Protein AF-0000000069867583 (afdb_homodimer)

Radius of gyration: 35.49 Å; Cα contacts (8 Å, |Δi|>4): 1125; chains: 2; bounding box: 60×113×85 Å

Foldseek 3Di:
DPPLLFDPLVVLLLVLQVVLVPDPQSKDQLVVSCVVSVHDSVSVVVSLVVSLVVCVVVVNNVQWHWDDDPRMIHIRHHPVDGSLLVVLVRSVVGPLNVVLLCLLLVVDDDLVVVCVVVVHDSVVSVVSVVSNQVNVVVQQWHQDPRRHIDGLPLSVLLVQLLVCCLRQVQHPVSADPVQVVLLVVLVVVCCVVVVPFPDCRSLSSSSRSQLSCCPPPHNDFHAPVSQLFDADCPDPLNVSVLVSCVVRGDDDPRSSNSVSRLSLLLVCLRPVPSCDPVSCVVCVVVVVVLVVLLVVLAPDDDDPVRCSRQPSSLVVCCQHRNLQNLSSDDDDDCVVLCLQPVSLLVSLVVSLVVPPCVSNVNPSVVSSVSSSVSSVVVCLVPDPAPEAEEEFDEPVDDVVSVVVVVVVCVPVSHHYDYDPDADCSHQEYEYLDDDPDNNPHHYQHADVVGDPVSVVVVVSSRSVSSVVVVVVVVVVVD/DPPLLFDPLVVLLLVLQVVLVPDPQSKDQLVVSCVVSVHDSVSVVVSLVVSCVVCVVVVNNVAWHWDDDPRMIHIRHHPVDGSLLVVLVRSVVGPL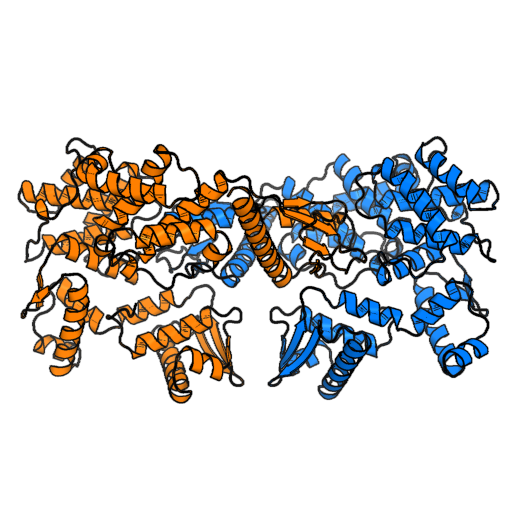NVVLLCLLLVNDDDLVVVCVVVVHDSVVSVVSVVSNQVNLVVQQWHQDPRRHIDDLPLSVLLVQLLVCCLRQVQHPVSADPVLVVLLVVLVVVCCVVVVPQPDCRSLSSSSRSQLSCCPDDNNDFHAPVSQLFDADCPDPQNVSVLVSCVVRHDDDPRRSSSVSRLSLLLVCLRPVPSCDPVSCVVCVVVVVVLVVLLVVLAPDDDDPVCCSRQPVSLVVCCQHRNLQNLSSDDDDDCVVLCLQPVSQLVSLVVSLVVPPCVSNVNPSVVSSVSSSVSSVVVCLVPDPAPEAEEEFDEPVDDVVSVVVVVVVCVPVSHHYDYDPDADCSHQEYEYLDDDPDNNPHHYQHADVVGDPVSVVVVVSSRSVSSVVVVVVVVVVVD

Solvent-accessible surface area (backbone atoms only — not comparable to full-atom values): 52706 Å² total; per-residue (Å²): 131,83,57,74,52,45,55,72,67,56,50,48,49,49,48,53,49,47,57,28,64,72,30,90,77,19,41,42,46,48,70,57,52,24,60,75,69,71,49,52,70,66,57,50,52,52,43,47,52,49,47,46,51,48,26,48,74,70,69,37,41,89,42,37,42,70,47,78,54,94,66,24,37,35,50,47,66,41,59,73,46,51,64,63,53,52,48,32,53,50,46,71,65,19,66,47,39,50,50,51,50,31,39,72,69,67,67,61,83,44,65,63,58,50,13,64,74,69,75,43,54,58,68,55,50,52,49,40,50,50,49,48,41,55,52,35,45,77,69,60,33,40,62,45,94,86,55,44,82,43,62,57,59,56,54,53,44,42,46,53,25,30,53,47,35,57,56,40,50,83,55,64,82,87,56,58,68,68,59,49,52,55,51,49,52,51,48,58,61,44,43,76,77,42,71,80,62,57,74,58,44,64,48,50,38,39,54,52,48,50,48,59,38,37,67,44,96,50,71,58,59,44,46,68,86,65,42,93,53,76,71,61,74,82,36,72,65,45,47,54,48,43,58,52,43,65,72,74,48,92,69,54,73,67,39,47,50,28,43,45,29,52,52,52,50,50,50,26,76,78,34,60,75,63,60,35,70,60,55,47,54,76,41,30,66,63,47,51,52,47,47,55,50,46,61,72,38,49,91,63,92,69,53,72,65,51,41,60,66,60,46,45,51,53,55,48,35,29,52,71,55,38,33,45,44,40,72,49,53,70,74,70,64,58,62,62,50,45,54,70,33,45,67,60,44,50,26,52,52,52,37,56,69,67,40,72,52,78,64,29,65,44,12,46,67,52,47,50,49,55,48,47,54,53,50,50,52,54,45,60,73,65,47,76,54,69,68,44,31,31,26,68,50,40,88,86,31,68,68,55,30,49,51,51,51,56,58,56,56,49,50,62,90,48,35,74,40,78,43,61,56,83,46,84,76,36,61,36,33,42,20,49,58,83,67,89,74,47,82,87,38,52,53,41,38,36,55,61,54,66,47,72,64,46,51,50,51,46,52,52,49,53,35,52,50,49,46,51,50,49,50,52,50,51,60,70,72,100,131,84,59,73,52,46,53,72,67,55,49,48,50,50,50,54,49,44,57,28,65,70,30,91,76,18,41,43,46,47,69,58,51,24,60,75,67,71,50,52,70,68,58,50,53,51,43,48,53,50,48,46,51,48,26,50,74,69,70,37,41,90,42,37,42,69,45,79,54,95,67,24,37,34,50,48,67,39,59,72,46,51,64,65,53,52,47,32,53,50,45,70,67,20,66,46,38,50,49,50,51,31,38,72,69,67,65,60,83,44,64,64,59,49,13,63,74,68,76,43,53,59,68,55,50,51,52,40,50,50,48,48,40,54,53,37,45,75,68,62,33,41,61,46,95,86,53,43,82,45,62,57,58,57,52,51,45,43,48,52,26,29,52,49,36,58,57,41,48,86,56,64,82,85,56,58,66,68,60,48,52,55,51,51,51,52,47,59,62,44,42,76,76,42,73,80,64,56,77,60,44,65,47,50,39,38,54,50,48,50,48,59,40,36,66,43,96,71,56,56,59,44,46,68,86,66,42,92,55,78,73,63,74,83,36,70,65,46,46,54,47,46,58,53,43,66,73,74,50,92,69,52,72,67,39,46,50,28,43,44,31,52,52,53,50,49,50,26,76,78,34,62,76,63,59,36,73,58,56,51,54,77,41,30,67,62,47,50,54,49,47,58,52,48,62,73,38,48,91,63,93,69,52,71,65,50,41,60,68,59,48,46,51,52,55,48,35,29,52,71,56,37,32,45,43,41,70,48,52,71,72,69,65,56,61,62,50,45,54,70,34,44,68,60,43,52,25,51,52,53,38,54,70,66,40,73,51,79,65,28,63,44,12,47,66,52,46,51,49,54,48,48,57,52,50,50,51,52,46,60,73,64,47,75,54,68,69,43,30,31,26,68,52,40,88,85,31,68,68,55,29,50,52,50,51,56,57,54,54,47,50,63,90,48,36,74,41,78,42,63,57,83,48,84,75,38,61,36,34,40,20,49,59,82,66,90,74,47,84,86,36,53,53,40,38,36,54,61,53,67,46,72,63,48,52,51,52,46,52,52,48,52,35,52,50,48,47,51,51,49,51,53,48,49,60,69,70,97

pLDDT: mean 83.89, std 10.25, range [44.16, 97.12]

Structure (mmCIF, N/CA/C/O backbone):
data_AF-0000000069867583-model_v1
#
loop_
_entity.id
_entity.type
_entity.pdbx_description
1 polymer 'Mga helix-turn-helix domain-containing protein'
#
loop_
_atom_site.group_PDB
_atom_site.id
_atom_site.type_symbol
_atom_site.label_atom_id
_atom_site.label_alt_id
_atom_site.label_comp_id
_atom_site.label_asym_id
_atom_site.label_entity_id
_atom_site.label_seq_id
_atom_site.pdbx_PDB_ins_code
_atom_site.Cartn_x
_atom_site.Cartn_y
_atom_site.Cartn_z
_atom_site.occupancy
_atom_site.B_iso_or_equiv
_atom_site.auth_seq_id
_atom_site.auth_comp_id
_atom_site.auth_asym_id
_atom_site.auth_atom_id
_atom_site.pdbx_PDB_model_num
ATOM 1 N N . MET A 1 1 ? -14.969 24.875 5.285 1 44.16 1 MET A N 1
ATOM 2 C CA . MET A 1 1 ? -15.086 26.25 5.754 1 44.16 1 MET A CA 1
ATOM 3 C C . MET A 1 1 ? -14.281 27.203 4.867 1 44.16 1 MET A C 1
ATOM 5 O O . MET A 1 1 ? -13.141 26.906 4.5 1 44.16 1 MET A O 1
ATOM 9 N N . GLU A 1 2 ? -15.008 28.078 4.211 1 53.72 2 GLU A N 1
ATOM 10 C CA . GLU A 1 2 ? -14.453 29.094 3.33 1 53.72 2 GLU A CA 1
ATOM 11 C C . GLU A 1 2 ? -13.516 30.031 4.094 1 53.72 2 GLU A C 1
ATOM 13 O O . GLU A 1 2 ? -13.875 30.547 5.156 1 53.72 2 GLU A O 1
ATOM 18 N N . PHE A 1 3 ? -12.281 29.875 3.9 1 62.06 3 PHE A N 1
ATOM 19 C CA . PHE A 1 3 ? -11.328 30.797 4.512 1 62.06 3 PHE A CA 1
ATOM 20 C C . PHE A 1 3 ? -11.547 32.219 3.99 1 62.06 3 PHE A C 1
ATOM 22 O O . PHE A 1 3 ? -11.359 32.469 2.801 1 62.06 3 PHE A O 1
ATOM 29 N N . LEU A 1 4 ? -12.133 33 4.844 1 67.56 4 LEU A N 1
ATOM 30 C CA . LEU A 1 4 ? -12.68 34.312 4.426 1 67.56 4 LEU A CA 1
ATOM 31 C C . LEU A 1 4 ? -11.562 35.25 3.994 1 67.56 4 LEU A C 1
ATOM 33 O O . LEU A 1 4 ? -11.828 36.312 3.426 1 67.56 4 LEU A O 1
ATOM 37 N N . LEU A 1 5 ? -10.375 34.719 4.18 1 81.62 5 LEU A N 1
ATOM 38 C CA . LEU A 1 5 ? -9.297 35.625 3.771 1 81.62 5 LEU A CA 1
ATOM 39 C C . LEU A 1 5 ? -8.945 35.406 2.301 1 81.62 5 LEU A C 1
ATOM 41 O O . LEU A 1 5 ? -8.117 36.156 1.748 1 81.62 5 LEU A O 1
ATOM 45 N N . LEU A 1 6 ? -9.688 34.438 1.73 1 85.75 6 LEU A N 1
ATOM 46 C CA . LEU A 1 6 ? -9.578 34.25 0.29 1 85.75 6 LEU A CA 1
ATOM 47 C C . LEU A 1 6 ? -10.875 34.625 -0.412 1 85.75 6 LEU A C 1
ATOM 49 O O . LEU A 1 6 ? -11.961 34.438 0.142 1 85.75 6 LEU A O 1
ATOM 53 N N . ASP A 1 7 ? -10.734 35.219 -1.524 1 83.44 7 ASP A N 1
ATOM 54 C CA . ASP A 1 7 ? -11.945 35.562 -2.26 1 83.44 7 ASP A CA 1
ATOM 55 C C . ASP A 1 7 ? -12.586 34.312 -2.883 1 83.44 7 ASP A C 1
ATOM 57 O O . ASP A 1 7 ? -11.977 33.25 -2.906 1 83.44 7 ASP A O 1
ATOM 61 N N . ASP A 1 8 ? -13.742 34.469 -3.354 1 83.25 8 ASP A N 1
ATOM 62 C CA . ASP A 1 8 ? -14.531 33.375 -3.893 1 83.25 8 ASP A CA 1
ATOM 63 C C . ASP A 1 8 ? -13.828 32.719 -5.09 1 83.25 8 ASP A C 1
ATOM 65 O O . ASP A 1 8 ? -13.914 31.516 -5.289 1 83.25 8 ASP A O 1
ATOM 69 N N . ARG A 1 9 ? -13.203 33.594 -5.844 1 88.38 9 ARG A N 1
ATOM 70 C CA . ARG A 1 9 ? -12.516 33.062 -7.023 1 88.38 9 ARG A CA 1
ATOM 71 C C . ARG A 1 9 ? -11.352 32.156 -6.629 1 88.38 9 ARG A C 1
ATOM 73 O O . ARG A 1 9 ? -11.18 31.078 -7.199 1 88.38 9 ARG A O 1
ATOM 80 N N . GLU A 1 10 ? -10.602 32.625 -5.719 1 90.12 10 GLU A N 1
ATOM 81 C CA . GLU A 1 10 ? -9.461 31.844 -5.254 1 90.12 10 GLU A CA 1
ATOM 82 C C . GLU A 1 10 ? -9.914 30.562 -4.574 1 90.12 10 GLU A C 1
ATOM 84 O O . GLU A 1 10 ? -9.281 29.516 -4.727 1 90.12 10 GLU A O 1
ATOM 89 N N . ASN A 1 11 ? -10.938 30.656 -3.891 1 88.12 11 ASN A N 1
ATOM 90 C CA . ASN A 1 11 ? -11.5 29.469 -3.252 1 88.12 11 ASN A CA 1
ATOM 91 C C . ASN A 1 11 ? -11.938 28.422 -4.281 1 88.12 11 ASN A C 1
ATOM 93 O O . ASN A 1 11 ? -11.789 27.219 -4.062 1 88.12 11 ASN A O 1
ATOM 97 N N . LEU A 1 12 ? -12.508 28.938 -5.301 1 91.81 12 LEU A N 1
ATOM 98 C CA . LEU A 1 12 ? -12.93 28.016 -6.359 1 91.81 12 LEU A CA 1
ATOM 99 C C . LEU A 1 12 ? -11.727 27.375 -7.031 1 91.81 12 LEU A C 1
ATOM 101 O O . LEU A 1 12 ? -11.75 26.172 -7.324 1 91.81 12 LEU A O 1
ATOM 105 N N . LYS A 1 13 ? -10.727 28.156 -7.266 1 94.06 13 LYS A N 1
ATOM 106 C CA . LYS A 1 13 ? -9.508 27.625 -7.867 1 94.06 13 LYS A CA 1
ATOM 107 C C . LYS A 1 13 ? -8.914 26.5 -7.008 1 94.06 13 LYS A C 1
ATOM 109 O O . LYS A 1 13 ? -8.523 25.453 -7.527 1 94.06 13 LYS A O 1
ATOM 114 N N . LEU A 1 14 ? -8.883 26.75 -5.734 1 90.75 14 LEU A N 1
ATOM 115 C CA . LEU A 1 14 ? -8.352 25.766 -4.809 1 90.75 14 LEU A CA 1
ATOM 116 C C . LEU A 1 14 ? -9.227 24.516 -4.789 1 90.75 14 LEU A C 1
ATOM 118 O O . LEU A 1 14 ? -8.719 23.391 -4.703 1 90.75 14 LEU A O 1
ATOM 122 N N . ALA A 1 15 ? -10.477 24.703 -4.867 1 89.56 15 ALA A N 1
ATOM 123 C CA . ALA A 1 15 ? -11.414 23.578 -4.863 1 89.56 15 ALA A CA 1
ATOM 124 C C . ALA A 1 15 ? -11.195 22.688 -6.078 1 89.56 15 ALA A C 1
ATOM 126 O O . ALA A 1 15 ? -11.305 21.453 -5.977 1 89.56 15 ALA A O 1
ATOM 127 N N . ILE A 1 16 ? -10.93 23.297 -7.199 1 93.75 16 ILE A N 1
ATOM 128 C CA . ILE A 1 16 ? -10.672 22.547 -8.422 1 93.75 16 ILE A CA 1
ATOM 129 C C . ILE A 1 16 ? -9.43 21.672 -8.25 1 93.75 16 ILE A C 1
ATOM 131 O O . ILE A 1 16 ? -9.453 20.484 -8.555 1 93.75 16 ILE A O 1
ATOM 135 N N . ILE A 1 17 ? -8.406 22.266 -7.734 1 91.81 17 ILE A N 1
ATOM 136 C CA . ILE A 1 17 ? -7.148 21.547 -7.543 1 91.81 17 ILE A CA 1
ATOM 137 C C . ILE A 1 17 ? -7.355 20.406 -6.559 1 91.81 17 ILE A C 1
ATOM 139 O O . ILE A 1 17 ? -6.906 19.281 -6.801 1 91.81 17 ILE A O 1
ATOM 143 N N . ARG A 1 18 ? -8.016 20.641 -5.484 1 87.06 18 ARG A N 1
ATOM 144 C CA . ARG A 1 18 ? -8.219 19.656 -4.43 1 87.06 18 ARG A CA 1
ATOM 145 C C . ARG A 1 18 ? -9.047 18.484 -4.934 1 87.06 18 ARG A C 1
ATOM 147 O O . ARG A 1 18 ? -8.773 17.328 -4.59 1 87.06 18 ARG A O 1
ATOM 154 N N . LYS A 1 19 ? -10.039 18.75 -5.723 1 86.62 19 LYS A N 1
ATOM 155 C CA . LYS A 1 19 ? -10.883 17.688 -6.262 1 86.62 19 LYS A CA 1
ATOM 156 C C . LYS A 1 19 ? -10.078 16.766 -7.176 1 86.62 19 LYS A C 1
ATOM 158 O O . LYS A 1 19 ? -10.281 15.547 -7.172 1 86.62 19 LYS A O 1
ATOM 163 N N . LEU A 1 20 ? -9.234 17.375 -7.965 1 88.06 20 LEU A N 1
ATOM 164 C CA . LEU A 1 20 ? -8.391 16.594 -8.859 1 88.06 20 LEU A CA 1
ATOM 165 C C . LEU A 1 20 ? -7.363 15.781 -8.07 1 88.06 20 LEU A C 1
ATOM 167 O O . LEU A 1 20 ? -7.086 14.633 -8.398 1 88.06 20 LEU A O 1
ATOM 171 N N . GLU A 1 21 ? -6.867 16.406 -7.051 1 84.5 21 GLU A N 1
ATOM 172 C CA . GLU A 1 21 ? -5.844 15.781 -6.219 1 84.5 21 GLU A CA 1
ATOM 173 C C . GLU A 1 21 ? -6.402 14.562 -5.48 1 84.5 21 GLU A C 1
ATOM 175 O O . GLU A 1 21 ? -5.656 13.641 -5.137 1 84.5 21 GLU A O 1
ATOM 180 N N . GLN A 1 22 ? -7.625 14.531 -5.223 1 76 22 GLN A N 1
ATOM 181 C CA . GLN A 1 22 ? -8.273 13.469 -4.457 1 76 22 GLN A CA 1
ATOM 182 C C . GLN A 1 22 ? -8.539 12.25 -5.328 1 76 22 GLN A C 1
ATOM 184 O O . GLN A 1 22 ? -8.773 11.148 -4.812 1 76 22 GLN A O 1
ATOM 189 N N . GLN A 1 23 ? -8.484 12.531 -6.609 1 71.75 23 GLN A N 1
ATOM 190 C CA . GLN A 1 23 ? -8.703 11.414 -7.52 1 71.75 23 GLN A CA 1
ATOM 191 C C . GLN A 1 23 ? -7.434 10.578 -7.676 1 71.75 23 GLN A C 1
ATOM 193 O O . GLN A 1 23 ? -6.328 11.125 -7.723 1 71.75 23 GLN A O 1
ATOM 198 N N . TYR A 1 24 ? -7.652 9.359 -7.734 1 63.09 24 TYR A N 1
ATOM 199 C CA . TYR A 1 24 ? -6.527 8.438 -7.852 1 63.09 24 TYR A CA 1
ATOM 200 C C . TYR A 1 24 ? -5.703 8.742 -9.102 1 63.09 24 TYR A C 1
ATOM 202 O O . TYR A 1 24 ? -4.473 8.68 -9.062 1 63.09 24 TYR A O 1
ATOM 210 N N . SER A 1 25 ? -6.34 9.023 -10.156 1 66.19 25 SER A N 1
ATOM 211 C CA . SER A 1 25 ? -5.672 9.234 -11.438 1 66.19 25 SER A CA 1
ATOM 212 C C . SER A 1 25 ? -5.301 10.703 -11.625 1 66.19 25 SER A C 1
ATOM 214 O O . SER A 1 25 ? -4.75 11.086 -12.664 1 66.19 25 SER A O 1
ATOM 216 N N . PHE A 1 26 ? -5.559 11.57 -10.648 1 79.06 26 PHE A N 1
ATOM 217 C CA . PHE A 1 26 ? -5.332 13 -10.742 1 79.06 26 PHE A CA 1
ATOM 218 C C . PHE A 1 26 ? -6.055 13.586 -11.953 1 79.06 26 PHE A C 1
ATOM 220 O O . PHE A 1 26 ? -5.555 14.508 -12.594 1 79.06 26 PHE A O 1
ATOM 227 N N . SER A 1 27 ? -7.086 12.812 -12.289 1 82.38 27 SER A N 1
ATOM 228 C CA . SER A 1 27 ? -7.867 13.258 -13.438 1 82.38 27 SER A CA 1
ATOM 229 C C . SER A 1 27 ? -9.359 13.016 -13.219 1 82.38 27 SER A C 1
ATOM 231 O O . SER A 1 27 ? -9.742 12.18 -12.398 1 82.38 27 SER A O 1
ATOM 233 N N . GLU A 1 28 ? -10.156 13.93 -13.805 1 85.62 28 GLU A N 1
ATOM 234 C CA . GLU A 1 28 ? -11.609 13.805 -13.766 1 85.62 28 GLU A CA 1
ATOM 235 C C . GLU A 1 28 ? -12.242 14.305 -15.062 1 85.62 28 GLU A C 1
ATOM 237 O O . GLU A 1 28 ? -11.711 15.203 -15.711 1 85.62 28 GLU A O 1
ATOM 242 N N . ARG A 1 29 ? -13.273 13.57 -15.492 1 86.44 29 ARG A N 1
ATOM 243 C CA . ARG A 1 29 ? -14 14.039 -16.672 1 86.44 29 ARG A CA 1
ATOM 244 C C . ARG A 1 29 ? -14.531 15.453 -16.453 1 86.44 29 ARG A C 1
ATOM 246 O O . ARG A 1 29 ? -15 15.789 -15.359 1 86.44 29 ARG A O 1
ATOM 253 N N . LYS A 1 30 ? -14.523 16.266 -17.453 1 90.06 30 LYS A N 1
ATOM 254 C CA . LYS A 1 30 ? -14.93 17.656 -17.375 1 90.06 30 LYS A CA 1
ATOM 255 C C . LYS A 1 30 ? -16.359 17.797 -16.875 1 90.06 30 LYS A C 1
ATOM 257 O O . LYS A 1 30 ? -16.641 18.641 -16.031 1 90.06 30 LYS A O 1
ATOM 262 N N . ASP A 1 31 ? -17.219 16.953 -17.312 1 89.25 31 ASP A N 1
ATOM 263 C CA . ASP A 1 31 ? -18.625 17.031 -16.922 1 89.25 31 ASP A CA 1
ATOM 264 C C . ASP A 1 31 ? -18.812 16.656 -15.453 1 89.25 31 ASP A C 1
ATOM 266 O O . ASP A 1 31 ? -19.594 17.312 -14.75 1 89.25 31 ASP A O 1
ATOM 270 N N . ARG A 1 32 ? -18.141 15.734 -15.008 1 88.25 32 ARG A N 1
ATOM 271 C CA . ARG A 1 32 ? -18.25 15.305 -13.617 1 88.25 32 ARG A CA 1
ATOM 272 C C . ARG A 1 32 ? -17.672 16.359 -12.68 1 88.25 32 ARG A C 1
ATOM 274 O O . ARG A 1 32 ? -18.219 16.594 -11.594 1 88.25 32 ARG A O 1
ATOM 281 N N . LEU A 1 33 ? -16.594 16.891 -13.07 1 92.12 33 LEU A N 1
ATOM 282 C CA . LEU A 1 33 ? -15.961 17.922 -12.258 1 92.12 33 LEU A CA 1
ATOM 283 C C . LEU A 1 33 ? -16.859 19.156 -12.148 1 92.12 33 LEU A C 1
ATOM 285 O O . LEU A 1 33 ? -16.984 19.734 -11.07 1 92.12 33 LEU A O 1
ATOM 289 N N . CYS A 1 34 ? -17.547 19.484 -13.211 1 93.94 34 CYS A N 1
ATOM 290 C CA . CYS A 1 34 ? -18.5 20.609 -13.219 1 93.94 34 CYS A CA 1
ATOM 291 C C . CYS A 1 34 ? -19.672 20.328 -12.289 1 93.94 34 CYS A C 1
ATOM 293 O O . CYS A 1 34 ? -20.109 21.203 -11.555 1 93.94 34 CYS A O 1
ATOM 295 N N . LYS A 1 35 ? -20.078 19.172 -12.344 1 90.19 35 LYS A N 1
ATOM 296 C CA . LYS A 1 35 ? -21.203 18.797 -11.5 1 90.19 35 LYS A CA 1
ATOM 297 C C . LYS A 1 35 ? -20.828 18.812 -10.023 1 90.19 35 LYS A C 1
ATOM 299 O O . LYS A 1 35 ? -21.578 19.312 -9.188 1 90.19 35 LYS A O 1
ATOM 304 N N . GLN A 1 36 ? -19.688 18.359 -9.742 1 89.06 36 GLN A N 1
ATOM 305 C CA . GLN A 1 36 ? -19.219 18.297 -8.359 1 89.06 36 GLN A CA 1
ATOM 306 C C . GLN A 1 36 ? -19 19.703 -7.785 1 89.06 36 GLN A C 1
ATOM 308 O O . GLN A 1 36 ? -19.234 19.922 -6.598 1 89.06 36 GLN A O 1
ATOM 313 N N . LEU A 1 37 ? -18.562 20.625 -8.633 1 92 37 LEU A N 1
ATOM 314 C CA . LEU A 1 37 ? -18.234 21.969 -8.18 1 92 37 LEU A CA 1
ATOM 315 C C . LEU A 1 37 ? -19.406 22.922 -8.43 1 92 37 LEU A C 1
ATOM 317 O O . LEU A 1 37 ? -19.359 24.078 -8 1 92 37 LEU A O 1
ATOM 321 N N . ALA A 1 38 ? -20.438 22.406 -9.031 1 92.38 38 ALA A N 1
ATOM 322 C CA . ALA A 1 38 ? -21.625 23.188 -9.367 1 92.38 38 ALA A CA 1
ATOM 323 C C . ALA A 1 38 ? -21.25 24.438 -10.164 1 92.38 38 ALA A C 1
ATOM 325 O O . ALA A 1 38 ? -21.672 25.547 -9.812 1 92.38 38 ALA A O 1
ATOM 326 N N . ILE A 1 39 ? -20.438 24.25 -11.211 1 94.81 39 ILE A N 1
ATOM 327 C CA . ILE A 1 39 ? -20.031 25.375 -12.062 1 94.81 39 ILE A CA 1
ATOM 328 C C . ILE A 1 39 ? -20.203 24.984 -13.531 1 94.81 39 ILE A C 1
ATOM 330 O O . ILE A 1 39 ? -20.359 23.812 -13.859 1 94.81 39 ILE A O 1
ATOM 334 N N . SER A 1 40 ? -20.203 26.016 -14.391 1 94.44 40 SER A N 1
ATOM 335 C CA . SER A 1 40 ? -20.344 25.797 -15.82 1 94.44 40 SER A CA 1
ATOM 336 C C . SER A 1 40 ? -19 25.406 -16.438 1 94.44 40 SER A C 1
ATOM 338 O O . SER A 1 40 ? -17.938 25.688 -15.891 1 94.44 40 SER A O 1
ATOM 340 N N . PRO A 1 41 ? -19.062 24.734 -17.594 1 93.62 41 PRO A N 1
ATOM 341 C CA . PRO A 1 41 ? -17.828 24.391 -18.297 1 93.62 41 PRO A CA 1
ATOM 342 C C . PRO A 1 41 ? -16.984 25.609 -18.656 1 93.62 41 PRO A C 1
ATOM 344 O O . PRO A 1 41 ? -15.75 25.547 -18.609 1 93.62 41 PRO A O 1
ATOM 347 N N . TYR A 1 42 ? -17.688 26.625 -18.953 1 94.06 42 TYR A N 1
ATOM 348 C CA . TYR A 1 42 ? -16.984 27.859 -19.297 1 94.06 42 TYR A CA 1
ATOM 349 C C . TYR A 1 42 ? -16.203 28.391 -18.094 1 94.06 42 TYR A C 1
ATOM 351 O O . TYR A 1 42 ? -15.047 28.781 -18.234 1 94.06 42 TYR A O 1
ATOM 359 N N . LEU A 1 43 ? -16.844 28.406 -16.984 1 95.31 43 LEU A N 1
ATOM 360 C CA . LEU A 1 43 ? -16.203 28.875 -15.758 1 95.31 43 LEU A CA 1
ATOM 361 C C . LEU A 1 43 ? -15.023 27.984 -15.391 1 95.31 43 LEU A C 1
ATOM 363 O O . LEU A 1 43 ? -14 28.484 -14.898 1 95.31 43 LEU A O 1
ATOM 367 N N . LEU A 1 44 ? -15.18 26.734 -15.586 1 96.12 44 LEU A N 1
ATOM 368 C CA . LEU A 1 44 ? -14.102 25.797 -15.297 1 96.12 44 LEU A CA 1
ATOM 369 C C . LEU A 1 44 ? -12.883 26.078 -16.172 1 96.12 44 LEU A C 1
ATOM 371 O O . LEU A 1 44 ? -11.758 26.141 -15.68 1 96.12 44 LEU A O 1
ATOM 375 N N . GLU A 1 45 ? -13.109 26.266 -17.438 1 95.31 45 GLU A N 1
ATOM 376 C CA . GLU A 1 45 ? -12.023 26.516 -18.391 1 95.31 45 GLU A CA 1
ATOM 377 C C . GLU A 1 45 ? -11.297 27.812 -18.062 1 95.31 45 GLU A C 1
ATOM 379 O O . GLU A 1 45 ? -10.062 27.875 -18.125 1 95.31 45 GLU A O 1
ATOM 384 N N . ARG A 1 46 ? -12.055 28.734 -17.766 1 95.81 46 ARG A N 1
ATOM 385 C CA . ARG A 1 46 ? -11.469 30.031 -17.391 1 95.81 46 ARG A CA 1
ATOM 386 C C . ARG A 1 46 ? -10.602 29.891 -16.141 1 95.81 46 ARG A C 1
ATOM 388 O O . ARG A 1 46 ? -9.5 30.438 -16.094 1 95.81 46 ARG A O 1
ATOM 395 N N . ASN A 1 47 ? -11.109 29.219 -15.195 1 96.31 47 ASN A N 1
ATOM 396 C CA . ASN A 1 47 ? -10.375 29.047 -13.945 1 96.31 47 ASN A CA 1
ATOM 397 C C . ASN A 1 47 ? -9.109 28.219 -14.148 1 96.31 47 ASN A C 1
ATOM 399 O O . ASN A 1 47 ? -8.086 28.469 -13.508 1 96.31 47 ASN A O 1
ATOM 403 N N . ILE A 1 48 ? -9.188 27.266 -14.969 1 96.38 48 ILE A N 1
ATOM 404 C CA . ILE A 1 48 ? -8.016 26.438 -15.25 1 96.38 48 ILE A CA 1
ATOM 405 C C . ILE A 1 48 ? -6.914 27.312 -15.852 1 96.38 48 ILE A C 1
ATOM 407 O O . ILE A 1 48 ? -5.75 27.203 -15.461 1 96.38 48 ILE A O 1
ATOM 411 N N . THR A 1 49 ? -7.348 28.141 -16.75 1 96.44 49 THR A N 1
ATOM 412 C CA . THR A 1 49 ? -6.402 29.078 -17.359 1 96.44 49 THR A CA 1
ATOM 413 C C . THR A 1 49 ? -5.805 30 -16.297 1 96.44 49 THR A C 1
ATOM 415 O O . THR A 1 49 ? -4.598 30.25 -16.297 1 96.44 49 THR A O 1
ATOM 418 N N . GLU A 1 50 ? -6.59 30.469 -15.445 1 96.75 50 GLU A N 1
ATOM 419 C CA . GLU A 1 50 ? -6.141 31.375 -14.398 1 96.75 50 GLU A CA 1
ATOM 420 C C . GLU A 1 50 ? -5.246 30.672 -13.391 1 96.75 50 GLU A C 1
ATOM 422 O O . GLU A 1 50 ? -4.285 31.25 -12.883 1 96.75 50 GLU A O 1
ATOM 427 N N . ILE A 1 51 ? -5.609 29.453 -13.078 1 97.12 51 ILE A N 1
ATOM 428 C CA . ILE A 1 51 ? -4.793 28.672 -12.164 1 97.12 51 ILE A CA 1
ATOM 429 C C . ILE A 1 51 ? -3.381 28.516 -12.734 1 97.12 51 ILE A C 1
ATOM 431 O O . ILE A 1 51 ? -2.395 28.734 -12.023 1 97.12 51 ILE A O 1
ATOM 435 N N . ASN A 1 52 ? -3.309 28.156 -13.977 1 97.12 52 ASN A N 1
ATOM 436 C CA . ASN A 1 52 ? -2.004 27.969 -14.602 1 97.12 52 ASN A CA 1
ATOM 437 C C . ASN A 1 52 ? -1.226 29.281 -14.672 1 97.12 52 ASN A C 1
ATOM 439 O O . ASN A 1 52 ? -0.001 29.281 -14.531 1 97.12 52 ASN A O 1
ATOM 443 N N . ALA A 1 53 ? -1.944 30.297 -14.914 1 96.88 53 ALA A N 1
ATOM 444 C CA . ALA A 1 53 ? -1.302 31.609 -14.898 1 96.88 53 ALA A CA 1
ATOM 445 C C . ALA A 1 53 ? -0.759 31.938 -13.508 1 96.88 53 ALA A C 1
ATOM 447 O O . ALA A 1 53 ? 0.33 32.5 -13.375 1 96.88 53 ALA A O 1
ATOM 448 N N . ASP A 1 54 ? -1.52 31.688 -12.5 1 96.81 54 ASP A N 1
ATOM 449 C CA . ASP A 1 54 ? -1.075 31.891 -11.125 1 96.81 54 ASP A CA 1
ATOM 450 C C . ASP A 1 54 ? 0.152 31.047 -10.812 1 96.81 54 ASP A C 1
ATOM 452 O O . ASP A 1 54 ? 1.106 31.531 -10.195 1 96.81 54 ASP A O 1
ATOM 456 N N . LEU A 1 55 ? 0.072 29.797 -11.211 1 96.75 55 LEU A N 1
ATOM 457 C CA . LEU A 1 55 ? 1.186 28.875 -10.969 1 96.75 55 LEU A CA 1
ATOM 458 C C . LEU A 1 55 ? 2.457 29.391 -11.641 1 96.75 55 LEU A C 1
ATOM 460 O O . LEU A 1 55 ? 3.555 29.234 -11.094 1 96.75 55 LEU A O 1
ATOM 464 N N . GLN A 1 56 ? 2.285 29.969 -12.766 1 96.31 56 GLN A N 1
ATOM 465 C CA . GLN A 1 56 ? 3.422 30.578 -13.453 1 96.31 56 GLN A CA 1
ATOM 466 C C . GLN A 1 56 ? 3.963 31.766 -12.664 1 96.31 56 GLN A C 1
ATOM 468 O O . GLN A 1 56 ? 5.172 31.891 -12.469 1 96.31 56 GLN A O 1
ATOM 473 N N . ARG A 1 57 ? 3.096 32.562 -12.203 1 96.44 57 ARG A N 1
ATOM 474 C CA . ARG A 1 57 ? 3.477 33.719 -11.422 1 96.44 57 ARG A CA 1
ATOM 475 C C . ARG A 1 57 ? 4.191 33.312 -10.141 1 96.44 57 ARG A C 1
ATOM 477 O O . ARG A 1 57 ? 5.141 34 -9.711 1 96.44 57 ARG A O 1
ATOM 484 N N . PHE A 1 58 ? 3.73 32.219 -9.578 1 94.75 58 PHE A N 1
ATOM 485 C CA . PHE A 1 58 ? 4.281 31.734 -8.312 1 94.75 58 PHE A CA 1
ATOM 486 C C . PHE A 1 58 ? 5.559 30.938 -8.547 1 94.75 58 PHE A C 1
ATOM 488 O O . PHE A 1 58 ? 6.25 30.562 -7.602 1 94.75 58 PHE A O 1
ATOM 495 N N . GLY A 1 59 ? 5.898 30.672 -9.758 1 93.44 59 GLY A N 1
ATOM 496 C CA . GLY A 1 59 ? 7.062 29.859 -10.086 1 93.44 59 GLY A CA 1
ATOM 497 C C . GLY A 1 59 ? 6.852 28.391 -9.836 1 93.44 59 GLY A C 1
ATOM 498 O O . GLY A 1 59 ? 7.809 27.656 -9.57 1 93.44 59 GLY A O 1
ATOM 499 N N . LEU A 1 60 ? 5.594 27.953 -9.867 1 94.06 60 LEU A N 1
ATOM 500 C CA . LEU A 1 60 ? 5.258 26.578 -9.508 1 94.06 60 LEU A CA 1
ATOM 501 C C . LEU A 1 60 ? 4.762 25.812 -10.727 1 94.06 60 LEU A C 1
ATOM 503 O O . LEU A 1 60 ? 4.379 24.641 -10.609 1 94.06 60 LEU A O 1
ATOM 507 N N . ILE A 1 61 ? 4.793 26.344 -11.867 1 94.44 61 ILE A N 1
ATOM 508 C CA . ILE A 1 61 ? 4.172 25.781 -13.055 1 94.44 61 ILE A CA 1
ATOM 509 C C . ILE A 1 61 ? 4.867 24.469 -13.43 1 94.44 61 ILE A C 1
ATOM 511 O O . ILE A 1 61 ? 4.238 23.562 -13.969 1 94.44 61 ILE A O 1
ATOM 515 N N . ASN A 1 62 ? 6.121 24.344 -13.133 1 91.06 62 ASN A N 1
ATOM 516 C CA . ASN A 1 62 ? 6.855 23.125 -13.445 1 91.06 62 ASN A CA 1
ATOM 517 C C . ASN A 1 62 ? 6.508 22 -12.477 1 91.06 62 ASN A C 1
ATOM 519 O O . ASN A 1 62 ? 6.695 20.828 -12.789 1 91.06 62 ASN A O 1
ATOM 523 N N . GLU A 1 63 ? 6.051 22.375 -11.359 1 90.62 63 GLU A N 1
ATOM 524 C CA . GLU A 1 63 ? 5.734 21.391 -10.336 1 90.62 63 GLU A CA 1
ATOM 525 C C . GLU A 1 63 ? 4.273 20.953 -10.422 1 90.62 63 GLU A C 1
ATOM 527 O O . GLU A 1 63 ? 3.916 19.859 -9.969 1 90.62 63 GLU A O 1
ATOM 532 N N . MET A 1 64 ? 3.451 21.828 -10.883 1 93.81 64 MET A N 1
ATOM 533 C CA . MET A 1 64 ? 2.021 21.547 -10.969 1 93.81 64 MET A CA 1
ATOM 534 C C . MET A 1 64 ? 1.399 22.25 -12.172 1 93.81 64 MET A C 1
ATOM 536 O O . MET A 1 64 ? 1.717 23.406 -12.453 1 93.81 64 MET A O 1
ATOM 540 N N . GLU A 1 65 ? 0.578 21.469 -12.898 1 95.38 65 GLU A N 1
ATOM 541 C CA . GLU A 1 65 ? -0.119 22.031 -14.055 1 95.38 65 GLU A CA 1
ATOM 542 C C . GLU A 1 65 ? -1.428 21.297 -14.32 1 95.38 65 GLU A C 1
ATOM 544 O O . GLU A 1 65 ? -1.516 20.078 -14.117 1 95.38 65 GLU A O 1
ATOM 549 N N . ILE A 1 66 ? -2.424 22.078 -14.617 1 95.94 66 ILE A N 1
ATOM 550 C CA . ILE A 1 66 ? -3.697 21.484 -15 1 95.94 66 ILE A CA 1
ATOM 551 C C . ILE A 1 66 ? -3.889 21.594 -16.516 1 95.94 66 ILE A C 1
ATOM 553 O O . ILE A 1 66 ? -3.691 22.656 -17.094 1 95.94 66 ILE A O 1
ATOM 557 N N . SER A 1 67 ? -4.152 20.516 -17.141 1 93.5 67 SER A N 1
ATOM 558 C CA . SER A 1 67 ? -4.371 20.484 -18.594 1 93.5 67 SER A CA 1
ATOM 559 C C . SER A 1 67 ? -5.652 19.75 -18.953 1 93.5 67 SER A C 1
ATOM 561 O O . SER A 1 67 ? -6.191 19 -18.125 1 93.5 67 SER A O 1
ATOM 563 N N . GLU A 1 68 ? -6.211 20.109 -19.984 1 91.31 68 GLU A N 1
ATOM 564 C CA . GLU A 1 68 ? -7.391 19.422 -20.5 1 91.31 68 GLU A CA 1
ATOM 565 C C . GLU A 1 68 ? -7.055 18.609 -21.75 1 91.31 68 GLU A C 1
ATOM 567 O O . GLU A 1 68 ? -6.426 19.125 -22.672 1 91.31 68 GLU A O 1
ATOM 572 N N . LYS A 1 69 ? -7.359 17.281 -21.594 1 80.5 69 LYS A N 1
ATOM 573 C CA . LYS A 1 69 ? -7.203 16.391 -22.75 1 80.5 69 LYS A CA 1
ATOM 574 C C . LYS A 1 69 ? -8.422 15.5 -22.922 1 80.5 69 LYS A C 1
ATOM 576 O O . LYS A 1 69 ? -8.805 14.773 -22 1 80.5 69 LYS A O 1
ATOM 581 N N . ASN A 1 70 ? -9.023 15.508 -24.125 1 76.38 70 ASN A N 1
ATOM 582 C CA . ASN A 1 70 ? -10.148 14.641 -24.469 1 76.38 70 ASN A CA 1
ATOM 583 C C . ASN A 1 70 ? -11.258 14.719 -23.422 1 76.38 70 ASN A C 1
ATOM 585 O O . ASN A 1 70 ? -11.711 13.695 -22.906 1 76.38 70 ASN A O 1
ATOM 589 N N . ASN A 1 71 ? -11.633 15.914 -23.016 1 82.19 71 ASN A N 1
ATOM 590 C CA . ASN A 1 71 ? -12.711 16.203 -22.078 1 82.19 71 ASN A CA 1
ATOM 591 C C . ASN A 1 71 ? -12.383 15.695 -20.672 1 82.19 71 ASN A C 1
ATOM 593 O O . ASN A 1 71 ? -13.281 15.461 -19.875 1 82.19 71 ASN A O 1
ATOM 597 N N . GLU A 1 72 ? -11.062 15.445 -20.484 1 86.69 72 GLU A N 1
ATOM 598 C CA . GLU A 1 72 ? -10.562 15.102 -19.156 1 86.69 72 GLU A CA 1
ATOM 599 C C . GLU A 1 72 ? -9.617 16.172 -18.641 1 86.69 72 GLU A C 1
ATOM 601 O O . GLU A 1 72 ? -8.781 16.688 -19.375 1 86.69 72 GLU A O 1
ATOM 606 N N . ILE A 1 73 ? -9.922 16.531 -17.469 1 92.5 73 ILE A N 1
ATOM 607 C CA . ILE A 1 73 ? -9.039 17.484 -16.812 1 92.5 73 ILE A CA 1
ATOM 608 C C . ILE A 1 73 ? -7.965 16.75 -16.016 1 92.5 73 ILE A C 1
ATOM 610 O O . ILE A 1 73 ? -8.273 15.938 -15.141 1 92.5 73 ILE A O 1
ATOM 614 N N . LEU A 1 74 ? -6.758 17.031 -16.375 1 88.81 74 LEU A N 1
ATOM 615 C CA . LEU A 1 74 ? -5.629 16.312 -15.797 1 88.81 74 LEU A CA 1
ATOM 616 C C . LEU A 1 74 ? -4.785 17.234 -14.922 1 88.81 74 LEU A C 1
ATOM 618 O O . LEU A 1 74 ? -4.52 18.391 -15.305 1 88.81 74 LEU A O 1
ATOM 622 N N . LEU A 1 75 ? -4.5 16.766 -13.75 1 92.62 75 LEU A N 1
ATOM 623 C CA . LEU A 1 75 ? -3.59 17.469 -12.852 1 92.62 75 LEU A CA 1
ATOM 624 C C . LEU A 1 75 ? -2.215 16.812 -12.844 1 92.62 75 LEU A C 1
ATOM 626 O O . LEU A 1 75 ? -2.09 15.633 -12.492 1 92.62 75 LEU A O 1
ATOM 630 N N . SER A 1 76 ? -1.258 17.469 -13.391 1 88.38 76 SER A N 1
ATOM 631 C CA . SER A 1 76 ? 0.132 17.047 -13.242 1 88.38 76 SER A CA 1
ATOM 632 C C . SER A 1 76 ? 0.757 17.641 -11.984 1 88.38 76 SER A C 1
ATOM 634 O O . SER A 1 76 ? 0.818 18.859 -11.836 1 88.38 76 SER A O 1
ATOM 636 N N . GLN A 1 77 ? 1.155 16.828 -11.094 1 88.88 77 GLN A N 1
ATOM 637 C CA . GLN A 1 77 ? 1.65 17.266 -9.797 1 88.88 77 GLN A CA 1
ATOM 638 C C . GLN A 1 77 ? 2.922 16.516 -9.406 1 88.88 77 GLN A C 1
ATOM 640 O O . GLN A 1 77 ? 2.963 15.289 -9.453 1 88.88 77 GLN A O 1
ATOM 645 N N . SER A 1 78 ? 3.92 17.281 -9.219 1 84.88 78 SER A N 1
ATOM 646 C CA . SER A 1 78 ? 5.156 16.656 -8.742 1 84.88 78 SER A CA 1
ATOM 647 C C . SER A 1 78 ? 5.023 16.203 -7.293 1 84.88 78 SER A C 1
ATOM 649 O O . SER A 1 78 ? 4.055 16.547 -6.613 1 84.88 78 SER A O 1
ATOM 651 N N . LEU A 1 79 ? 6.023 15.555 -6.766 1 80 79 LEU A N 1
ATOM 652 C CA . LEU A 1 79 ? 6.027 15.031 -5.406 1 80 79 LEU A CA 1
ATOM 653 C C . LEU A 1 79 ? 6.281 16.141 -4.395 1 80 79 LEU A C 1
ATOM 655 O O . LEU A 1 79 ? 6.059 15.961 -3.195 1 80 79 LEU A O 1
ATOM 659 N N . ARG A 1 80 ? 6.625 17.359 -4.863 1 83.31 80 ARG A N 1
ATOM 660 C CA . ARG A 1 80 ? 7.078 18.422 -3.969 1 83.31 80 ARG A CA 1
ATOM 661 C C . ARG A 1 80 ? 5.988 19.469 -3.77 1 83.31 80 ARG A C 1
ATOM 663 O O . ARG A 1 80 ? 6.25 20.547 -3.238 1 83.31 80 ARG A O 1
ATOM 670 N N . ILE A 1 81 ? 4.832 19.141 -4.281 1 86.94 81 ILE A N 1
ATOM 671 C CA . ILE A 1 81 ? 3.811 20.172 -4.219 1 86.94 81 ILE A CA 1
ATOM 672 C C . ILE A 1 81 ? 2.445 19.547 -3.951 1 86.94 81 ILE A C 1
ATOM 674 O O . ILE A 1 81 ? 2.248 18.344 -4.191 1 86.94 81 ILE A O 1
ATOM 678 N N . SER A 1 82 ? 1.62 20.266 -3.326 1 87.25 82 SER A N 1
ATOM 679 C CA . SER A 1 82 ? 0.223 19.922 -3.094 1 87.25 82 SER A CA 1
ATOM 680 C C . SER A 1 82 ? -0.657 21.156 -3.043 1 87.25 82 SER A C 1
ATOM 682 O O . SER A 1 82 ? -0.155 22.281 -3.102 1 87.25 82 SER A O 1
ATOM 684 N N . SER A 1 83 ? -1.92 20.938 -2.967 1 87.38 83 SER A N 1
ATOM 685 C CA . SER A 1 83 ? -2.865 22.031 -2.871 1 87.38 83 SER A CA 1
ATOM 686 C C . SER A 1 83 ? -2.598 22.891 -1.634 1 87.38 83 SER A C 1
ATOM 688 O O . SER A 1 83 ? -2.859 24.094 -1.634 1 87.38 83 SER A O 1
ATOM 690 N N . SER A 1 84 ? -2 22.281 -0.606 1 83.75 84 SER A N 1
ATOM 691 C CA . SER A 1 84 ? -1.695 23.016 0.62 1 83.75 84 SER A CA 1
ATOM 692 C C . SER A 1 84 ? -0.648 24.094 0.374 1 83.75 84 SER A C 1
ATOM 694 O O . SER A 1 84 ? -0.729 25.188 0.942 1 83.75 84 SER A O 1
ATOM 696 N N . ILE A 1 85 ? 0.26 23.797 -0.471 1 87.19 85 ILE A N 1
ATOM 697 C CA . ILE A 1 85 ? 1.31 24.766 -0.798 1 87.19 85 ILE A CA 1
ATOM 698 C C . ILE A 1 85 ? 0.729 25.891 -1.641 1 87.19 85 ILE A C 1
ATOM 700 O O . ILE A 1 85 ? 1.057 27.062 -1.428 1 87.19 85 ILE A O 1
ATOM 704 N N . ILE A 1 86 ? -0.125 25.547 -2.527 1 90.38 86 ILE A N 1
ATOM 705 C CA . ILE A 1 86 ? -0.754 26.547 -3.383 1 90.38 86 ILE A CA 1
ATOM 706 C C . ILE A 1 86 ? -1.603 27.5 -2.533 1 90.38 86 ILE A C 1
ATOM 708 O O . ILE A 1 86 ? -1.639 28.703 -2.783 1 90.38 86 ILE A O 1
ATOM 712 N N . GLU A 1 87 ? -2.244 26.922 -1.58 1 89.56 87 GLU A N 1
ATOM 713 C CA . GLU A 1 87 ? -3.064 27.734 -0.683 1 89.56 87 GLU A CA 1
ATOM 714 C C . GLU A 1 87 ? -2.223 28.781 0.048 1 89.56 87 GLU A C 1
ATOM 716 O O . GLU A 1 87 ? -2.672 29.906 0.263 1 89.56 87 GLU A O 1
ATOM 721 N N . GLU A 1 88 ? -1.063 28.406 0.449 1 89.5 88 GLU A N 1
ATOM 722 C CA . GLU A 1 88 ? -0.162 29.344 1.109 1 89.5 88 GLU A CA 1
ATOM 723 C C . GLU A 1 88 ? 0.166 30.516 0.202 1 89.5 88 GLU A C 1
ATOM 725 O O . GLU A 1 88 ? 0.184 31.672 0.65 1 89.5 88 GLU A O 1
ATOM 730 N N . TYR A 1 89 ? 0.394 30.203 -1.044 1 92.25 89 TYR A N 1
ATOM 731 C CA . TYR A 1 89 ? 0.715 31.266 -2.004 1 92.25 89 TYR A CA 1
ATOM 732 C C . TYR A 1 89 ? -0.484 32.156 -2.234 1 92.25 89 TYR A C 1
ATOM 734 O O . TYR A 1 89 ? -0.335 33.406 -2.326 1 92.25 89 TYR A O 1
ATOM 742 N N . TYR A 1 90 ? -1.636 31.594 -2.301 1 92.62 90 TYR A N 1
ATOM 743 C CA . TYR A 1 90 ? -2.84 32.406 -2.484 1 92.62 90 TYR A CA 1
ATOM 744 C C . TYR A 1 90 ? -3.086 33.312 -1.278 1 92.62 90 TYR A C 1
ATOM 746 O O . TYR A 1 90 ? -3.48 34.469 -1.431 1 92.62 90 TYR A O 1
ATOM 754 N N . LEU A 1 91 ? -2.832 32.781 -0.111 1 91.38 91 LEU A N 1
ATOM 755 C CA . LEU A 1 91 ? -3.039 33.562 1.101 1 91.38 91 LEU A CA 1
ATOM 756 C C . LEU A 1 91 ? -2.041 34.719 1.182 1 91.38 91 LEU A C 1
ATOM 758 O O . LEU A 1 91 ? -2.414 35.844 1.503 1 91.38 91 LEU A O 1
ATOM 762 N N . LYS A 1 92 ? -0.857 34.438 0.831 1 91.38 92 LYS A N 1
ATOM 763 C CA . LYS A 1 92 ? 0.176 35.469 0.866 1 91.38 92 LYS A CA 1
ATOM 764 C C . LYS A 1 92 ? -0.112 36.562 -0.15 1 91.38 92 LYS A C 1
ATOM 766 O O . LYS A 1 92 ? 0.261 37.719 0.059 1 91.38 92 LYS A O 1
ATOM 771 N N . ASP A 1 93 ? -0.836 36.188 -1.15 1 90.88 93 ASP A N 1
ATOM 772 C CA . ASP A 1 93 ? -1.122 37.125 -2.227 1 90.88 93 ASP A CA 1
ATOM 773 C C . ASP A 1 93 ? -2.465 37.812 -2.008 1 90.88 93 ASP A C 1
ATOM 775 O O . ASP A 1 93 ? -2.797 38.781 -2.709 1 90.88 93 ASP A O 1
ATOM 779 N N . SER A 1 94 ? -3.189 37.438 -1.081 1 91.5 94 SER A N 1
ATOM 780 C CA . SER A 1 94 ? -4.527 37.969 -0.821 1 91.5 94 SER A CA 1
ATOM 781 C C . SER A 1 94 ? -4.473 39.375 -0.295 1 91.5 94 SER A C 1
ATOM 783 O O . SER A 1 94 ? -3.648 39.719 0.563 1 91.5 94 SER A O 1
ATOM 785 N N . LEU A 1 95 ? -5.367 40.219 -0.785 1 90.06 95 LEU A N 1
ATOM 786 C CA . LEU A 1 95 ? -5.453 41.594 -0.327 1 90.06 95 LEU A CA 1
ATOM 787 C C . LEU A 1 95 ? -5.945 41.656 1.115 1 90.06 95 LEU A C 1
ATOM 789 O O . LEU A 1 95 ? -5.461 42.5 1.903 1 90.06 95 LEU A O 1
ATOM 793 N N . GLU A 1 96 ? -6.902 40.812 1.39 1 91.38 96 GLU A N 1
ATOM 794 C CA . GLU A 1 96 ? -7.445 40.75 2.744 1 91.38 96 GLU A CA 1
ATOM 795 C C . GLU A 1 96 ? -6.359 40.406 3.76 1 91.38 96 GLU A C 1
ATOM 797 O O . GLU A 1 96 ? -6.238 41.062 4.797 1 91.38 96 GLU A O 1
ATOM 802 N N . PHE A 1 97 ? -5.551 39.469 3.412 1 93.12 97 PHE A N 1
ATOM 803 C CA . PHE A 1 97 ? -4.5 39.062 4.328 1 93.12 97 PHE A CA 1
ATOM 804 C C . PHE A 1 97 ? -3.439 40.156 4.473 1 93.12 97 PHE A C 1
ATOM 806 O O . PHE A 1 97 ? -2.967 40.406 5.578 1 93.12 97 PHE A O 1
ATOM 813 N N . ASN A 1 98 ? -3.066 40.719 3.43 1 92.69 98 ASN A N 1
ATOM 814 C CA . ASN A 1 98 ? -2.031 41.75 3.465 1 92.69 98 ASN A CA 1
ATOM 815 C C . ASN A 1 98 ? -2.471 42.969 4.281 1 92.69 98 ASN A C 1
ATOM 817 O O . ASN A 1 98 ? -1.671 43.531 5.02 1 92.69 98 ASN A O 1
ATOM 821 N N . LEU A 1 99 ? -3.68 43.312 4.086 1 93.62 99 LEU A N 1
ATOM 822 C CA . LEU A 1 99 ? -4.184 44.406 4.895 1 93.62 99 LEU A CA 1
ATOM 823 C C . LEU A 1 99 ? -4.246 44 6.367 1 93.62 99 LEU A C 1
ATOM 825 O O . LEU A 1 99 ? -3.877 44.812 7.238 1 93.62 99 LEU A O 1
ATOM 829 N N . LEU A 1 100 ? -4.762 42.875 6.645 1 94.69 100 LEU A N 1
ATOM 830 C CA . LEU A 1 100 ? -4.832 42.375 8.016 1 94.69 100 LEU A CA 1
ATOM 831 C C . LEU A 1 100 ? -3.445 42.344 8.648 1 94.69 100 LEU A C 1
ATOM 833 O O . LEU A 1 100 ? -3.279 42.719 9.812 1 94.69 100 LEU A O 1
ATOM 837 N N . LYS A 1 101 ? -2.514 41.875 7.91 1 94 101 LYS A N 1
ATOM 838 C CA . LYS A 1 101 ? -1.122 41.844 8.352 1 94 101 LYS A CA 1
ATOM 839 C C . LYS A 1 101 ? -0.623 43.25 8.656 1 94 101 LYS A C 1
ATOM 841 O O . LYS A 1 101 ? 0.022 43.469 9.688 1 94 101 LYS A O 1
ATOM 846 N N . THR A 1 102 ? -0.924 44.156 7.793 1 93.12 102 THR A N 1
ATOM 847 C CA . THR A 1 102 ? -0.531 45.531 7.969 1 93.12 102 THR A CA 1
ATOM 848 C C . THR A 1 102 ? -1.146 46.125 9.242 1 93.12 102 THR A C 1
ATOM 850 O O . THR A 1 102 ? -0.491 46.875 9.969 1 93.12 102 THR A O 1
ATOM 853 N N . ILE A 1 103 ? -2.367 45.781 9.477 1 92.56 103 ILE A N 1
ATOM 854 C CA . ILE A 1 103 ? -3.072 46.219 10.672 1 92.56 103 ILE A CA 1
ATOM 855 C C . ILE A 1 103 ? -2.426 45.625 11.914 1 92.56 103 ILE A C 1
ATOM 857 O O . ILE A 1 103 ? -2.164 46.344 12.891 1 92.56 103 ILE A O 1
ATOM 861 N N . PHE A 1 104 ? -2.15 44.406 11.883 1 93.62 104 PHE A N 1
ATOM 862 C CA . PHE A 1 104 ? -1.586 43.688 13.023 1 93.62 104 PHE A CA 1
ATOM 863 C C . PHE A 1 104 ? -0.224 44.281 13.398 1 93.62 104 PHE A C 1
ATOM 865 O O . PHE A 1 104 ? 0.086 44.438 14.578 1 93.62 104 PHE A O 1
ATOM 872 N N . PHE A 1 105 ? 0.55 44.594 12.438 1 91.44 105 PHE A N 1
ATOM 873 C CA . PHE A 1 105 ? 1.902 45.094 12.688 1 91.44 105 PHE A CA 1
ATOM 874 C C . PHE A 1 105 ? 1.918 46.594 12.828 1 91.44 105 PHE A C 1
ATOM 876 O O . PHE A 1 105 ? 2.979 47.219 12.766 1 91.44 105 PHE A O 1
ATOM 883 N N . HIS A 1 106 ? 0.852 47.219 12.883 1 87.94 106 HIS A N 1
ATOM 884 C CA . HIS A 1 106 ? 0.673 48.625 13.141 1 87.94 106 HIS A CA 1
ATOM 885 C C . HIS A 1 106 ? 1.321 49.469 12.047 1 87.94 106 HIS A C 1
ATOM 887 O O . HIS A 1 106 ? 1.983 50.469 12.336 1 87.94 106 HIS A O 1
ATOM 893 N N . GLN A 1 107 ? 1.165 49.031 10.883 1 86.31 107 GLN A N 1
ATOM 894 C CA . GLN A 1 107 ? 1.747 49.719 9.75 1 86.31 107 GLN A CA 1
ATOM 895 C C . GLN A 1 107 ? 0.672 50.438 8.945 1 86.31 107 GLN A C 1
ATOM 897 O O . GLN A 1 107 ? 0.979 51.125 7.965 1 86.31 107 GLN A O 1
ATOM 902 N N . PHE A 1 108 ? -0.522 50.281 9.5 1 87.88 108 PHE A N 1
ATOM 903 C CA . PHE A 1 108 ? -1.631 50.906 8.789 1 87.88 108 PHE A CA 1
ATOM 904 C C . PHE A 1 108 ? -1.78 52.375 9.203 1 87.88 108 PHE A C 1
ATOM 906 O O . PHE A 1 108 ? -1.873 52.656 10.391 1 87.88 108 PHE A O 1
ATOM 913 N N . THR A 1 109 ? -1.808 53.156 8.297 1 85.94 109 THR A N 1
ATOM 914 C CA . THR A 1 109 ? -1.927 54.562 8.602 1 85.94 109 THR A CA 1
ATOM 915 C C . THR A 1 109 ? -3.342 55.062 8.32 1 85.94 109 THR A C 1
ATOM 917 O O . THR A 1 109 ? -4.059 55.469 9.242 1 85.94 109 THR A O 1
ATOM 920 N N . SER A 1 110 ? -3.742 55.031 7.07 1 88.75 110 SER A N 1
ATOM 921 C CA . SER A 1 110 ? -5.098 55.438 6.688 1 88.75 110 SER A CA 1
ATOM 922 C C . SER A 1 110 ? -5.559 54.688 5.445 1 88.75 110 SER A C 1
ATOM 924 O O . SER A 1 110 ? -4.738 54.156 4.68 1 88.75 110 SER A O 1
ATOM 926 N N . ILE A 1 111 ? -6.793 54.688 5.312 1 89.75 111 ILE A N 1
ATOM 927 C CA . ILE A 1 111 ? -7.395 54 4.168 1 89.75 111 ILE A CA 1
ATOM 928 C C . ILE A 1 111 ? -6.898 54.656 2.871 1 89.75 111 ILE A C 1
ATOM 930 O O . ILE A 1 111 ? -6.594 53.938 1.903 1 89.75 111 ILE A O 1
ATOM 934 N N . LYS A 1 112 ? -6.848 55.938 2.945 1 88.81 112 LYS A N 1
ATOM 935 C CA . LYS A 1 112 ? -6.406 56.688 1.768 1 88.81 112 LYS A CA 1
ATOM 936 C C . LYS A 1 112 ? -4.961 56.344 1.414 1 88.81 112 LYS A C 1
ATOM 938 O O . LYS A 1 112 ? -4.656 56.031 0.264 1 88.81 112 LYS A O 1
ATOM 943 N N . LYS A 1 113 ? -4.125 56.406 2.375 1 91.12 113 LYS A N 1
ATOM 944 C CA . LYS A 1 113 ? -2.703 56.156 2.148 1 91.12 113 LYS A CA 1
ATOM 945 C C . LYS A 1 113 ? -2.457 54.719 1.72 1 91.12 113 LYS A C 1
ATOM 947 O O . LYS A 1 113 ? -1.566 54.438 0.91 1 91.12 113 LYS A O 1
ATOM 952 N N . TYR A 1 114 ? -3.199 53.844 2.312 1 92.31 114 TYR A N 1
ATOM 953 C CA . TYR A 1 114 ? -3.062 52.438 1.952 1 92.31 114 TYR A CA 1
ATOM 954 C C . TYR A 1 114 ? -3.496 52.219 0.511 1 92.31 114 TYR A C 1
ATOM 956 O O . TYR A 1 114 ? -2.834 51.469 -0.23 1 92.31 114 TYR A O 1
ATOM 964 N N . GLY A 1 115 ? -4.57 52.719 0.142 1 91.88 115 GLY A N 1
ATOM 965 C CA . GLY A 1 115 ? -5.047 52.594 -1.229 1 91.88 115 GLY A CA 1
ATOM 966 C C . GLY A 1 115 ? -4.055 53.125 -2.248 1 91.88 115 GLY A C 1
ATOM 967 O O . GLY A 1 115 ? -3.818 52.5 -3.277 1 91.88 115 GLY A O 1
ATOM 968 N N . GLU A 1 116 ? -3.48 54.281 -1.949 1 90.94 116 GLU A N 1
ATOM 969 C CA . GLU A 1 116 ? -2.506 54.875 -2.84 1 90.94 116 GLU A CA 1
ATOM 970 C C . GLU A 1 116 ? -1.264 54.031 -2.994 1 90.94 116 GLU A C 1
ATOM 972 O O . GLU A 1 116 ? -0.75 53.844 -4.102 1 90.94 116 GLU A O 1
ATOM 977 N N . LYS A 1 117 ? -0.89 53.5 -1.915 1 88.75 117 LYS A N 1
ATOM 978 C CA . LYS A 1 117 ? 0.323 52.688 -1.915 1 88.75 117 LYS A CA 1
ATOM 979 C C . LYS A 1 117 ? 0.124 51.406 -2.713 1 88.75 117 LYS A C 1
ATOM 981 O O . LYS A 1 117 ? 1.057 50.906 -3.352 1 88.75 117 LYS A O 1
ATOM 986 N N . HIS A 1 118 ? -1.02 50.906 -2.705 1 89.75 118 HIS A N 1
ATOM 987 C CA . HIS A 1 118 ? -1.252 49.594 -3.301 1 89.75 118 HIS A CA 1
ATOM 988 C C . HIS A 1 118 ? -2.09 49.688 -4.57 1 89.75 118 HIS A C 1
ATOM 990 O O . HIS A 1 118 ? -2.58 48.688 -5.086 1 89.75 118 HIS A O 1
ATOM 996 N N . GLY A 1 119 ? -2.359 50.906 -4.984 1 89.44 119 GLY A N 1
ATOM 997 C CA . GLY A 1 119 ? -3.053 51.125 -6.242 1 89.44 119 GLY A CA 1
ATOM 998 C C . GLY A 1 119 ? -4.52 50.75 -6.191 1 89.44 119 GLY A C 1
ATOM 999 O O . GLY A 1 119 ? -5.059 50.188 -7.16 1 89.44 119 GLY A O 1
ATOM 1000 N N . MET A 1 120 ? -5.145 50.969 -5.027 1 91.31 120 MET A N 1
ATOM 1001 C CA . MET A 1 120 ? -6.551 50.625 -4.84 1 91.31 120 MET A CA 1
ATOM 1002 C C . MET A 1 120 ? -7.375 51.875 -4.551 1 91.31 120 MET A C 1
ATOM 1004 O O . MET A 1 120 ? -6.863 52.844 -3.994 1 91.31 120 MET A O 1
ATOM 1008 N N . SER A 1 121 ? -8.633 51.781 -4.996 1 91.44 121 SER A N 1
ATOM 1009 C CA . SER A 1 121 ? -9.555 52.844 -4.641 1 91.44 121 SER A CA 1
ATOM 1010 C C . SER A 1 121 ? -9.969 52.75 -3.176 1 91.44 121 SER A C 1
ATOM 1012 O O . SER A 1 121 ? -9.867 51.688 -2.562 1 91.44 121 SER A O 1
ATOM 1014 N N . ARG A 1 122 ? -10.445 53.875 -2.68 1 91.19 122 ARG A N 1
ATOM 1015 C CA . ARG A 1 122 ? -10.914 53.906 -1.298 1 91.19 122 ARG A CA 1
ATOM 1016 C C . ARG A 1 122 ? -12.062 52.906 -1.083 1 91.19 122 ARG A C 1
ATOM 1018 O O . ARG A 1 122 ? -12.141 52.25 -0.039 1 91.19 122 ARG A O 1
ATOM 1025 N N . THR A 1 123 ? -12.883 52.812 -2.021 1 91.88 123 THR A N 1
ATOM 1026 C CA . THR A 1 123 ? -14.055 51.938 -1.93 1 91.88 123 THR A CA 1
ATOM 1027 C C . THR A 1 123 ? -13.625 50.469 -1.811 1 91.88 123 THR A C 1
ATOM 1029 O O . THR A 1 123 ? -14.219 49.688 -1.049 1 91.88 123 THR A O 1
ATOM 1032 N N . VAL A 1 124 ? -12.617 50.156 -2.467 1 90.94 124 VAL A N 1
ATOM 1033 C CA . VAL A 1 124 ? -12.109 48.781 -2.449 1 90.94 124 VAL A CA 1
ATOM 1034 C C . VAL A 1 124 ? -11.5 48.469 -1.085 1 90.94 124 VAL A C 1
ATOM 1036 O O . VAL A 1 124 ? -11.703 47.406 -0.532 1 90.94 124 VAL A O 1
ATOM 1039 N N . VAL A 1 125 ? -10.781 49.406 -0.651 1 92.69 125 VAL A N 1
ATOM 1040 C CA . VAL A 1 125 ? -10.148 49.219 0.647 1 92.69 125 VAL A CA 1
ATOM 1041 C C . VAL A 1 125 ? -11.211 49.031 1.727 1 92.69 125 VAL A C 1
ATOM 1043 O O . VAL A 1 125 ? -11.078 48.188 2.617 1 92.69 125 VAL A O 1
ATOM 1046 N N . TYR A 1 126 ? -12.289 49.844 1.661 1 93.19 126 TYR A N 1
ATOM 1047 C CA . TYR A 1 126 ? -13.375 49.719 2.629 1 93.19 126 TYR A CA 1
ATOM 1048 C C . TYR A 1 126 ? -14.023 48.344 2.562 1 93.19 126 TYR A C 1
ATOM 1050 O O . TYR A 1 126 ? -14.391 47.781 3.592 1 93.19 126 TYR A O 1
ATOM 1058 N N . LYS A 1 127 ? -14.164 47.906 1.436 1 90.44 127 LYS A N 1
ATOM 1059 C CA . LYS A 1 127 ? -14.758 46.562 1.273 1 90.44 127 LYS A CA 1
ATOM 1060 C C . LYS A 1 127 ? -13.883 45.5 1.917 1 90.44 127 LYS A C 1
ATOM 1062 O O . LYS A 1 127 ? -14.398 44.562 2.537 1 90.44 127 LYS A O 1
ATOM 1067 N N . ILE A 1 128 ? -12.609 45.656 1.698 1 91.44 128 ILE A N 1
ATOM 1068 C CA . ILE A 1 128 ? -11.656 44.688 2.273 1 91.44 128 ILE A CA 1
ATOM 1069 C C . ILE A 1 128 ? -11.719 44.781 3.797 1 91.44 128 ILE A C 1
ATOM 1071 O O . ILE A 1 128 ? -11.703 43.75 4.473 1 91.44 128 ILE A O 1
ATOM 1075 N N . VAL A 1 129 ? -11.805 45.938 4.293 1 92.81 129 VAL A N 1
ATOM 1076 C CA . VAL A 1 129 ? -11.883 46.125 5.738 1 92.81 129 VAL A CA 1
ATOM 1077 C C . VAL A 1 129 ? -13.156 45.469 6.281 1 92.81 129 VAL A C 1
ATOM 1079 O O . VAL A 1 129 ? -13.141 44.875 7.355 1 92.81 129 VAL A O 1
ATOM 1082 N N . ASP A 1 130 ? -14.18 45.594 5.555 1 91.25 130 ASP A N 1
ATOM 1083 C CA . ASP A 1 130 ? -15.445 45 5.973 1 91.25 130 ASP A CA 1
ATOM 1084 C C . ASP A 1 130 ? -15.359 43.469 6.012 1 91.25 130 ASP A C 1
ATOM 1086 O O . ASP A 1 130 ? -15.922 42.812 6.898 1 91.25 130 ASP A O 1
ATOM 1090 N N . HIS A 1 131 ? -14.688 42.969 5.074 1 90.56 131 HIS A N 1
ATOM 1091 C CA . HIS A 1 131 ? -14.484 41.531 5.051 1 90.56 131 HIS A CA 1
ATOM 1092 C C . HIS A 1 131 ? -13.656 41.062 6.246 1 90.56 131 HIS A C 1
ATOM 1094 O O . HIS A 1 131 ? -13.945 40.031 6.848 1 90.56 131 HIS A O 1
ATOM 1100 N N . ILE A 1 132 ? -12.656 41.844 6.535 1 92.44 132 ILE A N 1
ATOM 1101 C CA . ILE A 1 132 ? -11.789 41.531 7.66 1 92.44 132 ILE A CA 1
ATOM 1102 C C . ILE A 1 132 ? -12.578 41.594 8.961 1 92.44 132 ILE A C 1
ATOM 1104 O O . ILE A 1 132 ? -12.438 40.719 9.828 1 92.44 132 ILE A O 1
ATOM 1108 N N . ARG A 1 133 ? -13.391 42.594 9.039 1 93.94 133 ARG A N 1
ATOM 1109 C CA . ARG A 1 133 ? -14.227 42.75 10.227 1 93.94 133 ARG A CA 1
ATOM 1110 C C . ARG A 1 133 ? -15.148 41.562 10.406 1 93.94 133 ARG A C 1
ATOM 1112 O O . ARG A 1 133 ? -15.328 41.062 11.523 1 93.94 133 ARG A O 1
ATOM 1119 N N . LYS A 1 134 ? -15.68 41.156 9.344 1 90.56 134 LYS A N 1
ATOM 1120 C CA . LYS A 1 134 ? -16.562 40 9.383 1 90.56 134 LYS A CA 1
ATOM 1121 C C . LYS A 1 134 ? -15.805 38.75 9.797 1 90.56 134 LYS A C 1
ATOM 1123 O O . LYS A 1 134 ? -16.297 37.969 10.602 1 90.56 134 LYS A O 1
ATOM 1128 N N . GLU A 1 135 ? -14.641 38.625 9.25 1 90.56 135 GLU A N 1
ATOM 1129 C CA . GLU A 1 135 ? -13.812 37.469 9.578 1 90.56 135 GLU A CA 1
ATOM 1130 C C . GLU A 1 135 ? -13.445 37.469 11.062 1 90.56 135 GLU A C 1
ATOM 1132 O O . GLU A 1 135 ? -13.617 36.438 11.742 1 90.56 135 GLU A O 1
ATOM 1137 N N . LEU A 1 136 ? -12.977 38.531 11.555 1 93.56 136 LEU A N 1
ATOM 1138 C CA . LEU A 1 136 ? -12.539 38.625 12.945 1 93.56 136 LEU A CA 1
ATOM 1139 C C . LEU A 1 136 ? -13.727 38.531 13.898 1 93.56 136 LEU A C 1
ATOM 1141 O O . LEU A 1 136 ? -13.602 37.969 14.984 1 93.56 136 LEU A O 1
ATOM 1145 N N . GLY A 1 137 ? -14.828 39.031 13.461 1 91.69 137 GLY A N 1
ATOM 1146 C CA . GLY A 1 137 ? -16.031 39 14.273 1 91.69 137 GLY A CA 1
ATOM 1147 C C . GLY A 1 137 ? -16.453 37.562 14.648 1 91.69 137 GLY A C 1
ATOM 1148 O O . GLY A 1 137 ? -17 37.344 15.727 1 91.69 137 GLY A O 1
ATOM 1149 N N . GLN A 1 138 ? -16.141 36.656 13.852 1 88.88 138 GLN A N 1
ATOM 1150 C CA . GLN A 1 138 ? -16.484 35.25 14.109 1 88.88 138 GLN A CA 1
ATOM 1151 C C . GLN A 1 138 ? -15.75 34.719 15.336 1 88.88 138 GLN A C 1
ATOM 1153 O O . GLN A 1 138 ? -16.234 33.812 16.016 1 88.88 138 GLN A O 1
ATOM 1158 N N . TYR A 1 139 ? -14.641 35.375 15.625 1 89.62 139 TYR A N 1
ATOM 1159 C CA . TYR A 1 139 ? -13.789 34.875 16.703 1 89.62 139 TYR A CA 1
ATOM 1160 C C . TYR A 1 139 ? -13.844 35.812 17.906 1 89.62 139 TYR A C 1
ATOM 1162 O O . TYR A 1 139 ? -12.992 35.75 18.797 1 89.62 139 TYR A O 1
ATOM 1170 N N . GLY A 1 140 ? -14.727 36.75 17.906 1 90 140 GLY A N 1
ATOM 1171 C CA . GLY A 1 140 ? -14.906 37.656 19.016 1 90 140 GLY A CA 1
ATOM 1172 C C . GLY A 1 140 ? -13.883 38.781 19.031 1 90 140 GLY A C 1
ATOM 1173 O O . GLY A 1 140 ? -13.648 39.406 20.062 1 90 140 GLY A O 1
ATOM 1174 N N . ILE A 1 141 ? -13.266 39.031 17.906 1 94.06 141 ILE A N 1
ATOM 1175 C CA . ILE A 1 141 ? -12.297 40.094 17.766 1 94.06 141 ILE A CA 1
ATOM 1176 C C . ILE A 1 141 ? -12.922 41.281 17 1 94.06 141 ILE A C 1
ATOM 1178 O O . ILE A 1 141 ? -13.617 41.062 16.016 1 94.06 141 ILE A O 1
ATOM 1182 N N . LYS A 1 142 ? -12.703 42.406 17.516 1 95 142 LYS A N 1
ATOM 1183 C CA . LYS A 1 142 ? -13.289 43.562 16.891 1 95 142 LYS A CA 1
ATOM 1184 C C . LYS A 1 142 ? -12.203 44.469 16.297 1 95 142 LYS A C 1
ATOM 1186 O O . LYS A 1 142 ? -11.102 44.562 16.828 1 95 142 LYS A O 1
ATOM 1191 N N . LEU A 1 143 ? -12.562 45 15.234 1 93.31 143 LEU A N 1
ATOM 1192 C CA . LEU A 1 143 ? -11.734 46 14.578 1 93.31 143 LEU A CA 1
ATOM 1193 C C . LEU A 1 143 ? -12.391 47.375 14.648 1 93.31 143 LEU A C 1
ATOM 1195 O O . LEU A 1 143 ? -13.477 47.594 14.094 1 93.31 143 LEU A O 1
ATOM 1199 N N . SER A 1 144 ? -11.766 48.281 15.32 1 89.69 144 SER A N 1
ATOM 1200 C CA . SER A 1 144 ? -12.32 49.594 15.531 1 89.69 144 SER A CA 1
ATOM 1201 C C . SER A 1 144 ? -12.312 50.406 14.234 1 89.69 144 SER A C 1
ATOM 1203 O O . SER A 1 144 ? -11.75 49.969 13.227 1 89.69 144 SER A O 1
ATOM 1205 N N . LYS A 1 145 ? -12.852 51.531 14.375 1 85.5 145 LYS A N 1
ATOM 1206 C CA . LYS A 1 145 ? -12.906 52.438 13.234 1 85.5 145 LYS A CA 1
ATOM 1207 C C . LYS A 1 145 ? -11.508 52.906 12.82 1 85.5 145 LYS A C 1
ATOM 1209 O O . LYS A 1 145 ? -11.242 53.125 11.641 1 85.5 145 LYS A O 1
ATOM 1214 N N . ASN A 1 146 ? -10.617 53 13.789 1 84.56 146 ASN A N 1
ATOM 1215 C CA . ASN A 1 146 ? -9.242 53.375 13.508 1 84.56 146 ASN A CA 1
ATOM 1216 C C . ASN A 1 146 ? -8.367 52.156 13.219 1 84.56 146 ASN A C 1
ATOM 1218 O O . ASN A 1 146 ? -7.141 52.25 13.227 1 84.56 146 ASN A O 1
ATOM 1222 N N . LEU A 1 147 ? -9.055 51.031 13.07 1 90.19 147 LEU A N 1
ATOM 1223 C CA . LEU A 1 147 ? -8.43 49.781 12.641 1 90.19 147 LEU A CA 1
ATOM 1224 C C . LEU A 1 147 ? -7.492 49.25 13.719 1 90.19 147 LEU A C 1
ATOM 1226 O O . LEU A 1 147 ? -6.375 48.812 13.414 1 90.19 147 LEU A O 1
ATOM 1230 N N . GLN A 1 148 ? -7.988 49.438 14.922 1 88.56 148 GLN A N 1
ATOM 1231 C CA . GLN A 1 148 ? -7.309 48.812 16.047 1 88.56 148 GLN A CA 1
ATOM 1232 C C . GLN A 1 148 ? -8.016 47.531 16.484 1 88.56 148 GLN A C 1
ATOM 1234 O O . GLN A 1 148 ? -9.25 47.469 16.5 1 88.56 148 GLN A O 1
ATOM 1239 N N . LEU A 1 149 ? -7.238 46.562 16.75 1 92.38 149 LEU A N 1
ATOM 1240 C CA . LEU A 1 149 ? -7.789 45.281 17.203 1 92.38 149 LEU A CA 1
ATOM 1241 C C . LEU A 1 149 ? -8.188 45.375 18.672 1 92.38 149 LEU A C 1
ATOM 1243 O O . LEU A 1 149 ? -7.406 45.844 19.516 1 92.38 149 LEU A O 1
ATOM 1247 N N . SER A 1 150 ? -9.375 45 18.938 1 90.56 150 SER A N 1
ATOM 1248 C CA . SER A 1 150 ? -9.836 45 20.328 1 90.56 150 SER A CA 1
ATOM 1249 C C . SER A 1 150 ? -10.609 43.719 20.656 1 90.56 150 SER A C 1
ATOM 1251 O O . SER A 1 150 ? -11.156 43.062 19.75 1 90.56 150 SER A O 1
ATOM 1253 N N . GLY A 1 151 ? -10.594 43.344 21.891 1 90 151 GLY A N 1
ATOM 1254 C CA . GLY A 1 151 ? -11.203 42.125 22.391 1 90 151 GLY A CA 1
ATOM 1255 C C . GLY A 1 151 ? -10.328 41.406 23.391 1 90 151 GLY A C 1
ATOM 1256 O O . GLY A 1 151 ? -9.438 42 24 1 90 151 GLY A O 1
ATOM 1257 N N . ASN A 1 152 ? -10.727 40.156 23.625 1 91.06 152 ASN A N 1
ATOM 1258 C CA . ASN A 1 152 ? -9.891 39.312 24.5 1 91.06 152 ASN A CA 1
ATOM 1259 C C . ASN A 1 152 ? -8.492 39.125 23.922 1 91.06 152 ASN A C 1
ATOM 1261 O O . ASN A 1 152 ? -8.336 38.594 22.828 1 91.06 152 ASN A O 1
ATOM 1265 N N . GLU A 1 153 ? -7.52 39.625 24.656 1 92.75 153 GLU A N 1
ATOM 1266 C CA . GLU A 1 153 ? -6.152 39.625 24.141 1 92.75 153 GLU A CA 1
ATOM 1267 C C . GLU A 1 153 ? -5.688 38.188 23.844 1 92.75 153 GLU A C 1
ATOM 1269 O O . GLU A 1 153 ? -4.977 37.969 22.859 1 92.75 153 GLU A O 1
ATOM 1274 N N . MET A 1 154 ? -6.055 37.312 24.641 1 91.44 154 MET A N 1
ATOM 1275 C CA . MET A 1 154 ? -5.684 35.938 24.391 1 91.44 154 MET A CA 1
ATOM 1276 C C . MET A 1 154 ? -6.285 35.406 23.078 1 91.44 154 MET A C 1
ATOM 1278 O O . MET A 1 154 ? -5.613 34.75 22.312 1 91.44 154 MET A O 1
ATOM 1282 N N . ALA A 1 155 ? -7.473 35.75 22.844 1 91.38 155 ALA A N 1
ATOM 1283 C CA . ALA A 1 155 ? -8.148 35.344 21.625 1 91.38 155 ALA A CA 1
ATOM 1284 C C . ALA A 1 155 ? -7.48 35.969 20.391 1 91.38 155 ALA A C 1
ATOM 1286 O O . ALA A 1 155 ? -7.355 35.312 19.359 1 91.38 155 ALA A O 1
ATOM 1287 N N . ILE A 1 156 ? -7.109 37.188 20.547 1 93.56 156 ILE A N 1
ATOM 1288 C CA . ILE A 1 156 ? -6.434 37.875 19.453 1 93.56 156 ILE A CA 1
ATOM 1289 C C . ILE A 1 156 ? -5.117 37.188 19.125 1 93.56 156 ILE A C 1
ATOM 1291 O O . ILE A 1 156 ? -4.828 36.906 17.969 1 93.56 156 ILE A O 1
ATOM 1295 N N . ARG A 1 157 ? -4.402 36.844 20.125 1 94 157 ARG A N 1
ATOM 1296 C CA . ARG A 1 157 ? -3.113 36.188 19.938 1 94 157 ARG A CA 1
ATOM 1297 C C . ARG A 1 157 ? -3.293 34.781 19.344 1 94 157 ARG A C 1
ATOM 1299 O O . ARG A 1 157 ? -2.541 34.375 18.453 1 94 157 ARG A O 1
ATOM 1306 N N . GLN A 1 158 ? -4.219 34.125 19.875 1 93 158 GLN A N 1
ATOM 1307 C CA . GLN A 1 158 ? -4.473 32.781 19.375 1 93 158 GLN A CA 1
ATOM 1308 C C . GLN A 1 158 ? -4.879 32.812 17.906 1 93 158 GLN A C 1
ATOM 1310 O O . GLN A 1 158 ? -4.422 31.969 17.125 1 93 158 GLN A O 1
ATOM 1315 N N . TYR A 1 159 ? -5.695 33.719 17.531 1 93.62 159 TYR A N 1
ATOM 1316 C CA . TYR A 1 159 ? -6.137 33.844 16.141 1 93.62 159 TYR A CA 1
ATOM 1317 C C . TYR A 1 159 ? -4.957 34.094 15.211 1 93.62 159 TYR A C 1
ATOM 1319 O O . TYR A 1 159 ? -4.781 33.375 14.211 1 93.62 159 TYR A O 1
ATOM 1327 N N . PHE A 1 160 ? -4.168 35.062 15.547 1 95.12 160 PHE A N 1
ATOM 1328 C CA . PHE A 1 160 ? -3.07 35.438 14.672 1 95.12 160 PHE A CA 1
ATOM 1329 C C . PHE A 1 160 ? -1.978 34.375 14.672 1 95.12 160 PHE A C 1
ATOM 1331 O O . PHE A 1 160 ? -1.321 34.156 13.656 1 95.12 160 PHE A O 1
ATOM 1338 N N . THR A 1 161 ? -1.8 33.719 15.797 1 94.06 161 THR A N 1
ATOM 1339 C CA . THR A 1 161 ? -0.852 32.625 15.852 1 94.06 161 THR A CA 1
ATOM 1340 C C . THR A 1 161 ? -1.25 31.516 14.875 1 94.06 161 THR A C 1
ATOM 1342 O O . THR A 1 161 ? -0.419 31.031 14.109 1 94.06 161 THR A O 1
ATOM 1345 N N . MET A 1 162 ? -2.514 31.141 14.938 1 92.19 162 MET A N 1
ATOM 1346 C CA . MET A 1 162 ? -2.998 30.094 14.055 1 92.19 162 MET A CA 1
ATOM 1347 C C . MET A 1 162 ? -2.904 30.516 12.594 1 92.19 162 MET A C 1
ATOM 1349 O O . MET A 1 162 ? -2.518 29.719 11.734 1 92.19 162 MET A O 1
ATOM 1353 N N . LEU A 1 163 ? -3.271 31.719 12.352 1 92.25 163 LEU A N 1
ATOM 1354 C CA . LEU A 1 163 ? -3.262 32.25 10.984 1 92.25 163 LEU A CA 1
ATOM 1355 C C . LEU A 1 163 ? -1.846 32.25 10.422 1 92.25 163 LEU A C 1
ATOM 1357 O O . LEU A 1 163 ? -1.613 31.766 9.312 1 92.25 163 LEU A O 1
ATOM 1361 N N . TYR A 1 164 ? -0.947 32.781 11.203 1 93.56 164 TYR A N 1
ATOM 1362 C CA . TYR A 1 164 ? 0.424 32.906 10.727 1 93.56 164 TYR A CA 1
ATOM 1363 C C . TYR A 1 164 ? 1.1 31.547 10.648 1 93.56 164 TYR A C 1
ATOM 1365 O O . TYR A 1 164 ? 1.925 31.312 9.766 1 93.56 164 TYR A O 1
ATOM 1373 N N . TYR A 1 165 ? 0.773 30.719 11.562 1 90.56 165 TYR A N 1
ATOM 1374 C CA . TYR A 1 165 ? 1.301 29.359 11.492 1 90.56 165 TYR A CA 1
ATOM 1375 C C . TYR A 1 165 ? 0.812 28.641 10.242 1 90.56 165 TYR A C 1
ATOM 1377 O O . TYR A 1 165 ? 1.57 27.906 9.602 1 90.56 165 TYR A O 1
ATOM 1385 N N . ARG A 1 166 ? -0.423 28.797 9.922 1 88.31 166 ARG A N 1
ATOM 1386 C CA . ARG A 1 166 ? -1.009 28.188 8.734 1 88.31 166 ARG A CA 1
ATOM 1387 C C . ARG A 1 166 ? -0.256 28.625 7.477 1 88.31 166 ARG A C 1
ATOM 1389 O O . ARG A 1 166 ? -0.035 27.812 6.574 1 88.31 166 ARG A O 1
ATOM 1396 N N . ILE A 1 167 ? 0.174 29.812 7.453 1 89.75 167 ILE A N 1
ATOM 1397 C CA . ILE A 1 167 ? 0.695 30.406 6.223 1 89.75 167 ILE A CA 1
ATOM 1398 C C . ILE A 1 167 ? 2.215 30.266 6.191 1 89.75 167 ILE A C 1
ATOM 1400 O O . ILE A 1 167 ? 2.791 29.938 5.152 1 89.75 167 ILE A O 1
ATOM 1404 N N . TYR A 1 168 ? 2.867 30.484 7.301 1 90.62 168 TYR A N 1
ATOM 1405 C CA . TYR A 1 168 ? 4.312 30.672 7.262 1 90.62 168 TYR A CA 1
ATOM 1406 C C . TYR A 1 168 ? 5.035 29.469 7.859 1 90.62 168 TYR A C 1
ATOM 1408 O O . TYR A 1 168 ? 6.219 29.25 7.586 1 90.62 168 TYR A O 1
ATOM 1416 N N . LYS A 1 169 ? 4.402 28.719 8.609 1 88.75 169 LYS A N 1
ATOM 1417 C CA . LYS A 1 169 ? 4.945 27.484 9.195 1 88.75 169 LYS A CA 1
ATOM 1418 C C . LYS A 1 169 ? 6.309 27.75 9.836 1 88.75 169 LYS A C 1
ATOM 1420 O O . LYS A 1 169 ? 6.41 28.484 10.82 1 88.75 169 LYS A O 1
ATOM 1425 N N . ASP A 1 170 ? 7.414 27.406 9.125 1 87.94 170 ASP A N 1
ATOM 1426 C CA . ASP A 1 170 ? 8.742 27.547 9.703 1 87.94 170 ASP A CA 1
ATOM 1427 C C . ASP A 1 170 ? 9.438 28.812 9.172 1 87.94 170 ASP A C 1
ATOM 1429 O O . ASP A 1 170 ? 10.57 29.109 9.547 1 87.94 170 ASP A O 1
ATOM 1433 N N . SER A 1 171 ? 8.68 29.562 8.414 1 88.94 171 SER A N 1
ATOM 1434 C CA . SER A 1 171 ? 9.273 30.781 7.859 1 88.94 171 SER A CA 1
ATOM 1435 C C . SER A 1 171 ? 9.258 31.906 8.883 1 88.94 171 SER A C 1
ATOM 1437 O O . SER A 1 171 ? 8.273 32.094 9.609 1 88.94 171 SER A O 1
ATOM 1439 N N . GLU A 1 172 ? 10.312 32.656 8.875 1 89.69 172 GLU A N 1
ATOM 1440 C CA . GLU A 1 172 ? 10.445 33.75 9.82 1 89.69 172 GLU A CA 1
ATOM 1441 C C . GLU A 1 172 ? 10.32 35.094 9.109 1 89.69 172 GLU A C 1
ATOM 1443 O O . GLU A 1 172 ? 10.555 36.156 9.711 1 89.69 172 GLU A O 1
ATOM 1448 N N . GLU A 1 173 ? 9.836 35.094 7.965 1 91 173 GLU A N 1
ATOM 1449 C CA . GLU A 1 173 ? 9.859 36.281 7.109 1 91 173 GLU A CA 1
ATOM 1450 C C . GLU A 1 173 ? 8.906 37.344 7.629 1 91 173 GLU A C 1
ATOM 1452 O O . GLU A 1 173 ? 9.07 38.531 7.336 1 91 173 GLU A O 1
ATOM 1457 N N . LEU A 1 174 ? 8.023 36.969 8.445 1 92.31 174 LEU A N 1
ATOM 1458 C CA . LEU A 1 174 ? 6.973 37.875 8.914 1 92.31 174 LEU A CA 1
ATOM 1459 C C . LEU A 1 174 ? 7.488 38.781 10.016 1 92.31 174 LEU A C 1
ATOM 1461 O O . LEU A 1 174 ? 6.938 39.875 10.234 1 92.31 174 LEU A O 1
ATOM 1465 N N . TYR A 1 175 ? 8.5 38.406 10.688 1 93.19 175 TYR A N 1
ATOM 1466 C CA . TYR A 1 175 ? 8.812 39.031 11.969 1 93.19 175 TYR A CA 1
ATOM 1467 C C . TYR A 1 175 ? 10.117 39.812 11.883 1 93.19 175 TYR A C 1
ATOM 1469 O O . TYR A 1 175 ? 10.922 39.594 10.984 1 93.19 175 TYR A O 1
ATOM 1477 N N . ASN A 1 176 ? 10.234 40.75 12.75 1 90.81 176 ASN A N 1
ATOM 1478 C CA . ASN A 1 176 ? 11.445 41.562 12.789 1 90.81 176 ASN A CA 1
ATOM 1479 C C . ASN A 1 176 ? 12.617 40.781 13.375 1 90.81 176 ASN A C 1
ATOM 1481 O O . ASN A 1 176 ? 12.422 39.906 14.219 1 90.81 176 ASN A O 1
ATOM 1485 N N . GLN A 1 177 ? 13.797 41.188 13.07 1 92.56 177 GLN A N 1
ATOM 1486 C CA . GLN A 1 177 ? 15.008 40.438 13.406 1 92.56 177 GLN A CA 1
ATOM 1487 C C . GLN A 1 177 ? 15.281 40.469 14.906 1 92.56 177 GLN A C 1
ATOM 1489 O O . GLN A 1 177 ? 15.797 39.5 15.469 1 92.56 177 GLN A O 1
ATOM 1494 N N . THR A 1 178 ? 14.992 41.562 15.484 1 90.94 178 THR A N 1
ATOM 1495 C CA . THR A 1 178 ? 15.234 41.688 16.922 1 90.94 178 THR A CA 1
ATOM 1496 C C . THR A 1 178 ? 14.398 40.688 17.703 1 90.94 178 THR A C 1
ATOM 1498 O O . THR A 1 178 ? 14.914 40.031 18.609 1 90.94 178 THR A O 1
ATOM 1501 N N . ASP A 1 179 ? 13.141 40.656 17.359 1 92.81 179 ASP A N 1
ATOM 1502 C CA . ASP A 1 179 ? 12.258 39.719 18.031 1 92.81 179 ASP A CA 1
ATOM 1503 C C . ASP A 1 179 ? 12.672 38.281 17.75 1 92.81 179 ASP A C 1
ATOM 1505 O O . ASP A 1 179 ? 12.609 37.406 18.641 1 92.81 179 ASP A O 1
ATOM 1509 N N . LEU A 1 180 ? 13.086 38 16.547 1 94.88 180 LEU A N 1
ATOM 1510 C CA . LEU A 1 180 ? 13.523 36.656 16.156 1 94.88 180 LEU A CA 1
ATOM 1511 C C . LEU A 1 180 ? 14.719 36.219 16.984 1 94.88 180 LEU A C 1
ATOM 1513 O O . LEU A 1 180 ? 14.781 35.062 17.422 1 94.88 180 LEU A O 1
ATOM 1517 N N . ARG A 1 181 ? 15.609 37.062 17.141 1 94.25 181 ARG A N 1
ATOM 1518 C CA . ARG A 1 181 ? 16.797 36.75 17.922 1 94.25 181 ARG A CA 1
ATOM 1519 C C . ARG A 1 181 ? 16.422 36.438 19.375 1 94.25 181 ARG A C 1
ATOM 1521 O O . ARG A 1 181 ? 16.938 35.5 19.969 1 94.25 181 ARG A O 1
ATOM 1528 N N . ALA A 1 182 ? 15.57 37.25 19.891 1 93.81 182 ALA A N 1
ATOM 1529 C CA . ALA A 1 182 ? 15.133 37.062 21.266 1 93.81 182 ALA A CA 1
ATOM 1530 C C . ALA A 1 182 ? 14.438 35.688 21.422 1 93.81 182 ALA A C 1
ATOM 1532 O O . ALA A 1 182 ? 14.695 34.969 22.391 1 93.81 182 ALA A O 1
ATOM 1533 N N . VAL A 1 183 ? 13.555 35.438 20.562 1 94.38 183 VAL A N 1
ATOM 1534 C CA . VAL A 1 183 ? 12.781 34.188 20.656 1 94.38 183 VAL A CA 1
ATOM 1535 C C . VAL A 1 183 ? 13.695 33 20.422 1 94.38 183 VAL A C 1
ATOM 1537 O O . VAL A 1 183 ? 13.539 31.953 21.078 1 94.38 183 VAL A O 1
ATOM 1540 N N . ASN A 1 184 ? 14.602 33.094 19.484 1 91.75 184 ASN A N 1
ATOM 1541 C CA . ASN A 1 184 ? 15.539 32.031 19.234 1 91.75 184 ASN A CA 1
ATOM 1542 C C . ASN A 1 184 ? 16.406 31.734 20.453 1 91.75 184 ASN A C 1
ATOM 1544 O O . ASN A 1 184 ? 16.781 30.594 20.703 1 91.75 184 ASN A O 1
ATOM 1548 N N . GLN A 1 185 ? 16.719 32.719 21.109 1 91.62 185 GLN A N 1
ATOM 1549 C CA . GLN A 1 185 ? 17.453 32.531 22.359 1 91.62 185 GLN A CA 1
ATOM 1550 C C . GLN A 1 185 ? 16.641 31.75 23.375 1 91.62 185 GLN A C 1
ATOM 1552 O O . GLN A 1 185 ? 17.156 30.859 24.047 1 91.62 185 GLN A O 1
ATOM 1557 N N . LEU A 1 186 ? 15.398 32.094 23.484 1 92.06 186 LEU A N 1
ATOM 1558 C CA . LEU A 1 186 ? 14.508 31.375 24.375 1 92.06 186 LEU A CA 1
ATOM 1559 C C . LEU A 1 186 ? 14.414 29.906 23.984 1 92.06 186 LEU A C 1
ATOM 1561 O O . LEU A 1 186 ? 14.508 29.016 24.828 1 92.06 186 LEU A O 1
ATOM 1565 N N . LEU A 1 187 ? 14.242 29.672 22.719 1 89.5 187 LEU A N 1
ATOM 1566 C CA . LEU A 1 187 ? 14.094 28.312 22.219 1 89.5 187 LEU A CA 1
ATOM 1567 C C . LEU A 1 187 ? 15.367 27.516 22.453 1 89.5 187 LEU A C 1
ATOM 1569 O O . LEU A 1 187 ? 15.297 26.312 22.766 1 89.5 187 LEU A O 1
ATOM 1573 N N . ALA A 1 188 ? 16.469 28.078 22.266 1 86.12 188 ALA A N 1
ATOM 1574 C CA . ALA A 1 188 ? 17.734 27.406 22.531 1 86.12 188 ALA A CA 1
ATOM 1575 C C . ALA A 1 188 ? 17.844 27 23.984 1 86.12 188 ALA A C 1
ATOM 1577 O O . ALA A 1 188 ? 18.375 25.922 24.297 1 86.12 188 ALA A O 1
ATOM 1578 N N . GLN A 1 189 ? 17.344 27.766 24.781 1 83.81 189 GLN A N 1
ATOM 1579 C CA . GLN A 1 189 ? 17.359 27.469 26.219 1 83.81 189 GLN A CA 1
ATOM 1580 C C . GLN A 1 189 ? 16.406 26.328 26.547 1 83.81 189 GLN A C 1
ATOM 1582 O O . GLN A 1 189 ? 16.719 25.484 27.391 1 83.81 189 GLN A O 1
ATOM 1587 N N . LEU A 1 190 ? 15.305 26.328 25.859 1 82.31 190 LEU A N 1
ATOM 1588 C CA . LEU A 1 190 ? 14.273 25.312 26.125 1 82.31 190 LEU A CA 1
ATOM 1589 C C . LEU A 1 190 ? 14.664 23.984 25.516 1 82.31 190 LEU A C 1
ATOM 1591 O O . LEU A 1 190 ? 14.266 22.922 26.016 1 82.31 190 LEU A O 1
ATOM 1595 N N . LYS A 1 191 ? 15.273 23.953 24.359 1 76.38 191 LYS A N 1
ATOM 1596 C CA . LYS A 1 191 ? 15.648 22.719 23.656 1 76.38 191 LYS A CA 1
ATOM 1597 C C . LYS A 1 191 ? 16.516 21.828 24.547 1 76.38 191 LYS A C 1
ATOM 1599 O O . LYS A 1 191 ? 16.453 20.609 24.453 1 76.38 191 LYS A O 1
ATOM 1604 N N . GLY A 1 192 ? 17.328 22.391 25.266 1 66.75 192 GLY A N 1
ATOM 1605 C CA . GLY A 1 192 ? 18.125 21.594 26.188 1 66.75 192 GLY A CA 1
ATOM 1606 C C . GLY A 1 192 ? 17.281 20.797 27.172 1 66.75 192 GLY A C 1
ATOM 1607 O O . GLY A 1 192 ? 17.609 19.656 27.484 1 66.75 192 GLY A O 1
ATOM 1608 N N . SER A 1 193 ? 16.141 21.328 27.406 1 67.88 193 SER A N 1
ATOM 1609 C CA . SER A 1 193 ? 15.273 20.703 28.406 1 67.88 193 SER A CA 1
ATOM 1610 C C . SER A 1 193 ? 14.211 19.828 27.75 1 67.88 193 SER A C 1
ATOM 1612 O O . SER A 1 193 ? 13.633 18.953 28.406 1 67.88 193 SER A O 1
ATOM 1614 N N . TYR A 1 194 ? 13.969 20.156 26.484 1 66.06 194 TYR A N 1
ATOM 1615 C CA . TYR A 1 194 ? 12.875 19.469 25.812 1 66.06 194 TYR A CA 1
ATOM 1616 C C . TYR A 1 194 ? 13.352 18.781 24.547 1 66.06 194 TYR A C 1
ATOM 1618 O O . TYR A 1 194 ? 12.852 19.078 23.453 1 66.06 194 TYR A O 1
ATOM 1626 N N . GLU A 1 195 ? 14.164 17.891 24.594 1 59.38 195 GLU A N 1
ATOM 1627 C CA . GLU A 1 195 ? 14.859 17.266 23.469 1 59.38 195 GLU A CA 1
ATOM 1628 C C . GLU A 1 195 ? 13.891 16.5 22.578 1 59.38 195 GLU A C 1
ATOM 1630 O O . GLU A 1 195 ? 14.125 16.344 21.375 1 59.38 195 GLU A O 1
ATOM 1635 N N . ASN A 1 196 ? 12.805 16.266 23.094 1 57.44 196 ASN A N 1
ATOM 1636 C CA . ASN A 1 196 ? 11.938 15.359 22.344 1 57.44 196 ASN A CA 1
ATOM 1637 C C . ASN A 1 196 ? 11 16.125 21.422 1 57.44 196 ASN A C 1
ATOM 1639 O O . ASN A 1 196 ? 10.281 15.516 20.625 1 57.44 196 ASN A O 1
ATOM 1643 N N . ILE A 1 197 ? 11.102 17.344 21.562 1 61.66 197 ILE A N 1
ATOM 1644 C CA . ILE A 1 197 ? 10.172 18.109 20.734 1 61.66 197 ILE A CA 1
ATOM 1645 C C . ILE A 1 197 ? 10.766 18.312 19.344 1 61.66 197 ILE A C 1
ATOM 1647 O O . ILE A 1 197 ? 11.859 18.859 19.203 1 61.66 197 ILE A O 1
ATOM 1651 N N . THR A 1 198 ? 10.062 17.828 18.406 1 60.47 198 THR A N 1
ATOM 1652 C CA . THR A 1 198 ? 10.555 17.828 17.031 1 60.47 198 THR A CA 1
ATOM 1653 C C . THR A 1 198 ? 10.414 19.219 16.391 1 60.47 198 THR A C 1
ATOM 1655 O O . THR A 1 198 ? 11.273 19.641 15.625 1 60.47 198 THR A O 1
ATOM 1658 N N . ASN A 1 199 ? 9.258 19.938 16.734 1 70.12 199 ASN A N 1
ATOM 1659 C CA . ASN A 1 199 ? 9.109 21.234 16.062 1 70.12 199 ASN A CA 1
ATOM 1660 C C . ASN A 1 199 ? 8.305 22.203 16.922 1 70.12 199 ASN A C 1
ATOM 1662 O O . ASN A 1 199 ? 7.215 21.875 17.391 1 70.12 199 ASN A O 1
ATOM 1666 N N . PHE A 1 200 ? 8.883 23.391 17.156 1 77.88 200 PHE A N 1
ATOM 1667 C CA . PHE A 1 200 ? 8.289 24.422 17.984 1 77.88 200 PHE A CA 1
ATOM 1668 C C . PHE A 1 200 ? 7.703 25.547 17.125 1 77.88 200 PHE A C 1
ATOM 1670 O O . PHE A 1 200 ? 7.656 26.703 17.547 1 77.88 200 PHE A O 1
ATOM 1677 N 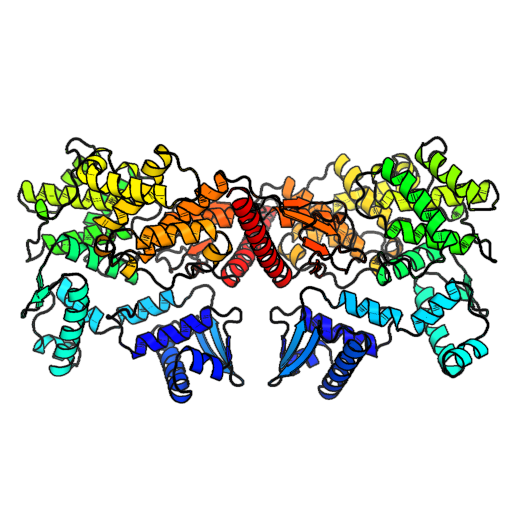N . HIS A 1 201 ? 7.297 25.219 15.977 1 84.94 201 HIS A N 1
ATOM 1678 C CA . HIS A 1 201 ? 6.934 26.312 15.086 1 84.94 201 HIS A CA 1
ATOM 1679 C C . HIS A 1 201 ? 5.688 27.031 15.586 1 84.94 201 HIS A C 1
ATOM 1681 O O . HIS A 1 201 ? 5.633 28.266 15.57 1 84.94 201 HIS A O 1
ATOM 1687 N N . LEU A 1 202 ? 4.762 26.266 16 1 88.56 202 LEU A N 1
ATOM 1688 C CA . LEU A 1 202 ? 3.545 26.875 16.516 1 88.56 202 LEU A CA 1
ATOM 1689 C C . LEU A 1 202 ? 3.85 27.734 17.75 1 88.56 202 LEU A C 1
ATOM 1691 O O . LEU A 1 202 ? 3.361 28.859 17.875 1 88.56 202 LEU A O 1
ATOM 1695 N N . PHE A 1 203 ? 4.617 27.25 18.594 1 90.56 203 PHE A N 1
ATOM 1696 C CA . PHE A 1 203 ? 5.02 27.969 19.812 1 90.56 203 PHE A CA 1
ATOM 1697 C C . PHE A 1 203 ? 5.812 29.219 19.469 1 90.56 203 PHE A C 1
ATOM 1699 O O . PHE A 1 203 ? 5.598 30.281 20.062 1 90.56 203 PHE A O 1
ATOM 1706 N N . LYS A 1 204 ? 6.641 29.062 18.562 1 92.5 204 LYS A N 1
ATOM 1707 C CA . LYS A 1 204 ? 7.449 30.188 18.125 1 92.5 204 LYS A CA 1
ATOM 1708 C C . LYS A 1 204 ? 6.566 31.328 17.625 1 92.5 204 LYS A C 1
ATOM 1710 O O . LYS A 1 204 ? 6.789 32.5 17.953 1 92.5 204 LYS A O 1
ATOM 1715 N N . HIS A 1 205 ? 5.605 31 16.828 1 94.12 205 HIS A N 1
ATOM 1716 C CA . HIS A 1 205 ? 4.676 32 16.328 1 94.12 205 HIS A CA 1
ATOM 1717 C C . HIS A 1 205 ? 3.93 32.688 17.484 1 94.12 205 HIS A C 1
ATOM 1719 O O . HIS A 1 205 ? 3.703 33.875 17.453 1 94.12 205 HIS A O 1
ATOM 1725 N N . TYR A 1 206 ? 3.586 31.922 18.469 1 95.12 206 TYR A N 1
ATOM 1726 C CA . TYR A 1 206 ? 2.863 32.5 19.594 1 95.12 206 TYR A CA 1
ATOM 1727 C C . TYR A 1 206 ? 3.717 33.531 20.312 1 95.12 206 TYR A C 1
ATOM 1729 O O . TYR A 1 206 ? 3.24 34.625 20.625 1 95.12 206 TYR A O 1
ATOM 1737 N N . VAL A 1 207 ? 4.918 33.188 20.594 1 95.19 207 VAL A N 1
ATOM 1738 C CA . VAL A 1 207 ? 5.801 34.094 21.328 1 95.19 207 VAL A CA 1
ATOM 1739 C C . VAL A 1 207 ? 6.051 35.344 20.516 1 95.19 207 VAL A C 1
ATOM 1741 O O . VAL A 1 207 ? 6.078 36.469 21.062 1 95.19 207 VAL A O 1
ATOM 1744 N N . LEU A 1 208 ? 6.207 35.188 19.25 1 95.56 208 LEU A N 1
ATOM 1745 C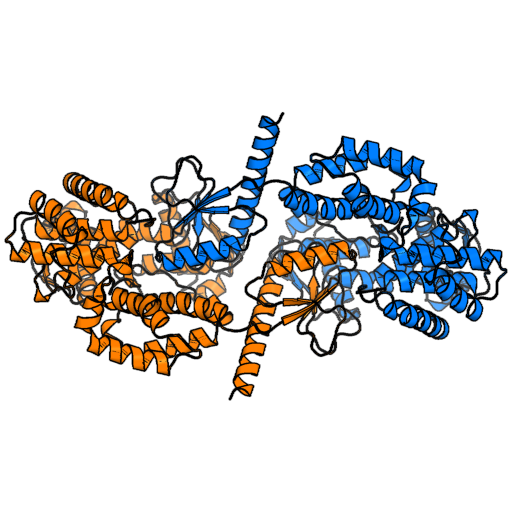 CA . LEU A 1 208 ? 6.461 36.312 18.375 1 95.56 208 LEU A CA 1
ATOM 1746 C C . LEU A 1 208 ? 5.238 37.219 18.297 1 95.56 208 LEU A C 1
ATOM 1748 O O . LEU A 1 208 ? 5.375 38.438 18.312 1 95.56 208 LEU A O 1
ATOM 1752 N N . VAL A 1 209 ? 4.09 36.625 18.234 1 95.12 209 VAL A N 1
ATOM 1753 C CA . VAL A 1 209 ? 2.85 37.406 18.234 1 95.12 209 VAL A CA 1
ATOM 1754 C C . VAL A 1 209 ? 2.709 38.156 19.562 1 95.12 209 VAL A C 1
ATOM 1756 O O . VAL A 1 209 ? 2.32 39.312 19.578 1 95.12 209 VAL A O 1
ATOM 1759 N N . ALA A 1 210 ? 3.023 37.469 20.641 1 94.06 210 ALA A N 1
ATOM 1760 C CA . ALA A 1 210 ? 2.949 38.094 21.953 1 94.06 210 ALA A CA 1
ATOM 1761 C C . ALA A 1 210 ? 3.885 39.312 22.047 1 94.06 210 ALA A C 1
ATOM 1763 O O . ALA A 1 210 ? 3.518 40.344 22.609 1 94.06 210 ALA A O 1
ATOM 1764 N N . LEU A 1 211 ? 5.051 39.125 21.516 1 93.25 211 LEU A N 1
ATOM 1765 C CA . LEU A 1 211 ? 6.02 40.219 21.547 1 93.25 211 LEU A CA 1
ATOM 1766 C C . LEU A 1 211 ? 5.531 41.406 20.719 1 93.25 211 LEU A C 1
ATOM 1768 O O . LEU A 1 211 ? 5.688 42.562 21.125 1 93.25 211 LEU A O 1
ATOM 1772 N N . GLU A 1 212 ? 4.98 41.094 19.609 1 92.06 212 GLU A N 1
ATOM 1773 C CA . GLU A 1 212 ? 4.461 42.156 18.75 1 92.06 212 GLU A CA 1
ATOM 1774 C C . GLU A 1 212 ? 3.354 42.938 19.453 1 92.06 212 GLU A C 1
ATOM 1776 O O . GLU A 1 212 ? 3.26 44.156 19.297 1 92.06 212 GLU A O 1
ATOM 1781 N N . ARG A 1 213 ? 2.568 42.281 20.219 1 92.5 213 ARG A N 1
ATOM 1782 C CA . ARG A 1 213 ? 1.423 42.906 20.875 1 92.5 213 ARG A CA 1
ATOM 1783 C C . ARG A 1 213 ? 1.858 43.656 22.125 1 92.5 213 ARG A C 1
ATOM 1785 O O . ARG A 1 213 ? 1.252 44.688 22.469 1 92.5 213 ARG A O 1
ATOM 1792 N N . THR A 1 214 ? 2.902 43.25 22.781 1 91.88 214 THR A N 1
ATOM 1793 C CA . THR A 1 214 ? 3.289 43.844 24.062 1 91.88 214 THR A CA 1
ATOM 1794 C C . THR A 1 214 ? 4.273 45 23.844 1 91.88 214 THR A C 1
ATOM 1796 O O . THR A 1 214 ? 4.367 45.906 24.672 1 91.88 214 THR A O 1
ATOM 1799 N N . GLN A 1 215 ? 5.207 44.969 23.031 1 79.44 215 GLN A N 1
ATOM 1800 C CA . GLN A 1 215 ? 6.289 45.906 22.875 1 79.44 215 GLN A CA 1
ATOM 1801 C C . GLN A 1 215 ? 5.816 47.156 22.125 1 79.44 215 GLN A C 1
ATOM 1803 O O . GLN A 1 215 ? 6.297 48.281 22.391 1 79.44 215 GLN A O 1
ATOM 1808 N N . ARG A 1 216 ? 5.293 46.938 21.219 1 64.56 216 ARG A N 1
ATOM 1809 C CA . ARG A 1 216 ? 5.129 48.125 20.391 1 64.56 216 ARG A CA 1
ATOM 1810 C C . ARG A 1 216 ? 4.148 49.125 21.016 1 64.56 216 ARG A C 1
ATOM 1812 O O . ARG A 1 216 ? 3.861 49.031 22.219 1 64.56 216 ARG A O 1
ATOM 1819 N N . LYS A 1 217 ? 3.756 49.938 20.328 1 58 217 LYS A N 1
ATOM 1820 C CA . LYS A 1 217 ? 3.047 51.125 20.844 1 58 217 LYS A CA 1
ATOM 1821 C C . LYS A 1 217 ? 1.894 50.719 21.75 1 58 217 LYS A C 1
ATOM 1823 O O . LYS A 1 217 ? 1.584 51.406 22.719 1 58 217 LYS A O 1
ATOM 1828 N N . ALA A 1 218 ? 1.553 49.406 21.516 1 62.09 218 ALA A N 1
ATOM 1829 C CA . ALA A 1 218 ? 0.288 49.062 22.156 1 62.09 218 ALA A CA 1
ATOM 1830 C C . ALA A 1 218 ? 0.505 48.094 23.312 1 62.09 218 ALA A C 1
ATOM 1832 O O . ALA A 1 218 ? 1.275 47.125 23.188 1 62.09 218 ALA A O 1
ATOM 1833 N N . ASN A 1 219 ? 0.861 48.438 24.391 1 80.12 219 ASN A N 1
ATOM 1834 C CA . ASN A 1 219 ? 1.029 47.75 25.656 1 80.12 219 ASN A CA 1
ATOM 1835 C C . ASN A 1 219 ? -0.162 46.844 25.953 1 80.12 219 ASN A C 1
ATOM 1837 O O . ASN A 1 219 ? -0.79 46.938 27.016 1 80.12 219 ASN A O 1
ATOM 1841 N N . TYR A 1 220 ? -0.346 45.812 24.938 1 89 220 TYR A N 1
ATOM 1842 C CA . TYR A 1 220 ? -1.465 44.906 25.156 1 89 220 TYR A CA 1
ATOM 1843 C C . TYR A 1 220 ? -1.022 43.656 25.906 1 89 220 TYR A C 1
ATOM 1845 O O . TYR A 1 220 ? -0.857 42.594 25.312 1 89 220 TYR A O 1
ATOM 1853 N N . PHE A 1 221 ? -0.887 43.812 27.156 1 91.62 221 PHE A N 1
ATOM 1854 C CA . PHE A 1 221 ? -0.495 42.688 28 1 91.62 221 PHE A CA 1
ATOM 1855 C C . PHE A 1 221 ? -1.692 41.812 28.328 1 91.62 221 PHE A C 1
ATOM 1857 O O . PHE A 1 221 ? -2.834 42.281 28.312 1 91.62 221 PHE A O 1
ATOM 1864 N N . LEU A 1 222 ? -1.356 40.594 28.5 1 91.81 222 LEU A N 1
ATOM 1865 C CA . LEU A 1 222 ? -2.393 39.688 28.953 1 91.81 222 LEU A CA 1
ATOM 1866 C C . LEU A 1 222 ? -2.838 40.031 30.375 1 91.81 222 LEU A C 1
ATOM 1868 O O . LEU A 1 222 ? -2.014 40.375 31.219 1 91.81 222 LEU A O 1
ATOM 1872 N N . SER A 1 223 ? -4.164 39.906 30.531 1 86.56 223 SER A N 1
ATOM 1873 C CA . SER A 1 223 ? -4.664 40.062 31.891 1 86.56 223 SER A CA 1
ATOM 1874 C C . SER A 1 223 ? -4.785 38.719 32.594 1 86.56 223 SER A C 1
ATOM 1876 O O . SER A 1 223 ? -4.867 37.688 31.953 1 86.56 223 SER A O 1
ATOM 1878 N N . GLN A 1 224 ? -4.77 38.781 33.844 1 80.06 224 GLN A N 1
ATOM 1879 C CA . GLN A 1 224 ? -4.914 37.562 34.656 1 80.06 224 GLN A CA 1
ATOM 1880 C C . GLN A 1 224 ? -6.273 36.906 34.406 1 80.06 224 GLN A C 1
ATOM 1882 O O . GLN A 1 224 ? -6.395 35.688 34.438 1 80.06 224 GLN A O 1
ATOM 1887 N N . GLU A 1 225 ? -7.16 37.688 34.094 1 74.88 225 GLU A N 1
ATOM 1888 C CA . GLU A 1 225 ? -8.516 37.219 33.844 1 74.88 225 GLU A CA 1
ATOM 1889 C C . GLU A 1 225 ? -8.609 36.469 32.531 1 74.88 225 GLU A C 1
ATOM 1891 O O . GLU A 1 225 ? -9.406 35.531 32.375 1 74.88 225 GLU A O 1
ATOM 1896 N N . GLU A 1 226 ? -7.773 36.875 31.75 1 73.81 226 GLU A N 1
ATOM 1897 C CA . GLU A 1 226 ? -7.82 36.344 30.406 1 73.81 226 GLU A CA 1
ATOM 1898 C C . GLU A 1 226 ? -6.984 35.062 30.281 1 73.81 226 GLU A C 1
ATOM 1900 O O . GLU A 1 226 ? -7.102 34.312 29.297 1 73.81 226 GLU A O 1
ATOM 1905 N N . ASN A 1 227 ? -6.246 34.844 31.375 1 73.12 227 ASN A N 1
ATOM 1906 C CA . ASN A 1 227 ? -5.316 33.719 31.344 1 73.12 227 ASN A CA 1
ATOM 1907 C C . ASN A 1 227 ? -5.887 32.5 32.062 1 73.12 227 ASN A C 1
ATOM 1909 O O . ASN A 1 227 ? -6.02 32.531 33.312 1 73.12 227 ASN A O 1
ATOM 1913 N N . PRO A 1 228 ? -6.09 31.5 31.344 1 70.19 228 PRO A N 1
ATOM 1914 C CA . PRO A 1 228 ? -6.672 30.328 31.984 1 70.19 228 PRO A CA 1
ATOM 1915 C C . PRO A 1 228 ? -5.625 29.469 32.688 1 70.19 228 PRO A C 1
ATOM 1917 O O . PRO A 1 228 ? -5.969 28.469 33.344 1 70.19 228 PRO A O 1
ATOM 1920 N N . PHE A 1 229 ? -4.41 29.938 32.719 1 74.69 229 PHE A N 1
ATOM 1921 C CA . PHE A 1 229 ? -3.334 29.078 33.219 1 74.69 229 PHE A CA 1
ATOM 1922 C C . PHE A 1 229 ? -2.771 29.609 34.531 1 74.69 229 PHE A C 1
ATOM 1924 O O . PHE A 1 229 ? -2.701 30.828 34.719 1 74.69 229 PHE A O 1
ATOM 1931 N N . ALA A 1 230 ? -2.527 28.688 35.438 1 76.75 230 ALA A N 1
ATOM 1932 C CA . ALA A 1 230 ? -1.851 29.047 36.688 1 76.75 230 ALA A CA 1
ATOM 1933 C C . ALA A 1 230 ? -0.756 28.031 37.031 1 76.75 230 ALA A C 1
ATOM 1935 O O . ALA A 1 230 ? -1.031 26.984 37.594 1 76.75 230 ALA A O 1
ATOM 1936 N N . PHE A 1 231 ? 0.474 28.406 36.625 1 79.38 231 PHE A N 1
ATOM 1937 C CA . PHE A 1 231 ? 1.607 27.516 36.844 1 79.38 231 PHE A CA 1
ATOM 1938 C C . PHE A 1 231 ? 2.398 27.953 38.094 1 79.38 231 PHE A C 1
ATOM 1940 O O . PHE A 1 231 ? 2.371 29.125 38.469 1 79.38 231 PHE A O 1
ATOM 1947 N N . ASP A 1 232 ? 3.072 26.953 38.625 1 81.69 232 ASP A N 1
ATOM 1948 C CA . ASP A 1 232 ? 3.867 27.203 39.812 1 81.69 232 ASP A CA 1
ATOM 1949 C C . ASP A 1 232 ? 5.055 28.109 39.5 1 81.69 232 ASP A C 1
ATOM 1951 O O . ASP A 1 232 ? 5.898 27.781 38.656 1 81.69 232 ASP A O 1
ATOM 1955 N N . GLU A 1 233 ? 5.18 29.125 40.281 1 85.69 233 GLU A N 1
ATOM 1956 C CA . GLU A 1 233 ? 6.234 30.109 40.062 1 85.69 233 GLU A CA 1
ATOM 1957 C C . GLU A 1 233 ? 7.602 29.562 40.469 1 85.69 233 GLU A C 1
ATOM 1959 O O . GLU A 1 233 ? 8.633 30.078 40.031 1 85.69 233 GLU A O 1
ATOM 1964 N N . GLU A 1 234 ? 7.559 28.469 41.156 1 85.38 234 GLU A N 1
ATOM 1965 C CA . GLU A 1 234 ? 8.812 27.906 41.625 1 85.38 234 GLU A CA 1
ATOM 1966 C C . GLU A 1 234 ? 9.367 26.875 40.656 1 85.38 234 GLU A C 1
ATOM 1968 O O . GLU A 1 234 ? 10.508 26.422 40.781 1 85.38 234 GLU A O 1
ATOM 1973 N N . SER A 1 235 ? 8.594 26.641 39.656 1 83.94 235 SER A N 1
ATOM 1974 C CA . SER A 1 235 ? 9.055 25.656 38.688 1 83.94 235 SER A CA 1
ATOM 1975 C C . SER A 1 235 ? 10.219 26.203 37.875 1 83.94 235 SER A C 1
ATOM 1977 O O . SER A 1 235 ? 10.32 27.406 37.656 1 83.94 235 SER A O 1
ATOM 1979 N N . SER A 1 236 ? 11.062 25.25 37.406 1 83.62 236 SER A N 1
ATOM 1980 C CA . SER A 1 236 ? 12.242 25.625 36.625 1 83.62 236 SER A CA 1
ATOM 1981 C C . SER A 1 236 ? 11.859 26.312 35.312 1 83.62 236 SER A C 1
ATOM 1983 O O . SER A 1 236 ? 12.523 27.266 34.906 1 83.62 236 SER A O 1
ATOM 1985 N N . ILE A 1 237 ? 10.805 25.922 34.781 1 86.44 237 ILE A N 1
ATOM 1986 C CA . ILE A 1 237 ? 10.383 26.469 33.5 1 86.44 237 ILE A CA 1
ATOM 1987 C C . ILE A 1 237 ? 9.891 27.906 33.688 1 86.44 237 ILE A C 1
ATOM 1989 O O . ILE A 1 237 ? 10.141 28.781 32.875 1 86.44 237 ILE A O 1
ATOM 1993 N N . TYR A 1 238 ? 9.172 28.109 34.75 1 88.56 238 TYR A N 1
ATOM 1994 C CA . TYR A 1 238 ? 8.703 29.453 35.062 1 88.56 238 TYR A CA 1
ATOM 1995 C C . TYR A 1 238 ? 9.875 30.406 35.25 1 88.56 238 TYR A C 1
ATOM 1997 O O . TYR A 1 238 ? 9.852 31.516 34.688 1 88.56 238 TYR A O 1
ATOM 2005 N N . GLN A 1 239 ? 10.867 29.938 35.875 1 90.06 239 GLN A N 1
ATOM 2006 C CA . GLN A 1 239 ? 12.023 30.781 36.156 1 90.06 239 GLN A CA 1
ATOM 2007 C C . GLN A 1 239 ? 12.789 31.094 34.875 1 90.06 239 GLN A C 1
ATOM 2009 O O . GLN A 1 239 ? 13.281 32.219 34.688 1 90.06 239 GLN A O 1
ATOM 2014 N N . GLU A 1 240 ? 12.883 30.141 34.094 1 89.25 240 GLU A N 1
ATOM 2015 C CA . GLU A 1 240 ? 13.586 30.328 32.844 1 89.25 240 GLU A CA 1
ATOM 2016 C C . GLU A 1 240 ? 12.875 31.344 31.953 1 89.25 240 GLU A C 1
ATOM 2018 O O . GLU A 1 240 ? 13.508 32.219 31.375 1 89.25 240 GLU A O 1
ATOM 2023 N N . ILE A 1 241 ? 11.602 31.234 31.875 1 92.44 241 ILE A N 1
ATOM 2024 C CA . ILE A 1 241 ? 10.812 32.125 31.031 1 92.44 241 ILE A CA 1
ATOM 2025 C C . ILE A 1 241 ? 10.789 33.531 31.656 1 92.44 241 ILE A C 1
ATOM 2027 O O . ILE A 1 241 ? 10.82 34.531 30.953 1 92.44 241 ILE A O 1
ATOM 2031 N N . GLN A 1 242 ? 10.742 33.531 32.969 1 94.06 242 GLN A N 1
ATOM 2032 C CA . GLN A 1 242 ? 10.773 34.812 33.656 1 94.06 242 GLN A CA 1
ATOM 2033 C C . GLN A 1 242 ? 12.062 35.562 33.375 1 94.06 242 GLN A C 1
ATOM 2035 O O . GLN A 1 242 ? 12.039 36.781 33.156 1 94.06 242 GLN A O 1
ATOM 2040 N N . SER A 1 243 ? 13.133 34.844 33.438 1 93.44 243 SER A N 1
ATOM 2041 C CA . SER A 1 243 ? 14.414 35.469 33.156 1 93.44 243 SER A CA 1
ATOM 2042 C C . SER A 1 243 ? 14.43 36.062 31.75 1 93.44 243 SER A C 1
ATOM 2044 O O . SER A 1 243 ? 14.938 37.156 31.547 1 93.44 243 SER A O 1
ATOM 2046 N N . TRP A 1 244 ? 13.898 35.406 30.828 1 94.38 244 TRP A N 1
ATOM 2047 C CA . TRP A 1 244 ? 13.844 35.875 29.453 1 94.38 244 TRP A CA 1
ATOM 2048 C C . TRP A 1 244 ? 12.906 37.062 29.312 1 94.38 244 TRP A C 1
ATOM 2050 O O . TRP A 1 244 ? 13.242 38.062 28.672 1 94.38 244 TRP A O 1
ATOM 2060 N N . ILE A 1 245 ? 11.758 37.062 29.953 1 94.56 245 ILE A N 1
ATOM 2061 C CA . ILE A 1 245 ? 10.758 38.125 29.875 1 94.56 245 ILE A CA 1
ATOM 2062 C C . ILE A 1 245 ? 11.312 39.406 30.484 1 94.56 245 ILE A C 1
ATOM 2064 O O . ILE A 1 245 ? 11.039 40.5 30 1 94.56 245 ILE A O 1
ATOM 2068 N N . ASN A 1 246 ? 12.07 39.25 31.5 1 93.25 246 ASN A N 1
ATOM 2069 C CA . ASN A 1 246 ? 12.664 40.406 32.156 1 93.25 246 ASN A CA 1
ATOM 2070 C C . ASN A 1 246 ? 13.625 41.156 31.234 1 93.25 246 ASN A C 1
ATOM 2072 O O . ASN A 1 246 ? 13.789 42.375 31.359 1 93.25 246 ASN A O 1
ATOM 2076 N N . GLU A 1 247 ? 14.109 40.438 30.312 1 91.62 247 GLU A N 1
ATOM 2077 C CA . GLU A 1 247 ? 15.078 41 29.391 1 91.62 247 GLU A CA 1
ATOM 2078 C C . GLU A 1 247 ? 14.375 41.656 28.203 1 91.62 247 GLU A C 1
ATOM 2080 O O . GLU A 1 247 ? 14.859 42.656 27.656 1 91.62 247 GLU A O 1
ATOM 2085 N N . VAL A 1 248 ? 13.227 41.188 27.875 1 90.31 248 VAL A N 1
ATOM 2086 C CA . VAL A 1 248 ? 12.688 41.562 26.562 1 90.31 248 VAL A CA 1
ATOM 2087 C C . VAL A 1 248 ? 11.477 42.469 26.75 1 90.31 248 VAL A C 1
ATOM 2089 O O . VAL A 1 248 ? 11.133 43.219 25.844 1 90.31 248 VAL A O 1
ATOM 2092 N N . MET A 1 249 ? 10.844 42.375 27.938 1 88.31 249 MET A N 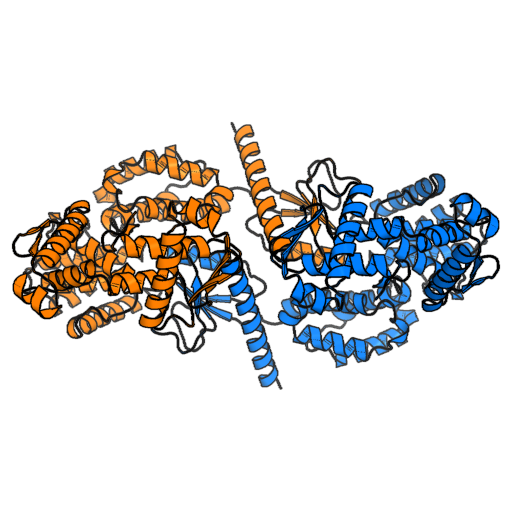1
ATOM 2093 C CA . MET A 1 249 ? 9.602 43.125 28.109 1 88.31 249 MET A CA 1
ATOM 2094 C C . MET A 1 249 ? 9.719 44.125 29.266 1 88.31 249 MET A C 1
ATOM 2096 O O . MET A 1 249 ? 10.258 43.812 30.312 1 88.31 249 MET A O 1
ATOM 2100 N N . LYS A 1 250 ? 9.242 45.312 29 1 87.88 250 LYS A N 1
ATOM 2101 C CA . LYS A 1 250 ? 9.102 46.312 30.062 1 87.88 250 LYS A CA 1
ATOM 2102 C C . LYS A 1 250 ? 7.664 46.406 30.562 1 87.88 250 LYS A C 1
ATOM 2104 O O . LYS A 1 250 ? 6.824 47.094 29.969 1 87.88 250 LYS A O 1
ATOM 2109 N N . ALA A 1 251 ? 7.395 45.75 31.641 1 90.19 251 ALA A N 1
ATOM 2110 C CA . ALA A 1 251 ? 6.039 45.625 32.156 1 90.19 251 ALA A CA 1
ATOM 2111 C C . ALA A 1 251 ? 6.047 45.5 33.688 1 90.19 251 ALA A C 1
ATOM 2113 O O . ALA A 1 251 ? 7.113 45.406 34.312 1 90.19 251 ALA A O 1
ATOM 2114 N N . THR A 1 252 ? 4.879 45.688 34.25 1 91.06 252 THR A N 1
ATOM 2115 C CA . THR A 1 252 ? 4.711 45.5 35.688 1 91.06 252 THR A CA 1
ATOM 2116 C C . THR A 1 252 ? 4.844 44 36.062 1 91.06 252 THR A C 1
ATOM 2118 O O . THR A 1 252 ? 4.812 43.156 35.188 1 91.06 252 THR A O 1
ATOM 2121 N N . HIS A 1 253 ? 4.992 43.75 37.312 1 90.56 253 HIS A N 1
ATOM 2122 C CA . HIS A 1 253 ? 5.133 42.375 37.812 1 90.56 253 HIS A CA 1
ATOM 2123 C C . HIS A 1 253 ? 3.902 41.531 37.469 1 90.56 253 HIS A C 1
ATOM 2125 O O . HIS A 1 253 ? 4.023 40.375 37.094 1 90.56 253 HIS A O 1
ATOM 2131 N N . ALA A 1 254 ? 2.799 42.125 37.594 1 89.75 254 ALA A N 1
ATOM 2132 C CA . ALA A 1 254 ? 1.548 41.438 37.312 1 89.75 254 ALA A CA 1
ATOM 2133 C C . ALA A 1 254 ? 1.429 41.094 35.844 1 89.75 254 ALA A C 1
ATOM 2135 O O . ALA A 1 254 ? 0.948 40.031 35.469 1 89.75 254 ALA A O 1
ATOM 2136 N N . GLU A 1 255 ? 1.826 42.062 35.062 1 91.38 255 GLU A N 1
ATOM 2137 C CA . GLU A 1 255 ? 1.791 41.844 33.594 1 91.38 255 GLU A CA 1
ATOM 2138 C C . GLU A 1 255 ? 2.777 40.781 33.156 1 91.38 255 GLU A C 1
ATOM 2140 O O . GLU A 1 255 ? 2.455 39.938 32.344 1 91.38 255 GLU A O 1
ATOM 2145 N N . LYS A 1 256 ? 3.922 40.781 33.781 1 92.75 256 LYS A N 1
ATOM 2146 C CA . LYS A 1 256 ? 4.938 39.781 33.469 1 92.75 256 LYS A CA 1
ATOM 2147 C C . LYS A 1 256 ? 4.469 38.406 33.875 1 92.75 256 LYS A C 1
ATOM 2149 O O . LYS A 1 256 ? 4.68 37.438 33.125 1 92.75 256 LYS A O 1
ATOM 2154 N N . ASN A 1 257 ? 3.877 38.344 35 1 92.5 257 ASN A N 1
ATOM 2155 C CA . ASN A 1 257 ? 3.365 37.062 35.438 1 92.5 257 ASN A CA 1
ATOM 2156 C C . ASN A 1 257 ? 2.324 36.5 34.469 1 92.5 257 ASN A C 1
ATOM 2158 O O . ASN A 1 257 ? 2.324 35.281 34.188 1 92.5 257 ASN A O 1
ATOM 2162 N N . ALA A 1 258 ? 1.454 37.344 34.031 1 92.25 258 ALA A N 1
ATOM 2163 C CA . ALA A 1 258 ? 0.422 36.906 33.094 1 92.25 258 ALA A CA 1
ATOM 2164 C C . ALA A 1 258 ? 1.04 36.438 31.781 1 92.25 258 ALA A C 1
ATOM 2166 O O . ALA A 1 258 ? 0.594 35.438 31.219 1 92.25 258 ALA A O 1
ATOM 2167 N N . GLU A 1 259 ? 2.025 37.125 31.359 1 94.12 259 GLU A N 1
ATOM 2168 C CA . GLU A 1 259 ? 2.701 36.75 30.125 1 94.12 259 GLU A CA 1
ATOM 2169 C C . GLU A 1 259 ? 3.436 35.438 30.281 1 94.12 259 GLU A C 1
ATOM 2171 O O . GLU A 1 259 ? 3.449 34.594 29.359 1 94.12 259 GLU A O 1
ATOM 2176 N N . ILE A 1 260 ? 4.055 35.25 31.406 1 93.12 260 ILE A N 1
ATOM 2177 C CA . ILE A 1 260 ? 4.781 34.031 31.672 1 93.12 260 ILE A CA 1
ATOM 2178 C C . ILE A 1 260 ? 3.812 32.844 31.656 1 93.12 260 ILE A C 1
ATOM 2180 O O . ILE A 1 260 ? 4.094 31.812 31.031 1 93.12 260 ILE A O 1
ATOM 2184 N N . GLN A 1 261 ? 2.691 33 32.281 1 89.69 261 GLN A N 1
ATOM 2185 C CA . GLN A 1 261 ? 1.676 31.953 32.281 1 89.69 261 GLN A CA 1
ATOM 2186 C C . GLN A 1 261 ? 1.186 31.625 30.891 1 89.69 261 GLN A C 1
ATOM 2188 O O . GLN A 1 261 ? 0.979 30.453 30.562 1 89.69 261 GLN A O 1
ATOM 2193 N N . GLY A 1 262 ? 1.029 32.688 30.109 1 89.88 262 GLY A N 1
ATOM 2194 C CA . GLY A 1 262 ? 0.603 32.469 28.734 1 89.88 262 GLY A CA 1
ATOM 2195 C C . GLY A 1 262 ? 1.614 31.703 27.906 1 89.88 262 GLY A C 1
ATOM 2196 O O . GLY A 1 262 ? 1.243 30.828 27.125 1 89.88 262 GLY A O 1
ATOM 2197 N N . ILE A 1 263 ? 2.807 32 28.094 1 91.75 263 ILE A N 1
ATOM 2198 C CA . ILE A 1 263 ? 3.875 31.359 27.328 1 91.75 263 ILE A CA 1
ATOM 2199 C C . ILE A 1 263 ? 3.998 29.891 27.75 1 91.75 263 ILE A C 1
ATOM 2201 O O . ILE A 1 263 ? 4.102 29.016 26.891 1 91.75 263 ILE A O 1
ATOM 2205 N N . ILE A 1 264 ? 3.951 29.625 29.016 1 88.44 264 ILE A N 1
ATOM 2206 C CA . ILE A 1 264 ? 4.039 28.25 29.5 1 88.44 264 ILE A CA 1
ATOM 2207 C C . ILE A 1 264 ? 2.828 27.453 29.016 1 88.44 264 ILE A C 1
ATOM 2209 O O . ILE A 1 264 ? 2.957 26.281 28.656 1 88.44 264 ILE A O 1
ATOM 2213 N N . GLY A 1 265 ? 1.708 28.078 29.047 1 85.5 265 GLY A N 1
ATOM 2214 C CA . GLY A 1 265 ? 0.51 27.422 28.547 1 85.5 265 GLY A CA 1
ATOM 2215 C C . GLY A 1 265 ? 0.646 26.953 27.109 1 85.5 265 GLY A C 1
ATOM 2216 O O . GLY A 1 265 ? 0.241 25.828 26.781 1 85.5 265 GLY A O 1
ATOM 2217 N N . ASN A 1 266 ? 1.189 27.734 26.266 1 88.38 266 ASN A N 1
ATOM 2218 C CA . ASN A 1 266 ? 1.345 27.391 24.859 1 88.38 266 ASN A CA 1
ATOM 2219 C C . ASN A 1 266 ? 2.447 26.359 24.656 1 88.38 266 ASN A C 1
ATOM 2221 O O . ASN A 1 266 ? 2.424 25.594 23.672 1 88.38 266 ASN A O 1
ATOM 2225 N N . LEU A 1 267 ? 3.342 26.344 25.516 1 85.88 267 LEU A N 1
ATOM 2226 C CA . LEU A 1 267 ? 4.406 25.344 25.453 1 85.88 267 LEU A CA 1
ATOM 2227 C C . LEU A 1 267 ? 3.877 23.969 25.844 1 85.88 267 LEU A C 1
ATOM 2229 O O . LEU A 1 267 ? 4.422 22.953 25.406 1 85.88 267 LEU A O 1
ATOM 2233 N N . SER A 1 268 ? 2.84 23.906 26.531 1 80.19 268 SER A N 1
ATOM 2234 C CA . SER A 1 268 ? 2.293 22.672 27.078 1 80.19 268 SER A CA 1
ATOM 2235 C C . SER A 1 268 ? 1.673 21.812 25.984 1 80.19 268 SER A C 1
ATOM 2237 O O . SER A 1 268 ? 1.441 20.625 26.172 1 80.19 268 SER A O 1
ATOM 2239 N N . VAL A 1 269 ? 1.498 22.406 24.844 1 76.56 269 VAL A N 1
ATOM 2240 C CA . VAL A 1 269 ? 0.991 21.641 23.703 1 76.56 269 VAL A CA 1
ATOM 2241 C C . VAL A 1 269 ? 1.946 20.484 23.391 1 76.56 269 VAL A C 1
ATOM 2243 O O . VAL A 1 269 ? 1.517 19.422 22.953 1 76.56 269 VAL A O 1
ATOM 2246 N N . TYR A 1 270 ? 3.145 20.703 23.703 1 73.94 270 TYR A N 1
ATOM 2247 C CA . TYR A 1 270 ? 4.176 19.734 23.328 1 73.94 270 TYR A CA 1
ATOM 2248 C C . TYR A 1 270 ? 4.484 18.797 24.484 1 73.94 270 TYR A C 1
ATOM 2250 O O . TYR A 1 270 ? 4.996 17.688 24.266 1 73.94 270 TYR A O 1
ATOM 2258 N N . GLN A 1 271 ? 4.273 19.25 25.594 1 71.94 271 GLN A N 1
ATOM 2259 C CA . GLN A 1 271 ? 4.59 18.453 26.781 1 71.94 271 GLN A CA 1
ATOM 2260 C C . GLN A 1 271 ? 3.381 18.344 27.719 1 71.94 271 GLN A C 1
ATOM 2262 O O . GLN A 1 271 ? 3.188 19.203 28.594 1 71.94 271 GLN A O 1
ATOM 2267 N N . SER A 1 272 ? 2.822 17.312 27.547 1 66.75 272 SER A N 1
ATOM 2268 C CA . SER A 1 272 ? 1.594 17.125 28.312 1 66.75 272 SER A CA 1
ATOM 2269 C C . SER A 1 272 ? 1.872 17.156 29.812 1 66.75 272 SER A C 1
ATOM 2271 O O . SER A 1 272 ? 0.974 17.422 30.609 1 66.75 272 SER A O 1
ATOM 2273 N N . GLU A 1 273 ? 3.139 16.969 30.094 1 66.44 273 GLU A N 1
ATOM 2274 C CA . GLU A 1 273 ? 3.506 16.938 31.5 1 66.44 273 GLU A CA 1
ATOM 2275 C C . GLU A 1 273 ? 3.326 18.297 32.156 1 66.44 273 GLU A C 1
ATOM 2277 O O . GLU A 1 273 ? 3.193 18.391 33.375 1 66.44 273 GLU A O 1
ATOM 2282 N N . LEU A 1 274 ? 3.395 19.219 31.281 1 67.62 274 LEU A N 1
ATOM 2283 C CA . LEU A 1 274 ? 3.242 20.562 31.812 1 67.62 274 LEU A CA 1
ATOM 2284 C C . LEU A 1 274 ? 1.8 20.828 32.219 1 67.62 274 LEU A C 1
ATOM 2286 O O . LEU A 1 274 ? 1.529 21.75 33 1 67.62 274 LEU A O 1
ATOM 2290 N N . ILE A 1 275 ? 1.035 20.031 31.562 1 62.66 275 ILE A N 1
ATOM 2291 C CA . ILE A 1 275 ? -0.363 20.188 31.953 1 62.66 275 ILE A CA 1
ATOM 2292 C C . ILE A 1 275 ? -0.578 19.578 33.344 1 62.66 275 ILE A C 1
ATOM 2294 O O . ILE A 1 275 ? -0.51 18.359 33.5 1 62.66 275 ILE A O 1
ATOM 2298 N N . SER A 1 276 ? -0.122 20.344 34.281 1 58.03 276 SER A N 1
ATOM 2299 C CA . SER A 1 276 ? -0.056 19.953 35.688 1 58.03 276 SER A CA 1
ATOM 2300 C C . SER A 1 276 ? -1.428 19.531 36.219 1 58.03 276 SER A C 1
ATOM 2302 O O . SER A 1 276 ? -2.455 19.906 35.656 1 58.03 276 SER A O 1
ATOM 2304 N N . GLU A 1 277 ? -1.323 18.672 37.156 1 57.84 277 GLU A N 1
ATOM 2305 C CA . GLU A 1 277 ? -2.486 18.281 37.938 1 57.84 277 GLU A CA 1
ATOM 2306 C C . GLU A 1 277 ? -3.256 19.516 38.406 1 57.84 277 GLU A C 1
ATOM 2308 O O . GLU A 1 277 ? -4.484 19.5 38.5 1 57.84 277 GLU A O 1
ATOM 2313 N N . HIS A 1 278 ? -2.572 20.516 38.656 1 55.5 278 HIS A N 1
ATOM 2314 C CA . HIS A 1 278 ? -3.195 21.734 39.125 1 55.5 278 HIS A CA 1
ATOM 2315 C C . HIS A 1 278 ? -4.105 22.359 38.094 1 55.5 278 HIS A C 1
ATOM 2317 O O . HIS A 1 278 ? -5.199 22.828 38.406 1 55.5 278 HIS A O 1
ATOM 2323 N N . LEU A 1 279 ? -3.6 22.359 36.938 1 59.12 279 LEU A N 1
ATOM 2324 C CA . LEU A 1 279 ? -4.406 22.906 35.844 1 59.12 279 LEU A CA 1
ATOM 2325 C C . LEU A 1 279 ? -5.691 22.094 35.656 1 59.12 279 LEU A C 1
ATOM 2327 O O . LEU A 1 279 ? -6.758 22.672 35.438 1 59.12 279 LEU A O 1
ATOM 2331 N N . LEU A 1 280 ? -5.41 20.938 35.938 1 62.94 280 LEU A N 1
ATOM 2332 C CA . LEU A 1 280 ? -6.547 20.031 35.844 1 62.94 280 LEU A CA 1
ATOM 2333 C C . LEU A 1 280 ? -7.516 20.219 37 1 62.94 280 LEU A C 1
ATOM 2335 O O . LEU A 1 280 ? -8.734 20.094 36.812 1 62.94 280 LEU A O 1
ATOM 2339 N N . SER A 1 281 ? -6.914 20.609 37.969 1 59.22 281 SER A N 1
ATOM 2340 C CA . SER A 1 281 ? -7.73 20.797 39.188 1 59.22 281 SER A CA 1
ATOM 2341 C C . SER A 1 281 ? -8.602 22.047 39.062 1 59.22 281 SER A C 1
ATOM 2343 O O . SER A 1 281 ? -9.742 22.047 39.531 1 59.22 281 SER A O 1
ATOM 2345 N N . SER A 1 282 ? -8.039 23.109 38.5 1 61.62 282 SER A N 1
ATOM 2346 C CA . SER A 1 282 ? -8.812 24.344 38.375 1 61.62 282 SER A CA 1
ATOM 2347 C C . SER A 1 282 ? -10 24.172 37.438 1 61.62 282 SER A C 1
ATOM 2349 O O . SER A 1 282 ? -10.992 24.906 37.562 1 61.62 282 SER A O 1
ATOM 2351 N N . HIS A 1 283 ? -9.859 23.344 36.688 1 62.91 283 HIS A N 1
ATOM 2352 C CA . HIS A 1 283 ? -10.945 23.125 35.719 1 62.91 283 HIS A CA 1
ATOM 2353 C C . HIS A 1 283 ? -11.633 21.781 36 1 62.91 283 HIS A C 1
ATOM 2355 O O . HIS A 1 283 ? -12.211 21.188 35.062 1 62.91 283 HIS A O 1
ATOM 2361 N N . ASN A 1 284 ? -11.469 21.5 37.156 1 65.75 284 ASN A N 1
ATOM 2362 C CA . ASN A 1 284 ? -11.797 20.156 37.594 1 65.75 284 ASN A CA 1
ATOM 2363 C C . ASN A 1 284 ? -13.258 19.812 37.312 1 65.75 284 ASN A C 1
ATOM 2365 O O . ASN A 1 284 ? -13.562 18.719 36.812 1 65.75 284 ASN A O 1
ATOM 2369 N N . GLU A 1 285 ? -14.039 20.875 37.594 1 70.06 285 GLU A N 1
ATOM 2370 C CA . GLU A 1 285 ? -15.453 20.547 37.375 1 70.06 285 GLU A CA 1
ATOM 2371 C C . GLU A 1 285 ? -15.758 20.297 35.906 1 70.06 285 GLU A C 1
ATOM 2373 O O . GLU A 1 285 ? -16.469 19.344 35.594 1 70.06 285 GLU A O 1
ATOM 2378 N N . ALA A 1 286 ? -15.203 21.125 35.125 1 70.88 286 ALA A N 1
ATOM 2379 C CA . ALA A 1 286 ? -15.438 20.969 33.688 1 70.88 286 ALA A CA 1
ATOM 2380 C C . ALA A 1 286 ? -14.828 19.672 33.156 1 70.88 286 ALA A C 1
ATOM 2382 O O . ALA A 1 286 ? -15.414 19 32.312 1 70.88 286 ALA A O 1
ATOM 2383 N N . ILE A 1 287 ? -13.805 19.312 33.812 1 72.62 287 ILE A N 1
ATOM 2384 C CA . ILE A 1 287 ? -13.109 18.109 33.375 1 72.62 287 ILE A CA 1
ATOM 2385 C C . ILE A 1 287 ? -13.891 16.875 33.812 1 72.62 287 ILE A C 1
ATOM 2387 O O . ILE A 1 287 ? -14 15.898 33.094 1 72.62 287 ILE A O 1
ATOM 2391 N N . THR A 1 288 ? -14.344 16.984 35.062 1 75.81 288 THR A N 1
ATOM 2392 C CA . THR A 1 288 ? -15.117 15.867 35.562 1 75.81 288 THR A CA 1
ATOM 2393 C C . THR A 1 288 ? -16.391 15.656 34.75 1 75.81 288 THR A C 1
ATOM 2395 O O . THR A 1 288 ? -16.766 14.516 34.5 1 75.81 288 THR A O 1
ATOM 2398 N N . ALA A 1 289 ? -16.984 16.781 34.438 1 77 289 ALA A N 1
ATOM 2399 C CA . ALA A 1 289 ? -18.188 16.672 33.625 1 77 289 ALA A CA 1
ATOM 2400 C C . ALA A 1 289 ? -17.859 16.078 32.25 1 77 289 ALA A C 1
ATOM 2402 O O . ALA A 1 289 ? -18.609 15.242 31.734 1 77 289 ALA A O 1
ATOM 2403 N N . THR A 1 290 ? -16.812 16.5 31.734 1 79.88 290 THR A N 1
ATOM 2404 C CA . THR A 1 290 ? -16.375 16 30.438 1 79.88 290 THR A CA 1
ATOM 2405 C C . THR A 1 290 ? -16.031 14.516 30.531 1 79.88 290 THR A C 1
ATOM 2407 O O . THR A 1 290 ? -16.297 13.75 29.594 1 79.88 290 THR A O 1
ATOM 2410 N N . LYS A 1 291 ? -15.445 14.172 31.656 1 82.5 291 LYS A N 1
ATOM 2411 C CA . LYS A 1 291 ? -15.086 12.773 31.875 1 82.5 291 LYS A CA 1
ATOM 2412 C C . LYS A 1 291 ? -16.328 11.875 31.875 1 82.5 291 LYS A C 1
ATOM 2414 O O . LYS A 1 291 ? -16.344 10.844 31.203 1 82.5 291 LYS A O 1
ATOM 2419 N N . THR A 1 292 ? -17.281 12.273 32.656 1 84.38 292 THR A N 1
ATOM 2420 C CA . THR A 1 292 ? -18.516 11.492 32.719 1 84.38 292 THR A CA 1
ATOM 2421 C C . THR A 1 292 ? -19.156 11.359 31.359 1 84.38 292 THR A C 1
ATOM 2423 O O . THR A 1 292 ? -19.625 10.281 30.984 1 84.38 292 THR A O 1
ATOM 2426 N N . LEU A 1 293 ? -19.156 12.43 30.688 1 86.25 293 LEU A N 1
ATOM 2427 C CA . LEU A 1 293 ? -19.75 12.43 29.344 1 86.25 293 LEU A CA 1
ATOM 2428 C C . LEU A 1 293 ? -18.953 11.531 28.406 1 86.25 293 LEU A C 1
ATOM 2430 O O . LEU A 1 293 ? -19.531 10.766 27.625 1 86.25 293 LEU A O 1
ATOM 2434 N N . PHE A 1 294 ? -17.719 11.641 28.5 1 88 294 PHE A N 1
ATOM 2435 C CA . PHE A 1 294 ? -16.812 10.875 27.656 1 88 294 PHE A CA 1
ATOM 2436 C C . PHE A 1 294 ? -17.016 9.383 27.844 1 88 294 PHE A C 1
ATOM 2438 O O . PHE A 1 294 ? -17.203 8.641 26.875 1 88 294 PHE A O 1
ATOM 2445 N N . PHE A 1 295 ? -17.047 8.922 29.031 1 87.25 295 PHE A N 1
ATOM 2446 C CA . PHE A 1 295 ? -17.141 7.5 29.328 1 87.25 295 PHE A CA 1
ATOM 2447 C C . PHE A 1 295 ? -18.5 6.945 28.953 1 87.25 295 PHE A C 1
ATOM 2449 O O . PHE A 1 295 ? -18.641 5.754 28.672 1 87.25 295 PHE A O 1
ATOM 2456 N N . SER A 1 296 ? -19.422 7.805 28.922 1 86.94 296 SER A N 1
ATOM 2457 C CA . SER A 1 296 ? -20.766 7.359 28.562 1 86.94 296 SER A CA 1
ATOM 2458 C C . SER A 1 296 ? -20.844 6.988 27.078 1 86.94 296 SER A C 1
ATOM 2460 O O . SER A 1 296 ? -21.703 6.199 26.672 1 86.94 296 SER A O 1
ATOM 2462 N N . TYR A 1 297 ? -19.938 7.473 26.297 1 86.56 297 TYR A N 1
ATOM 2463 C CA . TYR A 1 297 ? -20.031 7.262 24.859 1 86.56 297 TYR A CA 1
ATOM 2464 C C . TYR A 1 297 ? -18.953 6.301 24.359 1 86.56 297 TYR A C 1
ATOM 2466 O O . TYR A 1 297 ? -19.016 5.812 23.234 1 86.56 297 TYR A O 1
ATOM 2474 N N . MET A 1 298 ? -18.031 5.988 25.172 1 83.12 298 MET A N 1
ATOM 2475 C CA . MET A 1 298 ? -16.906 5.184 24.703 1 83.12 298 MET A CA 1
ATOM 2476 C C . MET A 1 298 ? -17.25 3.699 24.703 1 83.12 298 MET A C 1
ATOM 2478 O O . MET A 1 298 ? -17.828 3.201 25.672 1 83.12 298 MET A O 1
ATOM 2482 N N . PRO A 1 299 ? -16.938 3.086 23.547 1 73.06 299 PRO A N 1
ATOM 2483 C CA . PRO A 1 299 ? -17.359 1.698 23.359 1 73.06 299 PRO A CA 1
ATOM 2484 C C . PRO A 1 299 ? -16.453 0.701 24.078 1 73.06 299 PRO A C 1
ATOM 2486 O O . PRO A 1 299 ? -16.734 -0.502 24.078 1 73.06 299 PRO A O 1
ATOM 2489 N N . PHE A 1 300 ? -15.312 1.104 24.578 1 76.88 300 PHE A N 1
ATOM 2490 C CA . PHE A 1 300 ? -14.406 0.193 25.266 1 76.88 300 PHE A CA 1
ATOM 2491 C C . PHE A 1 300 ? -13.875 0.815 26.547 1 76.88 300 PHE A C 1
ATOM 2493 O O . PHE A 1 300 ? -14.086 2.004 26.797 1 76.88 300 PHE A O 1
ATOM 2500 N N . THR A 1 301 ? -13.305 -0.067 27.281 1 79.19 301 THR A N 1
ATOM 2501 C CA . THR A 1 301 ? -12.883 0.374 28.609 1 79.19 301 THR A CA 1
ATOM 2502 C C . THR A 1 301 ? -11.578 1.166 28.516 1 79.19 301 THR A C 1
ATOM 2504 O O . THR A 1 301 ? -10.602 0.705 27.922 1 79.19 301 THR A O 1
ATOM 2507 N N . ILE A 1 302 ? -11.656 2.371 28.906 1 82.56 302 ILE A N 1
ATOM 2508 C CA . ILE A 1 302 ? -10.492 3.24 29.062 1 82.56 302 ILE A CA 1
ATOM 2509 C C . ILE A 1 302 ? -10.242 3.506 30.547 1 82.56 302 ILE A C 1
ATOM 2511 O O . ILE A 1 302 ? -11.164 3.859 31.281 1 82.56 302 ILE A O 1
ATOM 2515 N N . SER A 1 303 ? -9.062 3.184 30.922 1 82.62 303 SER A N 1
ATOM 2516 C CA . SER A 1 303 ? -8.742 3.398 32.312 1 82.62 303 SER A CA 1
ATOM 2517 C C . SER A 1 303 ? -8.734 4.883 32.688 1 82.62 303 SER A C 1
ATOM 2519 O O . SER A 1 303 ? -8.625 5.73 31.781 1 82.62 303 SER A O 1
ATOM 2521 N N . ASP A 1 304 ? -8.891 5.168 33.969 1 80.88 304 ASP A N 1
ATOM 2522 C CA . ASP A 1 304 ? -8.812 6.551 34.438 1 80.88 304 ASP A CA 1
ATOM 2523 C C . ASP A 1 304 ? -7.453 7.16 34.125 1 80.88 304 ASP A C 1
ATOM 2525 O O . ASP A 1 304 ? -7.359 8.336 33.781 1 80.88 304 ASP A O 1
ATOM 2529 N N . GLU A 1 305 ? -6.539 6.352 34.219 1 80.69 305 GLU A N 1
ATOM 2530 C CA . GLU A 1 305 ? -5.18 6.816 33.938 1 80.69 305 GLU A CA 1
ATOM 2531 C C . GLU A 1 305 ? -5.016 7.191 32.469 1 80.69 305 GLU A C 1
ATOM 2533 O O . GLU A 1 305 ? -4.414 8.219 32.156 1 80.69 305 GLU A O 1
ATOM 2538 N N . GLU A 1 306 ? -5.574 6.387 31.672 1 82.56 306 GLU A N 1
ATOM 2539 C CA . GLU A 1 306 ? -5.5 6.648 30.234 1 82.56 306 GLU A CA 1
ATOM 2540 C C . GLU A 1 306 ? -6.297 7.895 29.859 1 82.56 306 GLU A C 1
ATOM 2542 O O . GLU A 1 306 ? -5.875 8.672 29 1 82.56 306 GLU A O 1
ATOM 2547 N N . PHE A 1 307 ? -7.34 8.008 30.484 1 85.81 307 PHE A N 1
ATOM 2548 C CA . PHE A 1 307 ? -8.172 9.18 30.234 1 85.81 307 PHE A CA 1
ATOM 2549 C C . PHE A 1 307 ? -7.422 10.453 30.578 1 85.81 307 PHE A C 1
ATOM 2551 O O . PHE A 1 307 ? -7.375 11.391 29.781 1 85.81 307 PHE A O 1
ATOM 2558 N N . TYR A 1 308 ? -6.793 10.484 31.703 1 80.38 308 TYR A N 1
ATOM 2559 C CA . TYR A 1 308 ? -6.137 11.695 32.188 1 80.38 308 TYR A CA 1
ATOM 2560 C C . TYR A 1 308 ? -4.828 11.938 31.438 1 80.38 308 TYR A C 1
ATOM 2562 O O . TYR A 1 308 ? -4.441 13.086 31.203 1 80.38 308 TYR A O 1
ATOM 2570 N N . GLN A 1 309 ? -4.301 10.922 31 1 79.19 309 GLN A N 1
ATOM 2571 C CA . GLN A 1 309 ? -2.992 11.062 30.375 1 79.19 309 GLN A CA 1
ATOM 2572 C C . GLN A 1 309 ? -3.121 11.32 28.875 1 79.19 309 GLN A C 1
ATOM 2574 O O . GLN A 1 309 ? -2.303 12.031 28.281 1 79.19 309 GLN A O 1
ATOM 2579 N N . GLU A 1 310 ? -4.203 10.797 28.344 1 82.81 310 GLU A N 1
ATOM 2580 C CA . GLU A 1 310 ? -4.242 10.828 26.875 1 82.81 310 GLU A CA 1
ATOM 2581 C C . GLU A 1 310 ? -5.379 11.711 26.375 1 82.81 310 GLU A C 1
ATOM 2583 O O . GLU A 1 310 ? -5.25 12.375 25.344 1 82.81 310 GLU A O 1
ATOM 2588 N N . ILE A 1 311 ? -6.449 11.734 27.094 1 86.31 311 ILE A N 1
ATOM 2589 C CA . ILE A 1 311 ? -7.645 12.375 26.562 1 86.31 311 ILE A CA 1
ATOM 2590 C C . ILE A 1 311 ? -7.746 13.805 27.109 1 86.31 311 ILE A C 1
ATOM 2592 O O . ILE A 1 311 ? -8.016 14.742 26.359 1 86.31 311 ILE A O 1
ATOM 2596 N N . VAL A 1 312 ? -7.504 13.984 28.328 1 83.81 312 VAL A N 1
ATOM 2597 C CA . VAL A 1 312 ? -7.672 15.281 28.984 1 83.81 312 VAL A CA 1
ATOM 2598 C C . VAL A 1 312 ? -6.742 16.312 28.344 1 83.81 312 VAL A C 1
ATOM 2600 O O . VAL A 1 312 ? -7.152 17.438 28.062 1 83.81 312 VAL A O 1
ATOM 2603 N N . PRO A 1 313 ? -5.512 15.953 28.109 1 83.06 313 PRO A N 1
ATOM 2604 C CA . PRO A 1 313 ? -4.637 16.938 27.484 1 83.06 313 PRO A CA 1
ATOM 2605 C C . PRO A 1 313 ? -5.16 17.422 26.125 1 83.06 313 PRO A C 1
ATOM 2607 O O . PRO A 1 313 ? -4.973 18.578 25.766 1 83.06 313 PRO A O 1
ATOM 2610 N N . ILE A 1 314 ? -5.77 16.547 25.406 1 86.56 314 ILE A N 1
ATOM 2611 C CA . ILE A 1 314 ? -6.32 16.906 24.094 1 86.56 314 ILE A CA 1
ATOM 2612 C C . ILE A 1 314 ? -7.457 17.906 24.266 1 86.56 314 ILE A C 1
ATOM 2614 O O . ILE A 1 314 ? -7.516 18.922 23.578 1 86.56 314 ILE A O 1
ATOM 2618 N N . ILE A 1 315 ? -8.297 17.609 25.156 1 83.94 315 ILE A N 1
ATOM 2619 C CA . ILE A 1 315 ? -9.445 18.484 25.422 1 83.94 315 ILE A CA 1
ATOM 2620 C C . ILE A 1 315 ? -8.961 19.844 25.922 1 83.94 315 ILE A C 1
ATOM 2622 O O . ILE A 1 315 ? -9.445 20.875 25.484 1 83.94 315 ILE A O 1
ATOM 2626 N N . TYR A 1 316 ? -8.039 19.734 26.734 1 83 316 TYR A N 1
ATOM 2627 C CA . TYR A 1 316 ? -7.48 20.969 27.312 1 83 316 TYR A CA 1
ATOM 2628 C C . TYR A 1 316 ? -6.824 21.812 26.234 1 83 316 TYR A C 1
ATOM 2630 O O . TYR A 1 316 ? -7.012 23.031 26.203 1 83 316 TYR A O 1
ATOM 2638 N N . GLN A 1 317 ? -6.109 21.266 25.438 1 85.25 317 GLN A N 1
ATOM 2639 C CA . GLN A 1 317 ? -5.414 21.969 24.359 1 85.25 317 GLN A CA 1
ATOM 2640 C C . GLN A 1 317 ? -6.402 22.672 23.438 1 85.25 317 GLN A C 1
ATOM 2642 O O . GLN A 1 317 ? -6.242 23.859 23.141 1 85.25 317 GLN A O 1
ATOM 2647 N N . HIS A 1 318 ? -7.383 22 23.062 1 86.56 318 HIS A N 1
ATOM 2648 C CA . HIS A 1 318 ? -8.328 22.531 22.094 1 86.56 318 HIS A CA 1
ATOM 2649 C C . HIS A 1 318 ? -9.227 23.594 22.719 1 86.56 318 HIS A C 1
ATOM 2651 O O . HIS A 1 318 ? -9.727 24.484 22.031 1 86.56 318 HIS A O 1
ATOM 2657 N N . ARG A 1 319 ? -9.305 23.484 23.984 1 84 319 ARG A N 1
ATOM 2658 C CA . ARG A 1 319 ? -10.172 24.438 24.672 1 84 319 ARG A CA 1
ATOM 2659 C C . ARG A 1 319 ? -9.422 25.719 25.016 1 84 319 ARG A C 1
ATOM 2661 O O . ARG A 1 319 ? -9.961 26.828 24.859 1 84 319 ARG A O 1
ATOM 2668 N N . PHE A 1 320 ? -8.156 25.562 25.344 1 82.12 320 PHE A N 1
ATOM 2669 C CA . PHE A 1 320 ? -7.531 26.719 25.984 1 82.12 320 PHE A CA 1
ATOM 2670 C C . PHE A 1 320 ? -6.293 27.156 25.219 1 82.12 320 PHE A C 1
ATOM 2672 O O . PHE A 1 320 ? -5.898 28.328 25.281 1 82.12 320 PHE A O 1
ATOM 2679 N N . ILE A 1 321 ? -5.691 26.328 24.547 1 83.06 321 ILE A N 1
ATOM 2680 C CA . ILE A 1 321 ? -4.418 26.656 23.922 1 83.06 321 ILE A CA 1
ATOM 2681 C C . ILE A 1 321 ? -4.629 26.969 22.453 1 83.06 321 ILE A C 1
ATOM 2683 O O . ILE A 1 321 ? -4.195 28.031 21.969 1 83.06 321 ILE A O 1
ATOM 2687 N N . THR A 1 322 ? -5.336 26.078 21.828 1 86.38 322 THR A N 1
ATOM 2688 C CA . THR A 1 322 ? -5.547 26.25 20.391 1 86.38 322 THR A CA 1
ATOM 2689 C C . THR A 1 322 ? -7.035 26.203 20.062 1 86.38 322 THR A C 1
ATOM 2691 O O . THR A 1 322 ? -7.465 25.406 19.203 1 86.38 322 THR A O 1
ATOM 2694 N N . PRO A 1 323 ? -7.738 27.078 20.578 1 83.19 323 PRO A N 1
ATOM 2695 C CA . PRO A 1 323 ? -9.18 27.031 20.344 1 83.19 323 PRO A CA 1
ATOM 2696 C C . PRO A 1 323 ? -9.555 27.359 18.906 1 83.19 323 PRO A C 1
ATOM 2698 O O . PRO A 1 323 ? -10.672 27.078 18.469 1 83.19 323 PRO A O 1
ATOM 2701 N N . PHE A 1 324 ? -8.633 27.938 18.188 1 81.56 324 PHE A N 1
ATOM 2702 C CA . PHE A 1 324 ? -8.914 28.328 16.812 1 81.56 324 PHE A CA 1
ATOM 2703 C C . PHE A 1 324 ? -8.102 27.5 15.828 1 81.56 324 PHE A C 1
ATOM 2705 O O . PHE A 1 324 ? -7.824 27.953 14.711 1 81.56 324 PHE A O 1
ATOM 2712 N N . ILE A 1 325 ? -7.82 26.344 16.219 1 81.62 325 ILE A N 1
ATOM 2713 C CA . ILE A 1 325 ? -6.883 25.516 15.477 1 81.62 325 ILE A CA 1
ATOM 2714 C C . ILE A 1 325 ? -7.496 25.109 14.133 1 81.62 325 ILE A C 1
ATOM 2716 O O . ILE A 1 325 ? -6.777 24.812 13.18 1 81.62 325 ILE A O 1
ATOM 2720 N N . ASP A 1 326 ? -8.773 25.109 14.016 1 79.69 326 ASP A N 1
ATOM 2721 C CA . ASP A 1 326 ? -9.406 24.703 12.773 1 79.69 326 ASP A CA 1
ATOM 2722 C C . ASP A 1 326 ? -9.117 25.703 11.648 1 79.69 326 ASP A C 1
ATOM 2724 O O . ASP A 1 326 ? -9.297 25.375 10.469 1 79.69 326 ASP A O 1
ATOM 2728 N N . ILE A 1 327 ? -8.609 26.828 12.078 1 76.31 327 ILE A N 1
ATOM 2729 C CA . ILE A 1 327 ? -8.148 27.797 11.094 1 76.31 327 ILE A CA 1
ATOM 2730 C C . ILE A 1 327 ? -7.004 27.203 10.273 1 76.31 327 ILE A C 1
ATOM 2732 O O . ILE A 1 327 ? -6.84 27.531 9.094 1 76.31 327 ILE A O 1
ATOM 2736 N N . THR A 1 328 ? -6.328 26.344 10.898 1 73 328 THR A N 1
ATOM 2737 C CA . THR A 1 328 ? -5.152 25.766 10.258 1 73 328 THR A CA 1
ATOM 2738 C C . THR A 1 328 ? -5.539 24.547 9.422 1 73 328 THR A C 1
ATOM 2740 O O . THR A 1 328 ? -4.73 24.047 8.633 1 73 328 THR A O 1
ATOM 2743 N N . LEU A 1 329 ? -6.695 24.141 9.781 1 66 329 LEU A N 1
ATOM 2744 C CA . LEU A 1 329 ? -7.07 22.844 9.219 1 66 329 LEU A CA 1
ATOM 2745 C C . LEU A 1 329 ? -7.488 23 7.762 1 66 329 LEU A C 1
ATOM 2747 O O . LEU A 1 329 ? -8.18 23.953 7.398 1 66 329 LEU A O 1
ATOM 2751 N N . ARG A 1 330 ? -6.777 22.156 7.043 1 62.06 330 ARG A N 1
ATOM 2752 C CA . ARG A 1 330 ? -7.152 22.031 5.637 1 62.06 330 ARG A CA 1
ATOM 2753 C C . ARG A 1 330 ? -8.25 20.984 5.461 1 62.06 330 ARG A C 1
ATOM 2755 O O . ARG A 1 330 ? -8.922 20.609 6.422 1 62.06 330 ARG A O 1
ATOM 2762 N N . ILE A 1 331 ? -8.328 20.266 4.414 1 57.69 331 ILE A N 1
ATOM 2763 C CA . ILE A 1 331 ? -9.258 19.188 4.137 1 57.69 331 ILE A CA 1
ATOM 2764 C C . ILE A 1 331 ? -8.75 17.891 4.789 1 57.69 331 ILE A C 1
ATOM 2766 O O . ILE A 1 331 ? -7.551 17.609 4.773 1 57.69 331 ILE A O 1
ATOM 2770 N N . MET A 1 332 ? -9.68 17.578 5.859 1 60.81 332 MET A N 1
ATOM 2771 C CA . MET A 1 332 ? -9.328 16.297 6.453 1 60.81 332 MET A CA 1
ATOM 2772 C C . MET A 1 332 ? -10.195 15.18 5.895 1 60.81 332 MET A C 1
ATOM 2774 O O . MET A 1 332 ? -11.43 15.258 5.949 1 60.81 332 MET A O 1
ATOM 2778 N N . ASP A 1 333 ? -9.594 14.289 5.207 1 61.91 333 ASP A N 1
ATOM 2779 C CA . ASP A 1 333 ? -10.312 13.086 4.785 1 61.91 333 ASP A CA 1
ATOM 2780 C C . ASP A 1 333 ? -10.336 12.047 5.895 1 61.91 333 ASP A C 1
ATOM 2782 O O . ASP A 1 333 ? -9.312 11.445 6.219 1 61.91 333 ASP A O 1
ATOM 2786 N N . LEU A 1 334 ? -11.508 11.938 6.492 1 69.94 334 LEU A N 1
ATOM 2787 C CA . LEU A 1 334 ? -11.633 11.047 7.641 1 69.94 334 LEU A CA 1
ATOM 2788 C C . LEU A 1 334 ? -12.172 9.688 7.219 1 69.94 334 LEU A C 1
ATOM 2790 O O . LEU A 1 334 ? -12.477 8.844 8.062 1 69.94 334 LEU A O 1
ATOM 2794 N N . GLU A 1 335 ? -12.242 9.469 5.926 1 65.31 335 GLU A N 1
ATOM 2795 C CA . GLU A 1 335 ? -12.836 8.242 5.406 1 65.31 335 GLU A CA 1
ATOM 2796 C C . GLU A 1 335 ? -12.062 7.012 5.871 1 65.31 335 GLU A C 1
ATOM 2798 O O . GLU A 1 335 ? -12.656 5.973 6.168 1 65.31 335 GLU A O 1
ATOM 2803 N N . PHE A 1 336 ? -10.891 7.109 5.988 1 64.5 336 PHE A N 1
ATOM 2804 C CA . PHE A 1 336 ? -10.047 6.02 6.461 1 64.5 336 PHE A CA 1
ATOM 2805 C C . PHE A 1 336 ? -10.461 5.582 7.859 1 64.5 336 PHE A C 1
ATOM 2807 O O . PHE A 1 336 ? -10.602 4.387 8.125 1 64.5 336 PHE A O 1
ATOM 2814 N N . PHE A 1 337 ? -10.578 6.551 8.695 1 73.38 337 PHE A N 1
ATOM 2815 C CA . PHE A 1 337 ? -10.891 6.234 10.086 1 73.38 337 PHE A CA 1
ATOM 2816 C C . PHE A 1 337 ? -12.305 5.664 10.203 1 73.38 337 PHE A C 1
ATOM 2818 O O . PHE A 1 337 ? -12.547 4.773 11.023 1 73.38 337 PHE A O 1
ATOM 2825 N N . GLN A 1 338 ? -13.094 6.156 9.383 1 76.62 338 GLN A N 1
ATOM 2826 C CA . GLN A 1 338 ? -14.469 5.672 9.406 1 76.62 338 GLN A CA 1
ATOM 2827 C C . GLN A 1 338 ? -14.547 4.215 8.953 1 76.62 338 GLN A C 1
ATOM 2829 O O . GLN A 1 338 ? -15.32 3.43 9.508 1 76.62 338 GLN A O 1
ATOM 2834 N N . GLU A 1 339 ? -13.75 3.965 8.047 1 67.31 339 GLU A N 1
ATOM 2835 C CA . GLU A 1 339 ? -13.766 2.615 7.488 1 67.31 339 GLU A CA 1
ATOM 2836 C C . GLU A 1 339 ? -13.039 1.633 8.406 1 67.31 339 GLU A C 1
ATOM 2838 O O . GLU A 1 339 ? -13.484 0.5 8.586 1 67.31 339 GLU A O 1
ATOM 2843 N N . ARG A 1 340 ? -12.039 2.057 8.977 1 69.12 340 ARG A N 1
ATOM 2844 C CA . ARG A 1 340 ? -11.188 1.167 9.75 1 69.12 340 ARG A CA 1
ATOM 2845 C C . ARG A 1 340 ? -11.688 1.04 11.188 1 69.12 340 ARG A C 1
ATOM 2847 O O . ARG A 1 340 ? -11.555 -0.019 11.805 1 69.12 340 ARG A O 1
ATOM 2854 N N . TYR A 1 341 ? -12.141 2.182 11.641 1 77.44 341 TYR A N 1
ATOM 2855 C CA . TYR A 1 341 ? -12.578 2.205 13.031 1 77.44 341 TYR A CA 1
ATOM 2856 C C . TYR A 1 341 ? -13.992 2.756 13.156 1 77.44 341 TYR A C 1
ATOM 2858 O O . TYR A 1 341 ? -14.219 3.758 13.836 1 77.44 341 TYR A O 1
ATOM 2866 N N . PRO A 1 342 ? -14.914 2.049 12.648 1 77.94 342 PRO A N 1
ATOM 2867 C CA . PRO A 1 342 ? -16.266 2.607 12.641 1 77.94 342 PRO A CA 1
ATOM 2868 C C . PRO A 1 342 ? -16.828 2.834 14.039 1 77.94 342 PRO A C 1
ATOM 2870 O O . PRO A 1 342 ? -17.5 3.836 14.289 1 77.94 342 PRO A O 1
ATOM 2873 N N . ILE A 1 343 ? -16.578 1.933 14.953 1 79.38 343 ILE A N 1
ATOM 2874 C CA . ILE A 1 343 ? -17.109 2.031 16.312 1 79.38 343 ILE A CA 1
ATOM 2875 C C . ILE A 1 343 ? -16.5 3.242 17.016 1 79.38 343 ILE A C 1
ATOM 2877 O O . ILE A 1 343 ? -17.219 4.027 17.641 1 79.38 343 ILE A O 1
ATOM 2881 N N . VAL A 1 344 ? -15.234 3.318 16.906 1 84.81 344 VAL A N 1
ATOM 2882 C CA . VAL A 1 344 ? -14.547 4.441 17.531 1 84.81 344 VAL A CA 1
ATOM 2883 C C . VAL A 1 344 ? -15 5.75 16.891 1 84.81 344 VAL A C 1
ATOM 2885 O O . VAL A 1 344 ? -15.219 6.746 17.578 1 84.81 344 VAL A O 1
ATOM 2888 N N . PHE A 1 345 ? -15.125 5.707 15.602 1 87.06 345 PHE A N 1
ATOM 2889 C CA . PHE A 1 345 ? -15.531 6.879 14.828 1 87.06 345 PHE A CA 1
ATOM 2890 C C . PHE A 1 345 ? -16.906 7.379 15.289 1 87.06 345 PHE A C 1
ATOM 2892 O O . PHE A 1 345 ? -17.062 8.562 15.57 1 87.06 345 PHE A O 1
ATOM 2899 N N . ASN A 1 346 ? -17.781 6.492 15.406 1 86 346 ASN A N 1
ATOM 2900 C CA . ASN A 1 346 ? -19.141 6.859 15.797 1 86 346 ASN A CA 1
ATOM 2901 C C . ASN A 1 346 ? -19.203 7.328 17.25 1 86 346 ASN A C 1
ATOM 2903 O O . ASN A 1 346 ? -19.953 8.258 17.578 1 86 346 ASN A O 1
ATOM 2907 N N . SER A 1 347 ? -18.5 6.691 18.031 1 88.25 347 SER A N 1
ATOM 2908 C CA . SER A 1 347 ? -18.469 7.078 19.438 1 88.25 347 SER A CA 1
ATOM 2909 C C . SER A 1 347 ? -17.891 8.484 19.609 1 88.25 347 SER A C 1
ATOM 2911 O O . SER A 1 347 ? -18.422 9.281 20.391 1 88.25 347 SER A O 1
ATOM 2913 N N . CYS A 1 348 ? -16.859 8.719 18.922 1 89.44 348 CYS A N 1
ATOM 2914 C CA . CYS A 1 348 ? -16.25 10.047 18.984 1 89.44 348 CYS A CA 1
ATOM 2915 C C . CYS A 1 348 ? -17.219 11.109 18.469 1 89.44 348 CYS A C 1
ATOM 2917 O O . CYS A 1 348 ? -17.312 12.195 19.031 1 89.44 348 CYS A O 1
ATOM 2919 N N . ARG A 1 349 ? -17.844 10.789 17.422 1 87.75 349 ARG A N 1
ATOM 2920 C CA . ARG A 1 349 ? -18.812 11.711 16.828 1 87.75 349 ARG A CA 1
ATOM 2921 C C . ARG A 1 349 ? -19.922 12.031 17.828 1 87.75 349 ARG A C 1
ATOM 2923 O O . ARG A 1 349 ? -20.297 13.195 17.984 1 87.75 349 ARG A O 1
ATOM 2930 N N . GLN A 1 350 ? -20.406 11.062 18.453 1 86.94 350 GLN A N 1
ATOM 2931 C CA . GLN A 1 350 ? -21.484 11.25 19.422 1 86.94 350 GLN A CA 1
ATOM 2932 C C . GLN A 1 350 ? -21.016 12.055 20.625 1 86.94 350 GLN A C 1
ATOM 2934 O O . GLN A 1 350 ? -21.734 12.914 21.125 1 86.94 350 GLN A O 1
ATOM 2939 N N . PHE A 1 351 ? -19.891 11.789 21.062 1 89.94 351 PHE A N 1
ATOM 2940 C CA . PHE A 1 351 ? -19.312 12.531 22.172 1 89.94 351 PHE A CA 1
ATOM 2941 C C . PHE A 1 351 ? -19.203 14.008 21.828 1 89.94 351 PHE A C 1
ATOM 2943 O O . PHE A 1 351 ? -19.562 14.867 22.625 1 89.94 351 PHE A O 1
ATOM 2950 N N . LEU A 1 352 ? -18.719 14.242 20.672 1 86.81 352 LEU A N 1
ATOM 2951 C CA . LEU A 1 352 ? -18.5 15.625 20.266 1 86.81 352 LEU A CA 1
ATOM 2952 C C . LEU A 1 352 ? -19.844 16.359 20.125 1 86.81 352 LEU A C 1
ATOM 2954 O O . LEU A 1 352 ? -19.922 17.562 20.406 1 86.81 352 LEU A O 1
ATOM 2958 N N . PHE A 1 353 ? -20.781 15.656 19.703 1 82.88 353 PHE A N 1
ATOM 2959 C CA . PHE A 1 353 ? -22.109 16.25 19.578 1 82.88 353 PHE A CA 1
ATOM 2960 C C . PHE A 1 353 ? -22.672 16.594 20.953 1 82.88 353 PHE A C 1
ATOM 2962 O O . PHE A 1 353 ? -23.406 17.578 21.094 1 82.88 353 PHE A O 1
ATOM 2969 N N . ALA A 1 354 ? -22.281 15.805 21.844 1 81.38 354 ALA A N 1
ATOM 2970 C CA . ALA A 1 354 ? -22.797 16.016 23.203 1 81.38 354 ALA A CA 1
ATOM 2971 C C . ALA A 1 354 ? -22 17.094 23.922 1 81.38 354 ALA A C 1
ATOM 2973 O O . ALA A 1 354 ? -22.516 17.719 24.859 1 81.38 354 ALA A O 1
ATOM 2974 N N . LEU A 1 355 ? -20.781 17.156 23.594 1 77.69 355 LEU A N 1
ATOM 2975 C CA . LEU A 1 355 ? -19.922 18.156 24.234 1 77.69 355 LEU A CA 1
ATOM 2976 C C . LEU A 1 355 ? -20.406 19.562 23.938 1 77.69 355 LEU A C 1
ATOM 2978 O O . LEU A 1 355 ? -20.953 19.828 22.859 1 77.69 355 LEU A O 1
ATOM 2982 N N . ASP A 1 356 ? -20.438 20.328 24.969 1 67.19 356 ASP A N 1
ATOM 2983 C CA . ASP A 1 356 ? -20.828 21.719 24.812 1 67.19 356 ASP A CA 1
ATOM 2984 C C . ASP A 1 356 ? -20.062 22.391 23.672 1 67.19 356 ASP A C 1
ATOM 2986 O O . ASP A 1 356 ? -18.875 22.672 23.797 1 67.19 356 ASP A O 1
ATOM 2990 N N . CYS A 1 357 ? -20.656 22.562 22.609 1 63.03 357 CYS A N 1
ATOM 2991 C CA . CYS A 1 357 ? -20.172 22.969 21.297 1 63.03 357 CYS A CA 1
ATOM 2992 C C . CYS A 1 357 ? -19.609 24.375 21.328 1 63.03 357 CYS A C 1
ATOM 2994 O O . CYS A 1 357 ? -18.703 24.719 20.578 1 63.03 357 CYS A O 1
ATOM 2996 N N . SER A 1 358 ? -20 25.094 22.312 1 71.81 358 SER A N 1
ATOM 2997 C CA . SER A 1 358 ? -19.609 26.5 22.219 1 71.81 358 SER A CA 1
ATOM 2998 C C . SER A 1 358 ? -18.141 26.688 22.578 1 71.81 358 SER A C 1
ATOM 3000 O O . SER A 1 358 ? -17.469 27.531 22 1 71.81 358 SER A O 1
ATOM 3002 N N . ALA A 1 359 ? -17.641 25.844 23.406 1 76.12 359 ALA A N 1
ATOM 3003 C CA . ALA A 1 359 ? -16.266 25.969 23.859 1 76.12 359 ALA A CA 1
ATOM 3004 C C . ALA A 1 359 ? -15.281 25.453 22.812 1 76.12 359 ALA A C 1
ATOM 3006 O O . ALA A 1 359 ? -14.102 25.828 22.812 1 76.12 359 ALA A O 1
ATOM 3007 N N . PHE A 1 360 ? -15.836 24.766 21.891 1 84.31 360 PHE A N 1
ATOM 3008 C CA . PHE A 1 360 ? -14.961 24.141 20.891 1 84.31 360 PHE A CA 1
ATOM 3009 C C . PHE A 1 360 ? -15.398 24.516 19.484 1 84.31 360 PHE A C 1
ATOM 3011 O O . PHE A 1 360 ? -15.109 23.797 18.531 1 84.31 360 PHE A O 1
ATOM 3018 N N . GLU A 1 361 ? -15.984 25.562 19.344 1 82.56 361 GLU A N 1
ATOM 3019 C CA . GLU A 1 361 ? -16.609 25.938 18.078 1 82.56 361 GLU A CA 1
ATOM 3020 C C . GLU A 1 361 ? -15.594 25.938 16.938 1 82.56 361 GLU A C 1
ATOM 3022 O O . GLU A 1 361 ? -15.891 25.484 15.836 1 82.56 361 GLU A O 1
ATOM 3027 N N . PHE A 1 362 ? -14.406 26.469 17.203 1 84.94 362 PHE A N 1
ATOM 3028 C CA . PHE A 1 362 ? -13.422 26.625 16.141 1 84.94 362 PHE A CA 1
ATOM 3029 C C . PHE A 1 362 ? -12.281 25.641 16.312 1 84.94 362 PHE A C 1
ATOM 3031 O O . PHE A 1 362 ? -11.164 25.875 15.859 1 84.94 362 PHE A O 1
ATOM 3038 N N . SER A 1 363 ? -12.57 24.531 17.031 1 86.81 363 SER A N 1
ATOM 3039 C CA . SER A 1 363 ? -11.578 23.469 17.188 1 86.81 363 SER A CA 1
ATOM 3040 C C . SER A 1 363 ? -12.234 22.094 17.125 1 86.81 363 SER A C 1
ATOM 3042 O O . SER A 1 363 ? -11.602 21.078 17.438 1 86.81 363 SER A O 1
ATOM 3044 N N . LYS A 1 364 ? -13.422 22.047 16.75 1 84.06 364 LYS A N 1
ATOM 3045 C CA . LYS A 1 364 ? -14.211 20.828 16.812 1 84.06 364 LYS A CA 1
ATOM 3046 C C . LYS A 1 364 ? -13.633 19.75 15.891 1 84.06 364 LYS A C 1
ATOM 3048 O O . LYS A 1 364 ? -13.562 18.578 16.266 1 84.06 364 LYS A O 1
ATOM 3053 N N . LEU A 1 365 ? -13.297 20.141 14.75 1 81.94 365 LEU A N 1
ATOM 3054 C CA . LEU A 1 365 ? -12.797 19.172 13.781 1 81.94 365 LEU A CA 1
ATOM 3055 C C . LEU A 1 365 ? -11.453 18.625 14.211 1 81.94 365 LEU A C 1
ATOM 3057 O O . LEU A 1 365 ? -11.219 17.406 14.125 1 81.94 365 LEU A O 1
ATOM 3061 N N . SER A 1 366 ? -10.648 19.484 14.625 1 84.94 366 SER A N 1
ATOM 3062 C CA . SER A 1 366 ? -9.328 19.062 15.07 1 84.94 366 SER A CA 1
ATOM 3063 C C . SER A 1 366 ? -9.414 18.219 16.344 1 84.94 366 SER A C 1
ATOM 3065 O O . SER A 1 366 ? -8.648 17.281 16.531 1 84.94 366 SER A O 1
ATOM 3067 N N . LEU A 1 367 ? -10.281 18.656 17.188 1 88.06 367 LEU A N 1
ATOM 3068 C CA . LEU A 1 367 ? -10.516 17.859 18.391 1 88.06 367 LEU A CA 1
ATOM 3069 C C . LEU A 1 367 ? -10.977 16.453 18.047 1 88.06 367 LEU A C 1
ATOM 3071 O O . LEU A 1 367 ? -10.484 15.477 18.625 1 88.06 367 LEU A O 1
ATOM 3075 N N . PHE A 1 368 ? -11.914 16.406 17.172 1 87.88 368 PHE A N 1
ATOM 3076 C CA . PHE A 1 368 ? -12.422 15.117 16.703 1 87.88 368 PHE A CA 1
ATOM 3077 C C . PHE A 1 368 ? -11.281 14.258 16.172 1 87.88 368 PHE A C 1
ATOM 3079 O O . PHE A 1 368 ? -11.172 13.078 16.516 1 87.88 368 PHE A O 1
ATOM 3086 N N . PHE A 1 369 ? -10.539 14.828 15.414 1 85.75 369 PHE A N 1
ATOM 3087 C CA . PHE A 1 369 ? -9.445 14.109 14.766 1 85.75 369 PHE A CA 1
ATOM 3088 C C . PHE A 1 369 ? -8.438 13.617 15.805 1 85.75 369 PHE A C 1
ATOM 3090 O O . PHE A 1 369 ? -7.996 12.469 15.742 1 85.75 369 PHE A O 1
ATOM 3097 N N . ASP A 1 370 ? -8.055 14.461 16.656 1 87.12 370 ASP A N 1
ATOM 3098 C CA . ASP A 1 370 ? -7.07 14.086 17.672 1 87.12 370 ASP A CA 1
ATOM 3099 C C . ASP A 1 370 ? -7.605 12.977 18.562 1 87.12 370 ASP A C 1
ATOM 3101 O O . ASP A 1 370 ? -6.863 12.07 18.969 1 87.12 370 ASP A O 1
ATOM 3105 N N . LEU A 1 371 ? -8.828 13.125 18.859 1 88.75 371 LEU A N 1
ATOM 3106 C CA . LEU A 1 371 ? -9.445 12.078 19.672 1 88.75 371 LEU A CA 1
ATOM 3107 C C . LEU A 1 371 ? -9.477 10.75 18.906 1 88.75 371 LEU A C 1
ATOM 3109 O O . LEU A 1 371 ? -9.211 9.695 19.484 1 88.75 371 LEU A O 1
ATOM 3113 N N . LEU A 1 372 ? -9.812 10.844 17.688 1 87.81 372 LEU A N 1
ATOM 3114 C CA . LEU A 1 372 ? -9.867 9.641 16.859 1 87.81 372 LEU A CA 1
ATOM 3115 C C . LEU A 1 372 ? -8.508 8.953 16.828 1 87.81 372 LEU A C 1
ATOM 3117 O O . LEU A 1 372 ? -8.43 7.723 16.875 1 87.81 372 LEU A O 1
ATOM 3121 N N . LEU A 1 373 ? -7.504 9.688 16.688 1 85.75 373 LEU A N 1
ATOM 3122 C CA . LEU A 1 373 ? -6.148 9.148 16.625 1 85.75 373 LEU A CA 1
ATOM 3123 C C . LEU A 1 373 ? -5.805 8.391 17.891 1 85.75 373 LEU A C 1
ATOM 3125 O O . LEU A 1 373 ? -5.297 7.27 17.844 1 85.75 373 LEU A O 1
ATOM 3129 N N . VAL A 1 374 ? -6.082 8.969 18.984 1 87.25 374 VAL A N 1
ATOM 3130 C CA . VAL A 1 374 ? -5.711 8.391 20.281 1 87.25 374 VAL A CA 1
ATOM 3131 C C . VAL A 1 374 ? -6.609 7.191 20.578 1 87.25 374 VAL A C 1
ATOM 3133 O O . VAL A 1 374 ? -6.129 6.141 21.016 1 87.25 374 VAL A O 1
ATOM 3136 N N . LEU A 1 375 ? -7.855 7.363 20.312 1 87.88 375 LEU A N 1
ATOM 3137 C CA . LEU A 1 375 ? -8.805 6.301 20.641 1 87.88 375 LEU A CA 1
ATOM 3138 C C . LEU A 1 375 ? -8.609 5.098 19.719 1 87.88 375 LEU A C 1
ATOM 3140 O O . LEU A 1 375 ? -8.773 3.953 20.156 1 87.88 375 LEU A O 1
ATOM 3144 N N . SER A 1 376 ? -8.336 5.391 18.5 1 82.12 376 SER A N 1
ATOM 3145 C CA . SER A 1 376 ? -8.07 4.281 17.594 1 82.12 376 SER A CA 1
ATOM 3146 C C . SER A 1 376 ? -6.848 3.482 18.031 1 82.12 376 SER A C 1
ATOM 3148 O O . SER A 1 376 ? -6.84 2.254 17.953 1 82.12 376 SER A O 1
ATOM 3150 N N . ARG A 1 377 ? -5.848 4.113 18.453 1 79.5 377 ARG A N 1
ATOM 3151 C CA . ARG A 1 377 ? -4.652 3.453 18.969 1 79.5 377 ARG A CA 1
ATOM 3152 C C . ARG A 1 377 ? -4.973 2.629 20.203 1 79.5 377 ARG A C 1
ATOM 3154 O O . ARG A 1 377 ? -4.531 1.483 20.328 1 79.5 377 ARG A O 1
ATOM 3161 N N . LEU A 1 378 ? -5.68 3.201 21.125 1 80.56 378 LEU A N 1
ATOM 3162 C CA . LEU A 1 378 ? -6.066 2.504 22.344 1 80.56 378 LEU A CA 1
ATOM 3163 C C . LEU A 1 378 ? -6.941 1.296 22.031 1 80.56 378 LEU A C 1
ATOM 3165 O O . LEU A 1 378 ? -6.824 0.253 22.672 1 80.56 378 LEU A O 1
ATOM 3169 N N . TYR A 1 379 ? -7.789 1.512 21.094 1 78.88 379 TYR A N 1
ATOM 3170 C CA . TYR A 1 379 ? -8.664 0.432 20.656 1 78.88 379 TYR A CA 1
ATOM 3171 C C . TYR A 1 379 ? -7.863 -0.741 20.109 1 78.88 379 TYR A C 1
ATOM 3173 O O . TYR A 1 379 ? -8.156 -1.899 20.422 1 78.88 379 TYR A O 1
ATOM 3181 N N . ASP A 1 380 ? -6.934 -0.409 19.312 1 72.69 380 ASP A N 1
ATOM 3182 C CA . ASP A 1 380 ? -6.086 -1.436 18.719 1 72.69 380 ASP A CA 1
ATOM 3183 C C . ASP A 1 380 ? -5.297 -2.191 19.781 1 72.69 380 ASP A C 1
ATOM 3185 O O . ASP A 1 380 ? -5.055 -3.393 19.656 1 72.69 380 ASP A O 1
ATOM 3189 N N . GLN A 1 381 ? -4.914 -1.55 20.75 1 70.12 381 GLN A N 1
ATOM 3190 C CA . GLN A 1 381 ? -4.137 -2.154 21.828 1 70.12 381 GLN A CA 1
ATOM 3191 C C . GLN A 1 381 ? -4.996 -3.104 22.656 1 70.12 381 GLN A C 1
ATOM 3193 O O . GLN A 1 381 ? -4.496 -4.094 23.203 1 70.12 381 GLN A O 1
ATOM 3198 N N . ARG A 1 382 ? -6.23 -2.838 22.891 1 65.31 382 ARG A N 1
ATOM 3199 C CA . ARG A 1 382 ? -7.094 -3.58 23.797 1 65.31 382 ARG A CA 1
ATOM 3200 C C . ARG A 1 382 ? -7.824 -4.703 23.078 1 65.31 382 ARG A C 1
ATOM 3202 O O . ARG A 1 382 ? -8.125 -5.742 23.672 1 65.31 382 ARG A O 1
ATOM 3209 N N . ASN A 1 383 ? -8.406 -4.328 22.109 1 59.25 383 ASN A N 1
ATOM 3210 C CA . ASN A 1 383 ? -9.305 -5.289 21.484 1 59.25 383 ASN A CA 1
ATOM 3211 C C . ASN A 1 383 ? -8.531 -6.359 20.719 1 59.25 383 ASN A C 1
ATOM 3213 O O . ASN A 1 383 ? -7.574 -6.047 20.016 1 59.25 383 ASN A O 1
ATOM 3217 N N . GLU A 1 384 ? -8.789 -7.488 21.344 1 56.78 384 GLU A N 1
ATOM 3218 C CA . GLU A 1 384 ? -8.312 -8.656 20.609 1 56.78 384 GLU A CA 1
ATOM 3219 C C . GLU A 1 384 ? -8.734 -8.586 19.141 1 56.78 384 GLU A C 1
ATOM 3221 O O . GLU A 1 384 ? -9.914 -8.406 18.828 1 56.78 384 GLU A O 1
ATOM 3226 N N . LYS A 1 385 ? -7.934 -8.188 18.359 1 63.22 385 LYS A N 1
ATOM 3227 C CA . LYS A 1 385 ? -8.188 -8.141 16.922 1 63.22 385 LYS A CA 1
ATOM 3228 C C . LYS A 1 385 ? -8.93 -9.391 16.453 1 63.22 385 LYS A C 1
ATOM 3230 O O . LYS A 1 385 ? -8.625 -10.5 16.891 1 63.22 385 LYS A O 1
ATOM 3235 N N . SER A 1 386 ? -10.211 -9.125 16.094 1 73.69 386 SER A N 1
ATOM 3236 C CA . SER A 1 386 ? -10.852 -10.281 15.477 1 73.69 386 SER A CA 1
ATOM 3237 C C . SER A 1 386 ? -9.945 -10.922 14.43 1 73.69 386 SER A C 1
ATOM 3239 O O . SER A 1 386 ? -9.305 -10.219 13.648 1 73.69 386 SER A O 1
ATOM 3241 N N . THR A 1 387 ? -9.859 -12.203 14.672 1 84.94 387 THR A N 1
ATOM 3242 C CA . THR A 1 387 ? -8.969 -12.906 13.75 1 84.94 387 THR A CA 1
ATOM 3243 C C . THR A 1 387 ? -9.625 -13.047 12.383 1 84.94 387 THR A C 1
ATOM 3245 O O . THR A 1 387 ? -10.773 -13.477 12.273 1 84.94 387 THR A O 1
ATOM 3248 N N . ILE A 1 388 ? -9.078 -12.5 11.453 1 89.56 388 ILE A N 1
ATOM 3249 C CA . ILE A 1 388 ? -9.508 -12.688 10.078 1 89.56 388 ILE A CA 1
ATOM 3250 C C . ILE A 1 388 ? -8.867 -13.945 9.5 1 89.56 388 ILE A C 1
ATOM 3252 O O . ILE A 1 388 ? -7.641 -14.062 9.453 1 89.56 388 ILE A O 1
ATOM 3256 N N . ASN A 1 389 ? -9.695 -14.891 9.102 1 92.81 389 ASN A N 1
ATOM 3257 C CA . ASN A 1 389 ? -9.203 -16.156 8.555 1 92.81 389 ASN A CA 1
ATOM 3258 C C . ASN A 1 389 ? -9.047 -16.078 7.035 1 92.81 389 ASN A C 1
ATOM 3260 O O . ASN A 1 389 ? -10.031 -15.898 6.312 1 92.81 389 ASN A O 1
ATOM 3264 N N . LEU A 1 390 ? -7.836 -16.203 6.605 1 94.19 390 LEU A N 1
ATOM 3265 C CA . LEU A 1 390 ? -7.527 -16.109 5.184 1 94.19 390 LEU A CA 1
ATOM 3266 C C . LEU A 1 390 ? -7.039 -17.438 4.633 1 94.19 390 LEU A C 1
ATOM 3268 O O . LEU A 1 390 ? -6.406 -18.219 5.348 1 94.19 390 LEU A O 1
ATOM 3272 N N . TYR A 1 391 ? -7.43 -17.734 3.482 1 93.19 391 TYR A N 1
ATOM 3273 C CA . TYR A 1 391 ? -6.809 -18.797 2.699 1 93.19 391 TYR A CA 1
ATOM 3274 C C . TYR A 1 391 ? -6.035 -18.234 1.518 1 93.19 391 TYR A C 1
ATOM 3276 O O . TYR A 1 391 ? -6.605 -17.531 0.679 1 93.19 391 TYR A O 1
ATOM 3284 N N . VAL A 1 392 ? -4.754 -18.453 1.51 1 91.56 392 VAL A N 1
ATOM 3285 C CA . VAL A 1 392 ? -3.879 -17.938 0.467 1 91.56 392 VAL A CA 1
ATOM 3286 C C . VAL A 1 392 ? -3.186 -19.078 -0.255 1 91.56 392 VAL A C 1
ATOM 3288 O O . VAL A 1 392 ? -2.514 -19.906 0.375 1 91.56 392 VAL A O 1
ATOM 3291 N N . ASN A 1 393 ? -3.432 -19.109 -1.548 1 89 393 ASN A N 1
ATOM 3292 C CA . ASN A 1 393 ? -2.814 -20.172 -2.34 1 89 393 ASN A CA 1
ATOM 3293 C C . ASN A 1 393 ? -2.588 -19.734 -3.783 1 89 393 ASN A C 1
ATOM 3295 O O . ASN A 1 393 ? -3.525 -19.312 -4.461 1 89 393 ASN A O 1
ATOM 3299 N N . PHE A 1 394 ? -1.358 -19.891 -4.215 1 85.44 394 PHE A N 1
ATOM 3300 C CA . PHE A 1 394 ? -1.019 -19.531 -5.586 1 85.44 394 PHE A CA 1
ATOM 3301 C C . PHE A 1 394 ? -0.467 -20.719 -6.344 1 85.44 394 PHE A C 1
ATOM 3303 O O . PHE A 1 394 ? 0.201 -21.578 -5.762 1 85.44 394 PHE A O 1
ATOM 3310 N N . THR A 1 395 ? -0.67 -20.734 -7.562 1 80.88 395 THR A N 1
ATOM 3311 C CA . THR A 1 395 ? -0.257 -21.859 -8.406 1 80.88 395 THR A CA 1
ATOM 3312 C C . THR A 1 395 ? 1.255 -21.844 -8.617 1 80.88 395 THR A C 1
ATOM 3314 O O . THR A 1 395 ? 1.835 -22.844 -9.039 1 80.88 395 THR A O 1
ATOM 3317 N N . GLN A 1 396 ? 1.891 -20.734 -8.32 1 76.75 396 GLN A N 1
ATOM 3318 C CA . GLN A 1 396 ? 3.332 -20.609 -8.5 1 76.75 396 GLN A CA 1
ATOM 3319 C C . GLN A 1 396 ? 4.09 -21.453 -7.484 1 76.75 396 GLN A C 1
ATOM 3321 O O . GLN A 1 396 ? 5.289 -21.703 -7.641 1 76.75 396 GLN A O 1
ATOM 3326 N N . GLY A 1 397 ? 3.389 -21.891 -6.543 1 76.25 397 GLY A N 1
ATOM 3327 C CA . GLY A 1 397 ? 4.039 -22.812 -5.625 1 76.25 397 GLY A CA 1
ATOM 3328 C C . GLY A 1 397 ? 3.971 -22.359 -4.18 1 76.25 397 GLY A C 1
ATOM 3329 O O . GLY A 1 397 ? 3.457 -21.281 -3.883 1 76.25 397 GLY A O 1
ATOM 3330 N N . GLU A 1 398 ? 4.512 -23.203 -3.387 1 77 398 GLU A N 1
ATOM 3331 C CA . GLU A 1 398 ? 4.418 -22.984 -1.948 1 77 398 GLU A CA 1
ATOM 3332 C C . GLU A 1 398 ? 5.328 -21.844 -1.508 1 77 398 GLU A C 1
ATOM 3334 O O . GLU A 1 398 ? 4.988 -21.078 -0.596 1 77 398 GLU A O 1
ATOM 3339 N N . LYS A 1 399 ? 6.387 -21.766 -2.105 1 77.38 399 LYS A N 1
ATOM 3340 C CA . LYS A 1 399 ? 7.332 -20.734 -1.717 1 77.38 399 LYS A CA 1
ATOM 3341 C C . LYS A 1 399 ? 6.773 -19.344 -2.012 1 77.38 399 LYS A C 1
ATOM 3343 O O . LYS A 1 399 ? 6.914 -18.422 -1.199 1 77.38 399 LYS A O 1
ATOM 3348 N N . TYR A 1 400 ? 6.148 -19.266 -3.119 1 81.88 400 TYR A N 1
ATOM 3349 C CA . TYR A 1 400 ? 5.531 -17.984 -3.471 1 81.88 400 TYR A CA 1
ATOM 3350 C C . TYR A 1 400 ? 4.348 -17.688 -2.559 1 81.88 400 TYR A C 1
ATOM 3352 O O . TYR A 1 400 ? 4.168 -16.547 -2.123 1 81.88 400 TYR A O 1
ATOM 3360 N N . THR A 1 401 ? 3.643 -18.688 -2.324 1 86.19 401 THR A N 1
ATOM 3361 C CA . THR A 1 401 ? 2.504 -18.516 -1.43 1 86.19 401 THR A CA 1
ATOM 3362 C C . THR A 1 401 ? 2.961 -18.047 -0.054 1 86.19 401 THR A C 1
ATOM 3364 O O . THR A 1 401 ? 2.346 -17.156 0.539 1 86.19 401 THR A O 1
ATOM 3367 N N . GLN A 1 402 ? 3.99 -18.609 0.369 1 81.88 402 GLN A N 1
ATOM 3368 C CA . GLN A 1 402 ? 4.527 -18.219 1.667 1 81.88 402 GLN A CA 1
ATOM 3369 C C . GLN A 1 402 ? 5.047 -16.781 1.633 1 81.88 402 GLN A C 1
ATOM 3371 O O . GLN A 1 402 ? 4.906 -16.047 2.607 1 81.88 402 GLN A O 1
ATOM 3376 N N . PHE A 1 403 ? 5.645 -16.469 0.573 1 81.81 403 PHE A N 1
ATOM 3377 C CA . PHE A 1 403 ? 6.125 -15.109 0.391 1 81.81 403 PHE A CA 1
ATOM 3378 C C . PHE A 1 403 ? 4.977 -14.117 0.479 1 81.81 403 PHE A C 1
ATOM 3380 O O . PHE A 1 403 ? 5.094 -13.086 1.146 1 81.81 403 PHE A O 1
ATOM 3387 N N . ILE A 1 404 ? 3.895 -14.438 -0.203 1 85.12 404 ILE A N 1
ATOM 3388 C CA . ILE A 1 404 ? 2.725 -13.57 -0.191 1 85.12 404 ILE A CA 1
ATOM 3389 C C . ILE A 1 404 ? 2.154 -13.484 1.223 1 85.12 404 ILE A C 1
ATOM 3391 O O . ILE A 1 404 ? 1.767 -12.414 1.683 1 85.12 404 ILE A O 1
ATOM 3395 N N . LYS A 1 405 ? 2.119 -14.617 1.934 1 86.5 405 LYS A N 1
ATOM 3396 C CA . LYS A 1 405 ? 1.619 -14.641 3.305 1 86.5 405 LYS A CA 1
ATOM 3397 C C . LYS A 1 405 ? 2.439 -13.727 4.211 1 86.5 405 LYS A C 1
ATOM 3399 O O . LYS A 1 405 ? 1.883 -13.008 5.043 1 86.5 405 LYS A O 1
ATOM 3404 N N . GLU A 1 406 ? 3.643 -13.758 3.992 1 77.38 406 GLU A N 1
ATOM 3405 C CA . GLU A 1 406 ? 4.52 -12.922 4.801 1 77.38 406 GLU A CA 1
ATOM 3406 C C . GLU A 1 406 ? 4.293 -11.438 4.512 1 77.38 406 GLU A C 1
ATOM 3408 O O . GLU A 1 406 ? 4.387 -10.602 5.41 1 77.38 406 GLU A O 1
ATOM 3413 N N . GLN A 1 407 ? 4.043 -11.18 3.264 1 76.25 407 GLN A N 1
ATOM 3414 C CA . GLN A 1 407 ? 3.744 -9.805 2.904 1 76.25 407 GLN A CA 1
ATOM 3415 C C . GLN A 1 407 ? 2.418 -9.352 3.512 1 76.25 407 GLN A C 1
ATOM 3417 O O . GLN A 1 407 ? 2.264 -8.188 3.887 1 76.25 407 GLN A O 1
ATOM 3422 N N . ILE A 1 408 ? 1.521 -10.297 3.561 1 82.12 408 ILE A N 1
ATOM 3423 C CA . ILE A 1 408 ? 0.207 -9.992 4.117 1 82.12 408 ILE A CA 1
ATOM 3424 C C . ILE A 1 408 ? 0.33 -9.719 5.613 1 82.12 408 ILE A C 1
ATOM 3426 O O . ILE A 1 408 ? -0.391 -8.875 6.156 1 82.12 408 ILE A O 1
ATOM 3430 N N . LYS A 1 409 ? 1.276 -10.305 6.234 1 74.88 409 LYS A N 1
ATOM 3431 C CA . LYS A 1 409 ? 1.463 -10.148 7.676 1 74.88 409 LYS A CA 1
ATOM 3432 C C . LYS A 1 409 ? 1.908 -8.734 8.023 1 74.88 409 LYS A C 1
ATOM 3434 O O . LYS A 1 409 ? 1.807 -8.312 9.18 1 74.88 409 LYS A O 1
ATOM 3439 N N . ILE A 1 410 ? 2.363 -8.086 7.012 1 64.62 410 ILE A N 1
ATOM 3440 C CA . ILE A 1 410 ? 2.785 -6.707 7.23 1 64.62 410 ILE A CA 1
ATOM 3441 C C . ILE A 1 410 ? 1.603 -5.879 7.719 1 64.62 410 ILE A C 1
ATOM 3443 O O . ILE A 1 410 ? 1.786 -4.871 8.406 1 64.62 410 ILE A O 1
ATOM 3447 N N . PHE A 1 411 ? 0.398 -6.371 7.336 1 63.84 411 PHE A N 1
ATOM 3448 C CA . PHE A 1 411 ? -0.805 -5.723 7.848 1 63.84 411 PHE A CA 1
ATOM 3449 C C . PHE A 1 411 ? -1.003 -6.039 9.328 1 63.84 411 PHE A C 1
ATOM 3451 O O . PHE A 1 411 ? -1.958 -6.727 9.695 1 63.84 411 PHE A O 1
ATOM 3458 N N . GLU A 1 412 ? -0.193 -5.59 10.133 1 60.62 412 GLU A N 1
ATOM 3459 C CA . GLU A 1 412 ? -0.108 -5.918 11.555 1 60.62 412 GLU A CA 1
ATOM 3460 C C . GLU A 1 412 ? -1.333 -5.414 12.312 1 60.62 412 GLU A C 1
ATOM 3462 O O . GLU A 1 412 ? -1.651 -5.914 13.391 1 60.62 412 GLU A O 1
ATOM 3467 N N . SER A 1 413 ? -1.938 -4.492 11.68 1 60.72 413 SER A N 1
ATOM 3468 C CA . SER A 1 413 ? -3.096 -3.916 12.359 1 60.72 413 SER A CA 1
ATOM 3469 C C . SER A 1 413 ? -4.234 -4.926 12.461 1 60.72 413 SER A C 1
ATOM 3471 O O . SER A 1 413 ? -5.168 -4.734 13.25 1 60.72 413 SER A O 1
ATOM 3473 N N . PHE A 1 414 ? -4.07 -5.973 11.688 1 71.12 414 PHE A N 1
ATOM 3474 C CA . PHE A 1 414 ? -5.117 -6.988 11.68 1 71.12 414 PHE A CA 1
ATOM 3475 C C . PHE A 1 414 ? -4.578 -8.328 12.172 1 71.12 414 PHE A C 1
ATOM 3477 O O . PHE A 1 414 ? -3.395 -8.625 12.016 1 71.12 414 PHE A O 1
ATOM 3484 N N . SER A 1 415 ? -5.352 -8.961 12.914 1 78.94 415 SER A N 1
ATOM 3485 C CA . SER A 1 415 ? -5.016 -10.336 13.273 1 78.94 415 SER A CA 1
ATOM 3486 C C . SER A 1 415 ? -5.398 -11.305 12.156 1 78.94 415 SER A C 1
ATOM 3488 O O . SER A 1 415 ? -6.582 -11.602 11.961 1 78.94 415 SER A O 1
ATOM 3490 N N . ILE A 1 416 ? -4.402 -11.695 11.508 1 86.38 416 ILE A N 1
ATOM 3491 C CA . ILE A 1 416 ? -4.645 -12.547 10.344 1 86.38 416 ILE A CA 1
ATOM 3492 C C . ILE A 1 416 ? -4.188 -13.969 10.641 1 86.38 416 ILE A C 1
ATOM 3494 O O . ILE A 1 416 ? -3.092 -14.188 11.164 1 86.38 416 ILE A O 1
ATOM 3498 N N . HIS A 1 417 ? -5.055 -14.914 10.477 1 90.25 417 HIS A N 1
ATOM 3499 C CA . HIS A 1 417 ? -4.758 -16.344 10.555 1 90.25 417 HIS A CA 1
ATOM 3500 C C . HIS A 1 417 ? -4.898 -17.016 9.188 1 90.25 417 HIS A C 1
ATOM 3502 O O . HIS A 1 417 ? -5.906 -16.828 8.5 1 90.25 417 HIS A O 1
ATOM 3508 N N . PHE A 1 418 ? -3.9 -17.766 8.836 1 91.12 418 PHE A N 1
ATOM 3509 C CA . PHE A 1 418 ? -3.922 -18.438 7.543 1 91.12 418 PHE A CA 1
ATOM 3510 C C . PHE A 1 418 ? -4.43 -19.875 7.684 1 91.12 418 PHE A C 1
ATOM 3512 O O . PHE A 1 418 ? -3.834 -20.688 8.398 1 91.12 418 PHE A O 1
ATOM 3519 N N . HIS A 1 419 ? -5.516 -20.156 6.941 1 88.94 419 HIS A N 1
ATOM 3520 C CA . HIS A 1 419 ? -6.02 -21.516 6.863 1 88.94 419 HIS A CA 1
ATOM 3521 C C . HIS A 1 419 ? -5.234 -22.344 5.852 1 88.94 419 HIS A C 1
ATOM 3523 O O . HIS A 1 419 ? -4.777 -21.812 4.836 1 88.94 419 HIS A O 1
ATOM 3529 N N . SER A 1 420 ? -5.113 -23.625 6.105 1 83.06 420 SER A N 1
ATOM 3530 C CA . SER A 1 420 ? -4.465 -24.531 5.168 1 83.06 420 SER A CA 1
ATOM 3531 C C . SER A 1 420 ? -5.426 -24.969 4.07 1 83.06 420 SER A C 1
ATOM 3533 O O . SER A 1 420 ? -4.996 -25.438 3.014 1 83.06 420 SER A O 1
ATOM 3535 N N . ALA A 1 421 ? -6.711 -24.844 4.414 1 85.19 421 ALA A N 1
ATOM 3536 C CA . ALA A 1 421 ? -7.766 -25.172 3.461 1 85.19 421 ALA A CA 1
ATOM 3537 C C . ALA A 1 421 ? -8.945 -24.219 3.6 1 85.19 421 ALA A C 1
ATOM 3539 O O . ALA A 1 421 ? -9.07 -23.516 4.605 1 85.19 421 ALA A O 1
ATOM 3540 N N . ILE A 1 422 ? -9.656 -24.172 2.553 1 88.75 422 ILE A N 1
ATOM 3541 C CA . ILE A 1 422 ? -10.844 -23.328 2.633 1 88.75 422 ILE A CA 1
ATOM 3542 C C . ILE A 1 422 ? -11.875 -23.984 3.559 1 88.75 422 ILE A C 1
ATOM 3544 O O . ILE A 1 422 ? -12.211 -25.156 3.393 1 88.75 422 ILE A O 1
ATOM 3548 N N . ARG A 1 423 ? -12.281 -23.297 4.504 1 89.19 423 ARG A N 1
ATOM 3549 C CA . ARG A 1 423 ? -13.258 -23.734 5.496 1 89.19 423 ARG A CA 1
ATOM 3550 C C . ARG A 1 423 ? -14.461 -22.797 5.531 1 89.19 423 ARG A C 1
ATOM 3552 O O . ARG A 1 423 ? -14.414 -21.703 4.949 1 89.19 423 ARG A O 1
ATOM 3559 N N . PRO A 1 424 ? -15.523 -23.203 6.172 1 87.75 424 PRO A N 1
ATOM 3560 C CA . PRO A 1 424 ? -16.703 -22.328 6.258 1 87.75 424 PRO A CA 1
ATOM 3561 C C . PRO A 1 424 ? -16.422 -21.031 7.012 1 87.75 424 PRO A C 1
ATOM 3563 O O . PRO A 1 424 ? -17.094 -20.031 6.789 1 87.75 424 PRO A O 1
ATOM 3566 N N . ASP A 1 425 ? -15.406 -21.109 7.84 1 89.62 425 ASP A N 1
ATOM 3567 C CA . ASP A 1 425 ? -15.094 -19.922 8.625 1 89.62 425 ASP A CA 1
ATOM 3568 C C . ASP A 1 425 ? -14 -19.094 7.957 1 89.62 425 ASP A C 1
ATOM 3570 O O . ASP A 1 425 ? -13.469 -18.156 8.555 1 89.62 425 ASP A O 1
ATOM 3574 N N . THR A 1 426 ? -13.688 -19.484 6.734 1 93.06 426 THR A N 1
ATOM 3575 C CA . THR A 1 426 ? -12.758 -18.672 5.973 1 93.06 426 THR A CA 1
ATOM 3576 C C . THR A 1 426 ? -13.414 -17.359 5.547 1 93.06 426 THR A C 1
ATOM 3578 O O . THR A 1 426 ? -14.508 -17.359 4.969 1 93.06 426 THR A O 1
ATOM 3581 N N . ASP A 1 427 ? -12.742 -16.234 5.789 1 93.19 427 ASP A N 1
ATOM 3582 C CA . ASP A 1 427 ? -13.328 -14.93 5.52 1 93.19 427 ASP A CA 1
ATOM 3583 C C . ASP A 1 427 ? -12.977 -14.453 4.113 1 93.19 427 ASP A C 1
ATOM 3585 O O . ASP A 1 427 ? -13.734 -13.688 3.508 1 93.19 427 ASP A O 1
ATOM 3589 N N . LEU A 1 428 ? -11.836 -14.828 3.658 1 94.69 428 LEU A N 1
ATOM 3590 C CA . LEU A 1 428 ? -11.359 -14.336 2.371 1 94.69 428 LEU A CA 1
ATOM 3591 C C . LEU A 1 428 ? -10.375 -15.312 1.742 1 94.69 428 LEU A C 1
ATOM 3593 O O . LEU A 1 428 ? -9.539 -15.891 2.439 1 94.69 428 LEU A O 1
ATOM 3597 N N . VAL A 1 429 ? -10.477 -15.5 0.486 1 93.94 429 VAL A N 1
ATOM 3598 C CA . VAL A 1 429 ? -9.547 -16.328 -0.274 1 93.94 429 VAL A CA 1
ATOM 3599 C C . VAL A 1 429 ? -8.719 -15.453 -1.214 1 93.94 429 VAL A C 1
ATOM 3601 O O . VAL A 1 429 ? -9.266 -14.586 -1.899 1 93.94 429 VAL A O 1
ATOM 3604 N N . VAL A 1 430 ? -7.445 -15.578 -1.154 1 92.94 430 VAL A N 1
ATOM 3605 C CA . VAL A 1 430 ? -6.547 -14.891 -2.074 1 92.94 430 VAL A CA 1
ATOM 3606 C C . VAL A 1 430 ? -5.793 -15.914 -2.92 1 92.94 430 VAL A C 1
ATOM 3608 O O . VAL A 1 430 ? -5.059 -16.75 -2.389 1 92.94 430 VAL A O 1
ATOM 3611 N N . SER A 1 431 ? -5.988 -15.867 -4.184 1 90.5 431 SER A N 1
ATOM 3612 C CA . SER A 1 431 ? -5.383 -16.859 -5.074 1 90.5 431 SER A CA 1
ATOM 3613 C C . SER A 1 431 ? -5.238 -16.297 -6.492 1 90.5 431 SER A C 1
ATOM 3615 O O . SER A 1 431 ? -5.656 -15.172 -6.77 1 90.5 431 SER A O 1
ATOM 3617 N N . ASP A 1 432 ? -4.566 -17 -7.344 1 86.25 432 ASP A N 1
ATOM 3618 C CA . ASP A 1 432 ? -4.465 -16.625 -8.75 1 86.25 432 ASP A CA 1
ATOM 3619 C C . ASP A 1 432 ? -5.43 -17.438 -9.609 1 86.25 432 ASP A C 1
ATOM 3621 O O . ASP A 1 432 ? -5.395 -17.375 -10.836 1 86.25 432 ASP A O 1
ATOM 3625 N N . TYR A 1 433 ? -6.207 -18.266 -8.961 1 85.5 433 TYR A N 1
ATOM 3626 C CA . TYR A 1 433 ? -7.242 -19.047 -9.625 1 85.5 433 TYR A CA 1
ATOM 3627 C C . TYR A 1 433 ? -8.492 -19.141 -8.766 1 85.5 433 TYR A C 1
ATOM 3629 O O . TYR A 1 433 ? -8.461 -18.812 -7.578 1 85.5 433 TYR A O 1
ATOM 3637 N N . LEU A 1 434 ? -9.562 -19.5 -9.414 1 86.69 434 LEU A N 1
ATOM 3638 C CA . LEU A 1 434 ? -10.812 -19.641 -8.68 1 86.69 434 LEU A CA 1
ATOM 3639 C C . LEU A 1 434 ? -10.977 -21.078 -8.18 1 86.69 434 LEU A C 1
ATOM 3641 O O . LEU A 1 434 ? -11.242 -21.984 -8.961 1 86.69 434 LEU A O 1
ATOM 3645 N N . PRO A 1 435 ? -10.828 -21.219 -6.875 1 86 435 PRO A N 1
ATOM 3646 C CA . PRO A 1 435 ? -10.992 -22.562 -6.34 1 86 435 PRO A CA 1
ATOM 3647 C C . PRO A 1 435 ? -12.398 -23.125 -6.574 1 86 435 PRO A C 1
ATOM 3649 O O . PRO A 1 435 ? -13.367 -22.375 -6.59 1 86 435 PRO A O 1
ATOM 3652 N N . LYS A 1 436 ? -12.477 -24.375 -6.684 1 82.69 436 LYS A N 1
ATOM 3653 C CA . LYS A 1 436 ? -13.75 -25.047 -6.934 1 82.69 436 LYS A CA 1
ATOM 3654 C C . LYS A 1 436 ? -14.664 -24.953 -5.711 1 82.69 436 LYS A C 1
ATOM 3656 O O . LYS A 1 436 ? -15.875 -24.812 -5.848 1 82.69 436 LYS A O 1
ATOM 3661 N N . THR A 1 437 ? -14.023 -25.094 -4.617 1 79.12 437 THR A N 1
ATOM 3662 C CA . THR A 1 437 ? -14.797 -25.047 -3.381 1 79.12 437 THR A CA 1
ATOM 3663 C C . THR A 1 437 ? -14.617 -23.703 -2.674 1 79.12 437 THR A C 1
ATOM 3665 O O . THR A 1 437 ? -13.539 -23.422 -2.141 1 79.12 437 THR A O 1
ATOM 3668 N N . LEU A 1 438 ? -15.57 -22.781 -2.656 1 79.75 438 LEU A N 1
ATOM 3669 C CA . LEU A 1 438 ? -15.438 -21.469 -2.045 1 79.75 438 LEU A CA 1
ATOM 3670 C C . LEU A 1 438 ? -16.453 -21.266 -0.934 1 79.75 438 LEU A C 1
ATOM 3672 O O . LEU A 1 438 ? -16.328 -20.359 -0.115 1 79.75 438 LEU A O 1
ATOM 3676 N N . PHE A 1 439 ? -17.281 -22.188 -0.513 1 74.12 439 PHE A N 1
ATOM 3677 C CA . PHE A 1 439 ? -18.312 -22.047 0.501 1 74.12 439 PHE A CA 1
ATOM 3678 C C . PHE A 1 439 ? -18.875 -20.625 0.51 1 74.12 439 PHE A C 1
ATOM 3680 O O . PHE A 1 439 ? -19 -20.016 1.57 1 74.12 439 PHE A O 1
ATOM 3687 N N . SER A 1 440 ? -19.016 -19.875 -0.503 1 79.31 440 SER A N 1
ATOM 3688 C CA . SER A 1 440 ? -19.594 -18.547 -0.669 1 79.31 440 SER A CA 1
ATOM 3689 C C . SER A 1 440 ? -18.625 -17.469 -0.205 1 79.31 440 SER A C 1
ATOM 3691 O O . SER A 1 440 ? -19.016 -16.312 -0.026 1 79.31 440 SER A O 1
ATOM 3693 N N . VAL A 1 441 ? -17.453 -17.891 0.099 1 88.56 441 VAL A N 1
ATOM 3694 C CA . VAL A 1 441 ? -16.453 -16.938 0.546 1 88.56 441 VAL A CA 1
ATOM 3695 C C . VAL A 1 441 ? -15.961 -16.094 -0.64 1 88.56 441 VAL A C 1
ATOM 3697 O O . VAL A 1 441 ? -15.867 -16.609 -1.762 1 88.56 441 VAL A O 1
ATOM 3700 N N . LYS A 1 442 ? -15.773 -14.852 -0.355 1 90.62 442 LYS A N 1
ATOM 3701 C CA . LYS A 1 442 ? -15.234 -13.969 -1.386 1 90.62 442 LYS A CA 1
ATOM 3702 C C . LYS A 1 442 ? -13.805 -14.367 -1.763 1 90.62 442 LYS A C 1
ATOM 3704 O O . LYS A 1 442 ? -13.008 -14.734 -0.896 1 90.62 442 LYS A O 1
ATOM 3709 N N . CYS A 1 443 ? -13.547 -14.32 -3.043 1 91.56 443 CYS A N 1
ATOM 3710 C CA . CYS A 1 443 ? -12.227 -14.695 -3.547 1 91.56 443 CYS A CA 1
ATOM 3711 C C . CYS A 1 443 ? -11.594 -13.539 -4.32 1 91.56 443 CYS A C 1
ATOM 3713 O O . CYS A 1 443 ? -12.234 -12.938 -5.184 1 91.56 443 CYS A O 1
ATOM 3715 N N . LEU A 1 444 ? -10.391 -13.172 -3.922 1 92 444 LEU A N 1
ATOM 3716 C CA . LEU A 1 444 ? -9.594 -12.211 -4.664 1 92 444 LEU A CA 1
ATOM 3717 C C . LEU A 1 444 ? -8.609 -12.914 -5.59 1 92 444 LEU A C 1
ATOM 3719 O O . LEU A 1 444 ? -7.727 -13.648 -5.125 1 92 444 LEU A O 1
ATOM 3723 N N . ILE A 1 445 ? -8.758 -12.672 -6.805 1 89.56 445 ILE A N 1
ATOM 3724 C CA . ILE A 1 445 ? -7.859 -13.281 -7.777 1 89.56 445 ILE A CA 1
ATOM 3725 C C . ILE A 1 445 ? -6.738 -12.305 -8.125 1 89.56 445 ILE A C 1
ATOM 3727 O O . ILE A 1 445 ? -6.992 -11.227 -8.672 1 89.56 445 ILE A O 1
ATOM 3731 N N . TRP A 1 446 ? -5.488 -12.719 -7.754 1 86.56 446 TRP A N 1
ATOM 3732 C CA . TRP A 1 446 ? -4.312 -11.883 -7.961 1 86.56 446 TRP A CA 1
ATOM 3733 C C . TRP A 1 446 ? -3.496 -12.383 -9.148 1 86.56 446 TRP A C 1
ATOM 3735 O O . TRP A 1 446 ? -3.564 -13.562 -9.508 1 86.56 446 TRP A O 1
ATOM 3745 N N . LEU A 1 447 ? -2.852 -11.406 -9.758 1 77.81 447 LEU A N 1
ATOM 3746 C CA . LEU A 1 447 ? -1.782 -11.797 -10.672 1 77.81 447 LEU A CA 1
ATOM 3747 C C . LEU A 1 447 ? -0.506 -12.125 -9.906 1 77.81 447 LEU A C 1
ATOM 3749 O O . LEU A 1 447 ? -0.36 -11.742 -8.742 1 77.81 447 LEU A O 1
ATOM 3753 N N . ALA A 1 448 ? 0.334 -12.992 -10.445 1 69.06 448 ALA A N 1
ATOM 3754 C CA . ALA A 1 448 ? 1.64 -13.297 -9.867 1 69.06 448 ALA A CA 1
ATOM 3755 C C . ALA A 1 448 ? 2.766 -12.703 -10.703 1 69.06 448 ALA A C 1
ATOM 3757 O O . ALA A 1 448 ? 3.035 -13.18 -11.812 1 69.06 448 ALA A O 1
ATOM 3758 N N . PRO A 1 449 ? 3.348 -11.602 -10.211 1 74.31 449 PRO A N 1
ATOM 3759 C CA . PRO A 1 449 ? 3.201 -11.016 -8.875 1 74.31 449 PRO A CA 1
ATOM 3760 C C . PRO A 1 449 ? 1.986 -10.102 -8.758 1 74.31 449 PRO A C 1
ATOM 3762 O O . PRO A 1 449 ? 1.446 -9.656 -9.781 1 74.31 449 PRO A O 1
ATOM 3765 N N . PRO A 1 450 ? 1.605 -9.875 -7.488 1 77.31 450 PRO A N 1
ATOM 3766 C CA . PRO A 1 450 ? 0.427 -9.023 -7.297 1 77.31 450 PRO A CA 1
ATOM 3767 C C . PRO A 1 450 ? 0.655 -7.586 -7.75 1 77.31 450 PRO A C 1
ATOM 3769 O O . PRO A 1 450 ? 1.756 -7.051 -7.59 1 77.31 450 PRO A O 1
ATOM 3772 N N . ARG A 1 451 ? -0.382 -6.98 -8.258 1 72.94 451 ARG A N 1
ATOM 3773 C CA . ARG A 1 451 ? -0.372 -5.57 -8.641 1 72.94 451 ARG A CA 1
ATOM 3774 C C . ARG A 1 451 ? -0.698 -4.68 -7.445 1 72.94 451 ARG A C 1
ATOM 3776 O O . ARG A 1 451 ? -1.183 -5.16 -6.418 1 72.94 451 ARG A O 1
ATOM 3783 N N . ALA A 1 452 ? -0.379 -3.4 -7.621 1 67.56 452 ALA A N 1
ATOM 3784 C CA . ALA A 1 452 ? -0.742 -2.426 -6.598 1 67.56 452 ALA A CA 1
ATOM 3785 C C . ALA A 1 452 ? -2.244 -2.443 -6.332 1 67.56 452 ALA A C 1
ATOM 3787 O O . ALA A 1 452 ? -2.68 -2.32 -5.184 1 67.56 452 ALA A O 1
ATOM 3788 N N . SER A 1 453 ? -2.986 -2.621 -7.426 1 70.44 453 SER A N 1
ATOM 3789 C CA . SER A 1 453 ? -4.438 -2.652 -7.273 1 70.44 453 SER A CA 1
ATOM 3790 C C . SER A 1 453 ? -4.883 -3.869 -6.469 1 70.44 453 SER A C 1
ATOM 3792 O O . SER A 1 453 ? -5.867 -3.805 -5.73 1 70.44 453 SER A O 1
ATOM 3794 N N . ASP A 1 454 ? -4.145 -4.996 -6.664 1 80.69 454 ASP A N 1
ATOM 3795 C CA . ASP A 1 454 ? -4.461 -6.195 -5.891 1 80.69 454 ASP A CA 1
ATOM 3796 C C . ASP A 1 454 ? -4.301 -5.941 -4.395 1 80.69 454 ASP A C 1
ATOM 3798 O O . ASP A 1 454 ? -5.168 -6.316 -3.6 1 80.69 454 ASP A O 1
ATOM 3802 N N . TRP A 1 455 ? -3.326 -5.297 -4.062 1 77.5 455 TRP A N 1
ATOM 3803 C CA . TRP A 1 455 ? -3.074 -4.992 -2.656 1 77.5 455 TRP A CA 1
ATOM 3804 C C . TRP A 1 455 ? -4.105 -4.008 -2.121 1 77.5 455 TRP A C 1
ATOM 3806 O O . TRP A 1 455 ? -4.551 -4.125 -0.977 1 77.5 455 TRP A O 1
ATOM 3816 N N . GLN A 1 456 ? -4.406 -3.043 -2.947 1 72.38 456 GLN A N 1
ATOM 3817 C CA . GLN A 1 456 ? -5.438 -2.088 -2.555 1 72.38 456 GLN A CA 1
ATOM 3818 C C . GLN A 1 456 ? -6.762 -2.793 -2.283 1 72.38 456 GLN A C 1
ATOM 3820 O O . GLN A 1 456 ? -7.418 -2.525 -1.273 1 72.38 456 GLN A O 1
ATOM 3825 N N . ASN A 1 457 ? -7.125 -3.646 -3.207 1 79.31 457 ASN A N 1
ATOM 3826 C CA . ASN A 1 457 ? -8.367 -4.395 -3.045 1 79.31 457 ASN A CA 1
ATOM 3827 C C . ASN A 1 457 ? -8.328 -5.281 -1.807 1 79.31 457 ASN A C 1
ATOM 3829 O O . ASN A 1 457 ? -9.336 -5.43 -1.111 1 79.31 457 ASN A O 1
ATOM 3833 N N . PHE A 1 458 ? -7.184 -5.809 -1.559 1 88.25 458 PHE A N 1
ATOM 3834 C CA . PHE A 1 458 ? -7.016 -6.625 -0.363 1 88.25 458 PHE A CA 1
ATOM 3835 C C . PHE A 1 458 ? -7.234 -5.797 0.896 1 88.25 458 PHE A C 1
ATOM 3837 O O . PHE A 1 458 ? -7.973 -6.203 1.794 1 88.25 458 PHE A O 1
ATOM 3844 N N . GLY A 1 459 ? -6.523 -4.699 0.851 1 77.25 459 GLY A N 1
ATOM 3845 C CA . GLY A 1 459 ? -6.703 -3.797 1.979 1 77.25 459 GLY A CA 1
ATOM 3846 C C . GLY A 1 459 ? -8.156 -3.42 2.215 1 77.25 459 GLY A C 1
ATOM 3847 O O . GLY A 1 459 ? -8.633 -3.457 3.35 1 77.25 459 GLY A O 1
ATOM 3848 N N . ASN A 1 460 ? -8.812 -3.125 1.119 1 75.81 460 ASN A N 1
ATOM 3849 C CA . ASN A 1 460 ? -10.219 -2.752 1.218 1 75.81 460 ASN A CA 1
ATOM 3850 C C . ASN A 1 460 ? -11.062 -3.896 1.772 1 75.81 460 ASN A C 1
ATOM 3852 O O . ASN A 1 460 ? -11.945 -3.674 2.598 1 75.81 460 ASN A O 1
ATOM 3856 N N . GLU A 1 461 ? -10.797 -5.082 1.308 1 86.06 461 GLU A N 1
ATOM 3857 C CA . GLU A 1 461 ? -11.578 -6.234 1.736 1 86.06 461 GLU A CA 1
ATOM 3858 C C . GLU A 1 461 ? -11.312 -6.574 3.199 1 86.06 461 GLU A C 1
ATOM 3860 O O . GLU A 1 461 ? -12.219 -6.965 3.932 1 86.06 461 GLU A O 1
ATOM 3865 N N . ILE A 1 462 ? -10.117 -6.484 3.584 1 84.06 462 ILE A N 1
ATOM 3866 C CA . ILE A 1 462 ? -9.75 -6.797 4.961 1 84.06 462 ILE A CA 1
ATOM 3867 C C . ILE A 1 462 ? -10.438 -5.828 5.914 1 84.06 462 ILE A C 1
ATOM 3869 O O . ILE A 1 462 ? -10.906 -6.223 6.984 1 84.06 462 ILE A O 1
ATOM 3873 N N . VAL A 1 463 ? -10.445 -4.598 5.477 1 75.5 463 VAL A N 1
ATOM 3874 C CA . VAL A 1 463 ? -11.109 -3.578 6.281 1 75.5 463 VAL A CA 1
ATOM 3875 C C . VAL A 1 463 ? -12.594 -3.889 6.387 1 75.5 463 VAL A C 1
ATOM 3877 O O . VAL A 1 463 ? -13.18 -3.797 7.469 1 75.5 463 VAL A O 1
ATOM 3880 N N . ARG A 1 464 ? -13.172 -4.195 5.281 1 80.88 464 ARG A N 1
ATOM 3881 C CA . ARG A 1 464 ? -14.594 -4.535 5.254 1 80.88 464 ARG A CA 1
ATOM 3882 C C . ARG A 1 464 ? -14.883 -5.73 6.156 1 80.88 464 ARG A C 1
ATOM 3884 O O . ARG A 1 464 ? -15.836 -5.703 6.938 1 80.88 464 ARG A O 1
ATOM 3891 N N . ILE A 1 465 ? -14.117 -6.785 6.082 1 87.25 465 ILE A N 1
ATOM 3892 C CA . ILE A 1 465 ? -14.297 -8 6.871 1 87.25 465 ILE A CA 1
ATOM 3893 C C . ILE A 1 465 ? -14.148 -7.676 8.359 1 87.25 465 ILE A C 1
ATOM 3895 O O . ILE A 1 465 ? -14.93 -8.156 9.188 1 87.25 465 ILE A O 1
ATOM 3899 N N . ASN A 1 466 ? -13.172 -6.91 8.617 1 79.25 466 ASN A N 1
ATOM 3900 C CA . ASN A 1 466 ? -12.953 -6.527 10.008 1 79.25 466 ASN A CA 1
ATOM 3901 C C . ASN A 1 466 ? -14.148 -5.766 10.578 1 79.25 466 ASN A C 1
ATOM 3903 O O . ASN A 1 466 ? -14.531 -5.969 11.727 1 79.25 466 ASN A O 1
ATOM 3907 N N . LYS A 1 467 ? -14.672 -4.914 9.789 1 75.38 467 LYS A N 1
ATOM 3908 C CA . LYS A 1 467 ? -15.859 -4.168 10.195 1 75.38 467 LYS A CA 1
ATOM 3909 C C . LYS A 1 467 ? -17.031 -5.105 10.477 1 75.38 467 LYS A C 1
ATOM 3911 O O . LYS A 1 467 ? -17.734 -4.93 11.469 1 75.38 467 LYS A O 1
ATOM 3916 N N . GLU A 1 468 ? -17.141 -6.047 9.625 1 81.75 468 GLU A N 1
ATOM 3917 C CA . GLU A 1 468 ? -18.234 -7.008 9.781 1 81.75 468 GLU A CA 1
ATOM 3918 C C . GLU A 1 468 ? -18.031 -7.871 11.023 1 81.75 468 GLU A C 1
ATOM 3920 O O . GLU A 1 468 ? -18.984 -8.164 11.75 1 81.75 468 GLU A O 1
ATOM 3925 N N . LEU A 1 469 ? -16.828 -8.219 11.242 1 81.06 469 LEU A N 1
ATOM 3926 C CA . LEU A 1 469 ? -16.531 -9.047 12.406 1 81.06 469 LEU A CA 1
ATOM 3927 C C . LEU A 1 469 ? -16.734 -8.266 13.703 1 81.06 469 LEU A C 1
ATOM 3929 O O . LEU A 1 469 ? -17.219 -8.82 14.688 1 81.06 469 LEU A O 1
ATOM 3933 N N . GLN A 1 470 ? -16.375 -7.039 13.648 1 73.56 470 GLN A N 1
ATOM 3934 C CA . GLN A 1 470 ? -16.562 -6.188 14.82 1 73.56 470 GLN A CA 1
ATOM 3935 C C . GLN A 1 470 ? -18.047 -5.949 15.102 1 73.56 470 GLN A C 1
ATOM 3937 O O . GLN A 1 470 ? -18.469 -5.938 16.25 1 73.56 470 GLN A O 1
ATOM 3942 N N . GLN A 1 471 ? -18.703 -5.754 14.07 1 72.12 471 GLN A N 1
ATOM 3943 C CA . GLN A 1 471 ? -20.125 -5.531 14.219 1 72.12 471 GLN A CA 1
ATOM 3944 C C . GLN A 1 471 ? -20.828 -6.773 14.766 1 72.12 471 GLN A C 1
ATOM 3946 O O . GLN A 1 471 ? -21.75 -6.672 15.586 1 72.12 471 GLN A O 1
ATOM 3951 N N . THR A 1 472 ? -20.406 -7.906 14.234 1 74.5 472 THR A N 1
ATOM 3952 C CA . THR A 1 472 ? -20.984 -9.156 14.703 1 74.5 472 THR A CA 1
ATOM 3953 C C . THR A 1 472 ? -20.641 -9.398 16.172 1 74.5 472 THR A C 1
ATOM 3955 O O . THR A 1 472 ? -21.469 -9.898 16.938 1 74.5 472 THR A O 1
ATOM 3958 N N . LYS A 1 473 ? -19.5 -9.062 16.562 1 71.12 473 LYS A N 1
ATOM 3959 C CA . LYS A 1 473 ? -19.094 -9.203 17.953 1 71.12 473 LYS A CA 1
ATOM 3960 C C . LYS A 1 473 ? -19.891 -8.281 18.875 1 71.12 473 LYS A C 1
ATOM 3962 O O . LYS A 1 473 ? -20.234 -8.656 19.984 1 71.12 473 LYS A O 1
ATOM 3967 N N . GLN A 1 474 ? -20.094 -7.109 18.391 1 62.06 474 GLN A N 1
ATOM 3968 C CA . GLN A 1 474 ? -20.859 -6.148 19.172 1 62.06 474 GLN A CA 1
ATOM 3969 C C . GLN A 1 474 ? -22.297 -6.625 19.375 1 62.06 474 GLN A C 1
ATOM 3971 O O . GLN A 1 474 ? -22.875 -6.453 20.453 1 62.06 474 GLN A O 1
ATOM 3976 N N . ARG A 1 475 ? -22.875 -7.191 18.359 1 62.22 475 ARG A N 1
ATOM 3977 C CA . ARG A 1 475 ? -24.234 -7.707 18.438 1 62.22 475 ARG A CA 1
ATOM 3978 C C . ARG A 1 475 ? -24.328 -8.867 19.422 1 62.22 475 ARG A C 1
ATOM 3980 O O . ARG A 1 475 ? -25.328 -9.016 20.141 1 62.22 475 ARG A O 1
ATOM 3987 N N . LYS A 1 476 ? -23.234 -9.57 19.516 1 62.22 476 LYS A N 1
ATOM 3988 C CA . LYS A 1 476 ? -23.234 -10.703 20.438 1 62.22 476 LYS A CA 1
ATOM 3989 C C . LYS A 1 476 ? -23.031 -10.25 21.875 1 62.22 476 LYS A C 1
ATOM 3991 O O . LYS A 1 476 ? -23.484 -10.914 22.812 1 62.22 476 LYS A O 1
ATOM 3996 N N . SER A 1 477 ? -22.281 -9.234 21.844 1 55.81 477 SER A N 1
ATOM 3997 C CA . SER A 1 477 ? -22.047 -8.695 23.188 1 55.81 477 SER A CA 1
ATOM 3998 C C . SER A 1 477 ? -23.234 -7.875 23.672 1 55.81 477 SER A C 1
ATOM 4000 O O . SER A 1 477 ? -23.406 -7.641 24.859 1 55.81 477 SER A O 1
ATOM 4002 N N . GLU A 1 478 ? -24.047 -7.457 22.844 1 48.72 478 GLU A N 1
ATOM 4003 C CA . GLU A 1 478 ? -25.297 -6.84 23.281 1 48.72 478 GLU A CA 1
ATOM 4004 C C . GLU A 1 478 ? -26.359 -7.891 23.547 1 48.72 478 GLU A C 1
ATOM 4006 O O . GLU A 1 478 ? -27.141 -7.758 24.5 1 48.72 478 GLU A O 1
ATOM 4011 N N . MET B 1 1 ? 6.961 -16.781 -23.797 1 44.5 1 MET B N 1
ATOM 4012 C CA . MET B 1 1 ? 6.914 -17.984 -24.625 1 44.5 1 MET B CA 1
ATOM 4013 C C . MET B 1 1 ? 5.488 -18.281 -25.062 1 44.5 1 MET B C 1
ATOM 4015 O O . MET B 1 1 ? 4.551 -18.188 -24.281 1 44.5 1 MET B O 1
ATOM 4019 N N . GLU B 1 2 ? 5.309 -18.219 -26.375 1 54.12 2 GLU B N 1
ATOM 4020 C CA . GLU B 1 2 ? 4.023 -18.484 -27.016 1 54.12 2 GLU B CA 1
ATOM 4021 C C . GLU B 1 2 ? 3.555 -19.922 -26.734 1 54.12 2 GLU B C 1
ATOM 4023 O O . GLU B 1 2 ? 4.312 -20.875 -26.922 1 54.12 2 GLU B O 1
ATOM 4028 N N . PHE B 1 3 ? 2.627 -20.047 -25.875 1 62 3 PHE B N 1
ATOM 4029 C CA . PHE B 1 3 ? 2.051 -21.375 -25.641 1 62 3 PHE B CA 1
ATOM 4030 C C . PHE B 1 3 ? 1.413 -21.922 -26.906 1 62 3 PHE B C 1
ATOM 4032 O O . PHE B 1 3 ? 0.447 -21.359 -27.422 1 62 3 PHE B O 1
ATOM 4039 N N . LEU B 1 4 ? 2.123 -22.875 -27.5 1 67.06 4 LEU B N 1
ATOM 4040 C CA . LEU B 1 4 ? 1.827 -23.312 -28.859 1 67.06 4 LEU B CA 1
ATOM 4041 C C . LEU B 1 4 ? 0.469 -24 -28.922 1 67.06 4 LEU B C 1
ATOM 4043 O O . LEU B 1 4 ? -0.039 -24.281 -30.016 1 67.06 4 LEU B O 1
ATOM 4047 N N . LEU B 1 5 ? -0.075 -24.125 -27.734 1 81.56 5 LEU B N 1
ATOM 4048 C CA . LEU B 1 5 ? -1.373 -24.781 -27.781 1 81.56 5 LEU B CA 1
ATOM 4049 C C . LEU B 1 5 ? -2.494 -23.781 -28.016 1 81.56 5 LEU B C 1
ATOM 4051 O O . LEU B 1 5 ? -3.656 -24.156 -28.172 1 81.56 5 LEU B O 1
ATOM 4055 N N . LEU B 1 6 ? -2.035 -22.516 -28.078 1 85.56 6 LEU B N 1
ATOM 4056 C CA . LEU B 1 6 ? -2.967 -21.453 -28.469 1 85.56 6 LEU B CA 1
ATOM 4057 C C . LEU B 1 6 ? -2.604 -20.875 -29.828 1 85.56 6 LEU B C 1
ATOM 4059 O O . LEU B 1 6 ? -1.423 -20.797 -30.172 1 85.56 6 LEU B O 1
ATOM 4063 N N . ASP B 1 7 ? -3.592 -20.609 -30.578 1 83.31 7 ASP B N 1
ATOM 4064 C CA . ASP B 1 7 ? -3.305 -20.016 -31.875 1 83.31 7 ASP B CA 1
ATOM 4065 C C . ASP B 1 7 ? -2.879 -18.562 -31.734 1 83.31 7 ASP B C 1
ATOM 4067 O O . ASP B 1 7 ? -3.016 -17.969 -30.656 1 83.31 7 ASP B O 1
ATOM 4071 N N . ASP B 1 8 ? -2.4 -18.047 -32.781 1 83.12 8 ASP B N 1
ATOM 4072 C CA . ASP B 1 8 ? -1.855 -16.688 -32.781 1 83.12 8 ASP B CA 1
ATOM 4073 C C . ASP B 1 8 ? -2.926 -15.664 -32.406 1 83.12 8 ASP B C 1
ATOM 4075 O O . ASP B 1 8 ? -2.635 -14.656 -31.766 1 83.12 8 ASP B O 1
ATOM 4079 N N . ARG B 1 9 ? -4.113 -15.938 -32.875 1 88.56 9 ARG B N 1
ATOM 4080 C CA . ARG B 1 9 ? -5.203 -15.008 -32.594 1 88.56 9 ARG B CA 1
ATOM 4081 C C . ARG B 1 9 ? -5.508 -14.977 -31.094 1 88.56 9 ARG B C 1
ATOM 4083 O O . ARG B 1 9 ? -5.684 -13.898 -30.516 1 88.56 9 ARG B O 1
ATOM 4090 N N . GLU B 1 10 ? -5.602 -16.125 -30.531 1 90 10 GLU B N 1
ATOM 4091 C CA . GLU B 1 10 ? -5.883 -16.203 -29.109 1 90 10 GLU B CA 1
ATOM 4092 C C . GLU B 1 10 ? -4.742 -15.617 -28.281 1 90 10 GLU B C 1
ATOM 4094 O O . GLU B 1 10 ? -4.977 -14.961 -27.266 1 90 10 GLU B O 1
ATOM 4099 N N . ASN B 1 11 ? -3.609 -15.828 -28.719 1 87.88 11 ASN B N 1
ATOM 4100 C CA . ASN B 1 11 ? -2.449 -15.258 -28.047 1 87.88 11 ASN B CA 1
ATOM 4101 C C . ASN B 1 11 ? -2.484 -13.727 -28.062 1 87.88 11 ASN B C 1
ATOM 4103 O O . ASN B 1 11 ? -2.094 -13.078 -27.094 1 87.88 11 ASN B O 1
ATOM 4107 N N . LEU B 1 12 ? -2.879 -13.242 -29.172 1 91.62 12 LEU B N 1
ATOM 4108 C CA . LEU B 1 12 ? -2.979 -11.797 -29.297 1 91.62 12 LEU B CA 1
ATOM 4109 C C . LEU B 1 12 ? -4.07 -11.25 -28.375 1 91.62 12 LEU B C 1
ATOM 4111 O O . LEU B 1 12 ? -3.887 -10.219 -27.734 1 91.62 12 LEU B O 1
ATOM 4115 N N . LYS B 1 13 ? -5.168 -11.945 -28.344 1 94.06 13 LYS B N 1
ATOM 4116 C CA . LYS B 1 13 ? -6.258 -11.531 -27.453 1 94.06 13 LYS B CA 1
ATOM 4117 C C . LYS B 1 13 ? -5.805 -11.484 -26 1 94.06 13 LYS B C 1
ATOM 4119 O O . LYS B 1 13 ? -6.102 -10.531 -25.281 1 94.06 13 LYS B O 1
ATOM 4124 N N . LEU B 1 14 ? -5.086 -12.5 -25.625 1 90.88 14 LEU B N 1
ATOM 4125 C CA . LEU B 1 14 ? -4.582 -12.562 -24.25 1 90.88 14 LEU B CA 1
ATOM 4126 C C . LEU B 1 14 ? -3.574 -11.453 -24 1 90.88 14 LEU B C 1
ATOM 4128 O O . LEU B 1 14 ? -3.547 -10.875 -22.906 1 90.88 14 LEU B O 1
ATOM 4132 N N . ALA B 1 15 ? -2.791 -11.156 -24.953 1 89.5 15 ALA B N 1
ATOM 4133 C CA . ALA B 1 15 ? -1.789 -10.102 -24.828 1 89.5 15 ALA B CA 1
ATOM 4134 C C . ALA B 1 15 ? -2.447 -8.742 -24.594 1 89.5 15 ALA B C 1
ATOM 4136 O O . ALA B 1 15 ? -1.946 -7.926 -23.812 1 89.5 15 ALA B O 1
ATOM 4137 N N . ILE B 1 16 ? -3.537 -8.531 -25.281 1 93.69 16 ILE B N 1
ATOM 4138 C CA . ILE B 1 16 ? -4.277 -7.281 -25.141 1 93.69 16 ILE B CA 1
ATOM 4139 C C . ILE B 1 16 ? -4.793 -7.156 -23.703 1 93.69 16 ILE B C 1
ATOM 4141 O O . ILE B 1 16 ? -4.617 -6.113 -23.062 1 93.69 16 ILE B O 1
ATOM 4145 N N . ILE B 1 17 ? -5.367 -8.211 -23.219 1 91.94 17 ILE B N 1
ATOM 4146 C CA . ILE B 1 17 ? -5.922 -8.203 -21.875 1 91.94 17 ILE B CA 1
ATOM 4147 C C . ILE B 1 17 ? -4.809 -7.984 -20.859 1 91.94 17 ILE B C 1
ATOM 4149 O O . ILE B 1 17 ? -4.945 -7.172 -19.938 1 91.94 17 ILE B O 1
ATOM 4153 N N . ARG B 1 18 ? -3.729 -8.656 -21 1 87.25 18 ARG B N 1
ATOM 4154 C CA . ARG B 1 18 ? -2.613 -8.594 -20.062 1 87.25 18 ARG B CA 1
ATOM 4155 C C . ARG B 1 18 ? -2 -7.195 -20.031 1 87.25 18 ARG B C 1
ATOM 4157 O O . ARG B 1 18 ? -1.634 -6.695 -18.969 1 87.25 18 ARG B O 1
ATOM 4164 N N . LYS B 1 19 ? -1.879 -6.582 -21.156 1 86.81 19 LYS B N 1
ATOM 4165 C CA . LYS B 1 19 ? -1.311 -5.238 -21.219 1 86.81 19 LYS B CA 1
ATOM 4166 C C . LYS B 1 19 ? -2.189 -4.234 -20.484 1 86.81 19 LYS B C 1
ATOM 4168 O O . LYS B 1 19 ? -1.681 -3.322 -19.828 1 86.81 19 LYS B O 1
ATOM 4173 N N . LEU B 1 20 ? -3.482 -4.395 -20.672 1 88.31 20 LEU B N 1
ATOM 4174 C CA . LEU B 1 20 ? -4.414 -3.504 -20 1 88.31 20 LEU B CA 1
ATOM 4175 C C . LEU B 1 20 ? -4.402 -3.758 -18.484 1 88.31 20 LEU B C 1
ATOM 4177 O O . LEU B 1 20 ? -4.469 -2.816 -17.703 1 88.31 20 LEU B O 1
ATOM 4181 N N . GLU B 1 21 ? -4.289 -5.008 -18.156 1 84.75 21 GLU B N 1
ATOM 4182 C CA . GLU B 1 21 ? -4.305 -5.418 -16.766 1 84.75 21 GLU B CA 1
ATOM 4183 C C . GLU B 1 21 ? -3.078 -4.895 -16.016 1 84.75 21 GLU B C 1
ATOM 4185 O O . GLU B 1 21 ? -3.119 -4.691 -14.805 1 84.75 21 GLU B O 1
ATOM 4190 N N . GLN B 1 22 ? -2.029 -4.668 -16.656 1 76.31 22 GLN B N 1
ATOM 4191 C CA . GLN B 1 22 ? -0.765 -4.246 -16.062 1 76.31 22 GLN B CA 1
ATOM 4192 C C . GLN B 1 22 ? -0.76 -2.744 -15.797 1 76.31 22 GLN B C 1
ATOM 4194 O O . GLN B 1 22 ? 0.058 -2.25 -15.023 1 76.31 22 GLN B O 1
ATOM 4199 N N . GLN B 1 23 ? -1.696 -2.107 -16.469 1 72.06 23 GLN B N 1
ATOM 4200 C CA . GLN B 1 23 ? -1.789 -0.668 -16.25 1 72.06 23 GLN B CA 1
ATOM 4201 C C . GLN B 1 23 ? -2.539 -0.356 -14.961 1 72.06 23 GLN B C 1
ATOM 4203 O O . GLN B 1 23 ? -3.514 -1.032 -14.625 1 72.06 23 GLN B O 1
ATOM 4208 N N . TYR B 1 24 ? -2.059 0.576 -14.336 1 63.38 24 TYR B N 1
ATOM 4209 C CA . TYR B 1 24 ? -2.662 0.965 -13.07 1 63.38 24 TYR B CA 1
ATOM 4210 C C . TYR B 1 24 ? -4.133 1.33 -13.25 1 63.38 24 TYR B C 1
ATOM 4212 O O . TYR B 1 24 ? -4.973 0.988 -12.422 1 63.38 24 TYR B O 1
ATOM 4220 N N . SER B 1 25 ? -4.43 2.033 -14.281 1 66.31 25 SER B N 1
ATOM 4221 C CA . SER B 1 25 ? -5.781 2.523 -14.523 1 66.31 25 SER B CA 1
ATOM 4222 C C . SER B 1 25 ? -6.602 1.513 -15.32 1 66.31 25 SER B C 1
ATOM 4224 O O . SER B 1 25 ? -7.766 1.765 -15.633 1 66.31 25 SER B O 1
ATOM 4226 N N . PHE B 1 26 ? -6.051 0.337 -15.641 1 79.31 26 PHE B N 1
ATOM 4227 C CA . PHE B 1 26 ? -6.699 -0.67 -16.469 1 79.31 26 PHE B CA 1
ATOM 4228 C C . PHE B 1 26 ? -7.129 -0.077 -17.812 1 79.31 26 PHE B C 1
ATOM 4230 O O . PHE B 1 26 ? -8.172 -0.452 -18.359 1 79.31 26 PHE B O 1
ATOM 4237 N N . SER B 1 27 ? -6.402 0.99 -18.094 1 82.38 27 SER B N 1
ATOM 4238 C CA . SER B 1 27 ? -6.711 1.662 -19.359 1 82.38 27 SER B CA 1
ATOM 4239 C C . SER B 1 27 ? -5.438 2.125 -20.062 1 82.38 27 SER B C 1
ATOM 4241 O O . SER B 1 27 ? -4.395 2.283 -19.422 1 82.38 27 SER B O 1
ATOM 4243 N N . GLU B 1 28 ? -5.52 2.088 -21.406 1 86.06 28 GLU B N 1
ATOM 4244 C CA . GLU B 1 28 ? -4.422 2.572 -22.234 1 86.06 28 GLU B CA 1
ATOM 4245 C C . GLU B 1 28 ? -4.945 3.254 -23.5 1 86.06 28 GLU B C 1
ATOM 4247 O O . GLU B 1 28 ? -6.004 2.891 -24.016 1 86.06 28 GLU B O 1
ATOM 4252 N N . ARG B 1 29 ? -4.254 4.359 -23.859 1 86.94 29 ARG B N 1
ATOM 4253 C CA . ARG B 1 29 ? -4.629 5.004 -25.125 1 86.94 29 ARG B CA 1
ATOM 4254 C C . ARG B 1 29 ? -4.535 4.027 -26.281 1 86.94 29 ARG B C 1
ATOM 4256 O O . ARG B 1 29 ? -3.605 3.219 -26.359 1 86.94 29 ARG B O 1
ATOM 4263 N N . LYS B 1 30 ? -5.43 4.102 -27.203 1 90.38 30 LYS B N 1
ATOM 4264 C CA . LYS B 1 30 ? -5.516 3.197 -28.359 1 90.38 30 LYS B CA 1
ATOM 4265 C C . LYS B 1 30 ? -4.215 3.193 -29.156 1 90.38 30 LYS B C 1
ATOM 4267 O O . LYS B 1 30 ? -3.719 2.133 -29.531 1 90.38 30 LYS B O 1
ATOM 4272 N N . ASP B 1 31 ? -3.639 4.332 -29.344 1 89.38 31 ASP B N 1
ATOM 4273 C CA . ASP B 1 31 ? -2.418 4.441 -30.125 1 89.38 31 ASP B CA 1
ATOM 4274 C C . ASP B 1 31 ? -1.236 3.791 -29.406 1 89.38 31 ASP B C 1
ATOM 4276 O O . ASP B 1 31 ? -0.422 3.109 -30.047 1 89.38 31 ASP B O 1
ATOM 4280 N N . ARG B 1 32 ? -1.143 3.965 -28.188 1 88.56 32 ARG B N 1
ATOM 4281 C CA . ARG B 1 32 ? -0.052 3.389 -27.422 1 88.56 32 ARG B CA 1
ATOM 4282 C C . ARG B 1 32 ? -0.174 1.871 -27.344 1 88.56 32 ARG B C 1
ATOM 4284 O O . ARG B 1 32 ? 0.831 1.158 -27.391 1 88.56 32 ARG B O 1
ATOM 4291 N N . LEU B 1 33 ? -1.361 1.419 -27.156 1 92.38 33 LEU B N 1
ATOM 4292 C CA . LEU B 1 33 ? -1.598 -0.019 -27.094 1 92.38 33 LEU B CA 1
ATOM 4293 C C . LEU B 1 33 ? -1.244 -0.685 -28.422 1 92.38 33 LEU B C 1
ATOM 4295 O O . LEU B 1 33 ? -0.639 -1.76 -28.438 1 92.38 33 LEU B O 1
ATOM 4299 N N . CYS B 1 34 ? -1.536 -0.013 -29.516 1 94.06 34 CYS B N 1
ATOM 4300 C CA . CYS B 1 34 ? -1.2 -0.515 -30.844 1 94.06 34 CYS B CA 1
ATOM 4301 C C . CYS B 1 34 ? 0.31 -0.576 -31.031 1 94.06 34 CYS B C 1
ATOM 4303 O O . CYS B 1 34 ? 0.832 -1.552 -31.578 1 94.06 34 CYS B O 1
ATOM 4305 N N . LYS B 1 35 ? 0.917 0.394 -30.578 1 90.38 35 LYS B N 1
ATOM 4306 C CA . LYS B 1 35 ? 2.371 0.442 -30.688 1 90.38 35 LYS B CA 1
ATOM 4307 C C . LYS B 1 35 ? 3.029 -0.652 -29.859 1 90.38 35 LYS B C 1
ATOM 4309 O O . LYS B 1 35 ? 3.951 -1.325 -30.328 1 90.38 35 LYS B O 1
ATOM 4314 N N . GLN B 1 36 ? 2.543 -0.855 -28.719 1 89.12 36 GLN B N 1
ATOM 4315 C CA . GLN B 1 36 ? 3.105 -1.849 -27.812 1 89.12 36 GLN B CA 1
ATOM 4316 C C . GLN B 1 36 ? 2.902 -3.264 -28.344 1 89.12 36 GLN B C 1
ATOM 4318 O O . GLN B 1 36 ? 3.756 -4.133 -28.156 1 89.12 36 GLN B O 1
ATOM 4323 N N . LEU B 1 37 ? 1.778 -3.492 -29.016 1 91.94 37 LEU B N 1
ATOM 4324 C CA . LEU B 1 37 ? 1.433 -4.824 -29.516 1 91.94 37 LEU B CA 1
ATOM 4325 C C . LEU B 1 37 ? 1.826 -4.984 -30.969 1 91.94 37 LEU B C 1
ATOM 4327 O O . LEU B 1 37 ? 1.731 -6.082 -31.531 1 91.94 37 LEU B O 1
ATOM 4331 N N . ALA B 1 38 ? 2.326 -3.936 -31.547 1 92.19 38 ALA B N 1
ATOM 4332 C CA . ALA B 1 38 ? 2.725 -3.91 -32.938 1 92.19 38 ALA B CA 1
ATOM 4333 C C . ALA B 1 38 ? 1.587 -4.375 -33.844 1 92.19 38 ALA B C 1
ATOM 4335 O O . ALA B 1 38 ? 1.774 -5.254 -34.688 1 92.19 38 ALA B O 1
ATOM 4336 N N . ILE B 1 39 ? 0.382 -3.809 -33.625 1 94.62 39 ILE B N 1
ATOM 4337 C CA . ILE B 1 39 ? -0.776 -4.152 -34.438 1 94.62 39 ILE B CA 1
ATOM 4338 C C . ILE B 1 39 ? -1.473 -2.879 -34.938 1 94.62 39 ILE B C 1
ATOM 4340 O O . ILE B 1 39 ? -1.226 -1.795 -34.375 1 94.62 39 ILE B O 1
ATOM 4344 N N . SER B 1 40 ? -2.326 -3.033 -35.938 1 94.12 40 SER B N 1
ATOM 4345 C CA . SER B 1 40 ? -3.084 -1.904 -36.469 1 94.12 40 SER B CA 1
ATOM 4346 C C . SER B 1 40 ? -4.312 -1.612 -35.625 1 94.12 40 SER B C 1
ATOM 4348 O O . SER B 1 40 ? -4.797 -2.488 -34.906 1 94.12 40 SER B O 1
ATOM 4350 N N . PRO B 1 41 ? -4.809 -0.385 -35.688 1 93.56 41 PRO B N 1
ATOM 4351 C CA . PRO B 1 41 ? -6.031 -0.05 -34.969 1 93.56 41 PRO B CA 1
ATOM 4352 C C . PRO B 1 41 ? -7.219 -0.92 -35.375 1 93.56 41 PRO B C 1
ATOM 4354 O O . PRO B 1 41 ? -8.055 -1.263 -34.531 1 93.56 41 PRO B O 1
ATOM 4357 N N . TYR B 1 42 ? -7.215 -1.219 -36.625 1 94 42 TYR B N 1
ATOM 4358 C CA . TYR B 1 42 ? -8.297 -2.072 -37.094 1 94 42 TYR B CA 1
ATOM 4359 C C . TYR B 1 42 ? -8.242 -3.445 -36.438 1 94 42 TYR B C 1
ATOM 4361 O O . TYR B 1 42 ? -9.266 -3.98 -36.031 1 94 42 TYR B O 1
ATOM 4369 N N . LEU B 1 43 ? -7.082 -4 -36.406 1 95.19 43 LEU B N 1
ATOM 4370 C CA . LEU B 1 43 ? -6.891 -5.312 -35.812 1 95.19 43 LEU B CA 1
ATOM 4371 C C . LEU B 1 43 ? -7.23 -5.273 -34.312 1 95.19 43 LEU B C 1
ATOM 4373 O O . LEU B 1 43 ? -7.793 -6.23 -33.781 1 95.19 43 LEU B O 1
ATOM 4377 N N . LEU B 1 44 ? -6.879 -4.219 -33.688 1 96 44 LEU B N 1
ATOM 4378 C CA . LEU B 1 44 ? -7.184 -4.062 -32.281 1 96 44 LEU B CA 1
ATOM 4379 C C . LEU B 1 44 ? -8.688 -4.047 -32.031 1 96 44 LEU B C 1
ATOM 4381 O O . LEU B 1 44 ? -9.188 -4.738 -31.141 1 96 44 LEU B O 1
ATOM 4385 N N . GLU B 1 45 ? -9.391 -3.291 -32.844 1 95.31 45 GLU B N 1
ATOM 4386 C CA . GLU B 1 45 ? -10.836 -3.172 -32.688 1 95.31 45 GLU B CA 1
ATOM 4387 C C . GLU B 1 45 ? -11.531 -4.508 -32.938 1 95.31 45 GLU B C 1
ATOM 4389 O O . GLU B 1 45 ? -12.461 -4.871 -32.219 1 95.31 45 GLU B O 1
ATOM 4394 N N . ARG B 1 46 ? -11.07 -5.125 -33.875 1 95.62 46 ARG B N 1
ATOM 4395 C CA . ARG B 1 46 ? -11.633 -6.438 -34.188 1 95.62 46 ARG B CA 1
ATOM 4396 C C . ARG B 1 46 ? -11.414 -7.414 -33.031 1 95.62 46 ARG B C 1
ATOM 4398 O O . ARG B 1 46 ? -12.32 -8.156 -32.656 1 95.62 46 ARG B O 1
ATOM 4405 N N . ASN B 1 47 ? -10.25 -7.398 -32.531 1 96.25 47 ASN B N 1
ATOM 4406 C CA . ASN B 1 47 ? -9.93 -8.312 -31.453 1 96.25 47 ASN B CA 1
ATOM 4407 C C . ASN B 1 47 ? -10.711 -7.969 -30.188 1 96.25 47 ASN B C 1
ATOM 4409 O O . ASN B 1 47 ? -11.109 -8.867 -29.438 1 96.25 47 ASN B O 1
ATOM 4413 N N . ILE B 1 48 ? -10.898 -6.742 -29.938 1 96.31 48 ILE B N 1
ATOM 4414 C CA . ILE B 1 48 ? -11.672 -6.328 -28.781 1 96.31 48 ILE B CA 1
ATOM 4415 C C . ILE B 1 48 ? -13.094 -6.871 -28.891 1 96.31 48 ILE B C 1
ATOM 4417 O O . ILE B 1 48 ? -13.641 -7.391 -27.906 1 96.31 48 ILE B O 1
ATOM 4421 N N . THR B 1 49 ? -13.602 -6.734 -30.062 1 96.44 49 THR B N 1
ATOM 4422 C CA . THR B 1 49 ? -14.938 -7.266 -30.312 1 96.44 49 THR B CA 1
ATOM 4423 C C . THR B 1 49 ? -14.969 -8.773 -30.109 1 96.44 49 THR B C 1
ATOM 4425 O O . THR B 1 49 ? -15.898 -9.305 -29.484 1 96.44 49 THR B O 1
ATOM 4428 N N . GLU B 1 50 ? -14 -9.438 -30.547 1 96.81 50 GLU B N 1
ATOM 4429 C CA . GLU B 1 50 ? -13.922 -10.891 -30.422 1 96.81 50 GLU B CA 1
ATOM 4430 C C . GLU B 1 50 ? -13.711 -11.305 -28.969 1 96.81 50 GLU B C 1
ATOM 4432 O O . GLU B 1 50 ? -14.242 -12.328 -28.531 1 96.81 50 GLU B O 1
ATOM 4437 N N . ILE B 1 51 ? -12.891 -10.555 -28.297 1 97.12 51 ILE B N 1
ATOM 4438 C CA . ILE B 1 51 ? -12.656 -10.836 -26.891 1 97.12 51 ILE B CA 1
ATOM 4439 C C . ILE B 1 51 ? -13.977 -10.773 -26.125 1 97.12 51 ILE B C 1
ATOM 4441 O O . ILE B 1 51 ? -14.297 -11.68 -25.344 1 97.12 51 ILE B O 1
ATOM 4445 N N . ASN B 1 52 ? -14.703 -9.719 -26.344 1 97.12 52 ASN B N 1
ATOM 4446 C CA . ASN B 1 52 ? -15.977 -9.562 -25.656 1 97.12 52 ASN B CA 1
ATOM 4447 C C . ASN B 1 52 ? -16.953 -10.664 -26.031 1 97.12 52 ASN B C 1
ATOM 4449 O O . ASN B 1 52 ? -17.734 -11.125 -25.188 1 97.12 52 ASN B O 1
ATOM 4453 N N . ALA B 1 53 ? -16.906 -11.016 -27.234 1 96.81 53 ALA B N 1
ATOM 4454 C CA . ALA B 1 53 ? -17.734 -12.133 -27.672 1 96.81 53 ALA B CA 1
ATOM 4455 C C . ALA B 1 53 ? -17.344 -13.422 -26.969 1 96.81 53 ALA B C 1
ATOM 4457 O O . ALA B 1 53 ? -18.188 -14.227 -26.578 1 96.81 53 ALA B O 1
ATOM 4458 N N . ASP B 1 54 ? -16.094 -13.672 -26.875 1 96.75 54 ASP B N 1
ATOM 4459 C CA . ASP B 1 54 ? -15.594 -14.852 -26.172 1 96.75 54 ASP B CA 1
ATOM 4460 C C . ASP B 1 54 ? -16.016 -14.82 -24.703 1 96.75 54 ASP B C 1
ATOM 4462 O O . ASP B 1 54 ? -16.438 -15.836 -24.156 1 96.75 54 ASP B O 1
ATOM 4466 N N . LEU B 1 55 ? -15.82 -13.664 -24.109 1 96.81 55 LEU B N 1
ATOM 4467 C CA . LEU B 1 55 ? -16.188 -13.516 -22.703 1 96.81 55 LEU B CA 1
ATOM 4468 C C . LEU B 1 55 ? -17.672 -13.805 -22.5 1 96.81 55 LEU B C 1
ATOM 4470 O O . LEU B 1 55 ? -18.062 -14.383 -21.484 1 96.81 55 LEU B O 1
ATOM 4474 N N . GLN B 1 56 ? -18.438 -13.414 -23.453 1 96.31 56 GLN B N 1
ATOM 4475 C CA . GLN B 1 56 ? -19.859 -13.727 -23.391 1 96.31 56 GLN B CA 1
ATOM 4476 C C . GLN B 1 56 ? -20.094 -15.234 -23.5 1 96.31 56 GLN B C 1
ATOM 4478 O O . GLN B 1 56 ? -20.875 -15.805 -22.734 1 96.31 56 GLN B O 1
ATOM 4483 N N . ARG B 1 57 ? -19.422 -15.836 -24.375 1 96.44 57 ARG B N 1
ATOM 4484 C CA . ARG B 1 57 ? -19.531 -17.281 -24.578 1 96.44 57 ARG B CA 1
ATOM 4485 C C . ARG B 1 57 ? -19.109 -18.047 -23.328 1 96.44 57 ARG B C 1
ATOM 4487 O O . ARG B 1 57 ? -19.703 -19.062 -22.984 1 96.44 57 ARG B O 1
ATOM 4494 N N . PHE B 1 58 ? -18.094 -17.5 -22.688 1 94.75 58 PHE B N 1
ATOM 4495 C CA . PHE B 1 58 ? -17.547 -18.156 -21.5 1 94.75 58 PHE B CA 1
ATOM 4496 C C . PHE B 1 58 ? -18.375 -17.812 -20.266 1 94.75 58 PHE B C 1
ATOM 4498 O O . PHE B 1 58 ? -18.141 -18.391 -19.188 1 94.75 58 PHE B O 1
ATOM 4505 N N . GLY B 1 59 ? -19.312 -16.938 -20.359 1 93.5 59 GLY B N 1
ATOM 4506 C CA . GLY B 1 59 ? -20.109 -16.5 -19.234 1 93.5 59 GLY B CA 1
ATOM 4507 C C . GLY B 1 59 ? -19.359 -15.578 -18.297 1 93.5 59 GLY B C 1
ATOM 4508 O O . GLY B 1 59 ? -19.641 -15.523 -17.094 1 93.5 59 GLY B O 1
ATOM 4509 N N . LEU B 1 60 ? -18.359 -14.891 -18.828 1 93.94 60 LEU B N 1
ATOM 4510 C CA . LEU B 1 60 ? -17.484 -14.07 -18 1 93.94 60 LEU B CA 1
ATOM 4511 C C . LEU B 1 60 ? -17.672 -12.586 -18.312 1 93.94 60 LEU B C 1
ATOM 4513 O O . LEU B 1 60 ? -16.969 -11.734 -17.75 1 93.94 60 LEU B O 1
ATOM 4517 N N . ILE B 1 61 ? -18.578 -12.219 -19.094 1 94.38 61 ILE B N 1
ATOM 4518 C CA . ILE B 1 61 ? -18.734 -10.859 -19.609 1 94.38 61 ILE B CA 1
ATOM 4519 C C . ILE B 1 61 ? -19.062 -9.906 -18.469 1 94.38 61 ILE B C 1
ATOM 4521 O O . ILE B 1 61 ? -18.703 -8.734 -18.5 1 94.38 61 ILE B O 1
ATOM 4525 N N . ASN B 1 62 ? -19.734 -10.383 -17.469 1 91.06 62 ASN B N 1
ATOM 4526 C CA . ASN B 1 62 ? -20.094 -9.539 -16.328 1 91.06 62 ASN B CA 1
ATOM 4527 C C . ASN B 1 62 ? -18.891 -9.289 -15.43 1 91.06 62 ASN B C 1
ATOM 4529 O O . ASN B 1 62 ? -18.875 -8.312 -14.672 1 91.06 62 ASN B O 1
ATOM 4533 N N . GLU B 1 63 ? -17.969 -10.148 -15.516 1 90.81 63 GLU B N 1
ATOM 4534 C CA . GLU B 1 63 ? -16.797 -10.039 -14.656 1 90.81 63 GLU B CA 1
ATOM 4535 C C . GLU B 1 63 ? -15.68 -9.242 -15.344 1 90.81 63 GLU B C 1
ATOM 4537 O O . GLU B 1 63 ? -14.82 -8.664 -14.68 1 90.81 63 GLU B O 1
ATOM 4542 N N . MET B 1 64 ? -15.656 -9.32 -16.641 1 94 64 MET B N 1
ATOM 4543 C CA . MET B 1 64 ? -14.609 -8.648 -17.406 1 94 64 MET B CA 1
ATOM 4544 C C . MET B 1 64 ? -15.148 -8.172 -18.75 1 94 64 MET B C 1
ATOM 4546 O O . MET B 1 64 ? -15.891 -8.891 -19.422 1 94 64 MET B O 1
ATOM 4550 N N . GLU B 1 65 ? -14.789 -6.895 -19.062 1 95.38 65 GLU B N 1
ATOM 4551 C CA . GLU B 1 65 ? -15.203 -6.324 -20.344 1 95.38 65 GLU B CA 1
ATOM 4552 C C . GLU B 1 65 ? -14.227 -5.25 -20.812 1 95.38 65 GLU B C 1
ATOM 4554 O O . GLU B 1 65 ? -13.664 -4.52 -19.984 1 95.38 65 GLU B O 1
ATOM 4559 N N . ILE B 1 66 ? -13.953 -5.309 -22.078 1 95.94 66 ILE B N 1
ATOM 4560 C CA . ILE B 1 66 ? -13.117 -4.266 -22.656 1 95.94 66 ILE B CA 1
ATOM 4561 C C . ILE B 1 66 ? -13.977 -3.297 -23.469 1 95.94 66 ILE B C 1
ATOM 4563 O O . ILE B 1 66 ? -14.812 -3.717 -24.281 1 95.94 66 ILE B O 1
ATOM 4567 N N . SER B 1 67 ? -13.867 -2.059 -23.203 1 93.75 67 SER B N 1
ATOM 4568 C CA . SER B 1 67 ? -14.625 -1.037 -23.922 1 93.75 67 SER B CA 1
ATOM 4569 C C . SER B 1 67 ? -13.719 0.086 -24.406 1 93.75 67 SER B C 1
ATOM 4571 O O . SER B 1 67 ? -12.594 0.231 -23.938 1 93.75 67 SER B O 1
ATOM 4573 N N . GLU B 1 68 ? -14.109 0.663 -25.438 1 91.5 68 GLU B N 1
ATOM 4574 C CA . GLU B 1 68 ? -13.398 1.823 -25.969 1 91.5 68 GLU B CA 1
ATOM 4575 C C . GLU B 1 68 ? -14.188 3.107 -25.734 1 91.5 68 GLU B C 1
ATOM 4577 O O . GLU B 1 68 ? -15.375 3.178 -26.078 1 91.5 68 GLU B O 1
ATOM 4582 N N . LYS B 1 69 ? -13.5 4.012 -24.969 1 81.12 69 LYS B N 1
ATOM 4583 C CA . LYS B 1 69 ? -14.086 5.332 -24.766 1 81.12 69 LYS B CA 1
ATOM 4584 C C . LYS B 1 69 ? -13.07 6.434 -25.047 1 81.12 69 LYS B C 1
ATOM 4586 O O . LYS B 1 69 ? -11.984 6.445 -24.469 1 81.12 69 LYS B O 1
ATOM 4591 N N . ASN B 1 70 ? -13.391 7.395 -25.906 1 77.69 70 ASN B N 1
ATOM 4592 C CA . ASN B 1 70 ? -12.555 8.555 -26.203 1 77.69 70 ASN B CA 1
ATOM 4593 C C . ASN B 1 70 ? -11.125 8.141 -26.547 1 77.69 70 ASN B C 1
ATOM 4595 O O . ASN B 1 70 ? -10.172 8.656 -25.969 1 77.69 70 ASN B O 1
ATOM 4599 N N . ASN B 1 71 ? -10.93 7.156 -27.422 1 82.56 71 ASN B N 1
ATOM 4600 C CA . ASN B 1 71 ? -9.648 6.664 -27.906 1 82.56 71 ASN B CA 1
ATOM 4601 C C . ASN B 1 71 ? -8.836 6 -26.797 1 82.56 71 ASN B C 1
ATOM 4603 O O . ASN B 1 71 ? -7.613 5.902 -26.891 1 82.56 71 ASN B O 1
ATOM 4607 N N . GLU B 1 72 ? -9.602 5.672 -25.719 1 87.19 72 GLU B N 1
ATOM 4608 C CA . GLU B 1 72 ? -9.008 4.895 -24.641 1 87.19 72 GLU B CA 1
ATOM 4609 C C . GLU B 1 72 ? -9.664 3.523 -24.516 1 87.19 72 GLU B C 1
ATOM 4611 O O . GLU B 1 72 ? -10.883 3.402 -24.625 1 87.19 72 GLU B O 1
ATOM 4616 N N . ILE B 1 73 ? -8.789 2.604 -24.453 1 92.81 73 ILE B N 1
ATOM 4617 C CA . ILE B 1 73 ? -9.281 1.243 -24.25 1 92.81 73 ILE B CA 1
ATOM 4618 C C . ILE B 1 73 ? -9.32 0.929 -22.75 1 92.81 73 ILE B C 1
ATOM 4620 O O . ILE B 1 73 ? -8.297 1.008 -22.062 1 92.81 73 ILE B O 1
ATOM 4624 N N . LEU B 1 74 ? -10.508 0.619 -22.312 1 89.38 74 LEU B N 1
ATOM 4625 C CA . LEU B 1 74 ? -10.719 0.41 -20.891 1 89.38 74 LEU B CA 1
ATOM 4626 C C . LEU B 1 74 ? -11.039 -1.052 -20.594 1 89.38 74 LEU B C 1
ATOM 4628 O O . LEU B 1 74 ? -11.812 -1.682 -21.328 1 89.38 74 LEU B O 1
ATOM 4632 N N . LEU B 1 75 ? -10.344 -1.579 -19.609 1 92.88 75 LEU B N 1
ATOM 4633 C CA . LEU B 1 75 ? -10.633 -2.922 -19.125 1 92.88 75 LEU B CA 1
ATOM 4634 C C . LEU B 1 75 ? -11.398 -2.869 -17.812 1 92.88 75 LEU B C 1
ATOM 4636 O O . LEU B 1 75 ? -10.914 -2.316 -16.812 1 92.88 75 LEU B O 1
ATOM 4640 N N . SER B 1 76 ? -12.633 -3.24 -17.844 1 88.75 76 SER B N 1
ATOM 4641 C CA . SER B 1 76 ? -13.398 -3.449 -16.625 1 88.75 76 SER B CA 1
ATOM 4642 C C . SER B 1 76 ? -13.219 -4.867 -16.094 1 88.75 76 SER B C 1
ATOM 4644 O O . SER B 1 76 ? -13.531 -5.84 -16.781 1 88.75 76 SER B O 1
ATOM 4646 N N . GLN B 1 77 ? -12.68 -4.992 -14.945 1 88.94 77 GLN B N 1
ATOM 4647 C CA . GLN B 1 77 ? -12.328 -6.297 -14.383 1 88.94 77 GLN B CA 1
ATOM 4648 C C . GLN B 1 77 ? -12.766 -6.402 -12.93 1 88.94 77 GLN B C 1
ATOM 4650 O O . GLN B 1 77 ? -12.469 -5.523 -12.117 1 88.94 77 GLN B O 1
ATOM 4655 N N . SER B 1 78 ? -13.555 -7.352 -12.688 1 85.06 78 SER B N 1
ATOM 4656 C CA . SER B 1 78 ? -13.953 -7.602 -11.305 1 85.06 78 SER B CA 1
ATOM 4657 C C . SER B 1 78 ? -12.805 -8.195 -10.5 1 85.06 78 SER B C 1
ATOM 4659 O O . SER B 1 78 ? -11.781 -8.586 -11.07 1 85.06 78 SER B O 1
ATOM 4661 N N . LEU B 1 79 ? -12.992 -8.391 -9.227 1 80 79 LEU B N 1
ATOM 4662 C CA . LEU B 1 79 ? -11.977 -8.922 -8.328 1 80 79 LEU B CA 1
ATOM 4663 C C . LEU B 1 79 ? -11.844 -10.43 -8.484 1 80 79 LEU B C 1
ATOM 4665 O O . LEU B 1 79 ? -10.867 -11.023 -8.016 1 80 79 LEU B O 1
ATOM 4669 N N . ARG B 1 80 ? -12.75 -11.07 -9.25 1 83.94 80 ARG B N 1
ATOM 4670 C CA . ARG B 1 80 ? -12.812 -12.523 -9.289 1 83.94 80 ARG B CA 1
ATOM 4671 C C . ARG B 1 80 ? -12.227 -13.07 -10.586 1 83.94 80 ARG B C 1
ATOM 4673 O O . ARG B 1 80 ? -12.383 -14.25 -10.906 1 83.94 80 ARG B O 1
ATOM 4680 N N . ILE B 1 81 ? -11.625 -12.148 -11.32 1 87.25 81 ILE B N 1
ATOM 4681 C CA . ILE B 1 81 ? -11.172 -12.609 -12.625 1 87.25 81 ILE B CA 1
ATOM 4682 C C . ILE B 1 81 ? -9.844 -11.945 -12.977 1 87.25 81 ILE B C 1
ATOM 4684 O O . ILE B 1 81 ? -9.516 -10.883 -12.43 1 87.25 81 ILE B O 1
ATOM 4688 N N . SER B 1 82 ? -9.078 -12.625 -13.703 1 87.44 82 SER B N 1
ATOM 4689 C CA . SER B 1 82 ? -7.832 -12.117 -14.273 1 87.44 82 SER B CA 1
ATOM 4690 C C . SER B 1 82 ? -7.539 -12.766 -15.625 1 87.44 82 SER B C 1
ATOM 4692 O O . SER B 1 82 ? -8.266 -13.664 -16.062 1 87.44 82 SER B O 1
ATOM 4694 N N . SER B 1 83 ? -6.531 -12.273 -16.25 1 87.38 83 SER B N 1
ATOM 4695 C CA . SER B 1 83 ? -6.121 -12.836 -17.531 1 87.38 83 SER B CA 1
ATOM 4696 C C . SER B 1 83 ? -5.773 -14.312 -17.406 1 87.38 83 SER B C 1
ATOM 4698 O O . SER B 1 83 ? -5.941 -15.078 -18.359 1 87.38 83 SER B O 1
ATOM 4700 N N . SER B 1 84 ? -5.367 -14.742 -16.219 1 83.75 84 SER B N 1
ATOM 4701 C CA . SER B 1 84 ? -5.016 -16.141 -16 1 83.75 84 SER B CA 1
ATOM 4702 C C . SER B 1 84 ? -6.238 -17.047 -16.125 1 83.75 84 SER B C 1
ATOM 4704 O O . SER B 1 84 ? -6.145 -18.156 -16.656 1 83.75 84 SER B O 1
ATOM 4706 N N . ILE B 1 85 ? -7.344 -16.562 -15.695 1 87.38 85 ILE B N 1
ATOM 4707 C CA . ILE B 1 85 ? -8.578 -17.328 -15.781 1 87.38 85 ILE B CA 1
ATOM 4708 C C . ILE B 1 85 ? -9.047 -17.391 -17.234 1 87.38 85 ILE B C 1
ATOM 4710 O O . ILE B 1 85 ? -9.484 -18.453 -17.703 1 87.38 85 ILE B O 1
ATOM 4714 N N . ILE B 1 86 ? -8.898 -16.312 -17.922 1 90.44 86 ILE B N 1
ATOM 4715 C CA . ILE B 1 86 ? -9.297 -16.281 -19.328 1 90.44 86 ILE B CA 1
ATOM 4716 C C . ILE B 1 86 ? -8.43 -17.234 -20.141 1 90.44 86 ILE B C 1
ATOM 4718 O O . ILE B 1 86 ? -8.922 -17.906 -21.047 1 90.44 86 ILE B O 1
ATOM 4722 N N . GLU B 1 87 ? -7.195 -17.266 -19.781 1 89.69 87 GLU B N 1
ATOM 4723 C CA . GLU B 1 87 ? -6.281 -18.188 -20.469 1 89.69 87 GLU B CA 1
ATOM 4724 C C . GLU B 1 87 ? -6.723 -19.641 -20.312 1 89.69 87 GLU B C 1
ATOM 4726 O O . GLU B 1 87 ? -6.602 -20.422 -21.25 1 89.69 87 GLU B O 1
ATOM 4731 N N . GLU B 1 88 ? -7.18 -19.969 -19.172 1 89.44 88 GLU B N 1
ATOM 4732 C CA . GLU B 1 88 ? -7.676 -21.328 -18.938 1 89.44 88 GLU B CA 1
ATOM 4733 C C . GLU B 1 88 ? -8.844 -21.656 -19.859 1 89.44 88 GLU B C 1
ATOM 4735 O O . GLU B 1 88 ? -8.906 -22.75 -20.422 1 89.44 88 GLU B O 1
ATOM 4740 N N . TYR B 1 89 ? -9.695 -20.688 -20.016 1 92.25 89 TYR B N 1
ATOM 4741 C CA . TYR B 1 89 ? -10.852 -20.891 -20.891 1 92.25 89 TYR B CA 1
ATOM 4742 C C . TYR B 1 89 ? -10.414 -21.031 -22.344 1 92.25 89 TYR B C 1
ATOM 4744 O O . TYR B 1 89 ? -10.938 -21.875 -23.078 1 92.25 89 TYR B O 1
ATOM 4752 N N . TYR B 1 90 ? -9.477 -20.234 -22.734 1 92.62 90 TYR B N 1
ATOM 4753 C CA . TYR B 1 90 ? -8.977 -20.328 -24.109 1 92.62 90 TYR B CA 1
ATOM 4754 C C . TYR B 1 90 ? -8.305 -21.672 -24.344 1 92.62 90 TYR B C 1
ATOM 4756 O O . TYR B 1 90 ? -8.461 -22.266 -25.422 1 92.62 90 TYR B O 1
ATOM 4764 N N . LEU B 1 91 ? -7.57 -22.141 -23.375 1 91.31 91 LEU B N 1
ATOM 4765 C CA . LEU B 1 91 ? -6.887 -23.422 -23.531 1 91.31 91 LEU B CA 1
ATOM 4766 C C . LEU B 1 91 ? -7.887 -24.562 -23.609 1 91.31 91 LEU B C 1
ATOM 4768 O O . LEU B 1 91 ? -7.754 -25.453 -24.453 1 91.31 91 LEU B O 1
ATOM 4772 N N . LYS B 1 92 ? -8.883 -24.5 -22.797 1 91.19 92 LYS B N 1
ATOM 4773 C CA . LYS B 1 92 ? -9.898 -25.547 -22.797 1 91.19 92 LYS B CA 1
ATOM 4774 C C . LYS B 1 92 ? -10.672 -25.562 -24.125 1 91.19 92 LYS B C 1
ATOM 4776 O O . LYS B 1 92 ? -11.156 -26.609 -24.547 1 91.19 92 LYS B O 1
ATOM 4781 N N . ASP B 1 93 ? -10.688 -24.406 -24.75 1 90.81 93 ASP B N 1
ATOM 4782 C CA . ASP B 1 93 ? -11.453 -24.281 -25.984 1 90.81 93 ASP B CA 1
ATOM 4783 C C . ASP B 1 93 ? -10.562 -24.516 -27.203 1 90.81 93 ASP B C 1
ATOM 4785 O O . ASP B 1 93 ? -11.062 -24.625 -28.328 1 90.81 93 ASP B O 1
ATOM 4789 N N . SER B 1 94 ? -9.352 -24.656 -27.031 1 91.38 94 SER B N 1
ATOM 4790 C CA . SER B 1 94 ? -8.391 -24.797 -28.125 1 91.38 94 SER B CA 1
ATOM 4791 C C . SER B 1 94 ? -8.516 -26.156 -28.797 1 91.38 94 SER B C 1
ATOM 4793 O O . SER B 1 94 ? -8.648 -27.188 -28.125 1 91.38 94 SER B O 1
ATOM 4795 N N . LEU B 1 95 ? -8.438 -26.141 -30.109 1 90.19 95 LEU B N 1
ATOM 4796 C CA . LEU B 1 95 ? -8.5 -27.391 -30.875 1 90.19 95 LEU B CA 1
ATOM 4797 C C . LEU B 1 95 ? -7.25 -28.234 -30.641 1 90.19 95 LEU B C 1
ATOM 4799 O O . LEU B 1 95 ? -7.336 -29.453 -30.547 1 90.19 95 LEU B O 1
ATOM 4803 N N . GLU B 1 96 ? -6.141 -27.547 -30.578 1 91.38 96 GLU B N 1
ATOM 4804 C CA . GLU B 1 96 ? -4.879 -28.234 -30.344 1 91.38 96 GLU B CA 1
ATOM 4805 C C . GLU B 1 96 ? -4.902 -28.969 -29 1 91.38 96 GLU B C 1
ATOM 4807 O O . GLU B 1 96 ? -4.523 -30.141 -28.938 1 91.38 96 GLU B O 1
ATOM 4812 N N . PHE B 1 97 ? -5.422 -28.328 -28.016 1 93.12 97 PHE B N 1
ATOM 4813 C CA . PHE B 1 97 ? -5.461 -28.938 -26.703 1 93.12 97 PHE B CA 1
ATOM 4814 C C . PHE B 1 97 ? -6.449 -30.109 -26.672 1 93.12 97 PHE B C 1
ATOM 4816 O O . PHE B 1 97 ? -6.164 -31.156 -26.094 1 93.12 97 PHE B O 1
ATOM 4823 N N . ASN B 1 98 ? -7.555 -29.938 -27.234 1 92.69 98 ASN B N 1
ATOM 4824 C CA . ASN B 1 98 ? -8.578 -30.984 -27.234 1 92.69 98 ASN B CA 1
ATOM 4825 C C . ASN B 1 98 ? -8.102 -32.219 -27.969 1 92.69 98 ASN B C 1
ATOM 4827 O O . ASN B 1 98 ? -8.375 -33.344 -27.531 1 92.69 98 ASN B O 1
ATOM 4831 N N . LEU B 1 99 ? -7.465 -31.969 -29.031 1 93.56 99 LEU B N 1
ATOM 4832 C CA . LEU B 1 99 ? -6.926 -33.125 -29.75 1 93.56 99 LEU B CA 1
ATOM 4833 C C . LEU B 1 99 ? -5.824 -33.812 -28.938 1 93.56 99 LEU B C 1
ATOM 4835 O O . LEU B 1 99 ? -5.77 -35.031 -28.859 1 93.56 99 LEU B O 1
ATOM 4839 N N . LEU B 1 100 ? -4.934 -33.031 -28.406 1 94.62 100 LEU B N 1
ATOM 4840 C CA . LEU B 1 100 ? -3.863 -33.562 -27.578 1 94.62 100 LEU B CA 1
ATOM 4841 C C . LEU B 1 100 ? -4.43 -34.375 -26.406 1 94.62 100 LEU B C 1
ATOM 4843 O O . LEU B 1 100 ? -3.922 -35.438 -26.078 1 94.62 100 LEU B O 1
ATOM 4847 N N . LYS B 1 101 ? -5.426 -33.812 -25.797 1 94 101 LYS B N 1
ATOM 4848 C CA . LYS B 1 101 ? -6.125 -34.5 -24.719 1 94 101 LYS B CA 1
ATOM 4849 C C . LYS B 1 101 ? -6.707 -35.844 -25.188 1 94 101 LYS B C 1
ATOM 4851 O O . LYS B 1 101 ? -6.574 -36.844 -24.5 1 94 101 LYS B O 1
ATOM 4856 N N . THR B 1 102 ? -7.316 -35.812 -26.328 1 93.06 102 THR B N 1
ATOM 4857 C CA . THR B 1 102 ? -7.898 -37 -26.906 1 93.06 102 THR B CA 1
ATOM 4858 C C . THR B 1 102 ? -6.824 -38.062 -27.156 1 93.06 102 THR B C 1
ATOM 4860 O O . THR B 1 102 ? -7.047 -39.25 -26.922 1 93.06 102 THR B O 1
ATOM 4863 N N . ILE B 1 103 ? -5.703 -37.594 -27.625 1 92.5 103 ILE B N 1
ATOM 4864 C CA . ILE B 1 103 ? -4.574 -38.5 -27.875 1 92.5 103 ILE B CA 1
ATOM 4865 C C . ILE B 1 103 ? -4.062 -39.094 -26.562 1 92.5 103 ILE B C 1
ATOM 4867 O O . ILE B 1 103 ? -3.838 -40.281 -26.453 1 92.5 103 ILE B O 1
ATOM 4871 N N . PHE B 1 104 ? -3.914 -38.281 -25.609 1 93.56 104 PHE B N 1
ATOM 4872 C CA . PHE B 1 104 ? -3.377 -38.719 -24.312 1 93.56 104 PHE B CA 1
ATOM 4873 C C . PHE B 1 104 ? -4.277 -39.75 -23.672 1 93.56 104 PHE B C 1
ATOM 4875 O O . PHE B 1 104 ? -3.787 -40.719 -23.094 1 93.56 104 PHE B O 1
ATOM 4882 N N . PHE B 1 105 ? -5.531 -39.594 -23.766 1 91.5 105 PHE B N 1
ATOM 4883 C CA . PHE B 1 105 ? -6.477 -40.469 -23.109 1 91.5 105 PHE B CA 1
ATOM 4884 C C . PHE B 1 105 ? -6.852 -41.625 -24.031 1 91.5 105 PHE B C 1
ATOM 4886 O O . PHE B 1 105 ? -7.836 -42.344 -23.797 1 91.5 105 PHE B O 1
ATOM 4893 N N . HIS B 1 106 ? -6.246 -41.781 -25.094 1 88 106 HIS B N 1
ATOM 4894 C CA . HIS B 1 106 ? -6.375 -42.906 -26.031 1 88 106 HIS B CA 1
ATOM 4895 C C . HIS B 1 106 ? -7.785 -42.969 -26.609 1 88 106 HIS B C 1
ATOM 4897 O O . HIS B 1 106 ? -8.367 -44.031 -26.719 1 88 106 HIS B O 1
ATOM 4903 N N . GLN B 1 107 ? -8.273 -41.844 -26.906 1 86.31 107 GLN B N 1
ATOM 4904 C CA . GLN B 1 107 ? -9.617 -41.75 -27.453 1 86.31 107 GLN B CA 1
ATOM 4905 C C . GLN B 1 107 ? -9.586 -41.438 -28.938 1 86.31 107 GLN B C 1
ATOM 4907 O O . GLN B 1 107 ? -10.633 -41.375 -29.594 1 86.31 107 GLN B O 1
ATOM 4912 N N . PHE B 1 108 ? -8.344 -41.281 -29.359 1 87.94 108 PHE B N 1
ATOM 4913 C CA . PHE B 1 108 ? -8.195 -40.938 -30.766 1 87.94 108 PHE B CA 1
ATOM 4914 C C . PHE B 1 108 ? -8.281 -42.188 -31.656 1 87.94 108 PHE B C 1
ATOM 4916 O O . PHE B 1 108 ? -7.57 -43.156 -31.422 1 87.94 108 PHE B O 1
ATOM 4923 N N . THR B 1 109 ? -9.055 -42.125 -32.562 1 85.94 109 THR B N 1
ATOM 4924 C CA . THR B 1 109 ? -9.203 -43.281 -33.438 1 85.94 109 THR B CA 1
ATOM 4925 C C . THR B 1 109 ? -8.516 -43.031 -34.781 1 85.94 109 THR B C 1
ATOM 4927 O O . THR B 1 109 ? -7.539 -43.688 -35.125 1 85.94 109 THR B O 1
ATOM 4930 N N . SER B 1 110 ? -9.023 -42.062 -35.531 1 88.56 110 SER B N 1
ATOM 4931 C CA . SER B 1 110 ? -8.414 -41.688 -36.812 1 88.56 110 SER B CA 1
ATOM 4932 C C . SER B 1 110 ? -8.648 -40.219 -37.125 1 88.56 110 SER B C 1
ATOM 4934 O O . SER B 1 110 ? -9.57 -39.594 -36.594 1 88.56 110 SER B O 1
ATOM 4936 N N . ILE B 1 111 ? -7.855 -39.781 -37.969 1 89.44 111 ILE B N 1
ATOM 4937 C CA . ILE B 1 111 ? -7.949 -38.406 -38.375 1 89.44 111 ILE B CA 1
ATOM 4938 C C . ILE B 1 111 ? -9.312 -38.125 -39 1 89.44 111 ILE B C 1
ATOM 4940 O O . ILE B 1 111 ? -9.938 -37.094 -38.75 1 89.44 111 ILE B O 1
ATOM 4944 N N . LYS B 1 112 ? -9.688 -39.094 -39.812 1 88.62 112 LYS B N 1
ATOM 4945 C CA . LYS B 1 112 ? -10.977 -38.969 -40.5 1 88.62 112 LYS B CA 1
ATOM 4946 C C . LYS B 1 112 ? -12.133 -38.938 -39.5 1 88.62 112 LYS B C 1
ATOM 4948 O O . LYS B 1 112 ? -12.977 -38.031 -39.562 1 88.62 112 LYS B O 1
ATOM 4953 N N . LYS B 1 113 ? -12.133 -39.844 -38.594 1 91.06 113 LYS B N 1
ATOM 4954 C CA . LYS B 1 113 ? -13.211 -39.938 -37.625 1 91.06 113 LYS B CA 1
ATOM 4955 C C . LYS B 1 113 ? -13.234 -38.719 -36.688 1 91.06 113 LYS B C 1
ATOM 4957 O O . LYS B 1 113 ? -14.305 -38.281 -36.281 1 91.06 113 LYS B O 1
ATOM 4962 N N . TYR B 1 114 ? -12.078 -38.312 -36.375 1 92 114 TYR B N 1
ATOM 4963 C CA . TYR B 1 114 ? -11.992 -37.125 -35.5 1 92 114 TYR B CA 1
ATOM 4964 C C . TYR B 1 114 ? -12.531 -35.906 -36.219 1 92 114 TYR B C 1
ATOM 4966 O O . TYR B 1 114 ? -13.258 -35.094 -35.625 1 92 114 TYR B O 1
ATOM 4974 N N . GLY B 1 115 ? -12.156 -35.688 -37.375 1 91.56 115 GLY B N 1
ATOM 4975 C CA . GLY B 1 115 ? -12.656 -34.562 -38.156 1 91.56 115 GLY B CA 1
ATOM 4976 C C . GLY B 1 115 ? -14.164 -34.562 -38.281 1 91.56 115 GLY B C 1
ATOM 4977 O O . GLY B 1 115 ? -14.805 -33.5 -38.125 1 91.56 115 GLY B O 1
ATOM 4978 N N . GLU B 1 116 ? -14.711 -35.719 -38.562 1 90.69 116 GLU B N 1
ATOM 4979 C CA . GLU B 1 116 ? -16.156 -35.875 -38.719 1 90.69 116 GLU B CA 1
ATOM 4980 C C . GLU B 1 116 ? -16.875 -35.531 -37.406 1 90.69 116 GLU B C 1
ATOM 4982 O O . GLU B 1 116 ? -17.906 -34.844 -37.406 1 90.69 116 GLU B O 1
ATOM 4987 N N . LYS B 1 117 ? -16.312 -35.969 -36.375 1 88.31 117 LYS B N 1
ATOM 4988 C CA . LYS B 1 117 ? -16.938 -35.781 -35.062 1 88.31 117 LYS B CA 1
ATOM 4989 C C . LYS B 1 117 ? -16.922 -34.312 -34.688 1 88.31 117 LYS B C 1
ATOM 4991 O O . LYS B 1 117 ? -17.844 -33.812 -34.031 1 88.31 117 LYS B O 1
ATOM 4996 N N . HIS B 1 118 ? -15.945 -33.594 -35.094 1 89.31 118 HIS B N 1
ATOM 4997 C CA . HIS B 1 118 ? -15.773 -32.219 -34.625 1 89.31 118 HIS B CA 1
ATOM 4998 C C . HIS B 1 118 ? -16.016 -31.219 -35.75 1 89.31 118 HIS B C 1
ATOM 5000 O O . HIS B 1 118 ? -15.703 -30.047 -35.594 1 89.31 118 HIS B O 1
ATOM 5006 N N . GLY B 1 119 ? -16.469 -31.703 -36.875 1 89.12 119 GLY B N 1
ATOM 5007 C CA . GLY B 1 119 ? -16.844 -30.844 -37.969 1 89.12 119 GLY B CA 1
ATOM 5008 C C . GLY B 1 119 ? -15.648 -30.172 -38.625 1 89.12 119 GLY B C 1
ATOM 5009 O O . GLY B 1 119 ? -15.719 -29 -39.031 1 89.12 119 GLY B O 1
ATOM 5010 N N . MET B 1 120 ? -14.516 -30.906 -38.688 1 91 120 MET B N 1
ATOM 5011 C CA . MET B 1 120 ? -13.297 -30.391 -39.281 1 91 120 MET B CA 1
ATOM 5012 C C . MET B 1 120 ? -12.898 -31.203 -40.531 1 91 120 MET B C 1
ATOM 5014 O O . MET B 1 120 ? -13.203 -32.375 -40.625 1 91 120 MET B O 1
ATOM 5018 N N . SER B 1 121 ? -12.258 -30.469 -41.438 1 91.19 121 SER B N 1
ATOM 5019 C CA . SER B 1 121 ? -11.695 -31.172 -42.594 1 91.19 121 SER B CA 1
ATOM 5020 C C . SER B 1 121 ? -10.438 -31.938 -42.188 1 91.19 121 SER B C 1
ATOM 5022 O O . SER B 1 121 ? -9.805 -31.641 -41.188 1 91.19 121 SER B O 1
ATOM 5024 N N . ARG B 1 122 ? -10.102 -32.906 -43.031 1 91.12 122 ARG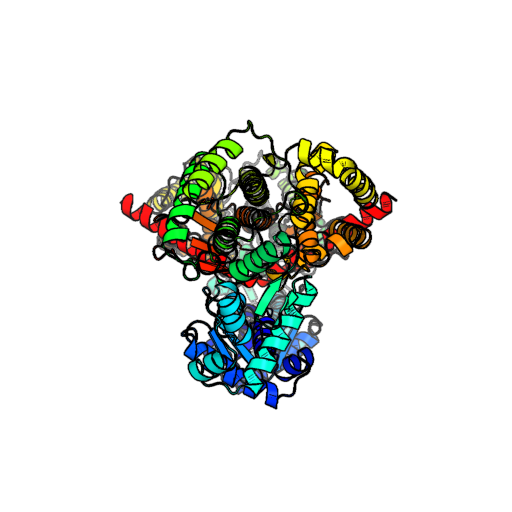 B N 1
ATOM 5025 C CA . ARG B 1 122 ? -8.898 -33.688 -42.781 1 91.12 122 ARG B CA 1
ATOM 5026 C C . ARG B 1 122 ? -7.656 -32.812 -42.781 1 91.12 122 ARG B C 1
ATOM 5028 O O . ARG B 1 122 ? -6.742 -33 -41.969 1 91.12 122 ARG B O 1
ATOM 5035 N N . THR B 1 123 ? -7.648 -31.875 -43.625 1 91.75 123 THR B N 1
ATOM 5036 C CA . THR B 1 123 ? -6.5 -30.969 -43.75 1 91.75 123 THR B CA 1
ATOM 5037 C C . THR B 1 123 ? -6.293 -30.172 -42.469 1 91.75 123 THR B C 1
ATOM 5039 O O . THR B 1 123 ? -5.156 -29.953 -42.062 1 91.75 123 THR B O 1
ATOM 5042 N N . VAL B 1 124 ? -7.336 -29.812 -41.906 1 90.75 124 VAL B N 1
ATOM 5043 C CA . VAL B 1 124 ? -7.281 -29.016 -40.688 1 90.75 124 VAL B CA 1
ATOM 5044 C C . VAL B 1 124 ? -6.758 -29.875 -39.531 1 90.75 124 VAL B C 1
ATOM 5046 O O . VAL B 1 124 ? -5.93 -29.422 -38.75 1 90.75 124 VAL B O 1
ATOM 5049 N N . VAL B 1 125 ? -7.258 -31.031 -39.5 1 92.62 125 VAL B N 1
ATOM 5050 C CA . VAL B 1 125 ? -6.824 -31.938 -38.438 1 92.62 125 VAL B CA 1
ATOM 5051 C C . VAL B 1 125 ? -5.328 -32.219 -38.562 1 92.62 125 VAL B C 1
ATOM 5053 O O . VAL B 1 125 ? -4.609 -32.25 -37.562 1 92.62 125 VAL B O 1
ATOM 5056 N N . TYR B 1 126 ? -4.84 -32.375 -39.781 1 93.06 126 TYR B N 1
ATOM 5057 C CA . TYR B 1 126 ? -3.416 -32.625 -40.031 1 93.06 126 TYR B CA 1
ATOM 5058 C C . TYR B 1 126 ? -2.586 -31.438 -39.562 1 93.06 126 TYR B C 1
ATOM 5060 O O . TYR B 1 126 ? -1.499 -31.594 -39 1 93.06 126 TYR B O 1
ATOM 5068 N N . LYS B 1 127 ? -3.076 -30.328 -39.812 1 90.19 127 LYS B N 1
ATOM 5069 C CA . LYS B 1 127 ? -2.363 -29.125 -39.406 1 90.19 127 LYS B CA 1
ATOM 5070 C C . LYS B 1 127 ? -2.256 -29.062 -37.875 1 90.19 127 LYS B C 1
ATOM 5072 O O . LYS B 1 127 ? -1.22 -28.672 -37.344 1 90.19 127 LYS B O 1
ATOM 5077 N N . ILE B 1 128 ? -3.342 -29.406 -37.25 1 91.19 128 ILE B N 1
ATOM 5078 C CA . ILE B 1 128 ? -3.373 -29.406 -35.781 1 91.19 128 ILE B CA 1
ATOM 5079 C C . ILE B 1 128 ? -2.375 -30.422 -35.25 1 91.19 128 ILE B C 1
ATOM 5081 O O . ILE B 1 128 ? -1.646 -30.156 -34.312 1 91.19 128 ILE B O 1
ATOM 5085 N N . VAL B 1 129 ? -2.342 -31.547 -35.875 1 92.62 129 VAL B N 1
ATOM 5086 C CA . VAL B 1 129 ? -1.426 -32.594 -35.469 1 92.62 129 VAL B CA 1
ATOM 5087 C C . VAL B 1 129 ? 0.018 -32.125 -35.625 1 92.62 129 VAL B C 1
ATOM 5089 O O . VAL B 1 129 ? 0.871 -32.406 -34.781 1 92.62 129 VAL B O 1
ATOM 5092 N N . ASP B 1 130 ? 0.255 -31.422 -36.656 1 91.19 130 ASP B N 1
ATOM 5093 C CA . ASP B 1 130 ? 1.599 -30.906 -36.906 1 91.19 130 ASP B CA 1
ATOM 5094 C C . ASP B 1 130 ? 2.014 -29.906 -35.844 1 91.19 130 ASP B C 1
ATOM 5096 O O . ASP B 1 130 ? 3.172 -29.875 -35.406 1 91.19 130 ASP B O 1
ATOM 5100 N N . HIS B 1 131 ? 1.079 -29.141 -35.469 1 90.38 131 HIS B N 1
ATOM 5101 C CA . HIS B 1 131 ? 1.351 -28.188 -34.375 1 90.38 131 HIS B CA 1
ATOM 5102 C C . HIS B 1 131 ? 1.659 -28.891 -33.062 1 90.38 131 HIS B C 1
ATOM 5104 O O . HIS B 1 131 ? 2.559 -28.484 -32.344 1 90.38 131 HIS B O 1
ATOM 5110 N N . ILE B 1 132 ? 0.912 -29.922 -32.812 1 92.38 132 ILE B N 1
ATOM 5111 C CA . ILE B 1 132 ? 1.104 -30.688 -31.594 1 92.38 132 ILE B CA 1
ATOM 5112 C C . ILE B 1 132 ? 2.477 -31.359 -31.625 1 92.38 132 ILE B C 1
ATOM 5114 O O . ILE B 1 132 ? 3.188 -31.359 -30.609 1 92.38 132 ILE B O 1
ATOM 5118 N N . ARG B 1 133 ? 2.797 -31.875 -32.781 1 93.94 133 ARG B N 1
ATOM 5119 C CA . ARG B 1 133 ? 4.102 -32.5 -32.938 1 93.94 133 ARG B CA 1
ATOM 5120 C C . ARG B 1 133 ? 5.23 -31.516 -32.656 1 93.94 133 ARG B C 1
ATOM 5122 O O . ARG B 1 133 ? 6.211 -31.859 -31.984 1 93.94 133 ARG B O 1
ATOM 5129 N N . LYS B 1 134 ? 5.047 -30.391 -33.188 1 90.5 134 LYS B N 1
ATOM 5130 C CA . LYS B 1 134 ? 6.051 -29.359 -32.969 1 90.5 134 LYS B CA 1
ATOM 5131 C C . LYS B 1 134 ? 6.156 -28.969 -31.5 1 90.5 134 LYS B C 1
ATOM 5133 O O . LYS B 1 134 ? 7.254 -28.797 -30.969 1 90.5 134 LYS B O 1
ATOM 5138 N N . GLU B 1 135 ? 5.012 -28.859 -30.891 1 90.5 135 GLU B N 1
ATOM 5139 C CA . GLU B 1 135 ? 4.977 -28.516 -29.469 1 90.5 135 GLU B CA 1
ATOM 5140 C C . GLU B 1 135 ? 5.664 -29.578 -28.625 1 90.5 135 GLU B C 1
ATOM 5142 O O . GLU B 1 135 ? 6.523 -29.266 -27.797 1 90.5 135 GLU B O 1
ATOM 5147 N N . LEU B 1 136 ? 5.324 -30.781 -28.828 1 93.56 136 LEU B N 1
ATOM 5148 C CA . LEU B 1 136 ? 5.867 -31.906 -28.062 1 93.56 136 LEU B CA 1
ATOM 5149 C C . LEU B 1 136 ? 7.352 -32.094 -28.359 1 93.56 136 LEU B C 1
ATOM 5151 O O . LEU B 1 136 ? 8.125 -32.438 -27.469 1 93.56 136 LEU B O 1
ATOM 5155 N N . GLY B 1 137 ? 7.699 -31.844 -29.578 1 91.56 137 GLY B N 1
ATOM 5156 C CA . GLY B 1 137 ? 9.086 -32 -29.984 1 91.56 137 GLY B CA 1
ATOM 5157 C C . GLY B 1 137 ? 10.047 -31.125 -29.188 1 91.56 137 GLY B C 1
ATOM 5158 O O . GLY B 1 137 ? 11.188 -31.516 -28.953 1 91.56 137 GLY B O 1
ATOM 5159 N N . GLN B 1 138 ? 9.594 -30.062 -28.719 1 88.94 138 GLN B N 1
ATOM 5160 C CA . GLN B 1 138 ? 10.422 -29.156 -27.938 1 88.94 138 GLN B CA 1
ATOM 5161 C C . GLN B 1 138 ? 10.836 -29.797 -26.625 1 88.94 138 GLN B C 1
ATOM 5163 O O . GLN B 1 138 ? 11.891 -29.453 -26.062 1 88.94 138 GLN B O 1
ATOM 5168 N N . TYR B 1 139 ? 10.039 -30.766 -26.203 1 89.56 139 TYR B N 1
ATOM 5169 C CA . TYR B 1 139 ? 10.273 -31.375 -24.906 1 89.56 139 TYR B CA 1
ATOM 5170 C C . TYR B 1 139 ? 10.805 -32.812 -25.047 1 89.56 139 TYR B C 1
ATOM 5172 O O . TYR B 1 139 ? 10.797 -33.562 -24.094 1 89.56 139 TYR B O 1
ATOM 5180 N N . GLY B 1 140 ? 11.156 -33.188 -26.234 1 90 140 GLY B N 1
ATOM 5181 C CA . GLY B 1 140 ? 11.719 -34.5 -26.484 1 90 140 GLY B CA 1
ATOM 5182 C C . GLY B 1 140 ? 10.672 -35.594 -26.562 1 90 140 GLY B C 1
ATOM 5183 O O . GLY B 1 140 ? 10.977 -36.75 -26.391 1 90 140 GLY B O 1
ATOM 5184 N N . ILE B 1 141 ? 9.43 -35.219 -26.781 1 94.06 141 ILE B N 1
ATOM 5185 C CA . ILE B 1 141 ? 8.328 -36.156 -26.906 1 94.06 141 ILE B CA 1
ATOM 5186 C C . ILE B 1 141 ? 7.934 -36.281 -28.375 1 94.06 141 ILE B C 1
ATOM 5188 O O . ILE B 1 141 ? 7.844 -35.281 -29.094 1 94.06 141 ILE B O 1
ATOM 5192 N N . LYS B 1 142 ? 7.773 -37.469 -28.766 1 95 142 LYS B N 1
ATOM 5193 C CA . LYS B 1 142 ? 7.43 -37.719 -30.172 1 95 142 LYS B CA 1
ATOM 5194 C C . LYS B 1 142 ? 6.012 -38.25 -30.297 1 95 142 LYS B C 1
ATOM 5196 O O . LYS B 1 142 ? 5.539 -39 -29.422 1 95 142 LYS B O 1
ATOM 5201 N N . LEU B 1 143 ? 5.426 -37.844 -31.297 1 93.19 143 LEU B N 1
ATOM 5202 C CA . LEU B 1 143 ? 4.121 -38.344 -31.688 1 93.19 143 LEU B CA 1
ATOM 5203 C C . LEU B 1 143 ? 4.227 -39.156 -32.969 1 93.19 143 LEU B C 1
ATOM 5205 O O . LEU B 1 143 ? 4.578 -38.625 -34.031 1 93.19 143 LEU B O 1
ATOM 5209 N N . SER B 1 144 ? 3.934 -40.406 -32.875 1 89.56 144 SER B N 1
ATOM 5210 C CA . SER B 1 144 ? 4.062 -41.312 -34.031 1 89.56 144 SER B CA 1
ATOM 5211 C C . SER B 1 144 ? 2.988 -41.031 -35.062 1 89.56 144 SER B C 1
ATOM 5213 O O . SER B 1 144 ? 2.084 -40.219 -34.844 1 89.56 144 SER B O 1
ATOM 5215 N N . LYS B 1 145 ? 3.131 -41.75 -36.094 1 85.44 145 LYS B N 1
ATOM 5216 C CA . LYS B 1 145 ? 2.166 -41.625 -37.188 1 85.44 145 LYS B CA 1
ATOM 5217 C C . LYS B 1 145 ? 0.778 -42.094 -36.75 1 85.44 145 LYS B C 1
ATOM 5219 O O . LYS B 1 145 ? -0.232 -41.531 -37.219 1 85.44 145 LYS B O 1
ATOM 5224 N N . ASN B 1 146 ? 0.735 -43.031 -35.844 1 84.38 146 ASN B N 1
ATOM 5225 C CA . ASN B 1 146 ? -0.538 -43.531 -35.344 1 84.38 146 ASN B CA 1
ATOM 5226 C C . ASN B 1 146 ? -0.971 -42.75 -34.094 1 84.38 146 ASN B C 1
ATOM 5228 O O . ASN B 1 146 ? -1.86 -43.156 -33.375 1 84.38 146 ASN B O 1
ATOM 5232 N N . LEU B 1 147 ? -0.234 -41.656 -33.844 1 90.06 147 LEU B N 1
ATOM 5233 C CA . LEU B 1 147 ? -0.565 -40.688 -32.812 1 90.06 147 LEU B CA 1
ATOM 5234 C C . LEU B 1 147 ? -0.391 -41.281 -31.438 1 90.06 147 LEU B C 1
ATOM 5236 O O . LEU B 1 147 ? -1.246 -41.094 -30.562 1 90.06 147 LEU B O 1
ATOM 5240 N N . GLN B 1 148 ? 0.67 -42.062 -31.375 1 88.5 148 GLN B N 1
ATOM 5241 C CA . GLN B 1 148 ? 1.094 -42.562 -30.078 1 88.5 148 GLN B CA 1
ATOM 5242 C C . GLN B 1 148 ? 2.256 -41.75 -29.516 1 88.5 148 GLN B C 1
ATOM 5244 O O . GLN B 1 148 ? 3.16 -41.375 -30.266 1 88.5 148 GLN B O 1
ATOM 5249 N N . LEU B 1 149 ? 2.15 -41.5 -28.281 1 92.31 149 LEU B N 1
ATOM 5250 C CA . LEU B 1 149 ? 3.211 -40.75 -27.625 1 92.31 149 LEU B CA 1
ATOM 5251 C C . LEU B 1 149 ? 4.41 -41.625 -27.328 1 92.31 149 LEU B C 1
ATOM 5253 O O . LEU B 1 149 ? 4.25 -42.719 -26.781 1 92.31 149 LEU B O 1
ATOM 5257 N N . SER B 1 150 ? 5.531 -41.219 -27.75 1 90.5 150 SER B N 1
ATOM 5258 C CA . SER B 1 150 ? 6.746 -41.969 -27.469 1 90.5 150 SER B CA 1
ATOM 5259 C C . SER B 1 150 ? 7.875 -41.062 -27 1 90.5 150 SER B C 1
ATOM 5261 O O . SER B 1 150 ? 7.887 -39.875 -27.312 1 90.5 150 SER B O 1
ATOM 5263 N N . GLY B 1 151 ? 8.766 -41.594 -26.234 1 89.88 151 GLY B N 1
ATOM 5264 C CA . GLY B 1 151 ? 9.883 -40.906 -25.625 1 89.88 151 GLY B CA 1
ATOM 5265 C C . GLY B 1 151 ? 10.125 -41.281 -24.188 1 89.88 151 GLY B C 1
ATOM 5266 O O . GLY B 1 151 ? 9.703 -42.375 -23.766 1 89.88 151 GLY B O 1
ATOM 5267 N N . ASN B 1 152 ? 10.945 -40.469 -23.531 1 91 152 ASN B N 1
ATOM 5268 C CA . ASN B 1 152 ? 11.156 -40.688 -22.109 1 91 152 ASN B CA 1
ATOM 5269 C C . ASN B 1 152 ? 9.852 -40.594 -21.312 1 91 152 ASN B C 1
ATOM 5271 O O . ASN B 1 152 ? 9.195 -39.562 -21.328 1 91 152 ASN B O 1
ATOM 5275 N N . GLU B 1 153 ? 9.469 -41.719 -20.734 1 92.69 153 GLU B N 1
ATOM 5276 C CA . GLU B 1 153 ? 8.18 -41.781 -20.062 1 92.69 153 GLU B CA 1
ATOM 5277 C C . GLU B 1 153 ? 8.078 -40.719 -18.953 1 92.69 153 GLU B C 1
ATOM 5279 O O . GLU B 1 153 ? 7.023 -40.125 -18.75 1 92.69 153 GLU B O 1
ATOM 5284 N N . MET B 1 154 ? 9.117 -40.5 -18.281 1 91.25 154 MET B N 1
ATOM 5285 C CA . MET B 1 154 ? 9.109 -39.5 -17.234 1 91.25 154 MET B CA 1
ATOM 5286 C C . MET B 1 154 ? 8.852 -38.094 -17.828 1 91.25 154 MET B C 1
ATOM 5288 O O . MET B 1 154 ? 8.086 -37.312 -17.266 1 91.25 154 MET B O 1
ATOM 5292 N N . ALA B 1 155 ? 9.453 -37.844 -18.906 1 91.25 155 ALA B N 1
ATOM 5293 C CA . ALA B 1 155 ? 9.266 -36.562 -19.578 1 91.25 155 ALA B CA 1
ATOM 5294 C C . ALA B 1 155 ? 7.828 -36.375 -20.047 1 91.25 155 ALA B C 1
ATOM 5296 O O . ALA B 1 155 ? 7.27 -35.281 -19.969 1 91.25 155 ALA B O 1
ATOM 5297 N N . ILE B 1 156 ? 7.293 -37.438 -20.547 1 93.5 156 ILE B N 1
ATOM 5298 C CA . ILE B 1 156 ? 5.91 -37.406 -21.016 1 93.5 156 ILE B CA 1
ATOM 5299 C C . ILE B 1 156 ? 4.98 -37.094 -19.844 1 93.5 156 ILE B C 1
ATOM 5301 O O . ILE B 1 156 ? 4.117 -36.219 -19.953 1 93.5 156 ILE B O 1
ATOM 5305 N N . ARG B 1 157 ? 5.215 -37.719 -18.75 1 94 157 ARG B N 1
ATOM 5306 C CA . ARG B 1 157 ? 4.379 -37.531 -17.578 1 94 157 ARG B CA 1
ATOM 5307 C C . ARG B 1 157 ? 4.535 -36.125 -17.031 1 94 157 ARG B C 1
ATOM 5309 O O . ARG B 1 157 ? 3.551 -35.469 -16.656 1 94 157 ARG B O 1
ATOM 5316 N N . GLN B 1 158 ? 5.727 -35.719 -16.984 1 92.94 158 GLN B N 1
ATOM 5317 C CA . GLN B 1 158 ? 5.992 -34.406 -16.469 1 92.94 158 GLN B CA 1
ATOM 5318 C C . GLN B 1 158 ? 5.332 -33.312 -17.344 1 92.94 158 GLN B C 1
ATOM 5320 O O . GLN B 1 158 ? 4.75 -32.375 -16.828 1 92.94 158 GLN B O 1
ATOM 5325 N N . TYR B 1 159 ? 5.391 -33.469 -18.609 1 93.69 159 TYR B N 1
ATOM 5326 C CA . TYR B 1 159 ? 4.781 -32.531 -19.547 1 93.69 159 TYR B CA 1
ATOM 5327 C C . TYR B 1 159 ? 3.273 -32.438 -19.328 1 93.69 159 TYR B C 1
ATOM 5329 O O . TYR B 1 159 ? 2.725 -31.359 -19.156 1 93.69 159 TYR B O 1
ATOM 5337 N N . PHE B 1 160 ? 2.643 -33.562 -19.328 1 95.06 160 PHE B N 1
ATOM 5338 C CA . PHE B 1 160 ? 1.188 -33.594 -19.219 1 95.06 160 PHE B CA 1
ATOM 5339 C C . PHE B 1 160 ? 0.736 -33.156 -17.828 1 95.06 160 PHE B C 1
ATOM 5341 O O . PHE B 1 160 ? -0.312 -32.531 -17.672 1 95.06 160 PHE B O 1
ATOM 5348 N N . THR B 1 161 ? 1.521 -33.5 -16.828 1 93.88 161 THR B N 1
ATOM 5349 C CA . THR B 1 161 ? 1.216 -33.031 -15.477 1 93.88 161 THR B CA 1
ATOM 5350 C C . THR B 1 161 ? 1.204 -31.516 -15.406 1 93.88 161 THR B C 1
ATOM 5352 O O . THR B 1 161 ? 0.266 -30.906 -14.875 1 93.88 161 THR B O 1
ATOM 5355 N N . MET B 1 162 ? 2.238 -30.922 -15.961 1 92.19 162 MET B N 1
ATOM 5356 C CA . MET B 1 162 ? 2.332 -29.469 -15.945 1 92.19 162 MET B CA 1
ATOM 5357 C C . MET B 1 162 ? 1.207 -28.844 -16.766 1 92.19 162 MET B C 1
ATOM 5359 O O . MET B 1 162 ? 0.617 -27.844 -16.344 1 92.19 162 MET B O 1
ATOM 5363 N N . LEU B 1 163 ? 0.961 -29.406 -17.875 1 92.25 163 LEU B N 1
ATOM 5364 C CA . LEU B 1 163 ? -0.07 -28.891 -18.766 1 92.25 163 LEU B CA 1
ATOM 5365 C C . LEU B 1 163 ? -1.44 -28.938 -18.109 1 92.25 163 LEU B C 1
ATOM 5367 O O . LEU B 1 163 ? -2.168 -27.938 -18.094 1 92.25 163 LEU B O 1
ATOM 5371 N N . TYR B 1 164 ? -1.738 -30.094 -17.562 1 93.62 164 TYR B N 1
ATOM 5372 C CA . TYR B 1 164 ? -3.055 -30.266 -16.953 1 93.62 164 TYR B CA 1
ATOM 5373 C C . TYR B 1 164 ? -3.178 -29.469 -15.664 1 93.62 164 TYR B C 1
ATOM 5375 O O . TYR B 1 164 ? -4.254 -28.953 -15.344 1 93.62 164 TYR B O 1
ATOM 5383 N N . TYR B 1 165 ? -2.113 -29.391 -14.953 1 90.44 165 TYR B N 1
ATOM 5384 C CA . TYR B 1 165 ? -2.129 -28.547 -13.758 1 90.44 165 TYR B CA 1
ATOM 5385 C C . TYR B 1 165 ? -2.369 -27.094 -14.117 1 90.44 165 TYR B C 1
ATOM 5387 O O . TYR B 1 165 ? -3.096 -26.375 -13.422 1 90.44 165 TYR B O 1
ATOM 5395 N N . ARG B 1 166 ? -1.727 -26.625 -15.141 1 88.31 166 ARG B N 1
ATOM 5396 C CA . ARG B 1 166 ? -1.89 -25.266 -15.609 1 88.31 166 ARG B CA 1
ATOM 5397 C C . ARG B 1 166 ? -3.352 -24.953 -15.914 1 88.31 166 ARG B C 1
ATOM 5399 O O . ARG B 1 166 ? -3.842 -23.859 -15.617 1 88.31 166 ARG B O 1
ATOM 5406 N N . ILE B 1 167 ? -4.031 -25.891 -16.406 1 89.62 167 ILE B N 1
ATOM 5407 C CA . ILE B 1 167 ? -5.363 -25.656 -16.953 1 89.62 167 ILE B CA 1
ATOM 5408 C C . ILE B 1 167 ? -6.422 -25.984 -15.906 1 89.62 167 ILE B C 1
ATOM 5410 O O . ILE B 1 167 ? -7.391 -25.234 -15.742 1 89.62 167 ILE B O 1
ATOM 5414 N N . TYR B 1 168 ? -6.242 -27.047 -15.188 1 90.62 168 TYR B N 1
ATOM 5415 C CA . TYR B 1 168 ? -7.348 -27.578 -14.398 1 90.62 168 TYR B CA 1
ATOM 5416 C C . TYR B 1 168 ? -7.121 -27.344 -12.906 1 90.62 168 TYR B C 1
ATOM 5418 O O . TYR B 1 168 ? -8.07 -27.344 -12.117 1 90.62 168 TYR B O 1
ATOM 5426 N N . LYS B 1 169 ? -5.965 -27.141 -12.523 1 88.75 169 LYS B N 1
ATOM 5427 C CA . LYS B 1 169 ? -5.613 -26.812 -11.141 1 88.75 169 LYS B CA 1
ATOM 5428 C C . LYS B 1 169 ? -6.25 -27.812 -10.172 1 88.75 169 LYS B C 1
ATOM 5430 O O . LYS B 1 169 ? -5.914 -28.984 -10.18 1 88.75 169 LYS B O 1
ATOM 5435 N N . ASP B 1 170 ? -7.375 -27.422 -9.531 1 88.06 170 ASP B N 1
ATOM 5436 C CA . ASP B 1 170 ? -7.992 -28.297 -8.539 1 88.06 170 ASP B CA 1
ATOM 5437 C C . ASP B 1 170 ? -9.203 -29.031 -9.133 1 88.06 170 ASP B C 1
ATOM 5439 O O . ASP B 1 170 ? -9.852 -29.812 -8.438 1 88.06 170 ASP B O 1
ATOM 5443 N N . SER B 1 171 ? -9.383 -28.844 -10.406 1 88.88 171 SER B N 1
ATOM 5444 C CA . SER B 1 171 ? -10.508 -29.516 -11.055 1 88.88 171 SER B CA 1
ATOM 5445 C C . SER B 1 171 ? -10.18 -30.969 -11.391 1 88.88 171 SER B C 1
ATOM 5447 O O . SER B 1 171 ? -9.07 -31.266 -11.836 1 88.88 171 SER B O 1
ATOM 5449 N N . GLU B 1 172 ? -11.133 -31.781 -11.203 1 89.69 172 GLU B N 1
ATOM 5450 C CA . GLU B 1 172 ? -10.961 -33.219 -11.453 1 89.69 172 GLU B CA 1
ATOM 5451 C C . GLU B 1 172 ? -11.719 -33.656 -12.703 1 89.69 172 GLU B C 1
ATOM 5453 O O . GLU B 1 172 ? -11.812 -34.844 -12.992 1 89.69 172 GLU B O 1
ATOM 5458 N N . GLU B 1 173 ? -12.117 -32.75 -13.469 1 91 173 GLU B N 1
ATOM 5459 C CA . GLU B 1 173 ? -13.031 -33.031 -14.57 1 91 173 GLU B CA 1
ATOM 5460 C C . GLU B 1 173 ? -12.336 -33.844 -15.664 1 91 173 GLU B C 1
ATOM 5462 O O . GLU B 1 173 ? -13 -34.531 -16.453 1 91 173 GLU B O 1
ATOM 5467 N N . LEU B 1 174 ? -11.094 -33.844 -15.648 1 92.38 174 LEU B N 1
ATOM 5468 C CA . LEU B 1 174 ? -10.312 -34.469 -16.719 1 92.38 174 LEU B CA 1
ATOM 5469 C C . LEU B 1 174 ? -10.25 -36 -16.531 1 92.38 174 LEU B C 1
ATOM 5471 O O . LEU B 1 174 ? -10.047 -36.719 -17.484 1 92.38 174 LEU B O 1
ATOM 5475 N N . TYR B 1 175 ? -10.406 -36.469 -15.352 1 93.31 175 TYR B N 1
ATOM 5476 C CA . TYR B 1 175 ? -9.992 -37.812 -15.031 1 93.31 175 TYR B CA 1
ATOM 5477 C C . TYR B 1 175 ? -11.203 -38.688 -14.75 1 93.31 175 TYR B C 1
ATOM 5479 O O . TYR B 1 175 ? -12.289 -38.188 -14.453 1 93.31 175 TYR B O 1
ATOM 5487 N N . ASN B 1 176 ? -11.023 -39.969 -14.961 1 90.75 176 ASN B N 1
ATOM 5488 C CA . ASN B 1 176 ? -12.094 -40.906 -14.695 1 90.75 176 ASN B CA 1
ATOM 5489 C C . ASN B 1 176 ? -12.328 -41.094 -13.195 1 90.75 176 ASN B C 1
ATOM 5491 O O . ASN B 1 176 ? -11.391 -40.969 -12.398 1 90.75 176 ASN B O 1
ATOM 5495 N N . GLN B 1 177 ? -13.484 -41.5 -12.828 1 92.5 177 GLN B N 1
ATOM 5496 C CA . GLN B 1 177 ? -13.914 -41.562 -11.438 1 92.5 177 GLN B CA 1
ATOM 5497 C C . GLN B 1 177 ? -13.172 -42.656 -10.672 1 92.5 177 GLN B C 1
ATOM 5499 O O . GLN B 1 177 ? -12.891 -42.5 -9.484 1 92.5 177 GLN B O 1
ATOM 5504 N N . THR B 1 178 ? -12.914 -43.688 -11.32 1 90.88 178 THR B N 1
ATOM 5505 C CA . THR B 1 178 ? -12.219 -44.812 -10.664 1 90.88 178 THR B CA 1
ATOM 5506 C C . THR B 1 178 ? -10.828 -44.375 -10.219 1 90.88 178 THR B C 1
ATOM 5508 O O . THR B 1 178 ? -10.414 -44.656 -9.086 1 90.88 178 THR B O 1
ATOM 5511 N N . ASP B 1 179 ? -10.148 -43.781 -11.148 1 92.81 179 ASP B N 1
ATOM 5512 C CA . ASP B 1 179 ? -8.805 -43.281 -10.82 1 92.81 179 ASP B CA 1
ATOM 5513 C C . ASP B 1 179 ? -8.852 -42.219 -9.727 1 92.81 179 ASP B C 1
ATOM 5515 O O . ASP B 1 179 ? -7.984 -42.188 -8.852 1 92.81 179 ASP B O 1
ATOM 5519 N N . LEU B 1 180 ? -9.828 -41.375 -9.773 1 94.94 180 LEU B N 1
ATOM 5520 C CA . LEU B 1 180 ? -9.984 -40.312 -8.781 1 94.94 180 LEU B CA 1
ATOM 5521 C C . LEU B 1 180 ? -10.18 -40.906 -7.387 1 94.94 180 LEU B C 1
ATOM 5523 O O . LEU B 1 180 ? -9.609 -40.406 -6.418 1 94.94 180 LEU B O 1
ATOM 5527 N N . ARG B 1 181 ? -10.961 -41.875 -7.32 1 94.31 181 ARG B N 1
ATOM 5528 C CA . ARG B 1 181 ? -11.203 -42.5 -6.031 1 94.31 181 ARG B CA 1
ATOM 5529 C C . ARG B 1 181 ? -9.922 -43.125 -5.477 1 94.31 181 ARG B C 1
ATOM 5531 O O . ARG B 1 181 ? -9.633 -43 -4.285 1 94.31 181 ARG B O 1
ATOM 5538 N N . ALA B 1 182 ? -9.242 -43.75 -6.336 1 93.81 182 ALA B N 1
ATOM 5539 C CA . ALA B 1 182 ? -7.992 -44.406 -5.926 1 93.81 182 ALA B CA 1
ATOM 5540 C C . ALA B 1 182 ? -6.992 -43.344 -5.422 1 93.81 182 ALA B C 1
ATOM 5542 O O . ALA B 1 182 ? -6.352 -43.562 -4.387 1 93.81 182 ALA B O 1
ATOM 5543 N N . VAL B 1 183 ? -6.852 -42.344 -6.152 1 94.44 183 VAL B N 1
ATOM 5544 C CA . VAL B 1 183 ? -5.875 -41.312 -5.805 1 94.44 183 VAL B CA 1
ATOM 5545 C C . VAL B 1 183 ? -6.312 -40.594 -4.531 1 94.44 183 VAL B C 1
ATOM 5547 O O . VAL B 1 183 ? -5.48 -40.25 -3.688 1 94.44 183 VAL B O 1
ATOM 5550 N N . ASN B 1 184 ? -7.586 -40.312 -4.414 1 91.69 184 ASN B N 1
ATOM 5551 C CA . ASN B 1 184 ? -8.086 -39.656 -3.207 1 91.69 184 ASN B CA 1
ATOM 5552 C C . ASN B 1 184 ? -7.84 -40.531 -1.97 1 91.69 184 ASN B C 1
ATOM 5554 O O . ASN B 1 184 ? -7.602 -40 -0.881 1 91.69 184 ASN B O 1
ATOM 5558 N N . GLN B 1 185 ? -7.914 -41.719 -2.135 1 91.5 185 GLN B N 1
ATOM 5559 C CA . GLN B 1 185 ? -7.586 -42.656 -1.042 1 91.5 185 GLN B CA 1
ATOM 5560 C C . GLN B 1 185 ? -6.117 -42.531 -0.643 1 91.5 185 GLN B C 1
ATOM 5562 O O . GLN B 1 185 ? -5.793 -42.5 0.546 1 91.5 185 GLN B O 1
ATOM 5567 N N . LEU B 1 186 ? -5.281 -42.469 -1.626 1 92 186 LEU B N 1
ATOM 5568 C CA . LEU B 1 186 ? -3.859 -42.281 -1.363 1 92 186 LEU B CA 1
ATOM 5569 C C . LEU B 1 186 ? -3.609 -40.969 -0.626 1 92 186 LEU B C 1
ATOM 5571 O O . LEU B 1 186 ? -2.867 -40.938 0.358 1 92 186 LEU B O 1
ATOM 5575 N N . LEU B 1 187 ? -4.227 -39.938 -1.108 1 89.31 187 LEU B N 1
ATOM 5576 C CA . LEU B 1 187 ? -4.043 -38.625 -0.52 1 89.31 187 LEU B CA 1
ATOM 5577 C C . LEU B 1 187 ? -4.547 -38.594 0.918 1 89.31 187 LEU B C 1
ATOM 5579 O O . LEU B 1 187 ? -3.949 -37.938 1.777 1 89.31 187 LEU B O 1
ATOM 5583 N N . ALA B 1 188 ? -5.617 -39.188 1.182 1 86.06 188 ALA B N 1
ATOM 5584 C CA . ALA B 1 188 ? -6.152 -39.25 2.539 1 86.06 188 ALA B CA 1
ATOM 5585 C C . ALA B 1 188 ? -5.172 -39.969 3.475 1 86.06 188 ALA B C 1
ATOM 5587 O O . ALA B 1 188 ? -5.031 -39.562 4.637 1 86.06 188 ALA B O 1
ATOM 5588 N N . GLN B 1 189 ? -4.539 -40.875 2.977 1 83.5 189 GLN B N 1
ATOM 5589 C CA . GLN B 1 189 ? -3.545 -41.625 3.754 1 83.5 189 GLN B CA 1
ATOM 5590 C C . GLN B 1 189 ? -2.316 -40.75 4.031 1 83.5 189 GLN B C 1
ATOM 5592 O O . GLN B 1 189 ? -1.756 -40.781 5.129 1 83.5 189 GLN B O 1
ATOM 5597 N N . LEU B 1 190 ? -1.979 -39.969 3.035 1 82.19 190 LEU B N 1
ATOM 5598 C CA . LEU B 1 190 ? -0.786 -39.156 3.141 1 82.19 190 LEU B CA 1
ATOM 5599 C C . LEU B 1 190 ? -1.051 -37.938 4.016 1 82.19 190 LEU B C 1
ATOM 5601 O O . LEU B 1 190 ? -0.135 -37.406 4.66 1 82.19 190 LEU B O 1
ATOM 5605 N N . LYS B 1 191 ? -2.207 -37.312 3.936 1 76.25 191 LYS B N 1
ATOM 5606 C CA . LYS B 1 191 ? -2.551 -36.125 4.691 1 76.25 191 LYS B CA 1
ATOM 5607 C C . LYS B 1 191 ? -2.357 -36.344 6.191 1 76.25 191 LYS B C 1
ATOM 5609 O O . LYS B 1 191 ? -1.992 -35.406 6.918 1 76.25 191 LYS B O 1
ATOM 5614 N N . GLY B 1 192 ? -2.666 -37.438 6.637 1 66.88 192 GLY B N 1
ATOM 5615 C CA . GLY B 1 192 ? -2.428 -37.75 8.039 1 66.88 192 GLY B CA 1
ATOM 5616 C C . GLY B 1 192 ? -0.972 -37.594 8.445 1 66.88 192 GLY B C 1
ATOM 5617 O O . GLY B 1 192 ? -0.667 -37.125 9.539 1 66.88 192 GLY B O 1
ATOM 5618 N N . SER B 1 193 ? -0.151 -37.812 7.477 1 67.94 193 SER B N 1
ATOM 5619 C CA . SER B 1 193 ? 1.281 -37.781 7.754 1 67.94 193 SER B CA 1
ATOM 5620 C C . SER B 1 193 ? 1.9 -36.438 7.398 1 67.94 193 SER B C 1
ATOM 5622 O O . SER B 1 193 ? 2.982 -36.094 7.883 1 67.94 193 SER B O 1
ATOM 5624 N N . TYR B 1 194 ? 1.177 -35.781 6.504 1 65.56 194 TYR B N 1
ATOM 5625 C CA . TYR B 1 194 ? 1.76 -34.531 6 1 65.56 194 TYR B CA 1
ATOM 5626 C C . TYR B 1 194 ? 0.808 -33.344 6.203 1 65.56 194 TYR B C 1
ATOM 5628 O O . TYR B 1 194 ? 0.385 -32.719 5.234 1 65.56 194 TYR B O 1
ATOM 5636 N N . GLU B 1 195 ? 0.521 -33 7.344 1 59.06 195 GLU B N 1
ATOM 5637 C CA . GLU B 1 195 ? -0.492 -32 7.742 1 59.06 195 GLU B CA 1
ATOM 5638 C C . GLU B 1 195 ? -0.146 -30.609 7.23 1 59.06 195 GLU B C 1
ATOM 5640 O O . GLU B 1 195 ? -1.037 -29.797 6.98 1 59.06 195 GLU B O 1
ATOM 5645 N N . ASN B 1 196 ? 1.041 -30.469 6.895 1 56.91 196 ASN B N 1
ATOM 5646 C CA . ASN B 1 196 ? 1.442 -29.094 6.617 1 56.91 196 ASN B CA 1
ATOM 5647 C C . ASN B 1 196 ? 1.289 -28.75 5.137 1 56.91 196 ASN B C 1
ATOM 5649 O O . ASN B 1 196 ? 1.482 -27.594 4.738 1 56.91 196 ASN B O 1
ATOM 5653 N N . ILE B 1 197 ? 0.925 -29.734 4.469 1 60.66 197 ILE B N 1
ATOM 5654 C CA . ILE B 1 197 ? 0.833 -29.469 3.039 1 60.66 197 ILE B CA 1
ATOM 5655 C C . ILE B 1 197 ? -0.531 -28.859 2.717 1 60.66 197 ILE B C 1
ATOM 5657 O O . ILE B 1 197 ? -1.567 -29.469 2.982 1 60.66 197 ILE B O 1
ATOM 5661 N N . THR B 1 198 ? -0.497 -27.688 2.254 1 59.62 198 THR B N 1
ATOM 5662 C CA . THR B 1 198 ? -1.715 -26.922 2.02 1 59.62 198 THR B CA 1
ATOM 5663 C C . THR B 1 198 ? -2.424 -27.406 0.757 1 59.62 198 THR B C 1
ATOM 5665 O O . THR B 1 198 ? -3.654 -27.438 0.707 1 59.62 198 THR B O 1
ATOM 5668 N N . ASN B 1 199 ? -1.611 -27.766 -0.353 1 69.25 199 ASN B N 1
ATOM 5669 C CA . ASN B 1 199 ? -2.312 -28.172 -1.569 1 69.25 199 ASN B CA 1
ATOM 5670 C C . ASN B 1 199 ? -1.498 -29.172 -2.385 1 69.25 199 ASN B C 1
ATOM 5672 O O . ASN B 1 199 ? -0.332 -28.922 -2.695 1 69.25 199 ASN B O 1
ATOM 5676 N N . PHE B 1 200 ? -2.111 -30.328 -2.682 1 77.5 200 PHE B N 1
ATOM 5677 C CA . PHE B 1 200 ? -1.476 -31.422 -3.404 1 77.5 200 PHE B CA 1
ATOM 5678 C C . PHE B 1 200 ? -1.938 -31.453 -4.855 1 77.5 200 PHE B C 1
ATOM 5680 O O . PHE B 1 200 ? -1.98 -32.5 -5.477 1 77.5 200 PHE B O 1
ATOM 5687 N N . HIS B 1 201 ? -2.283 -30.359 -5.375 1 84.75 201 HIS B N 1
ATOM 5688 C CA . HIS B 1 201 ? -2.922 -30.438 -6.684 1 84.75 201 HIS B CA 1
ATOM 5689 C C . HIS B 1 201 ? -1.937 -30.891 -7.75 1 84.75 201 HIS B C 1
ATOM 5691 O O . HIS B 1 201 ? -2.275 -31.734 -8.594 1 84.75 201 HIS B O 1
ATOM 5697 N N . LEU B 1 202 ? -0.779 -30.344 -7.668 1 88.44 202 LEU B N 1
ATOM 5698 C CA . LEU B 1 202 ? 0.226 -30.75 -8.641 1 88.44 202 LEU B CA 1
ATOM 5699 C C . LEU B 1 202 ? 0.547 -32.25 -8.5 1 88.44 202 LEU B C 1
ATOM 5701 O O . LEU B 1 202 ? 0.633 -32.969 -9.492 1 88.44 202 LEU B O 1
ATOM 5705 N N . PHE B 1 203 ? 0.694 -32.688 -7.348 1 90.38 203 PHE B N 1
ATOM 5706 C CA . PHE B 1 203 ? 0.972 -34.094 -7.059 1 90.38 203 PHE B CA 1
ATOM 5707 C C . PHE B 1 203 ? -0.186 -34.969 -7.504 1 90.38 203 PHE B C 1
ATOM 5709 O O . PHE B 1 203 ? 0.029 -36.031 -8.094 1 90.38 203 PHE B O 1
ATOM 5716 N N . LYS B 1 204 ? -1.312 -34.531 -7.242 1 92.44 204 LYS B N 1
ATOM 5717 C CA . LYS B 1 204 ? -2.502 -35.281 -7.641 1 92.44 204 LYS B CA 1
ATOM 5718 C C . LYS B 1 204 ? -2.537 -35.469 -9.156 1 92.44 204 LYS B C 1
ATOM 5720 O O . LYS B 1 204 ? -2.826 -36.562 -9.625 1 92.44 204 LYS B O 1
ATOM 5725 N N . HIS B 1 205 ? -2.271 -34.438 -9.883 1 94.06 205 HIS B N 1
ATOM 5726 C CA . HIS B 1 205 ? -2.227 -34.562 -11.336 1 94.06 205 HIS B CA 1
ATOM 5727 C C . HIS B 1 205 ? -1.162 -35.562 -11.773 1 94.06 205 HIS B C 1
ATOM 5729 O O . HIS B 1 205 ? -1.378 -36.312 -12.719 1 94.06 205 HIS B O 1
ATOM 5735 N N . TYR B 1 206 ? -0.061 -35.562 -11.102 1 95.06 206 TYR B N 1
ATOM 5736 C CA . TYR B 1 206 ? 0.998 -36.5 -11.484 1 95.06 206 TYR B CA 1
ATOM 5737 C C . TYR B 1 206 ? 0.543 -37.938 -11.328 1 95.06 206 TYR B C 1
ATOM 5739 O O . TYR B 1 206 ? 0.752 -38.75 -12.219 1 95.06 206 TYR B O 1
ATOM 5747 N N . VAL B 1 207 ? -0.028 -38.219 -10.211 1 95.12 207 VAL B N 1
ATOM 5748 C CA . VAL B 1 207 ? -0.447 -39.594 -9.93 1 95.12 207 VAL B CA 1
ATOM 5749 C C . VAL B 1 207 ? -1.524 -40 -10.93 1 95.12 207 VAL B C 1
ATOM 5751 O O . VAL B 1 207 ? -1.52 -41.156 -11.406 1 95.12 207 VAL B O 1
ATOM 5754 N N . LEU B 1 208 ? -2.391 -39.125 -11.227 1 95.62 208 LEU B N 1
ATOM 5755 C CA . LEU B 1 208 ? -3.465 -39.406 -12.172 1 95.62 208 LEU B CA 1
ATOM 5756 C C . LEU B 1 208 ? -2.912 -39.656 -13.57 1 95.62 208 LEU B C 1
ATOM 5758 O O . LEU B 1 208 ? -3.363 -40.562 -14.281 1 95.62 208 LEU B O 1
ATOM 5762 N N . VAL B 1 209 ? -1.963 -38.844 -13.953 1 95.12 209 VAL B N 1
ATOM 5763 C CA . VAL B 1 209 ? -1.31 -39 -15.242 1 95.12 209 VAL B CA 1
ATOM 5764 C C . VAL B 1 209 ? -0.584 -40.344 -15.281 1 95.12 209 VAL B C 1
ATOM 5766 O O . VAL B 1 209 ? -0.643 -41.062 -16.281 1 95.12 209 VAL B O 1
ATOM 5769 N N . ALA B 1 210 ? 0.076 -40.688 -14.195 1 94.06 210 ALA B N 1
ATOM 5770 C CA . ALA B 1 210 ? 0.791 -41.969 -14.109 1 94.06 210 ALA B CA 1
ATOM 5771 C C . ALA B 1 210 ? -0.166 -43.156 -14.258 1 94.06 210 ALA B C 1
ATOM 5773 O O . ALA B 1 210 ? 0.144 -44.125 -14.945 1 94.06 210 ALA B O 1
ATOM 5774 N N . LEU B 1 211 ? -1.283 -43.031 -13.617 1 93.19 211 LEU B N 1
ATOM 5775 C CA . LEU B 1 211 ? -2.275 -44.094 -13.703 1 93.19 211 LEU B CA 1
ATOM 5776 C C . LEU B 1 211 ? -2.811 -44.25 -15.125 1 93.19 211 LEU B C 1
ATOM 5778 O O . LEU B 1 211 ? -3 -45.344 -15.609 1 93.19 211 LEU B O 1
ATOM 5782 N N . GLU B 1 212 ? -3.045 -43.125 -15.727 1 92.25 212 GLU B N 1
ATOM 5783 C CA . GLU B 1 212 ? -3.539 -43.156 -17.109 1 92.25 212 GLU B CA 1
ATOM 5784 C C . GLU B 1 212 ? -2.541 -43.812 -18.031 1 92.25 212 GLU B C 1
ATOM 5786 O O . GLU B 1 212 ? -2.932 -44.562 -18.938 1 92.25 212 GLU B O 1
ATOM 5791 N N . ARG B 1 213 ? -1.283 -43.625 -17.797 1 92.56 213 ARG B N 1
ATOM 5792 C CA . ARG B 1 213 ? -0.231 -44.156 -18.656 1 92.56 213 ARG B CA 1
ATOM 5793 C C . ARG B 1 213 ? 0.021 -45.625 -18.391 1 92.56 213 ARG B C 1
ATOM 5795 O O . ARG B 1 213 ? 0.375 -46.375 -19.297 1 92.56 213 ARG B O 1
ATOM 5802 N N . THR B 1 214 ? -0.174 -46.062 -17.172 1 91.94 214 THR B N 1
ATOM 5803 C CA . THR B 1 214 ? 0.189 -47.438 -16.797 1 91.94 214 THR B CA 1
ATOM 5804 C C . THR B 1 214 ? -0.989 -48.375 -17 1 91.94 214 THR B C 1
ATOM 5806 O O . THR B 1 214 ? -0.799 -49.594 -17.203 1 91.94 214 THR B O 1
ATOM 5809 N N . GLN B 1 215 ? -2.168 -48.094 -16.734 1 79.69 215 GLN B N 1
ATOM 5810 C CA . GLN B 1 215 ? -3.32 -48.969 -16.75 1 79.69 215 GLN B CA 1
ATOM 5811 C C . GLN B 1 215 ? -3.826 -49.219 -18.172 1 79.69 215 GLN B C 1
ATOM 5813 O O . GLN B 1 215 ? -4.359 -50.281 -18.469 1 79.69 215 GLN B O 1
ATOM 5818 N N . ARG B 1 216 ? -3.867 -48.344 -18.766 1 65.19 216 ARG B N 1
ATOM 5819 C CA . ARG B 1 216 ? -4.609 -48.562 -20 1 65.19 216 ARG B CA 1
ATOM 5820 C C . ARG B 1 216 ? -3.807 -49.438 -20.969 1 65.19 216 ARG B C 1
ATOM 5822 O O . ARG B 1 216 ? -2.857 -50.094 -20.562 1 65.19 216 ARG B O 1
ATOM 5829 N N . LYS B 1 217 ? -4.121 -49.438 -22.156 1 57.53 217 LYS B N 1
ATOM 5830 C CA . LYS B 1 217 ? -3.684 -50.438 -23.141 1 57.53 217 LYS B CA 1
ATOM 5831 C C . LYS B 1 217 ? -2.162 -50.5 -23.203 1 57.53 217 LYS B C 1
ATOM 5833 O O . LYS B 1 217 ? -1.593 -51.562 -23.422 1 57.53 217 LYS B O 1
ATOM 5838 N N . ALA B 1 218 ? -1.508 -49.438 -22.844 1 60.59 218 ALA B N 1
ATOM 5839 C CA . ALA B 1 218 ? -0.15 -49.375 -23.375 1 60.59 218 ALA B CA 1
ATOM 5840 C C . ALA B 1 218 ? 0.883 -49.625 -22.281 1 60.59 218 ALA B C 1
ATOM 5842 O O . ALA B 1 218 ? 2.051 -49.906 -22.578 1 60.59 218 ALA B O 1
ATOM 5843 N N . ASN B 1 219 ? 0.457 -50.062 -21.047 1 79.88 219 ASN B N 1
ATOM 5844 C CA . ASN B 1 219 ? 1.332 -50.438 -19.953 1 79.88 219 ASN B CA 1
ATOM 5845 C C . ASN B 1 219 ? 2.656 -49.688 -20 1 79.88 219 ASN B C 1
ATOM 5847 O O . ASN B 1 219 ? 3.727 -50.281 -20 1 79.88 219 ASN B O 1
ATOM 5851 N N . TYR B 1 220 ? 2.676 -48.281 -20.016 1 89.31 220 TYR B N 1
ATOM 5852 C CA . TYR B 1 220 ? 3.875 -47.469 -20.047 1 89.31 220 TYR B CA 1
ATOM 5853 C C . TYR B 1 220 ? 4.414 -47.219 -18.641 1 89.31 220 TYR B C 1
ATOM 5855 O O . TYR B 1 220 ? 4.227 -46.125 -18.078 1 89.31 220 TYR B O 1
ATOM 5863 N N . PHE B 1 221 ? 5.113 -48.188 -18.172 1 91.69 221 PHE B N 1
ATOM 5864 C CA . PHE B 1 221 ? 5.707 -48.094 -16.844 1 91.69 221 PHE B CA 1
ATOM 5865 C C . PHE B 1 221 ? 7.023 -47.312 -16.906 1 91.69 221 PHE B C 1
ATOM 5867 O O . PHE B 1 221 ? 7.695 -47.312 -17.938 1 91.69 221 PHE B O 1
ATOM 5874 N N . LEU B 1 222 ? 7.266 -46.719 -15.828 1 91.88 222 LEU B N 1
ATOM 5875 C CA . LEU B 1 222 ? 8.57 -46.062 -15.703 1 91.88 222 LEU B CA 1
ATOM 5876 C C . LEU B 1 222 ? 9.688 -47.094 -15.633 1 91.88 222 LEU B C 1
ATOM 5878 O O . LEU B 1 222 ? 9.523 -48.156 -15 1 91.88 222 LEU B O 1
ATOM 5882 N N . SER B 1 223 ? 10.781 -46.719 -16.344 1 86.75 223 SER B N 1
ATOM 5883 C CA . SER B 1 223 ? 11.945 -47.594 -16.219 1 86.75 223 SER B CA 1
ATOM 5884 C C . SER B 1 223 ? 12.891 -47.062 -15.117 1 86.75 223 SER B C 1
ATOM 5886 O O . SER B 1 223 ? 12.836 -45.906 -14.742 1 86.75 223 SER B O 1
ATOM 5888 N N . GLN B 1 224 ? 13.672 -47.938 -14.617 1 80.38 224 GLN B N 1
ATOM 5889 C CA . GLN B 1 224 ? 14.641 -47.562 -13.594 1 80.38 224 GLN B CA 1
ATOM 5890 C C . GLN B 1 224 ? 15.648 -46.531 -14.133 1 80.38 224 GLN B C 1
ATOM 5892 O O . GLN B 1 224 ? 16.109 -45.688 -13.398 1 80.38 224 GLN B O 1
ATOM 5897 N N . GLU B 1 225 ? 15.844 -46.625 -15.359 1 75.19 225 GLU B N 1
ATOM 5898 C CA . GLU B 1 225 ? 16.797 -45.719 -16 1 75.19 225 GLU B CA 1
ATOM 5899 C C . GLU B 1 225 ? 16.234 -44.312 -16.125 1 75.19 225 GLU B C 1
ATOM 5901 O O . GLU B 1 225 ? 16.969 -43.344 -16.078 1 75.19 225 GLU B O 1
ATOM 5906 N N . GLU B 1 226 ? 15.008 -44.344 -16.172 1 73.69 226 GLU B N 1
ATOM 5907 C CA . GLU B 1 226 ? 14.336 -43.062 -16.406 1 73.69 226 GLU B CA 1
ATOM 5908 C C . GLU B 1 226 ? 14.055 -42.344 -15.086 1 73.69 226 GLU B C 1
ATOM 5910 O O . GLU B 1 226 ? 13.75 -41.156 -15.078 1 73.69 226 GLU B O 1
ATOM 5915 N N . ASN B 1 227 ? 14.266 -43.125 -14.023 1 73.5 227 ASN B N 1
ATOM 5916 C CA . ASN B 1 227 ? 13.938 -42.594 -12.703 1 73.5 227 ASN B CA 1
ATOM 5917 C C . ASN B 1 227 ? 15.172 -42.031 -12 1 73.5 227 ASN B C 1
ATOM 5919 O O . ASN B 1 227 ? 16.078 -42.781 -11.625 1 73.5 227 ASN B O 1
ATOM 5923 N N . PRO B 1 228 ? 15.141 -40.781 -11.789 1 69.62 228 PRO B N 1
ATOM 5924 C CA . PRO B 1 228 ? 16.328 -40.219 -11.141 1 69.62 228 PRO B CA 1
ATOM 5925 C C . PRO B 1 228 ? 16.312 -40.375 -9.625 1 69.62 228 PRO B C 1
ATOM 5927 O O . PRO B 1 228 ? 17.25 -40 -8.945 1 69.62 228 PRO B O 1
ATOM 5930 N N . PHE B 1 229 ? 15.328 -41.125 -9.117 1 73.81 229 PHE B N 1
ATOM 5931 C CA . PHE B 1 229 ? 15.141 -41.156 -7.668 1 73.81 229 PHE B CA 1
ATOM 5932 C C . PHE B 1 229 ? 15.438 -42.562 -7.125 1 73.81 229 PHE B C 1
ATOM 5934 O O . PHE B 1 229 ? 15.18 -43.562 -7.797 1 73.81 229 PHE B O 1
ATOM 5941 N N . ALA B 1 230 ? 16.125 -42.562 -6.004 1 76.31 230 ALA B N 1
ATOM 5942 C CA . ALA B 1 230 ? 16.344 -43.812 -5.285 1 76.31 230 ALA B CA 1
ATOM 5943 C C . ALA B 1 230 ? 16.078 -43.656 -3.793 1 76.31 230 ALA B C 1
ATOM 5945 O O . ALA B 1 230 ? 16.938 -43.188 -3.047 1 76.31 230 ALA B O 1
ATOM 5946 N N . PHE B 1 231 ? 14.812 -44.062 -3.41 1 78.38 231 PHE B N 1
ATOM 5947 C CA . PHE B 1 231 ? 14.414 -43.906 -2.016 1 78.38 231 PHE B CA 1
ATOM 5948 C C . PHE B 1 231 ? 14.508 -45.25 -1.291 1 78.38 231 PHE B C 1
ATOM 5950 O O . PHE B 1 231 ? 14.422 -46.312 -1.918 1 78.38 231 PHE B O 1
ATOM 5957 N N . ASP B 1 232 ? 14.68 -45.094 0.014 1 81.25 232 ASP B N 1
ATOM 5958 C CA . ASP B 1 232 ? 14.805 -46.281 0.856 1 81.25 232 ASP B CA 1
ATOM 5959 C C . ASP B 1 232 ? 13.492 -47.062 0.899 1 81.25 232 ASP B C 1
ATOM 5961 O O . ASP B 1 232 ? 12.461 -46.531 1.32 1 81.25 232 ASP B O 1
ATOM 5965 N N . GLU B 1 233 ? 13.594 -48.312 0.63 1 85.31 233 GLU B N 1
ATOM 5966 C CA . GLU B 1 233 ? 12.406 -49.156 0.575 1 85.31 233 GLU B CA 1
ATOM 5967 C C . GLU B 1 233 ? 11.852 -49.438 1.971 1 85.31 233 GLU B C 1
ATOM 5969 O O . GLU B 1 233 ? 10.695 -49.812 2.121 1 85.31 233 GLU B O 1
ATOM 5974 N N . GLU B 1 234 ? 12.648 -49.094 2.945 1 85.12 234 GLU B N 1
ATOM 5975 C CA . GLU B 1 234 ? 12.234 -49.375 4.316 1 85.12 234 GLU B CA 1
ATOM 5976 C C . GLU B 1 234 ? 11.516 -48.188 4.934 1 85.12 234 GLU B C 1
ATOM 5978 O O . GLU B 1 234 ? 10.93 -48.312 6.012 1 85.12 234 GLU B O 1
ATOM 5983 N N . SER B 1 235 ? 11.508 -47.156 4.172 1 83.75 235 SER B N 1
ATOM 5984 C CA . SER B 1 235 ? 10.859 -45.969 4.711 1 83.75 235 SER B CA 1
ATOM 5985 C C . SER B 1 235 ? 9.344 -46.156 4.773 1 83.75 235 SER B C 1
ATOM 5987 O O . SER B 1 235 ? 8.766 -46.875 3.965 1 83.75 235 SER B O 1
ATOM 5989 N N . SER B 1 236 ? 8.734 -45.438 5.734 1 83.5 236 SER B N 1
ATOM 5990 C CA . SER B 1 236 ? 7.293 -45.531 5.938 1 83.5 236 SER B CA 1
ATOM 5991 C C . SER B 1 236 ? 6.527 -45.062 4.707 1 83.5 236 SER B C 1
ATOM 5993 O O . SER B 1 236 ? 5.504 -45.656 4.344 1 83.5 236 SER B O 1
ATOM 5995 N N . ILE B 1 237 ? 7.035 -44.125 4.059 1 86.12 237 ILE B N 1
ATOM 5996 C CA . ILE B 1 237 ? 6.348 -43.562 2.904 1 86.12 237 ILE B CA 1
ATOM 5997 C C . ILE B 1 237 ? 6.402 -44.531 1.738 1 86.12 237 ILE B C 1
ATOM 5999 O O . ILE B 1 237 ? 5.43 -44.688 0.994 1 86.12 237 ILE B O 1
ATOM 6003 N N . TYR B 1 238 ? 7.527 -45.156 1.592 1 88.5 238 TYR B N 1
ATOM 6004 C CA . TYR B 1 238 ? 7.652 -46.156 0.538 1 88.5 238 TYR B CA 1
ATOM 6005 C C . TYR B 1 238 ? 6.645 -47.281 0.732 1 88.5 238 TYR B C 1
ATOM 6007 O O . TYR B 1 238 ? 5.98 -47.719 -0.219 1 88.5 238 TYR B O 1
ATOM 6015 N N . GLN B 1 239 ? 6.504 -47.688 1.941 1 90 239 GLN B N 1
ATOM 6016 C CA . GLN B 1 239 ? 5.602 -48.781 2.248 1 90 239 GLN B CA 1
ATOM 6017 C C . GLN B 1 239 ? 4.148 -48.406 2.02 1 90 239 GLN B C 1
ATOM 6019 O O . GLN B 1 239 ? 3.346 -49.188 1.535 1 90 239 GLN B O 1
ATOM 6024 N N . GLU B 1 240 ? 3.877 -47.25 2.379 1 89.25 240 GLU B N 1
ATOM 6025 C CA . GLU B 1 240 ? 2.514 -46.75 2.195 1 89.25 240 GLU B CA 1
ATOM 6026 C C . GLU B 1 240 ? 2.152 -46.688 0.716 1 89.25 240 GLU B C 1
ATOM 6028 O O . GLU B 1 240 ? 1.072 -47.125 0.31 1 89.25 240 GLU B O 1
ATOM 6033 N N . ILE B 1 241 ? 3.029 -46.188 -0.063 1 92.31 241 ILE B N 1
ATOM 6034 C CA . ILE B 1 241 ? 2.781 -46.031 -1.493 1 92.31 241 ILE B CA 1
ATOM 6035 C C . ILE B 1 241 ? 2.791 -47.406 -2.162 1 92.31 241 ILE B C 1
ATOM 6037 O O . ILE B 1 241 ? 2.016 -47.656 -3.086 1 92.31 241 ILE B O 1
ATOM 6041 N N . GLN B 1 242 ? 3.662 -48.25 -1.658 1 94.06 242 GLN B N 1
ATOM 6042 C CA . GLN B 1 242 ? 3.715 -49.625 -2.188 1 94.06 242 GLN B CA 1
ATOM 6043 C C . GLN B 1 242 ? 2.391 -50.344 -1.973 1 94.06 242 GLN B C 1
ATOM 6045 O O . GLN B 1 242 ? 1.902 -51.031 -2.869 1 94.06 242 GLN B O 1
ATOM 6050 N N . SER B 1 243 ? 1.885 -50.156 -0.785 1 93.31 243 SER B N 1
ATOM 6051 C CA . SER B 1 243 ? 0.601 -50.812 -0.488 1 93.31 243 SER B CA 1
ATOM 6052 C C . SER B 1 243 ? -0.485 -50.312 -1.44 1 93.31 243 SER B C 1
ATOM 6054 O O . SER B 1 243 ? -1.297 -51.094 -1.923 1 93.31 243 SER B O 1
ATOM 6056 N N . TRP B 1 244 ? -0.504 -49.094 -1.718 1 94.44 244 TRP B N 1
ATOM 6057 C CA . TRP B 1 244 ? -1.484 -48.5 -2.621 1 94.44 244 TRP B CA 1
ATOM 6058 C C . TRP B 1 244 ? -1.264 -48.969 -4.055 1 94.44 244 TRP B C 1
ATOM 6060 O O . TRP B 1 244 ? -2.215 -49.344 -4.742 1 94.44 244 TRP B O 1
ATOM 6070 N N . ILE B 1 245 ? -0.052 -49.062 -4.539 1 94.56 245 ILE B N 1
ATOM 6071 C CA . ILE B 1 245 ? 0.289 -49.438 -5.902 1 94.56 245 ILE B CA 1
ATOM 6072 C C . ILE B 1 245 ? -0.095 -50.906 -6.129 1 94.56 245 ILE B C 1
ATOM 6074 O O . ILE B 1 245 ? -0.536 -51.281 -7.219 1 94.56 245 ILE B O 1
ATOM 6078 N N . ASN B 1 246 ? 0.073 -51.688 -5.129 1 93.25 246 ASN B N 1
ATOM 6079 C CA . ASN B 1 246 ? -0.266 -53.094 -5.234 1 93.25 246 ASN B CA 1
ATOM 6080 C C . ASN B 1 246 ? -1.76 -53.281 -5.477 1 93.25 246 ASN B C 1
ATOM 6082 O O . ASN B 1 246 ? -2.162 -54.281 -6.117 1 93.25 246 ASN B O 1
ATOM 6086 N N . GLU B 1 247 ? -2.488 -52.344 -5.082 1 91.56 247 GLU B N 1
ATOM 6087 C CA . GLU B 1 247 ? -3.938 -52.438 -5.227 1 91.56 247 GLU B CA 1
ATOM 6088 C C . GLU B 1 247 ? -4.395 -51.906 -6.582 1 91.56 247 GLU B C 1
ATOM 6090 O O . GLU B 1 247 ? -5.379 -52.375 -7.145 1 91.56 247 GLU B O 1
ATOM 6095 N N . VAL B 1 248 ? -3.656 -51 -7.125 1 90.31 248 VAL B N 1
ATOM 6096 C CA . VAL B 1 248 ? -4.219 -50.25 -8.242 1 90.31 248 VAL B CA 1
ATOM 6097 C C . VAL B 1 248 ? -3.51 -50.656 -9.539 1 90.31 248 VAL B C 1
ATOM 6099 O O . VAL B 1 248 ? -4.066 -50.5 -10.625 1 90.31 248 VAL B O 1
ATOM 6102 N N . MET B 1 249 ? -2.279 -51.188 -9.414 1 88.19 249 MET B N 1
ATOM 6103 C CA . MET B 1 249 ? -1.507 -51.469 -10.625 1 88.19 249 MET B CA 1
ATOM 6104 C C . MET B 1 249 ? -1.158 -52.938 -10.734 1 88.19 249 MET B C 1
ATOM 6106 O O . MET B 1 249 ? -0.773 -53.562 -9.742 1 88.19 249 MET B O 1
ATOM 6110 N N . LYS B 1 250 ? -1.328 -53.438 -11.914 1 87.81 250 LYS B N 1
ATOM 6111 C CA . LYS B 1 250 ? -0.857 -54.781 -12.234 1 87.81 250 LYS B CA 1
ATOM 6112 C C . LYS B 1 250 ? 0.468 -54.75 -12.992 1 87.81 250 LYS B C 1
ATOM 6114 O O . LYS B 1 250 ? 0.487 -54.594 -14.211 1 87.81 250 LYS B O 1
ATOM 6119 N N . ALA B 1 251 ? 1.522 -54.906 -12.281 1 90.06 251 ALA B N 1
ATOM 6120 C CA . ALA B 1 251 ? 2.857 -54.781 -12.859 1 90.06 251 ALA B CA 1
ATOM 6121 C C . ALA B 1 251 ? 3.855 -55.688 -12.156 1 90.06 251 ALA B C 1
ATOM 6123 O O . ALA B 1 251 ? 3.529 -56.312 -11.141 1 90.06 251 ALA B O 1
ATOM 6124 N N . THR B 1 252 ? 5 -55.844 -12.781 1 91.06 252 THR B N 1
ATOM 6125 C CA . THR B 1 252 ? 6.094 -56.594 -12.18 1 91.06 252 THR B CA 1
ATOM 6126 C C . THR B 1 252 ? 6.676 -55.844 -10.984 1 91.06 252 THR B C 1
ATOM 6128 O O . THR B 1 252 ? 6.406 -54.656 -10.797 1 91.06 252 THR B O 1
ATOM 6131 N N . HIS B 1 253 ? 7.473 -56.531 -10.195 1 90.56 253 HIS B N 1
ATOM 6132 C CA . HIS B 1 253 ? 8.094 -55.938 -9.016 1 90.56 253 HIS B CA 1
ATOM 6133 C C . HIS B 1 253 ? 8.992 -54.75 -9.406 1 90.56 253 HIS B C 1
ATOM 6135 O O . HIS B 1 253 ? 9.016 -53.719 -8.719 1 90.56 253 HIS B O 1
ATOM 6141 N N . ALA B 1 254 ? 9.688 -54.938 -10.445 1 89.75 254 ALA B N 1
ATOM 6142 C CA . ALA B 1 254 ? 10.602 -53.906 -10.914 1 89.75 254 ALA B CA 1
ATOM 6143 C C . ALA B 1 254 ? 9.836 -52.688 -11.375 1 89.75 254 ALA B C 1
ATOM 6145 O O . ALA B 1 254 ? 10.258 -51.531 -11.125 1 89.75 254 ALA B O 1
ATOM 6146 N N . GLU B 1 255 ? 8.758 -52.938 -12.055 1 91.31 255 GLU B N 1
ATOM 6147 C CA . GLU B 1 255 ? 7.922 -51.844 -12.539 1 91.31 255 GLU B CA 1
ATOM 6148 C C . GLU B 1 255 ? 7.27 -51.094 -11.375 1 91.31 255 GLU B C 1
ATOM 6150 O O . GLU B 1 255 ? 7.211 -49.844 -11.375 1 91.31 255 GLU B O 1
ATOM 6155 N N . LYS B 1 256 ? 6.836 -51.844 -10.414 1 92.75 256 LYS B N 1
ATOM 6156 C CA . LYS B 1 256 ? 6.219 -51.25 -9.234 1 92.75 256 LYS B CA 1
ATOM 6157 C C . LYS B 1 256 ? 7.223 -50.375 -8.469 1 92.75 256 LYS B C 1
ATOM 6159 O O . LYS B 1 256 ? 6.891 -49.281 -8.008 1 92.75 256 LYS B O 1
ATOM 6164 N N . ASN B 1 257 ? 8.375 -50.906 -8.344 1 92.44 257 ASN B N 1
ATOM 6165 C CA . ASN B 1 257 ? 9.414 -50.156 -7.648 1 92.44 257 ASN B CA 1
ATOM 6166 C C . ASN B 1 257 ? 9.703 -48.812 -8.344 1 92.44 257 ASN B C 1
ATOM 6168 O O . ASN B 1 257 ? 9.867 -47.812 -7.684 1 92.44 257 ASN B O 1
ATOM 6172 N N . ALA B 1 258 ? 9.781 -48.875 -9.656 1 92.12 258 ALA B N 1
ATOM 6173 C CA . ALA B 1 258 ? 10.039 -47.656 -10.422 1 92.12 258 ALA B CA 1
ATOM 6174 C C . ALA B 1 258 ? 8.914 -46.625 -10.242 1 92.12 258 ALA B C 1
ATOM 6176 O O . ALA B 1 258 ? 9.164 -45.438 -10.109 1 92.12 258 ALA B O 1
ATOM 6177 N N . GLU B 1 259 ? 7.73 -47.156 -10.242 1 94.12 259 GLU B N 1
ATOM 6178 C CA . GLU B 1 259 ? 6.57 -46.281 -10.07 1 94.12 259 GLU B CA 1
ATOM 6179 C C . GLU B 1 259 ? 6.539 -45.656 -8.672 1 94.12 259 GLU B C 1
ATOM 6181 O O . GLU B 1 259 ? 6.191 -44.5 -8.508 1 94.12 259 GLU B O 1
ATOM 6186 N N . ILE B 1 260 ? 6.887 -46.469 -7.691 1 92.88 260 ILE B N 1
ATOM 6187 C CA . ILE B 1 260 ? 6.906 -46 -6.312 1 92.88 260 ILE B CA 1
ATOM 6188 C C . ILE B 1 260 ? 7.934 -44.875 -6.176 1 92.88 260 ILE B C 1
ATOM 6190 O O . ILE B 1 260 ? 7.645 -43.812 -5.582 1 92.88 260 ILE B O 1
ATOM 6194 N N . GLN B 1 261 ? 9.078 -45.062 -6.75 1 89.38 261 GLN B N 1
ATOM 6195 C CA . GLN B 1 261 ? 10.125 -44.031 -6.711 1 89.38 261 GLN B CA 1
ATOM 6196 C C . GLN B 1 261 ? 9.672 -42.75 -7.379 1 89.38 261 GLN B C 1
ATOM 6198 O O . GLN B 1 261 ? 9.945 -41.656 -6.883 1 89.38 261 GLN B O 1
ATOM 6203 N N . GLY B 1 262 ? 8.977 -42.906 -8.492 1 89.62 262 GLY B N 1
ATOM 6204 C CA . GLY B 1 262 ? 8.461 -41.75 -9.195 1 89.62 262 GLY B CA 1
ATOM 6205 C C . GLY B 1 262 ? 7.441 -40.969 -8.383 1 89.62 262 GLY B C 1
ATOM 6206 O O . GLY B 1 262 ? 7.465 -39.75 -8.367 1 89.62 262 GLY B O 1
ATOM 6207 N N . ILE B 1 263 ? 6.621 -41.656 -7.734 1 91.5 263 ILE B N 1
ATOM 6208 C CA . ILE B 1 263 ? 5.566 -41.031 -6.949 1 91.5 263 ILE B CA 1
ATOM 6209 C C . ILE B 1 263 ? 6.176 -40.312 -5.746 1 91.5 263 ILE B C 1
ATOM 6211 O O . ILE B 1 263 ? 5.824 -39.188 -5.457 1 91.5 263 ILE B O 1
ATOM 6215 N N . ILE B 1 264 ? 7.102 -40.938 -5.082 1 87.94 264 ILE B N 1
ATOM 6216 C CA . ILE B 1 264 ? 7.758 -40.312 -3.932 1 87.94 264 ILE B CA 1
ATOM 6217 C C . ILE B 1 264 ? 8.547 -39.094 -4.379 1 87.94 264 ILE B C 1
ATOM 6219 O O . ILE B 1 264 ? 8.555 -38.062 -3.688 1 87.94 264 ILE B O 1
ATOM 6223 N N . GLY B 1 265 ? 9.18 -39.219 -5.496 1 85.12 265 GLY B N 1
ATOM 6224 C CA . GLY B 1 265 ? 9.898 -38.094 -6.039 1 85.12 265 GLY B CA 1
ATOM 6225 C C . GLY B 1 265 ? 9.031 -36.844 -6.227 1 85.12 265 GLY B C 1
ATOM 6226 O O . GLY B 1 265 ? 9.438 -35.75 -5.887 1 85.12 265 GLY B O 1
ATOM 6227 N N . ASN B 1 266 ? 7.871 -37 -6.746 1 87.94 266 ASN B N 1
ATOM 6228 C CA . ASN B 1 266 ? 6.961 -35.906 -6.996 1 87.94 266 ASN B CA 1
ATOM 6229 C C . ASN B 1 266 ? 6.352 -35.375 -5.703 1 87.94 266 ASN B C 1
ATOM 6231 O O . ASN B 1 266 ? 5.977 -34.188 -5.621 1 87.94 266 ASN B O 1
ATOM 6235 N N . LEU B 1 267 ? 6.262 -36.188 -4.77 1 85.38 267 LEU B N 1
ATOM 6236 C CA . LEU B 1 267 ? 5.762 -35.781 -3.467 1 85.38 267 LEU B CA 1
ATOM 6237 C C . LEU B 1 267 ? 6.785 -34.906 -2.746 1 85.38 267 LEU B C 1
ATOM 6239 O O . LEU B 1 267 ? 6.422 -34.062 -1.913 1 85.38 267 LEU B O 1
ATOM 6243 N N . SER B 1 268 ? 7.996 -35 -3.076 1 79.62 268 SER B N 1
ATOM 6244 C CA . SER B 1 268 ? 9.102 -34.344 -2.398 1 79.62 268 SER B CA 1
ATOM 6245 C C . SER B 1 268 ? 9.078 -32.844 -2.68 1 79.62 268 SER B C 1
ATOM 6247 O O . SER B 1 268 ? 9.719 -32.062 -1.968 1 79.62 268 SER B O 1
ATOM 6249 N N . VAL B 1 269 ? 8.305 -32.469 -3.66 1 76 269 VAL B N 1
ATOM 6250 C CA . VAL B 1 269 ? 8.156 -31.031 -3.945 1 76 269 VAL B CA 1
ATOM 6251 C C . VAL B 1 269 ? 7.617 -30.312 -2.713 1 76 269 VAL B C 1
ATOM 6253 O O . VAL B 1 269 ? 7.961 -29.156 -2.463 1 76 269 VAL B O 1
ATOM 6256 N N . TYR B 1 270 ? 6.887 -31.016 -1.955 1 73.44 270 TYR B N 1
ATOM 6257 C CA . TYR B 1 270 ? 6.199 -30.406 -0.821 1 73.44 270 TYR B CA 1
ATOM 6258 C C . TYR B 1 270 ? 6.992 -30.609 0.466 1 73.44 270 TYR B C 1
ATOM 6260 O O . TYR B 1 270 ? 6.805 -29.875 1.436 1 73.44 270 TYR B O 1
ATOM 6268 N N . GLN B 1 271 ? 7.742 -31.578 0.484 1 71.25 271 GLN B N 1
ATOM 6269 C CA . GLN B 1 271 ? 8.508 -31.906 1.681 1 71.25 271 GLN B CA 1
ATOM 6270 C C . GLN B 1 271 ? 9.992 -32.031 1.363 1 71.25 271 GLN B C 1
ATOM 6272 O O . GLN B 1 271 ? 10.461 -33.125 1.013 1 71.25 271 GLN B O 1
ATOM 6277 N N . SER B 1 272 ? 10.578 -31.047 1.646 1 65.56 272 SER B N 1
ATOM 6278 C CA . SER B 1 272 ? 11.992 -31.031 1.299 1 65.56 272 SER B CA 1
ATOM 6279 C C . SER B 1 272 ? 12.766 -32.094 2.064 1 65.56 272 SER B C 1
ATOM 6281 O O . SER B 1 272 ? 13.836 -32.531 1.633 1 65.56 272 SER B O 1
ATOM 6283 N N . GLU B 1 273 ? 12.094 -32.562 3.127 1 66.19 273 GLU B N 1
ATOM 6284 C CA . GLU B 1 273 ? 12.758 -33.562 3.955 1 66.19 273 GLU B CA 1
ATOM 6285 C C . GLU B 1 273 ? 12.922 -34.875 3.203 1 66.19 273 GLU B C 1
ATOM 6287 O O . GLU B 1 273 ? 13.781 -35.688 3.549 1 66.19 273 GLU B O 1
ATOM 6292 N N . LEU B 1 274 ? 12.023 -35 2.289 1 66.75 274 LEU B N 1
ATOM 6293 C CA . LEU B 1 274 ? 12.094 -36.219 1.522 1 66.75 274 LEU B CA 1
ATOM 6294 C C . LEU B 1 274 ? 13.297 -36.219 0.588 1 66.75 274 LEU B C 1
ATOM 6296 O O . LEU B 1 274 ? 13.727 -37.281 0.114 1 66.75 274 LEU B O 1
ATOM 6300 N N . ILE B 1 275 ? 13.586 -35 0.275 1 61.28 275 ILE B N 1
ATOM 6301 C CA . ILE B 1 275 ? 14.766 -34.906 -0.575 1 61.28 275 ILE B CA 1
ATOM 6302 C C . ILE B 1 275 ? 16 -35.344 0.211 1 61.28 275 ILE B C 1
ATOM 6304 O O . ILE B 1 275 ? 16.391 -34.656 1.17 1 61.28 275 ILE B O 1
ATOM 6308 N N . SER B 1 276 ? 15.953 -36.625 0.618 1 56.38 276 SER B N 1
ATOM 6309 C CA . SER B 1 276 ? 16.906 -37.312 1.473 1 56.38 276 SER B CA 1
ATOM 6310 C C . SER B 1 276 ? 18.344 -36.969 1.131 1 56.38 276 SER B C 1
ATOM 6312 O O . SER B 1 276 ? 18.625 -36.531 0.012 1 56.38 276 SER B O 1
ATOM 6314 N N . GLU B 1 277 ? 19.156 -36.938 2.17 1 56.22 277 GLU B N 1
ATOM 6315 C CA . GLU B 1 277 ? 20.609 -36.906 2.098 1 56.22 277 GLU B CA 1
ATOM 6316 C C . GLU B 1 277 ? 21.141 -37.812 0.991 1 56.22 277 GLU B C 1
ATOM 6318 O O . GLU B 1 277 ? 22.109 -37.469 0.321 1 56.22 277 GLU B O 1
ATOM 6323 N N . HIS B 1 278 ? 20.5 -38.875 0.782 1 53.31 278 HIS B N 1
ATOM 6324 C CA . HIS B 1 278 ? 20.969 -39.844 -0.207 1 53.31 278 HIS B CA 1
ATOM 6325 C C . HIS B 1 278 ? 20.828 -39.281 -1.622 1 53.31 278 HIS B C 1
ATOM 6327 O O . HIS B 1 278 ? 21.703 -39.5 -2.465 1 53.31 278 HIS B O 1
ATOM 6333 N N . LEU B 1 279 ? 19.703 -38.719 -1.85 1 56.06 279 LEU B N 1
ATOM 6334 C CA . LEU B 1 279 ? 19.516 -38.125 -3.18 1 56.06 279 LEU B CA 1
ATOM 6335 C C . LEU B 1 279 ? 20.609 -37.125 -3.484 1 56.06 279 LEU B C 1
ATOM 6337 O O . LEU B 1 279 ? 21.125 -37.062 -4.602 1 56.06 279 LEU B O 1
ATOM 6341 N N . LEU B 1 280 ? 20.922 -36.531 -2.381 1 58.59 280 LEU B N 1
ATOM 6342 C CA . LEU B 1 280 ? 22 -35.562 -2.498 1 58.59 280 LEU B CA 1
ATOM 6343 C C . LEU B 1 280 ? 23.344 -36.25 -2.715 1 58.59 280 LEU B C 1
ATOM 6345 O O . LEU B 1 280 ? 24.234 -35.688 -3.385 1 58.59 280 LEU B O 1
ATOM 6349 N N . SER B 1 281 ? 23.281 -37.406 -2.283 1 57.03 281 SER B N 1
ATOM 6350 C CA . SER B 1 281 ? 24.531 -38.156 -2.402 1 57.03 281 SER B CA 1
ATOM 6351 C C . SER B 1 281 ? 24.734 -38.688 -3.824 1 57.03 281 SER B C 1
ATOM 6353 O O . SER B 1 281 ? 25.859 -38.719 -4.324 1 57.03 281 SER B O 1
ATOM 6355 N N . SER B 1 282 ? 23.609 -39.156 -4.492 1 58.66 282 SER B N 1
ATOM 6356 C CA . SER B 1 282 ? 23.75 -39.719 -5.832 1 58.66 282 SER B CA 1
ATOM 6357 C C . SER B 1 282 ? 24.125 -38.625 -6.844 1 58.66 282 SER B C 1
ATOM 6359 O O . SER B 1 282 ? 24.734 -38.938 -7.879 1 58.66 282 SER B O 1
ATOM 6361 N N . HIS B 1 283 ? 23.75 -37.562 -6.57 1 60.75 283 HIS B N 1
ATOM 6362 C CA . HIS B 1 283 ? 24.016 -36.469 -7.512 1 60.75 283 HIS B CA 1
ATOM 6363 C C . HIS B 1 283 ? 25.062 -35.5 -6.957 1 60.75 283 HIS B C 1
ATOM 6365 O O . HIS B 1 283 ? 25.062 -34.344 -7.305 1 60.75 283 HIS B O 1
ATOM 6371 N N . ASN B 1 284 ? 25.766 -36.188 -6.203 1 64.44 284 ASN B N 1
ATOM 6372 C CA . ASN B 1 284 ? 26.672 -35.438 -5.344 1 64.44 284 ASN B CA 1
ATOM 6373 C C . ASN B 1 284 ? 27.625 -34.562 -6.164 1 64.44 284 ASN B C 1
ATOM 6375 O O . ASN B 1 284 ? 27.859 -33.406 -5.828 1 64.44 284 ASN B O 1
ATOM 6379 N N . GLU B 1 285 ? 28.047 -35.281 -7.266 1 68.75 285 GLU B N 1
ATOM 6380 C CA . GLU B 1 285 ? 29.016 -34.5 -8.023 1 68.75 285 GLU B CA 1
ATOM 6381 C C . GLU B 1 285 ? 28.375 -33.25 -8.656 1 68.75 285 GLU B C 1
ATOM 6383 O O . GLU B 1 285 ? 28.953 -32.156 -8.625 1 68.75 285 GLU B O 1
ATOM 6388 N N . ALA B 1 286 ? 27.234 -33.469 -9.172 1 70.25 286 ALA B N 1
ATOM 6389 C CA . ALA B 1 286 ? 26.531 -32.375 -9.82 1 70.25 286 ALA B CA 1
ATOM 6390 C C . ALA B 1 286 ? 26.125 -31.312 -8.805 1 70.25 286 ALA B C 1
ATOM 6392 O O . ALA B 1 286 ? 26.219 -30.109 -9.094 1 70.25 286 ALA B O 1
ATOM 6393 N N . ILE B 1 287 ? 25.922 -31.766 -7.656 1 72.69 287 ILE B N 1
ATOM 6394 C CA . ILE B 1 287 ? 25.5 -30.844 -6.605 1 72.69 287 ILE B CA 1
ATOM 6395 C C . ILE B 1 287 ? 26.688 -30.047 -6.113 1 72.69 287 ILE B C 1
ATOM 6397 O O . ILE B 1 287 ? 26.578 -28.844 -5.859 1 72.69 287 ILE B O 1
ATOM 6401 N N . THR B 1 288 ? 27.781 -30.781 -5.992 1 75.62 288 THR B N 1
ATOM 6402 C CA . THR B 1 288 ? 28.984 -30.109 -5.535 1 75.62 288 THR B CA 1
ATOM 6403 C C . THR B 1 288 ? 29.422 -29.047 -6.539 1 75.62 288 THR B C 1
ATOM 6405 O O . THR B 1 288 ? 29.859 -27.969 -6.152 1 75.62 288 THR B O 1
ATOM 6408 N N . ALA B 1 289 ? 29.297 -29.469 -7.793 1 77.06 289 ALA B N 1
ATOM 6409 C CA . ALA B 1 289 ? 29.656 -28.5 -8.828 1 77.06 289 ALA B CA 1
ATOM 6410 C C . ALA B 1 289 ? 28.734 -27.281 -8.789 1 77.06 289 ALA B C 1
ATOM 6412 O O . ALA B 1 289 ? 29.172 -26.141 -8.938 1 77.06 289 ALA B O 1
ATOM 6413 N N . THR B 1 290 ? 27.531 -27.562 -8.609 1 80.5 290 THR B N 1
ATOM 6414 C CA . THR B 1 290 ? 26.547 -26.484 -8.539 1 80.5 290 THR B CA 1
ATOM 6415 C C . THR B 1 290 ? 26.781 -25.609 -7.316 1 80.5 290 THR B C 1
ATOM 6417 O O . THR B 1 290 ? 26.594 -24.391 -7.375 1 80.5 290 THR B O 1
ATOM 6420 N N . LYS B 1 291 ? 27.188 -26.266 -6.258 1 83.06 291 LYS B N 1
ATOM 6421 C CA . LYS B 1 291 ? 27.484 -25.531 -5.023 1 83.06 291 LYS B CA 1
ATOM 6422 C C . LYS B 1 291 ? 28.625 -24.547 -5.227 1 83.06 291 LYS B C 1
ATOM 6424 O O . LYS B 1 291 ? 28.516 -23.375 -4.84 1 83.06 291 LYS B O 1
ATOM 6429 N N . THR B 1 292 ? 29.688 -25.031 -5.777 1 84.75 292 THR B N 1
ATOM 6430 C CA . THR B 1 292 ? 30.844 -24.188 -6.016 1 84.75 292 THR B CA 1
ATOM 6431 C C . THR B 1 292 ? 30.484 -23 -6.914 1 84.75 292 THR B C 1
ATOM 6433 O O . THR B 1 292 ? 30.891 -21.875 -6.66 1 84.75 292 THR B O 1
ATOM 6436 N N . LEU B 1 293 ? 29.719 -23.328 -7.883 1 86.5 293 LEU B N 1
ATOM 6437 C CA . LEU B 1 293 ? 29.297 -22.281 -8.805 1 86.5 293 LEU B CA 1
ATOM 6438 C C . LEU B 1 293 ? 28.391 -21.281 -8.109 1 86.5 293 LEU B C 1
ATOM 6440 O O . LEU B 1 293 ? 28.531 -20.062 -8.297 1 86.5 293 LEU B O 1
ATOM 6444 N N . PHE B 1 294 ? 27.531 -21.766 -7.363 1 88.38 294 PHE B N 1
ATOM 6445 C CA . PHE B 1 294 ? 26.562 -20.938 -6.641 1 88.38 294 PHE B CA 1
ATOM 6446 C C . PHE B 1 294 ? 27.281 -19.953 -5.719 1 88.38 294 PHE B C 1
ATOM 6448 O O . PHE B 1 294 ? 27 -18.766 -5.758 1 88.38 294 PHE B O 1
ATOM 6455 N N . PHE B 1 295 ? 28.188 -20.406 -4.941 1 87.56 295 PHE B N 1
ATOM 6456 C CA . PHE B 1 295 ? 28.859 -19.578 -3.943 1 87.56 295 PHE B CA 1
ATOM 6457 C C . PHE B 1 295 ? 29.75 -18.547 -4.609 1 87.56 295 PHE B C 1
ATOM 6459 O O . PHE B 1 295 ? 30.016 -17.484 -4.039 1 87.56 295 PHE B O 1
ATOM 6466 N N . SER B 1 296 ? 30.141 -18.859 -5.762 1 87.25 296 SER B N 1
ATOM 6467 C CA . SER B 1 296 ? 31 -17.922 -6.473 1 87.25 296 SER B CA 1
ATOM 6468 C C . SER B 1 296 ? 30.234 -16.672 -6.898 1 87.25 296 SER B C 1
ATOM 6470 O O . SER B 1 296 ? 30.828 -15.609 -7.09 1 87.25 296 SER B O 1
ATOM 6472 N N . TYR B 1 297 ? 28.938 -16.766 -6.965 1 86.75 297 TYR B N 1
ATOM 6473 C CA . TYR B 1 297 ? 28.156 -15.648 -7.492 1 86.75 297 TYR B CA 1
ATOM 6474 C C . TYR B 1 297 ? 27.375 -14.969 -6.387 1 86.75 297 TYR B C 1
ATOM 6476 O O . TYR B 1 297 ? 26.844 -13.867 -6.578 1 86.75 297 TYR B O 1
ATOM 6484 N N . MET B 1 298 ? 27.312 -15.531 -5.254 1 83.44 298 MET B N 1
ATOM 6485 C CA . MET B 1 298 ? 26.453 -14.984 -4.215 1 83.44 298 MET B CA 1
ATOM 6486 C C . MET B 1 298 ? 27.141 -13.852 -3.467 1 83.44 298 MET B C 1
ATOM 6488 O O . MET B 1 298 ? 28.312 -13.969 -3.109 1 83.44 298 MET B O 1
ATOM 6492 N N . PRO B 1 299 ? 26.359 -12.758 -3.346 1 73.69 299 PRO B N 1
ATOM 6493 C CA . PRO B 1 299 ? 26.969 -11.547 -2.787 1 73.69 299 PRO B CA 1
ATOM 6494 C C . PRO B 1 299 ? 27.062 -11.586 -1.264 1 73.69 299 PRO B C 1
ATOM 6496 O O . PRO B 1 299 ? 27.609 -10.664 -0.653 1 73.69 299 PRO B O 1
ATOM 6499 N N . PHE B 1 300 ? 26.422 -12.539 -0.593 1 77.25 300 PHE B N 1
ATOM 6500 C CA . PHE B 1 300 ? 26.469 -12.617 0.862 1 77.25 300 PHE B CA 1
ATOM 6501 C C . PHE B 1 300 ? 26.719 -14.047 1.324 1 77.25 300 PHE B C 1
ATOM 6503 O O . PHE B 1 300 ? 26.688 -14.977 0.52 1 77.25 300 PHE B O 1
ATOM 6510 N N . THR B 1 301 ? 27.031 -14.07 2.574 1 79.25 301 THR B N 1
ATOM 6511 C CA . THR B 1 301 ? 27.438 -15.367 3.105 1 79.25 301 THR B CA 1
ATOM 6512 C C . THR B 1 301 ? 26.219 -16.25 3.373 1 79.25 301 THR B C 1
ATOM 6514 O O . THR B 1 301 ? 25.281 -15.82 4.043 1 79.25 301 THR B O 1
ATOM 6517 N N . ILE B 1 302 ? 26.172 -17.328 2.705 1 82.88 302 ILE B N 1
ATOM 6518 C CA . ILE B 1 302 ? 25.188 -18.375 2.934 1 82.88 302 ILE B CA 1
ATOM 6519 C C . ILE B 1 302 ? 25.859 -19.609 3.529 1 82.88 302 ILE B C 1
ATOM 6521 O O . ILE B 1 302 ? 26.891 -20.062 3.018 1 82.88 302 ILE B O 1
ATOM 6525 N N . SER B 1 303 ? 25.375 -19.984 4.641 1 82.94 303 SER B N 1
ATOM 6526 C CA . SER B 1 303 ? 25.969 -21.141 5.285 1 82.94 303 SER B CA 1
ATOM 6527 C C . SER B 1 303 ? 25.734 -22.406 4.457 1 82.94 303 SER B C 1
ATOM 6529 O O . SER B 1 303 ? 24.844 -22.438 3.605 1 82.94 303 SER B O 1
ATOM 6531 N N . ASP B 1 304 ? 26.578 -23.422 4.695 1 81.12 304 ASP B N 1
ATOM 6532 C CA . ASP B 1 304 ? 26.406 -24.703 4.039 1 81.12 304 ASP B CA 1
ATOM 6533 C C . ASP B 1 304 ? 25.047 -25.328 4.375 1 81.12 304 ASP B C 1
ATOM 6535 O O . ASP B 1 304 ? 24.406 -25.938 3.52 1 81.12 304 ASP B O 1
ATOM 6539 N N . GLU B 1 305 ? 24.688 -25.094 5.52 1 80.56 305 GLU B N 1
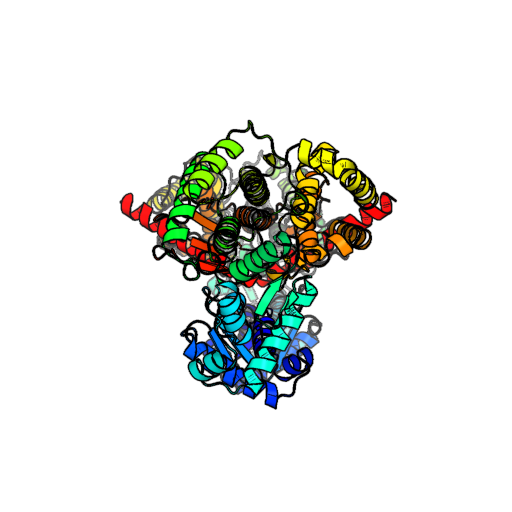ATOM 6540 C CA . GLU B 1 305 ? 23.406 -25.625 5.965 1 80.56 305 GLU B CA 1
ATOM 6541 C C . GLU B 1 305 ? 22.25 -24.969 5.215 1 80.56 305 GLU B C 1
ATOM 6543 O O . GLU B 1 305 ? 21.312 -25.656 4.797 1 80.56 305 GLU B O 1
ATOM 6548 N N . GLU B 1 306 ? 22.375 -23.719 5.059 1 82.81 306 GLU B N 1
ATOM 6549 C CA . GLU B 1 306 ? 21.344 -22.984 4.344 1 82.81 306 GLU B CA 1
ATOM 6550 C C . GLU B 1 306 ? 21.297 -23.375 2.869 1 82.81 306 GLU B C 1
ATOM 6552 O O . GLU B 1 306 ? 20.219 -23.484 2.275 1 82.81 306 GLU B O 1
ATOM 6557 N N . PHE B 1 307 ? 22.422 -23.547 2.4 1 85.94 307 PHE B N 1
ATOM 6558 C CA . PHE B 1 307 ? 22.516 -23.953 1.002 1 85.94 307 PHE B CA 1
ATOM 6559 C C . PHE B 1 307 ? 21.812 -25.297 0.784 1 85.94 307 PHE B C 1
ATOM 6561 O O . PHE B 1 307 ? 21 -25.438 -0.127 1 85.94 307 PHE B O 1
ATOM 6568 N N . TYR B 1 308 ? 22.062 -26.234 1.624 1 80.5 308 TYR B N 1
ATOM 6569 C CA . TYR B 1 308 ? 21.531 -27.578 1.446 1 80.5 308 TYR B CA 1
ATOM 6570 C C . TYR B 1 308 ? 20.062 -27.641 1.807 1 80.5 308 TYR B C 1
ATOM 6572 O O . TYR B 1 308 ? 19.297 -28.391 1.204 1 80.5 308 TYR B O 1
ATOM 6580 N N . GLN B 1 309 ? 19.688 -26.797 2.631 1 79.31 309 GLN B N 1
ATOM 6581 C CA . GLN B 1 309 ? 18.312 -26.875 3.107 1 79.31 309 GLN B CA 1
ATOM 6582 C C . GLN B 1 309 ? 17.391 -26.016 2.242 1 79.31 309 GLN B C 1
ATOM 6584 O O . GLN B 1 309 ? 16.219 -26.375 2.051 1 79.31 309 GLN B O 1
ATOM 6589 N N . GLU B 1 310 ? 17.984 -25 1.675 1 83.12 310 GLU B N 1
ATOM 6590 C CA . GLU B 1 310 ? 17.094 -24.031 1.034 1 83.12 310 GLU B CA 1
ATOM 6591 C C . GLU B 1 310 ? 17.328 -23.984 -0.473 1 83.12 310 GLU B C 1
ATOM 6593 O O . GLU B 1 310 ? 16.375 -23.797 -1.246 1 83.12 310 GLU B O 1
ATOM 6598 N N . ILE B 1 311 ? 18.531 -24.172 -0.874 1 86.38 311 ILE B N 1
ATOM 6599 C CA . ILE B 1 311 ? 18.875 -23.922 -2.273 1 86.38 311 ILE B CA 1
ATOM 6600 C C . ILE B 1 311 ? 18.859 -25.234 -3.047 1 86.38 311 ILE B C 1
ATOM 6602 O O . ILE B 1 311 ? 18.281 -25.312 -4.137 1 86.38 311 ILE B O 1
ATOM 6606 N N . VAL B 1 312 ? 19.391 -26.234 -2.52 1 83.75 312 VAL B N 1
ATOM 6607 C CA . VAL B 1 312 ? 19.547 -27.516 -3.205 1 83.75 312 VAL B CA 1
ATOM 6608 C C . VAL B 1 312 ? 18.172 -28.078 -3.543 1 83.75 312 VAL B C 1
ATOM 6610 O O . VAL B 1 312 ? 17.938 -28.562 -4.66 1 83.75 312 VAL B O 1
ATOM 6613 N N . PRO B 1 313 ? 17.234 -28.047 -2.615 1 82.81 313 PRO B N 1
ATOM 6614 C CA . PRO B 1 313 ? 15.922 -28.578 -2.963 1 82.81 313 PRO B CA 1
ATOM 6615 C C . PRO B 1 313 ? 15.289 -27.875 -4.16 1 82.81 313 PRO B C 1
ATOM 6617 O O . PRO B 1 313 ? 14.586 -28.5 -4.953 1 82.81 313 PRO B O 1
ATOM 6620 N N . ILE B 1 314 ? 15.539 -26.609 -4.273 1 86.5 314 ILE B N 1
ATOM 6621 C CA . ILE B 1 314 ? 15 -25.844 -5.387 1 86.5 314 ILE B CA 1
ATOM 6622 C C . ILE B 1 314 ? 15.633 -26.328 -6.695 1 86.5 314 ILE B C 1
ATOM 6624 O O . ILE B 1 314 ? 14.922 -26.562 -7.68 1 86.5 314 ILE B O 1
ATOM 6628 N N . ILE B 1 315 ? 16.891 -26.453 -6.684 1 83.88 315 ILE B N 1
ATOM 6629 C CA . ILE B 1 315 ? 17.609 -26.891 -7.875 1 83.88 315 ILE B CA 1
ATOM 6630 C C . ILE B 1 315 ? 17.172 -28.312 -8.25 1 83.88 315 ILE B C 1
ATOM 6632 O O . ILE B 1 315 ? 16.938 -28.594 -9.422 1 83.88 315 ILE B O 1
ATOM 6636 N N . TYR B 1 316 ? 17.062 -29.031 -7.262 1 82.62 316 TYR B N 1
ATOM 6637 C CA . TYR B 1 316 ? 16.672 -30.422 -7.473 1 82.62 316 TYR B CA 1
ATOM 6638 C C . TYR B 1 316 ? 15.266 -30.516 -8.047 1 82.62 316 TYR B C 1
ATOM 6640 O O . TYR B 1 316 ? 15.016 -31.297 -8.969 1 82.62 316 TYR B O 1
ATOM 6648 N N . GLN B 1 317 ? 14.414 -29.812 -7.551 1 84.88 317 GLN B N 1
ATOM 6649 C CA . GLN B 1 317 ? 13.031 -29.812 -8.008 1 84.88 317 GLN B CA 1
ATOM 6650 C C . GLN B 1 317 ? 12.938 -29.406 -9.477 1 84.88 317 GLN B C 1
ATOM 6652 O O . GLN B 1 317 ? 12.281 -30.094 -10.273 1 84.88 317 GLN B O 1
ATOM 6657 N N . HIS B 1 318 ? 13.602 -28.422 -9.812 1 86.38 318 HIS B N 1
ATOM 6658 C CA . HIS B 1 318 ? 13.492 -27.875 -11.172 1 86.38 318 HIS B CA 1
ATOM 6659 C C . HIS B 1 318 ? 14.227 -28.766 -12.172 1 86.38 318 HIS B C 1
ATOM 6661 O O . HIS B 1 318 ? 13.867 -28.797 -13.352 1 86.38 318 HIS B O 1
ATOM 6667 N N . ARG B 1 319 ? 15.125 -29.5 -11.641 1 83.81 319 ARG B N 1
ATOM 6668 C CA . ARG B 1 319 ? 15.891 -30.359 -12.531 1 83.81 319 ARG B CA 1
ATOM 6669 C C . ARG B 1 319 ? 15.188 -31.688 -12.75 1 83.81 319 ARG B C 1
ATOM 6671 O O . ARG B 1 319 ? 15.148 -32.188 -13.875 1 83.81 319 ARG B O 1
ATOM 6678 N N . PHE B 1 320 ? 14.547 -32.156 -11.695 1 81.81 320 PHE B N 1
ATOM 6679 C CA . PHE B 1 320 ? 14.164 -33.562 -11.789 1 81.81 320 PHE B CA 1
ATOM 6680 C C . PHE B 1 320 ? 12.664 -33.75 -11.609 1 81.81 320 PHE B C 1
ATOM 6682 O O . PHE B 1 320 ? 12.078 -34.719 -12.078 1 81.81 320 PHE B O 1
ATOM 6689 N N . ILE B 1 321 ? 12.055 -32.906 -10.945 1 82.62 321 ILE B N 1
ATOM 6690 C CA . ILE B 1 321 ? 10.648 -33.094 -10.609 1 82.62 321 ILE B CA 1
ATOM 6691 C C . ILE B 1 321 ? 9.773 -32.281 -11.555 1 82.62 321 ILE B C 1
ATOM 6693 O O . ILE B 1 321 ? 8.844 -32.812 -12.164 1 82.62 321 ILE B O 1
ATOM 6697 N N . THR B 1 322 ? 10.164 -31.031 -11.68 1 85.25 322 THR B N 1
ATOM 6698 C CA . THR B 1 322 ? 9.352 -30.156 -12.508 1 85.25 322 THR B CA 1
ATOM 6699 C C . THR B 1 322 ? 10.211 -29.469 -13.562 1 85.25 322 THR B C 1
ATOM 6701 O O . THR B 1 322 ? 10.211 -28.234 -13.672 1 85.25 322 THR B O 1
ATOM 6704 N N . PRO B 1 323 ? 10.781 -30.219 -14.375 1 81.88 323 PRO B N 1
ATOM 6705 C CA . PRO B 1 323 ? 11.664 -29.609 -15.367 1 81.88 323 PRO B CA 1
ATOM 6706 C C . PRO B 1 323 ? 10.898 -28.797 -16.406 1 81.88 323 PRO B C 1
ATOM 6708 O O . PRO B 1 323 ? 11.5 -27.984 -17.125 1 81.88 323 PRO B O 1
ATOM 6711 N N . PHE B 1 324 ? 9.617 -29 -16.469 1 81.44 324 PHE B N 1
ATOM 6712 C CA . PHE B 1 324 ? 8.828 -28.281 -17.469 1 81.44 324 PHE B CA 1
ATOM 6713 C C . PHE B 1 324 ? 7.863 -27.312 -16.812 1 81.44 324 PHE B C 1
ATOM 6715 O O . PHE B 1 324 ? 6.828 -26.969 -17.375 1 81.44 324 PHE B O 1
ATOM 6722 N N . ILE B 1 325 ? 8.258 -26.844 -15.719 1 81.5 325 ILE B N 1
ATOM 6723 C CA . ILE B 1 325 ? 7.359 -26.047 -14.875 1 81.5 325 ILE B CA 1
ATOM 6724 C C . ILE B 1 325 ? 7.062 -24.719 -15.555 1 81.5 325 ILE B C 1
ATOM 6726 O O . ILE B 1 325 ? 6.035 -24.094 -15.273 1 81.5 325 ILE B O 1
ATOM 6730 N N . ASP B 1 326 ? 7.898 -24.266 -16.406 1 79.19 326 ASP B N 1
ATOM 6731 C CA . ASP B 1 326 ? 7.68 -22.969 -17.047 1 79.19 326 ASP B CA 1
ATOM 6732 C C . ASP B 1 326 ? 6.461 -23.016 -17.969 1 79.19 326 ASP B C 1
ATOM 6734 O O . ASP B 1 326 ? 5.93 -21.969 -18.359 1 79.19 326 ASP B O 1
ATOM 6738 N N . ILE B 1 327 ? 6.023 -24.219 -18.219 1 76.06 327 ILE B N 1
ATOM 6739 C CA . ILE B 1 327 ? 4.777 -24.391 -18.953 1 76.06 327 ILE B CA 1
ATOM 6740 C C . ILE B 1 327 ? 3.623 -23.781 -18.172 1 76.06 327 ILE B C 1
ATOM 6742 O O . ILE B 1 327 ? 2.658 -23.281 -18.75 1 76.06 327 ILE B O 1
ATOM 6746 N N . THR B 1 328 ? 3.801 -23.797 -16.922 1 73.12 328 THR B N 1
ATOM 6747 C CA . THR B 1 328 ? 2.732 -23.328 -16.047 1 73.12 328 THR B CA 1
ATOM 6748 C C . THR B 1 328 ? 2.844 -21.812 -15.828 1 73.12 328 THR B C 1
ATOM 6750 O O . THR B 1 328 ? 1.916 -21.188 -15.305 1 73.12 328 THR B O 1
ATOM 6753 N N . LEU B 1 329 ? 4.035 -21.438 -16.156 1 65.94 329 LEU B N 1
ATOM 6754 C CA . LEU B 1 329 ? 4.332 -20.062 -15.773 1 65.94 329 LEU B CA 1
ATOM 6755 C C . LEU B 1 329 ? 3.664 -19.078 -16.734 1 65.94 329 LEU B C 1
ATOM 6757 O O . LEU B 1 329 ? 3.625 -19.312 -17.938 1 65.94 329 LEU B O 1
ATOM 6761 N N . ARG B 1 330 ? 2.957 -18.203 -16.031 1 61.69 330 ARG B N 1
ATOM 6762 C CA . ARG B 1 330 ? 2.375 -17.094 -16.766 1 61.69 330 ARG B CA 1
ATOM 6763 C C . ARG B 1 330 ? 3.354 -15.922 -16.875 1 61.69 330 ARG B C 1
ATOM 6765 O O . ARG B 1 330 ? 4.562 -16.109 -16.703 1 61.69 330 ARG B O 1
ATOM 6772 N N . ILE B 1 331 ? 2.973 -14.727 -16.844 1 57.41 331 ILE B N 1
ATOM 6773 C CA . ILE B 1 331 ? 3.787 -13.516 -16.844 1 57.41 331 ILE B CA 1
ATOM 6774 C C . ILE B 1 331 ? 4.242 -13.203 -15.43 1 57.41 331 ILE B C 1
ATOM 6776 O O . ILE B 1 331 ? 3.469 -13.336 -14.477 1 57.41 331 ILE B O 1
ATOM 6780 N N . MET B 1 332 ? 5.672 -13.398 -15.383 1 60.41 332 MET B N 1
ATOM 6781 C CA . MET B 1 332 ? 6.188 -13 -14.078 1 60.41 332 MET B CA 1
ATOM 6782 C C . MET B 1 332 ? 6.773 -11.594 -14.133 1 60.41 332 MET B C 1
ATOM 6784 O O . MET B 1 332 ? 7.66 -11.32 -14.938 1 60.41 332 MET B O 1
ATOM 6788 N N . ASP B 1 333 ? 6.148 -10.711 -13.477 1 61.5 333 ASP B N 1
ATOM 6789 C CA . ASP B 1 333 ? 6.742 -9.383 -13.32 1 61.5 333 ASP B CA 1
ATOM 6790 C C . ASP B 1 333 ? 7.789 -9.375 -12.203 1 61.5 333 ASP B C 1
ATOM 6792 O O . ASP B 1 333 ? 7.445 -9.477 -11.023 1 61.5 333 ASP B O 1
ATOM 6796 N N . LEU B 1 334 ? 9.039 -9.359 -12.656 1 69.5 334 LEU B N 1
ATOM 6797 C CA . LEU B 1 334 ? 10.133 -9.453 -11.695 1 69.5 334 LEU B CA 1
ATOM 6798 C C . LEU B 1 334 ? 10.648 -8.07 -11.328 1 69.5 334 LEU B C 1
ATOM 6800 O O . LEU B 1 334 ? 11.656 -7.945 -10.625 1 69.5 334 LEU B O 1
ATOM 6804 N N . GLU B 1 335 ? 9.945 -7.051 -11.758 1 65.38 335 GLU B N 1
ATOM 6805 C CA . GLU B 1 335 ? 10.406 -5.684 -11.555 1 65.38 335 GLU B CA 1
ATOM 6806 C C . GLU B 1 335 ? 10.523 -5.355 -10.07 1 65.38 335 GLU B C 1
ATOM 6808 O O . GLU B 1 335 ? 11.445 -4.656 -9.648 1 65.38 335 GLU B O 1
ATOM 6813 N N . PHE B 1 336 ? 9.734 -5.844 -9.336 1 64.5 336 PHE B N 1
ATOM 6814 C CA . PHE B 1 336 ? 9.758 -5.641 -7.891 1 64.5 336 PHE B CA 1
ATOM 6815 C C . PHE B 1 336 ? 11.078 -6.125 -7.301 1 64.5 336 PHE B C 1
ATOM 6817 O O . PHE B 1 336 ? 11.703 -5.422 -6.504 1 64.5 336 PHE B O 1
ATOM 6824 N N . PHE B 1 337 ? 11.43 -7.312 -7.66 1 73.44 337 PHE B N 1
ATOM 6825 C CA . PHE B 1 337 ? 12.633 -7.906 -7.09 1 73.44 337 PHE B CA 1
ATOM 6826 C C . PHE B 1 337 ? 13.883 -7.168 -7.57 1 73.44 337 PHE B C 1
ATOM 6828 O O . PHE B 1 337 ? 14.836 -7 -6.816 1 73.44 337 PHE B O 1
ATOM 6835 N N . GLN B 1 338 ? 13.758 -6.742 -8.75 1 76.62 338 GLN B N 1
ATOM 6836 C CA . GLN B 1 338 ? 14.891 -6.016 -9.297 1 76.62 338 GLN B CA 1
ATOM 6837 C C . GLN B 1 338 ? 15.094 -4.68 -8.594 1 76.62 338 GLN B C 1
ATOM 6839 O O . GLN B 1 338 ? 16.219 -4.258 -8.352 1 76.62 338 GLN B O 1
ATOM 6844 N N . GLU B 1 339 ? 14.016 -4.145 -8.273 1 67.12 339 GLU B N 1
ATOM 6845 C CA . GLU B 1 339 ? 14.062 -2.832 -7.641 1 67.12 339 GLU B CA 1
ATOM 6846 C C . GLU B 1 339 ? 14.422 -2.951 -6.16 1 67.12 339 GLU B C 1
ATOM 6848 O O . GLU B 1 339 ? 15.195 -2.148 -5.637 1 67.12 339 GLU B O 1
ATOM 6853 N N . ARG B 1 340 ? 13.945 -3.912 -5.559 1 69.06 340 ARG B N 1
ATOM 6854 C CA . ARG B 1 340 ? 14.086 -4.047 -4.113 1 69.06 340 ARG B CA 1
ATOM 6855 C C . ARG B 1 340 ? 15.391 -4.75 -3.754 1 69.06 340 ARG B C 1
ATOM 6857 O O . ARG B 1 340 ? 16 -4.457 -2.723 1 69.06 340 ARG B O 1
ATOM 6864 N N . TYR B 1 341 ? 15.672 -5.723 -4.598 1 77.38 341 TYR B N 1
ATOM 6865 C CA . TYR B 1 341 ? 16.859 -6.527 -4.312 1 77.38 341 TYR B CA 1
ATOM 6866 C C . TYR B 1 341 ? 17.781 -6.582 -5.523 1 77.38 341 TYR B C 1
ATOM 6868 O O . TYR B 1 341 ? 18.062 -7.664 -6.043 1 77.38 341 TYR B O 1
ATOM 6876 N N . PRO B 1 342 ? 18.328 -5.484 -5.871 1 77.81 342 PRO B N 1
ATOM 6877 C CA . PRO B 1 342 ? 19.109 -5.48 -7.102 1 77.81 342 PRO B CA 1
ATOM 6878 C C . PRO B 1 342 ? 20.328 -6.398 -7.023 1 77.81 342 PRO B C 1
ATOM 6880 O O . PRO B 1 342 ? 20.672 -7.066 -8.008 1 77.81 342 PRO B O 1
ATOM 6883 N N . ILE B 1 343 ? 21 -6.449 -5.902 1 79.25 343 ILE B N 1
ATOM 6884 C CA . ILE B 1 343 ? 22.203 -7.254 -5.746 1 79.25 343 ILE B CA 1
ATOM 6885 C C . ILE B 1 343 ? 21.859 -8.734 -5.863 1 79.25 343 ILE B C 1
ATOM 6887 O O . ILE B 1 343 ? 22.531 -9.484 -6.578 1 79.25 343 ILE B O 1
ATOM 6891 N N . VAL B 1 344 ? 20.875 -9.094 -5.156 1 85.12 344 VAL B N 1
ATOM 6892 C CA . VAL B 1 344 ? 20.438 -10.484 -5.191 1 85.12 344 VAL B CA 1
ATOM 6893 C C . VAL B 1 344 ? 19.969 -10.844 -6.602 1 85.12 344 VAL B C 1
ATOM 6895 O O . VAL B 1 344 ? 20.266 -11.93 -7.105 1 85.12 344 VAL B O 1
ATOM 6898 N N . PHE B 1 345 ? 19.266 -9.914 -7.188 1 86.88 345 PHE B N 1
ATOM 6899 C CA . PHE B 1 345 ? 18.719 -10.109 -8.523 1 86.88 345 PHE B CA 1
ATOM 6900 C C . PHE B 1 345 ? 19.844 -10.367 -9.531 1 86.88 345 PHE B C 1
ATOM 6902 O O . PHE B 1 345 ? 19.781 -11.336 -10.297 1 86.88 345 PHE B O 1
ATOM 6909 N N . ASN B 1 346 ? 20.812 -9.57 -9.477 1 85.94 346 ASN B N 1
ATOM 6910 C CA . ASN B 1 346 ? 21.922 -9.688 -10.422 1 85.94 346 ASN B CA 1
ATOM 6911 C C . ASN B 1 346 ? 22.75 -10.945 -10.164 1 85.94 346 ASN B C 1
ATOM 6913 O O . ASN B 1 346 ? 23.203 -11.602 -11.109 1 85.94 346 ASN B O 1
ATOM 6917 N N . SER B 1 347 ? 22.922 -11.242 -8.969 1 88.25 347 SER B N 1
ATOM 6918 C CA . SER B 1 347 ? 23.672 -12.445 -8.617 1 88.25 347 SER B CA 1
ATOM 6919 C C . SER B 1 347 ? 22.953 -13.703 -9.094 1 88.25 347 SER B C 1
ATOM 6921 O O . SER B 1 347 ? 23.578 -14.617 -9.625 1 88.25 347 SER B O 1
ATOM 6923 N N . CYS B 1 348 ? 21.703 -13.711 -8.883 1 89.56 348 CYS B N 1
ATOM 6924 C CA . CYS B 1 348 ? 20.906 -14.852 -9.336 1 89.56 348 CYS B CA 1
ATOM 6925 C C . CYS B 1 348 ? 20.953 -14.977 -10.852 1 89.56 348 CYS B C 1
ATOM 6927 O O . CYS B 1 348 ? 21.062 -16.078 -11.383 1 89.56 348 CYS B O 1
ATOM 6929 N N . ARG B 1 349 ? 20.828 -13.883 -11.477 1 87.69 349 ARG B N 1
ATOM 6930 C CA . ARG B 1 349 ? 20.875 -13.867 -12.938 1 87.69 349 ARG B CA 1
ATOM 6931 C C . ARG B 1 349 ? 22.203 -14.422 -13.445 1 87.69 349 ARG B C 1
ATOM 6933 O O . ARG B 1 349 ? 22.234 -15.242 -14.367 1 87.69 349 ARG B O 1
ATOM 6940 N N . GLN B 1 350 ? 23.25 -14.023 -12.859 1 86.81 350 GLN B N 1
ATOM 6941 C CA . GLN B 1 350 ? 24.578 -14.477 -13.266 1 86.81 350 GLN B CA 1
ATOM 6942 C C . GLN B 1 350 ? 24.766 -15.969 -12.984 1 86.81 350 GLN B C 1
ATOM 6944 O O . GLN B 1 350 ? 25.344 -16.688 -13.797 1 86.81 350 GLN B O 1
ATOM 6949 N N . PHE B 1 351 ? 24.312 -16.375 -11.922 1 90.06 351 PHE B N 1
ATOM 6950 C CA . PHE B 1 351 ? 24.391 -17.797 -11.57 1 90.06 351 PHE B CA 1
ATOM 6951 C C . PHE B 1 351 ? 23.641 -18.641 -12.602 1 90.06 351 PHE B C 1
ATOM 6953 O O . PHE B 1 351 ? 24.156 -19.656 -13.062 1 90.06 351 PHE B O 1
ATOM 6960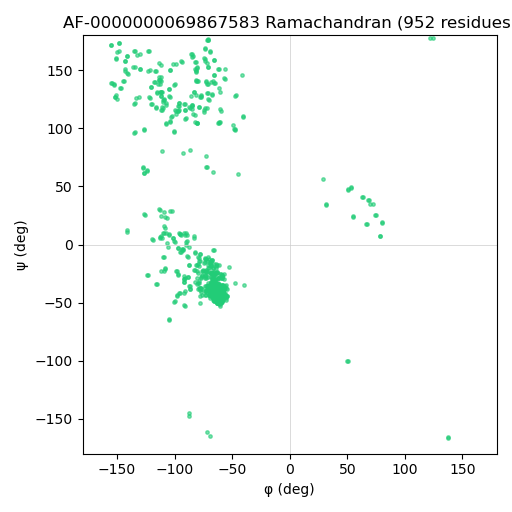 N N . LEU B 1 352 ? 22.5 -18.188 -12.922 1 86.88 352 LEU B N 1
ATOM 6961 C CA . LEU B 1 352 ? 21.688 -18.953 -13.859 1 86.88 352 LEU B CA 1
ATOM 6962 C C . LEU B 1 352 ? 22.328 -19 -15.242 1 86.88 352 LEU B C 1
ATOM 6964 O O . LEU B 1 352 ? 22.219 -20 -15.961 1 86.88 352 LEU B O 1
ATOM 6968 N N . PHE B 1 353 ? 22.953 -17.953 -15.562 1 82.88 353 PHE B N 1
ATOM 6969 C CA . PHE B 1 353 ? 23.641 -17.906 -16.844 1 82.88 353 PHE B CA 1
ATOM 6970 C C . PHE B 1 353 ? 24.812 -18.891 -16.859 1 82.88 353 PHE B C 1
ATOM 6972 O O 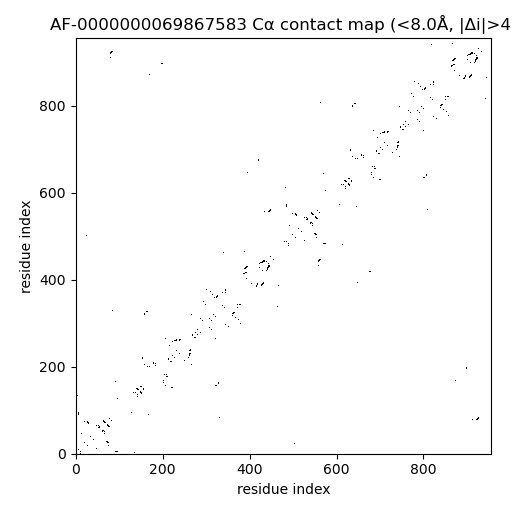. PHE B 1 353 ? 25.141 -19.453 -17.906 1 82.88 353 PHE B O 1
ATOM 6979 N N . ALA B 1 354 ? 25.344 -19.031 -15.734 1 81.44 354 ALA B N 1
ATOM 6980 C CA . ALA B 1 354 ? 26.5 -19.922 -15.625 1 81.44 354 ALA B CA 1
ATOM 6981 C C . ALA B 1 354 ? 26.078 -21.375 -15.531 1 81.44 354 ALA B C 1
ATOM 6983 O O . ALA B 1 354 ? 26.844 -22.281 -15.867 1 81.44 354 ALA B O 1
ATOM 6984 N N . LEU B 1 355 ? 24.984 -21.562 -14.914 1 77.75 355 LEU B N 1
ATOM 6985 C CA . LEU B 1 355 ? 24.453 -22.922 -14.75 1 77.75 355 LEU B CA 1
ATOM 6986 C C . LEU B 1 355 ? 24.188 -23.562 -16.109 1 77.75 355 LEU B C 1
ATOM 6988 O O . LEU B 1 355 ? 23.828 -22.891 -17.062 1 77.75 355 LEU B O 1
ATOM 6992 N N . ASP B 1 356 ? 24.656 -24.75 -16.25 1 66.88 356 ASP B N 1
ATOM 6993 C CA . ASP B 1 356 ? 24.422 -25.516 -17.469 1 66.88 356 ASP B CA 1
ATOM 6994 C C . ASP B 1 356 ? 22.938 -25.453 -17.875 1 66.88 356 ASP B C 1
ATOM 6996 O O . ASP B 1 356 ? 22.094 -26.094 -17.266 1 66.88 356 ASP B O 1
ATOM 7000 N N . CYS B 1 357 ? 22.609 -24.656 -18.766 1 62.91 357 CYS B N 1
ATOM 7001 C CA . CYS B 1 357 ? 21.297 -24.203 -19.234 1 62.91 357 CYS B CA 1
ATOM 7002 C C . CYS B 1 357 ? 20.5 -25.359 -19.828 1 62.91 357 CYS B C 1
ATOM 7004 O O . CYS B 1 357 ? 19.266 -25.344 -19.781 1 62.91 357 CYS B O 1
ATOM 7006 N N . SER B 1 358 ? 21.188 -26.391 -20.156 1 71.25 358 SER B N 1
ATOM 7007 C CA . SER B 1 358 ? 20.422 -27.391 -20.891 1 71.25 358 SER B CA 1
ATOM 7008 C C . SER B 1 358 ? 19.531 -28.203 -19.938 1 71.25 358 SER B C 1
ATOM 7010 O O . SER B 1 358 ? 18.422 -28.578 -20.312 1 71.25 358 SER B O 1
ATOM 7012 N N . ALA B 1 359 ? 19.953 -28.328 -18.719 1 75.5 359 ALA B N 1
ATOM 7013 C CA . ALA B 1 359 ? 19.203 -29.125 -17.75 1 75.5 359 ALA B CA 1
ATOM 7014 C C . ALA B 1 359 ? 18 -28.359 -17.219 1 75.5 359 ALA B C 1
ATOM 7016 O O . ALA B 1 359 ? 17.047 -28.953 -16.719 1 75.5 359 ALA B O 1
ATOM 7017 N N . PHE B 1 360 ? 18.031 -27.109 -17.484 1 83.56 360 PHE B N 1
ATOM 7018 C CA . PHE B 1 360 ? 16.969 -26.281 -16.922 1 83.56 360 PHE B CA 1
ATOM 7019 C C . PHE B 1 360 ? 16.266 -25.484 -18.016 1 83.56 360 PHE B C 1
ATOM 7021 O O . PHE B 1 360 ? 15.664 -24.438 -17.75 1 83.56 360 PHE B O 1
ATOM 7028 N N . GLU B 1 361 ? 16.297 -25.922 -19.125 1 82.38 361 GLU B N 1
ATOM 7029 C CA . GLU B 1 361 ? 15.82 -25.172 -20.281 1 82.38 361 GLU B CA 1
ATOM 7030 C C . GLU B 1 361 ? 14.375 -24.734 -20.109 1 82.38 361 GLU B C 1
ATOM 7032 O O . GLU B 1 361 ? 14.016 -23.609 -20.453 1 82.38 361 GLU B O 1
ATOM 7037 N N . PHE B 1 362 ? 13.547 -25.641 -19.609 1 84.44 362 PHE B N 1
ATOM 7038 C CA . PHE B 1 362 ? 12.125 -25.344 -19.516 1 84.44 362 PHE B CA 1
ATOM 7039 C C . PHE B 1 362 ? 11.711 -25.094 -18.062 1 84.44 362 PHE B C 1
ATOM 7041 O O . PHE B 1 362 ? 10.547 -25.281 -17.703 1 84.44 362 PHE B O 1
ATOM 7048 N N . SER B 1 363 ? 12.703 -24.719 -17.25 1 86.69 363 SER B N 1
ATOM 7049 C CA . SER B 1 363 ? 12.406 -24.359 -15.859 1 86.69 363 SER B CA 1
ATOM 7050 C C . SER B 1 363 ? 13.25 -23.172 -15.406 1 86.69 363 SER B C 1
ATOM 7052 O O . SER B 1 363 ? 13.297 -22.859 -14.211 1 86.69 363 SER B O 1
ATOM 7054 N N . LYS B 1 364 ? 13.867 -22.531 -16.281 1 84.06 364 LYS B N 1
ATOM 7055 C CA . LYS B 1 364 ? 14.836 -21.5 -15.961 1 84.06 364 LYS B CA 1
ATOM 7056 C C . LYS B 1 364 ? 14.164 -20.312 -15.273 1 84.06 364 LYS B C 1
ATOM 7058 O O . LYS B 1 364 ? 14.703 -19.766 -14.305 1 84.06 364 LYS B O 1
ATOM 7063 N N . LEU B 1 365 ? 13.078 -19.938 -15.781 1 81.94 365 LEU B N 1
ATOM 7064 C CA . LEU B 1 365 ? 12.391 -18.766 -15.227 1 81.94 365 LEU B CA 1
ATOM 7065 C C . LEU B 1 365 ? 11.875 -19.062 -13.82 1 81.94 365 LEU B C 1
ATOM 7067 O O . LEU B 1 365 ? 12.016 -18.234 -12.922 1 81.94 365 LEU B O 1
ATOM 7071 N N . SER B 1 366 ? 11.305 -20.172 -13.711 1 84.69 366 SER B N 1
ATOM 7072 C CA . SER B 1 366 ? 10.773 -20.562 -12.406 1 84.69 366 SER B CA 1
ATOM 7073 C C . SER B 1 366 ? 11.898 -20.781 -11.398 1 84.69 366 SER B C 1
ATOM 7075 O O . SER B 1 366 ? 11.742 -20.453 -10.219 1 84.69 366 SER B O 1
ATOM 7077 N N . LEU B 1 367 ? 12.922 -21.375 -11.883 1 88.06 367 LEU B N 1
ATOM 7078 C CA . LEU B 1 367 ? 14.086 -21.547 -11.023 1 88.06 367 LEU B CA 1
ATOM 7079 C C . LEU B 1 367 ? 14.617 -20.203 -10.539 1 88.06 367 LEU B C 1
ATOM 7081 O O . LEU B 1 367 ? 14.922 -20.047 -9.359 1 88.06 367 LEU B O 1
ATOM 7085 N N . PHE B 1 368 ? 14.758 -19.328 -11.477 1 88.06 368 PHE B N 1
ATOM 7086 C CA . PHE B 1 368 ? 15.211 -17.984 -11.148 1 88.06 368 PHE B CA 1
ATOM 7087 C C . PHE B 1 368 ? 14.32 -17.344 -10.086 1 88.06 368 PHE B C 1
ATOM 7089 O O . PHE B 1 368 ? 14.812 -16.797 -9.102 1 88.06 368 PHE B O 1
ATOM 7096 N N . PHE B 1 369 ? 13.133 -17.469 -10.281 1 85.69 369 PHE B N 1
ATOM 7097 C CA . PHE B 1 369 ? 12.156 -16.875 -9.383 1 85.69 369 PHE B CA 1
ATOM 7098 C C . PHE B 1 369 ? 12.234 -17.5 -7.996 1 85.69 369 PHE B C 1
ATOM 7100 O O . PHE B 1 369 ? 12.234 -16.797 -6.984 1 85.69 369 PHE B O 1
ATOM 7107 N N . ASP B 1 370 ? 12.242 -18.75 -7.949 1 87.19 370 ASP B N 1
ATOM 7108 C CA . ASP B 1 370 ? 12.297 -19.453 -6.668 1 87.19 370 ASP B CA 1
ATOM 7109 C C . ASP B 1 370 ? 13.578 -19.109 -5.914 1 87.19 370 ASP B C 1
ATOM 7111 O O . ASP B 1 370 ? 13.57 -18.953 -4.688 1 87.19 370 ASP B O 1
ATOM 7115 N N . LEU B 1 371 ? 14.602 -19.047 -6.66 1 88.88 371 LEU B N 1
ATOM 7116 C CA . LEU B 1 371 ? 15.867 -18.672 -6.039 1 88.88 371 LEU B CA 1
ATOM 7117 C C . LEU B 1 371 ? 15.805 -17.234 -5.504 1 88.88 371 LEU B C 1
ATOM 7119 O O . LEU B 1 371 ? 16.297 -16.953 -4.41 1 88.88 371 LEU B O 1
ATOM 7123 N N . LEU B 1 372 ? 15.242 -16.391 -6.285 1 88 372 LEU B N 1
ATOM 7124 C CA . LEU B 1 372 ? 15.109 -15.008 -5.875 1 88 372 LEU B CA 1
ATOM 7125 C C . LEU B 1 372 ? 14.32 -14.898 -4.574 1 88 372 LEU B C 1
ATOM 7127 O O . LEU B 1 372 ? 14.656 -14.094 -3.701 1 88 372 LEU B O 1
ATOM 7131 N N . LEU B 1 373 ? 13.297 -15.617 -4.477 1 85.81 373 LEU B N 1
ATOM 7132 C CA . LEU B 1 373 ? 12.453 -15.594 -3.289 1 85.81 373 LEU B CA 1
ATOM 7133 C C . LEU B 1 373 ? 13.242 -16 -2.051 1 85.81 373 LEU B C 1
ATOM 7135 O O . LEU B 1 373 ? 13.172 -15.328 -1.02 1 85.81 373 LEU B O 1
ATOM 7139 N N . VAL B 1 374 ? 13.969 -17.031 -2.148 1 87.69 374 VAL B N 1
ATOM 7140 C CA . VAL B 1 374 ? 14.695 -17.578 -1.003 1 87.69 374 VAL B CA 1
ATOM 7141 C C . VAL B 1 374 ? 15.883 -16.672 -0.672 1 87.69 374 VAL B C 1
ATOM 7143 O O . VAL B 1 374 ? 16.125 -16.359 0.496 1 87.69 374 VAL B O 1
ATOM 7146 N N . LEU B 1 375 ? 16.562 -16.25 -1.688 1 88.19 375 LEU B N 1
ATOM 7147 C CA . LEU B 1 375 ? 17.75 -15.453 -1.47 1 88.19 375 LEU B CA 1
ATOM 7148 C C . LEU B 1 375 ? 17.391 -14.07 -0.935 1 88.19 375 LEU B C 1
ATOM 7150 O O . LEU B 1 375 ? 18.125 -13.508 -0.121 1 88.19 375 LEU B O 1
ATOM 7154 N N . SER B 1 376 ? 16.328 -13.547 -1.459 1 82.12 376 SER B N 1
ATOM 7155 C CA . SER B 1 376 ? 15.891 -12.25 -0.935 1 82.12 376 SER B CA 1
ATOM 7156 C C . SER B 1 376 ? 15.539 -12.352 0.547 1 82.12 376 SER B C 1
ATOM 7158 O O . SER B 1 376 ? 15.844 -11.438 1.32 1 82.12 376 SER B O 1
ATOM 7160 N N . ARG B 1 377 ? 14.914 -13.359 0.939 1 79.94 377 ARG B N 1
ATOM 7161 C CA . ARG B 1 377 ? 14.586 -13.586 2.344 1 79.94 377 ARG B CA 1
ATOM 7162 C C . ARG B 1 377 ? 15.844 -13.727 3.188 1 79.94 377 ARG B C 1
ATOM 7164 O O . ARG B 1 377 ? 15.953 -13.133 4.262 1 79.94 377 ARG B O 1
ATOM 7171 N N . LEU B 1 378 ? 16.75 -14.523 2.734 1 81.19 378 LEU B N 1
ATOM 7172 C CA . LEU B 1 378 ? 18.016 -14.719 3.445 1 81.19 378 LEU B CA 1
ATOM 7173 C C . LEU B 1 378 ? 18.797 -13.414 3.545 1 81.19 378 LEU B C 1
ATOM 7175 O O . LEU B 1 378 ? 19.438 -13.148 4.566 1 81.19 378 LEU B O 1
ATOM 7179 N N . TYR B 1 379 ? 18.75 -12.711 2.488 1 79.5 379 TYR B N 1
ATOM 7180 C CA . TYR B 1 379 ? 19.422 -11.422 2.453 1 79.5 379 TYR B CA 1
ATOM 7181 C C . TYR B 1 379 ? 18.844 -10.484 3.508 1 79.5 379 TYR B C 1
ATOM 7183 O O . TYR B 1 379 ? 19.594 -9.781 4.199 1 79.5 379 TYR B O 1
ATOM 7191 N N . ASP B 1 380 ? 17.578 -10.461 3.543 1 72.88 380 ASP B N 1
ATOM 7192 C CA . ASP B 1 380 ? 16.906 -9.594 4.504 1 72.88 380 ASP B CA 1
ATOM 7193 C C . ASP B 1 380 ? 17.234 -10 5.938 1 72.88 380 ASP B C 1
ATOM 7195 O O . ASP B 1 380 ? 17.328 -9.141 6.82 1 72.88 380 ASP B O 1
ATOM 7199 N N . GLN B 1 381 ? 17.391 -11.195 6.16 1 70.5 381 GLN B N 1
ATOM 7200 C CA . GLN B 1 381 ? 17.703 -11.703 7.492 1 70.5 381 GLN B CA 1
ATOM 7201 C C . GLN B 1 381 ? 19.125 -11.336 7.91 1 70.5 381 GLN B C 1
ATOM 7203 O O . GLN B 1 381 ? 19.406 -11.148 9.094 1 70.5 381 GLN B O 1
ATOM 7208 N N . ARG B 1 382 ? 20.062 -11.297 7.055 1 65.56 382 ARG B N 1
ATOM 7209 C CA . ARG B 1 382 ? 21.484 -11.117 7.371 1 65.56 382 ARG B CA 1
ATOM 7210 C C . ARG B 1 382 ? 21.875 -9.648 7.332 1 65.56 382 ARG B C 1
ATOM 7212 O O . ARG B 1 382 ? 22.766 -9.211 8.055 1 65.56 382 ARG B O 1
ATOM 7219 N N . ASN B 1 383 ? 21.562 -9.094 6.309 1 59.28 383 ASN B N 1
ATOM 7220 C CA . ASN B 1 383 ? 22.078 -7.75 6.102 1 59.28 383 ASN B CA 1
ATOM 7221 C C . ASN B 1 383 ? 21.359 -6.73 6.98 1 59.28 383 ASN B C 1
ATOM 7223 O O . ASN B 1 383 ? 20.125 -6.77 7.109 1 59.28 383 ASN B O 1
ATOM 7227 N N . GLU B 1 384 ? 22.281 -6.281 7.824 1 56.78 384 GLU B N 1
ATOM 7228 C CA . GLU B 1 384 ? 21.812 -5.125 8.586 1 56.78 384 GLU B CA 1
ATOM 7229 C C . GLU B 1 384 ? 21.172 -4.082 7.68 1 56.78 384 GLU B C 1
ATOM 7231 O O . GLU B 1 384 ? 21.781 -3.656 6.691 1 56.78 384 GLU B O 1
ATOM 7236 N N . LYS B 1 385 ? 20.016 -4.059 7.605 1 63.12 385 LYS B N 1
ATOM 7237 C CA . LYS B 1 385 ? 19.266 -3.068 6.828 1 63.12 385 LYS B CA 1
ATOM 7238 C C . LYS B 1 385 ? 19.875 -1.678 6.984 1 63.12 385 LYS B C 1
ATOM 7240 O O . LYS B 1 385 ? 20.281 -1.293 8.086 1 63.12 385 LYS B O 1
ATOM 7245 N N . SER B 1 386 ? 20.469 -1.24 5.84 1 73.81 386 SER B N 1
ATOM 7246 C CA . SER B 1 386 ? 20.875 0.156 5.938 1 73.81 386 SER B CA 1
ATOM 7247 C C . SER B 1 386 ? 19.766 1.024 6.504 1 73.81 386 SER B C 1
ATOM 7249 O O . SER B 1 386 ? 18.594 0.864 6.133 1 73.81 386 SER B O 1
ATOM 7251 N N . THR B 1 387 ? 20.219 1.727 7.508 1 84.81 387 THR B N 1
ATOM 7252 C CA . THR B 1 387 ? 19.219 2.564 8.156 1 84.81 387 THR B CA 1
ATOM 7253 C C . THR B 1 387 ? 18.844 3.746 7.262 1 84.81 387 THR B C 1
ATOM 7255 O O . THR B 1 387 ? 19.719 4.449 6.758 1 84.81 387 THR B O 1
ATOM 7258 N N . ILE B 1 388 ? 17.703 3.811 6.883 1 89.56 388 ILE B N 1
ATOM 7259 C CA . ILE B 1 388 ? 17.188 4.969 6.164 1 89.56 388 ILE B CA 1
ATOM 7260 C C . ILE B 1 388 ? 16.734 6.035 7.16 1 89.56 388 ILE B C 1
ATOM 7262 O O . ILE B 1 388 ? 15.859 5.785 7.996 1 89.56 388 ILE B O 1
ATOM 7266 N N . ASN B 1 389 ? 17.328 7.199 7.086 1 92.88 389 ASN B N 1
ATOM 7267 C CA . ASN B 1 389 ? 17 8.297 7.988 1 92.88 389 ASN B CA 1
ATOM 7268 C C . ASN B 1 389 ? 15.898 9.18 7.418 1 92.88 389 ASN B C 1
ATOM 7270 O O . ASN B 1 389 ? 16.078 9.82 6.383 1 92.88 389 ASN B O 1
ATOM 7274 N N . LEU B 1 390 ? 14.805 9.18 8.109 1 94.19 390 LEU B N 1
ATOM 7275 C CA . LEU B 1 390 ? 13.641 9.938 7.656 1 94.19 390 LEU B CA 1
ATOM 7276 C C . LEU B 1 390 ? 13.328 11.086 8.617 1 94.19 390 LEU B C 1
ATOM 7278 O O . LEU B 1 390 ? 13.578 10.977 9.82 1 94.19 390 LEU B O 1
ATOM 7282 N N . TYR B 1 391 ? 12.953 12.164 8.094 1 93.12 391 TYR B N 1
ATOM 7283 C CA . TYR B 1 391 ? 12.32 13.227 8.867 1 93.12 391 TYR B CA 1
ATOM 7284 C C . TYR B 1 391 ? 10.844 13.367 8.492 1 93.12 391 TYR B C 1
ATOM 7286 O O . TYR B 1 391 ? 10.516 13.594 7.328 1 93.12 391 TYR B O 1
ATOM 7294 N N . VAL B 1 392 ? 9.992 13.148 9.461 1 91.5 392 VAL B N 1
ATOM 7295 C CA . VAL B 1 392 ? 8.547 13.195 9.25 1 91.5 392 VAL B CA 1
ATOM 7296 C C . VAL B 1 392 ? 7.93 14.266 10.148 1 91.5 392 VAL B C 1
ATOM 7298 O O . VAL B 1 392 ? 8.094 14.227 11.367 1 91.5 392 VAL B O 1
ATOM 7301 N N . ASN B 1 393 ? 7.289 15.203 9.477 1 89.06 393 ASN B N 1
ATOM 7302 C CA . ASN B 1 393 ? 6.652 16.266 10.242 1 89.06 393 ASN B CA 1
ATOM 7303 C C . ASN B 1 393 ? 5.434 16.828 9.508 1 89.06 393 ASN B C 1
ATOM 7305 O O . ASN B 1 393 ? 5.539 17.25 8.352 1 89.06 393 ASN B O 1
ATOM 7309 N N . PHE B 1 394 ? 4.332 16.875 10.227 1 85.19 394 PHE B N 1
ATOM 7310 C CA . PHE B 1 394 ? 3.107 17.406 9.641 1 85.19 394 PHE B CA 1
ATOM 7311 C C . PHE B 1 394 ? 2.58 18.562 10.461 1 85.19 394 PHE B C 1
ATOM 7313 O O . PHE B 1 394 ? 2.719 18.578 11.688 1 85.19 394 PHE B O 1
ATOM 7320 N N . THR B 1 395 ? 1.958 19.438 9.844 1 80.62 395 THR B N 1
ATOM 7321 C CA . THR B 1 395 ? 1.452 20.641 10.492 1 80.62 395 THR B CA 1
ATOM 7322 C C . THR B 1 395 ? 0.233 20.312 11.352 1 80.62 395 THR B C 1
ATOM 7324 O O . THR B 1 395 ? -0.16 21.109 12.203 1 80.62 395 THR B O 1
ATOM 7327 N N . GLN B 1 396 ? -0.348 19.141 11.156 1 76.62 396 GLN B N 1
ATOM 7328 C CA . GLN B 1 396 ? -1.531 18.734 11.914 1 76.62 396 GLN B CA 1
ATOM 7329 C C . GLN B 1 396 ? -1.181 18.438 13.367 1 76.62 396 GLN B C 1
ATOM 7331 O O . GLN B 1 396 ? -2.068 18.328 14.211 1 76.62 396 GLN B O 1
ATOM 7336 N N . GLY B 1 397 ? 0.065 18.391 13.609 1 76 397 GLY B N 1
ATOM 7337 C CA . GLY B 1 397 ? 0.455 18.234 15 1 76 397 GLY B CA 1
ATOM 7338 C C . GLY B 1 397 ? 1.297 17 15.258 1 76 397 GLY B C 1
ATOM 7339 O O . GLY B 1 397 ? 1.529 16.203 14.344 1 76 397 GLY B O 1
ATOM 7340 N N . GLU B 1 398 ? 1.662 16.906 16.469 1 76.62 398 GLU B N 1
ATOM 7341 C CA . GLU B 1 398 ? 2.582 15.836 16.844 1 76.62 398 GLU B CA 1
ATOM 7342 C C . GLU B 1 398 ? 1.883 14.484 16.859 1 76.62 398 GLU B C 1
ATOM 7344 O O . GLU B 1 398 ? 2.496 13.461 16.562 1 76.62 398 GLU B O 1
ATOM 7349 N N . LYS B 1 399 ? 0.728 14.516 17.234 1 77.06 399 LYS B N 1
ATOM 7350 C CA . LYS B 1 399 ? -0.001 13.25 17.328 1 77.06 399 LYS B CA 1
ATOM 7351 C C . LYS B 1 399 ? -0.194 12.641 15.938 1 77.06 399 LYS B C 1
ATOM 7353 O O . LYS B 1 399 ? -0.04 11.43 15.766 1 77.06 399 LYS B O 1
ATOM 7358 N N . TYR B 1 400 ? -0.479 13.484 15.039 1 81.56 400 TYR B N 1
ATOM 7359 C CA . TYR B 1 400 ? -0.635 13.008 13.672 1 81.56 400 TYR B CA 1
ATOM 7360 C C . TYR B 1 400 ? 0.702 12.555 13.094 1 81.56 400 TYR B C 1
ATOM 7362 O O . TYR B 1 400 ? 0.776 11.523 12.414 1 81.56 400 TYR B O 1
ATOM 7370 N N . THR B 1 401 ? 1.643 13.312 13.391 1 86.12 401 THR B N 1
ATOM 7371 C CA . THR B 1 401 ? 2.977 12.953 12.93 1 86.12 401 THR B CA 1
ATOM 7372 C C . THR B 1 401 ? 3.389 11.594 13.469 1 86.12 401 THR B C 1
ATOM 7374 O O . THR B 1 401 ? 3.947 10.766 12.742 1 86.12 401 THR B O 1
ATOM 7377 N N . GLN B 1 402 ? 3.1 11.406 14.672 1 81.69 402 GLN B N 1
ATOM 7378 C CA . GLN B 1 402 ? 3.432 10.125 15.281 1 81.69 402 GLN B CA 1
ATOM 7379 C C . GLN B 1 402 ? 2.619 8.992 14.664 1 81.69 402 GLN B C 1
ATOM 7381 O O . GLN B 1 402 ? 3.127 7.879 14.484 1 81.69 402 GLN B O 1
ATOM 7386 N N . PHE B 1 403 ? 1.434 9.297 14.406 1 81.44 403 PHE B N 1
ATOM 7387 C CA . PHE B 1 403 ? 0.576 8.32 13.75 1 81.44 403 PHE B CA 1
ATOM 7388 C C . PHE B 1 403 ? 1.158 7.902 12.406 1 81.44 403 PHE B C 1
ATOM 7390 O O . PHE B 1 403 ? 1.197 6.715 12.078 1 81.44 403 PHE B O 1
ATOM 7397 N N . ILE B 1 404 ? 1.578 8.875 11.641 1 85 404 ILE B N 1
ATOM 7398 C CA . ILE B 1 404 ? 2.162 8.609 10.336 1 85 404 ILE B CA 1
ATOM 7399 C C . ILE B 1 404 ? 3.447 7.801 10.5 1 85 404 ILE B C 1
ATOM 7401 O O . ILE B 1 404 ? 3.703 6.863 9.734 1 85 404 ILE B O 1
ATOM 7405 N N . LYS B 1 405 ? 4.262 8.141 11.5 1 86.31 405 LYS B N 1
ATOM 7406 C CA . LYS B 1 405 ? 5.5 7.414 11.766 1 86.31 405 LYS B CA 1
ATOM 7407 C C . LYS B 1 405 ? 5.227 5.941 12.062 1 86.31 405 LYS B C 1
ATOM 7409 O O . LYS B 1 405 ? 5.945 5.062 11.578 1 86.31 405 LYS B O 1
ATOM 7414 N N . GLU B 1 406 ? 4.242 5.746 12.758 1 77.38 406 GLU B N 1
ATOM 7415 C CA . GLU B 1 406 ? 3.889 4.371 13.102 1 77.38 406 GLU B CA 1
ATOM 7416 C C . GLU B 1 406 ? 3.436 3.594 11.867 1 77.38 406 GLU B C 1
ATOM 7418 O O . GLU B 1 406 ? 3.697 2.395 11.758 1 77.38 406 GLU B O 1
ATOM 7423 N N . GLN B 1 407 ? 2.74 4.297 11.023 1 75.88 407 GLN B N 1
ATOM 7424 C CA . GLN B 1 407 ? 2.322 3.652 9.789 1 75.88 407 GLN B CA 1
ATOM 7425 C C . GLN B 1 407 ? 3.521 3.338 8.898 1 75.88 407 GLN B C 1
ATOM 7427 O O . GLN B 1 407 ? 3.533 2.322 8.203 1 75.88 407 GLN B O 1
ATOM 7432 N N . ILE B 1 408 ? 4.461 4.238 8.969 1 82 408 ILE B N 1
ATOM 7433 C CA . ILE B 1 408 ? 5.664 4.059 8.164 1 82 408 ILE B CA 1
ATOM 7434 C C . ILE B 1 408 ? 6.449 2.855 8.672 1 82 408 ILE B C 1
ATOM 7436 O O . ILE B 1 408 ? 7.062 2.129 7.887 1 82 408 ILE B O 1
ATOM 7440 N N . LYS B 1 409 ? 6.352 2.572 9.906 1 74.75 409 LYS B N 1
ATOM 7441 C CA . LYS B 1 409 ? 7.094 1.473 10.523 1 74.75 409 LYS B CA 1
ATOM 7442 C C . LYS B 1 409 ? 6.586 0.123 10.023 1 74.75 409 LYS B C 1
ATOM 7444 O O . LYS B 1 409 ? 7.273 -0.893 10.156 1 74.75 409 LYS B O 1
ATOM 7449 N N . ILE B 1 410 ? 5.426 0.195 9.492 1 64.38 410 ILE B N 1
ATOM 7450 C CA . ILE B 1 410 ? 4.863 -1.037 8.945 1 64.38 410 ILE B CA 1
ATOM 7451 C C . ILE B 1 410 ? 5.781 -1.582 7.852 1 64.38 410 ILE B C 1
ATOM 7453 O O . ILE B 1 410 ? 5.797 -2.787 7.59 1 64.38 410 ILE B O 1
ATOM 7457 N N . PHE B 1 411 ? 6.543 -0.642 7.25 1 64 411 PHE B N 1
ATOM 7458 C CA . PHE B 1 411 ? 7.539 -1.065 6.27 1 64 411 PHE B CA 1
ATOM 7459 C C . PHE B 1 411 ? 8.719 -1.741 6.957 1 64 411 PHE B C 1
ATOM 7461 O O . PHE B 1 411 ? 9.836 -1.216 6.949 1 64 411 PHE B O 1
ATOM 7468 N N . GLU B 1 412 ? 8.539 -2.805 7.516 1 60.47 412 GLU B N 1
ATOM 7469 C CA . GLU B 1 412 ? 9.484 -3.52 8.367 1 60.47 412 GLU B CA 1
ATOM 7470 C C . GLU B 1 412 ? 10.695 -4.004 7.566 1 60.47 412 GLU B C 1
ATOM 7472 O O . GLU B 1 412 ? 11.758 -4.258 8.133 1 60.47 412 GLU B O 1
ATOM 7477 N N . SER B 1 413 ? 10.445 -4.055 6.312 1 60.66 413 SER B N 1
ATOM 7478 C CA . SER B 1 413 ? 11.531 -4.555 5.477 1 60.66 413 SER B CA 1
ATOM 7479 C C . SER B 1 413 ? 12.703 -3.58 5.449 1 60.66 413 SER B C 1
ATOM 7481 O O . SER B 1 413 ? 13.812 -3.941 5.047 1 60.66 413 SER B O 1
ATOM 7483 N N . PHE B 1 414 ? 12.391 -2.387 5.914 1 70.94 414 PHE B N 1
ATOM 7484 C CA . PHE B 1 414 ? 13.422 -1.36 5.91 1 70.94 414 PHE B CA 1
ATOM 7485 C C . PHE B 1 414 ? 13.75 -0.913 7.332 1 70.94 414 PHE B C 1
ATOM 7487 O O . PHE B 1 414 ? 12.891 -0.958 8.211 1 70.94 414 PHE B O 1
ATOM 7494 N N . SER B 1 415 ? 14.961 -0.722 7.555 1 78.81 415 SER B N 1
ATOM 7495 C CA . SER B 1 415 ? 15.344 -0.089 8.812 1 78.81 415 SER B CA 1
ATOM 7496 C C . SER B 1 415 ? 15.188 1.426 8.742 1 78.81 415 SER B C 1
ATOM 7498 O O . SER B 1 415 ? 15.984 2.107 8.094 1 78.81 415 SER B O 1
ATOM 7500 N N . ILE B 1 416 ? 14.172 1.83 9.375 1 86.31 416 ILE B N 1
ATOM 7501 C CA . ILE B 1 416 ? 13.844 3.25 9.289 1 86.31 416 ILE B CA 1
ATOM 7502 C C . ILE B 1 416 ? 14.133 3.922 10.633 1 86.31 416 ILE B C 1
ATOM 7504 O O . ILE B 1 416 ? 13.75 3.406 11.688 1 86.31 416 ILE B O 1
ATOM 7508 N N . HIS B 1 417 ? 14.93 4.938 10.625 1 90.31 417 HIS B N 1
ATOM 7509 C CA . HIS B 1 417 ? 15.188 5.797 11.773 1 90.31 417 HIS B CA 1
ATOM 7510 C C . HIS B 1 417 ? 14.609 7.191 11.562 1 90.31 417 HIS B C 1
ATOM 7512 O O . HIS B 1 417 ? 14.828 7.809 10.516 1 90.31 417 HIS B O 1
ATOM 7518 N N . PHE B 1 418 ? 13.891 7.652 12.547 1 91.06 418 PHE B N 1
ATOM 7519 C CA . PHE B 1 418 ? 13.273 8.969 12.445 1 91.06 418 PHE B CA 1
ATOM 7520 C C . PHE B 1 418 ? 14.141 10.031 13.109 1 91.06 418 PHE B C 1
ATOM 7522 O O . PHE B 1 418 ? 14.406 9.953 14.312 1 91.06 418 PHE B O 1
ATOM 7529 N N . HIS B 1 419 ? 14.516 11.039 12.305 1 88.94 419 HIS B N 1
ATOM 7530 C CA . HIS B 1 419 ? 15.227 12.195 12.844 1 88.94 419 HIS B CA 1
ATOM 7531 C C . HIS B 1 419 ? 14.258 13.188 13.469 1 88.94 419 HIS B C 1
ATOM 7533 O O . HIS B 1 419 ? 13.125 13.336 13.008 1 88.94 419 HIS B O 1
ATOM 7539 N N . SER B 1 420 ? 14.703 13.891 14.477 1 83.12 420 SER B N 1
ATOM 7540 C CA . SER B 1 420 ? 13.906 14.938 15.102 1 83.12 420 SER B CA 1
ATOM 7541 C C . SER B 1 420 ? 14.016 16.25 14.328 1 83.12 420 SER B C 1
ATOM 7543 O O . SER B 1 420 ? 13.164 17.125 14.477 1 83.12 420 SER B O 1
ATOM 7545 N N . ALA B 1 421 ? 15.109 16.328 13.562 1 85.06 421 ALA B N 1
ATOM 7546 C CA . ALA B 1 421 ? 15.344 17.484 12.711 1 85.06 421 ALA B CA 1
ATOM 7547 C C . ALA B 1 421 ? 15.992 17.078 11.391 1 85.06 421 ALA B C 1
ATOM 7549 O O . ALA B 1 421 ? 16.516 15.977 11.273 1 85.06 421 ALA B O 1
ATOM 7550 N N . ILE B 1 422 ? 15.812 17.922 10.484 1 88.75 422 ILE B N 1
ATOM 7551 C CA . ILE B 1 422 ? 16.469 17.641 9.211 1 88.75 422 ILE B CA 1
ATOM 7552 C C . ILE B 1 422 ? 17.969 17.797 9.359 1 88.75 422 ILE B C 1
ATOM 7554 O O . ILE B 1 422 ? 18.453 18.844 9.828 1 88.75 422 ILE B O 1
ATOM 7558 N N . ARG B 1 423 ? 18.672 16.844 9.047 1 89.19 423 ARG B N 1
ATOM 7559 C CA . ARG B 1 423 ? 20.141 16.797 9.117 1 89.19 423 ARG B CA 1
ATOM 7560 C C . ARG B 1 423 ? 20.734 16.469 7.754 1 89.19 423 ARG B C 1
ATOM 7562 O O . ARG B 1 423 ? 20.016 16.078 6.828 1 89.19 423 ARG B O 1
ATOM 7569 N N . PRO B 1 424 ? 22.016 16.656 7.613 1 87.81 424 PRO B N 1
ATOM 7570 C CA . PRO B 1 424 ? 22.656 16.344 6.332 1 87.81 424 PRO B CA 1
ATOM 7571 C C . PRO B 1 424 ? 22.562 14.867 5.977 1 87.81 424 PRO B C 1
ATOM 7573 O O . PRO B 1 424 ? 22.609 14.508 4.797 1 87.81 424 PRO B O 1
ATOM 7576 N N . ASP B 1 425 ? 22.406 14.078 6.996 1 89.56 425 ASP B N 1
ATOM 7577 C CA . ASP B 1 425 ? 22.328 12.641 6.746 1 89.56 425 ASP B CA 1
ATOM 7578 C C . ASP B 1 425 ? 20.891 12.172 6.617 1 89.56 425 ASP B C 1
ATOM 7580 O O . ASP B 1 425 ? 20.625 10.969 6.582 1 89.56 425 ASP B O 1
ATOM 7584 N N . THR B 1 426 ? 20 13.156 6.578 1 93.12 426 THR B N 1
ATOM 7585 C CA . THR B 1 426 ? 18.609 12.789 6.324 1 93.12 426 THR B CA 1
ATOM 7586 C C . THR B 1 426 ? 18.422 12.352 4.875 1 93.12 426 THR B C 1
ATOM 7588 O O . THR B 1 426 ? 18.828 13.062 3.947 1 93.12 426 THR B O 1
ATOM 7591 N N . ASP B 1 427 ? 17.781 11.211 4.668 1 93.25 427 ASP B N 1
ATOM 7592 C CA . ASP B 1 427 ? 17.641 10.648 3.326 1 93.25 427 ASP B CA 1
ATOM 7593 C C . ASP B 1 427 ? 16.344 11.125 2.662 1 93.25 427 ASP B C 1
ATOM 7595 O O . ASP B 1 427 ? 16.266 11.203 1.435 1 93.25 427 ASP B O 1
ATOM 7599 N N . LEU B 1 428 ? 15.344 11.344 3.469 1 94.69 428 LEU B N 1
ATOM 7600 C CA . LEU B 1 428 ? 14.039 11.688 2.92 1 94.69 428 LEU B CA 1
ATOM 7601 C C . LEU B 1 428 ? 13.219 12.477 3.932 1 94.69 428 LEU B C 1
ATOM 7603 O O . LEU B 1 428 ? 13.242 12.18 5.129 1 94.69 428 LEU B O 1
ATOM 7607 N N . VAL B 1 429 ? 12.539 13.461 3.469 1 93.94 429 VAL B N 1
ATOM 7608 C CA . VAL B 1 429 ? 11.633 14.25 4.293 1 93.94 429 VAL B CA 1
ATOM 7609 C C . VAL B 1 429 ? 10.188 14.008 3.859 1 93.94 429 VAL B C 1
ATOM 7611 O O . VAL B 1 429 ? 9.883 14.008 2.664 1 93.94 429 VAL B O 1
ATOM 7614 N N . VAL B 1 430 ? 9.359 13.672 4.781 1 92.81 430 VAL B N 1
ATOM 7615 C CA . VAL B 1 430 ? 7.926 13.523 4.527 1 92.81 430 VAL B CA 1
ATOM 7616 C C . VAL B 1 430 ? 7.148 14.562 5.328 1 92.81 430 VAL B C 1
ATOM 7618 O O . VAL B 1 430 ? 7.215 14.586 6.559 1 92.81 430 VAL B O 1
ATOM 7621 N N . SER B 1 431 ? 6.465 15.414 4.656 1 90.5 431 SER B N 1
ATOM 7622 C CA . SER B 1 431 ? 5.754 16.5 5.316 1 90.5 431 SER B CA 1
ATOM 7623 C C . SER B 1 431 ? 4.582 16.984 4.473 1 90.5 431 SER B C 1
ATOM 7625 O O . SER B 1 431 ? 4.375 16.516 3.354 1 90.5 431 SER B O 1
ATOM 7627 N N . ASP B 1 432 ? 3.76 17.828 5.004 1 86.12 432 ASP B N 1
ATOM 7628 C CA . ASP B 1 432 ? 2.676 18.453 4.25 1 86.12 432 ASP B CA 1
ATOM 7629 C C . ASP B 1 432 ? 3.053 19.859 3.812 1 86.12 432 ASP B C 1
ATOM 7631 O O . ASP B 1 432 ? 2.221 20.594 3.273 1 86.12 432 ASP B O 1
ATOM 7635 N N . TYR B 1 433 ? 4.262 20.25 4.129 1 85.31 433 TYR B N 1
ATOM 7636 C CA . TYR B 1 433 ? 4.793 21.531 3.697 1 85.31 433 TYR B CA 1
ATOM 7637 C C . TYR B 1 433 ? 6.266 21.422 3.314 1 85.31 433 TYR B C 1
ATOM 7639 O O . TYR B 1 433 ? 6.906 20.406 3.607 1 85.31 433 TYR B O 1
ATOM 7647 N N . LEU B 1 434 ? 6.723 22.406 2.586 1 86.56 434 LEU B N 1
ATOM 7648 C CA . LEU B 1 434 ? 8.125 22.406 2.191 1 86.56 434 LEU B CA 1
ATOM 7649 C C . LEU B 1 434 ? 8.977 23.141 3.227 1 86.56 434 LEU B C 1
ATOM 7651 O O . LEU B 1 434 ? 8.93 24.359 3.332 1 86.56 434 LEU B O 1
ATOM 7655 N N . PRO B 1 435 ? 9.75 22.344 3.938 1 85.81 435 PRO B N 1
ATOM 7656 C CA . PRO B 1 435 ? 10.602 23 4.938 1 85.81 435 PRO B CA 1
ATOM 7657 C C . PRO B 1 435 ? 11.609 23.953 4.312 1 85.81 435 PRO B C 1
ATOM 7659 O O . PRO B 1 435 ? 12.07 23.734 3.191 1 85.81 435 PRO B O 1
ATOM 7662 N N . LYS B 1 436 ? 11.953 24.922 5.035 1 82.31 436 LYS B N 1
ATOM 7663 C CA . LYS B 1 436 ? 12.898 25.938 4.551 1 82.31 436 LYS B CA 1
ATOM 7664 C C . LYS B 1 436 ? 14.305 25.359 4.426 1 82.31 436 LYS B C 1
ATOM 7666 O O . LYS B 1 436 ? 15.039 25.703 3.502 1 82.31 436 LYS B O 1
ATOM 7671 N N . THR B 1 437 ? 14.594 24.547 5.375 1 79.06 437 THR B N 1
ATOM 7672 C CA . THR B 1 437 ? 15.922 23.953 5.363 1 79.06 437 THR B CA 1
ATOM 7673 C C . THR B 1 437 ? 15.859 22.5 4.895 1 79.06 437 THR B C 1
ATOM 7675 O O . THR B 1 437 ? 15.367 21.625 5.617 1 79.06 437 THR B O 1
ATOM 7678 N N . LEU B 1 438 ? 16.266 22.141 3.688 1 79.38 438 LEU B N 1
ATOM 7679 C CA . LEU B 1 438 ? 16.172 20.781 3.164 1 79.38 438 LEU B CA 1
ATOM 7680 C C . LEU B 1 438 ? 17.562 20.234 2.848 1 79.38 438 LEU B C 1
ATOM 7682 O O . LEU B 1 438 ? 17.734 19.016 2.676 1 79.38 438 LEU B O 1
ATOM 7686 N N . PHE B 1 439 ? 18.672 20.844 3.074 1 73.62 439 PHE B N 1
ATOM 7687 C CA . PHE B 1 439 ? 20.031 20.406 2.742 1 73.62 439 PHE B CA 1
ATOM 7688 C C . PHE B 1 439 ? 20.016 19.562 1.47 1 73.62 439 PHE B C 1
ATOM 7690 O O . PHE B 1 439 ? 20.609 18.484 1.433 1 73.62 439 PHE B O 1
ATOM 7697 N N . SER B 1 440 ? 19.25 19.734 0.48 1 79.31 440 SER B N 1
ATOM 7698 C CA . SER B 1 440 ? 19.172 19.078 -0.819 1 79.31 440 SER B CA 1
ATOM 7699 C C . SER B 1 440 ? 18.469 17.734 -0.712 1 79.31 440 SER B C 1
ATOM 7701 O O . SER B 1 440 ? 18.516 16.922 -1.636 1 79.31 440 SER B O 1
ATOM 7703 N N . VAL B 1 441 ? 17.953 17.484 0.422 1 88.44 441 VAL B N 1
ATOM 7704 C CA . VAL B 1 441 ? 17.234 16.234 0.625 1 88.44 441 VAL B CA 1
ATOM 7705 C C . VAL B 1 441 ? 15.891 16.266 -0.092 1 88.44 441 VAL B C 1
ATOM 7707 O O . VAL B 1 441 ? 15.25 17.328 -0.162 1 88.44 441 VAL B O 1
ATOM 7710 N N . LYS B 1 442 ? 15.578 15.156 -0.66 1 90.5 442 LYS B N 1
ATOM 7711 C CA . LYS B 1 442 ? 14.281 15.039 -1.318 1 90.5 442 LYS B CA 1
ATOM 7712 C C . LYS B 1 442 ? 13.141 15.133 -0.308 1 90.5 442 LYS B C 1
ATOM 7714 O O . LYS B 1 442 ? 13.234 14.594 0.793 1 90.5 442 LYS B O 1
ATOM 7719 N N . CYS B 1 443 ? 12.117 15.836 -0.71 1 91.5 443 CYS B N 1
ATOM 7720 C CA . CYS B 1 443 ? 10.969 16.031 0.165 1 91.5 443 CYS B CA 1
ATOM 7721 C C . CYS B 1 443 ? 9.688 15.531 -0.498 1 91.5 443 CYS B C 1
ATOM 7723 O O . CYS B 1 443 ? 9.422 15.859 -1.655 1 91.5 443 CYS B O 1
ATOM 7725 N N . LEU B 1 444 ? 8.977 14.672 0.202 1 91.94 444 LEU B N 1
ATOM 7726 C CA . LEU B 1 444 ? 7.648 14.242 -0.22 1 91.94 444 LEU B CA 1
ATOM 7727 C C . LEU B 1 444 ? 6.566 15.047 0.49 1 91.94 444 LEU B C 1
ATOM 7729 O O . LEU B 1 444 ? 6.453 15 1.718 1 91.94 444 LEU B O 1
ATOM 7733 N N . ILE B 1 445 ? 5.824 15.711 -0.271 1 89.44 445 ILE B N 1
ATOM 7734 C CA . ILE B 1 445 ? 4.746 16.5 0.3 1 89.44 445 ILE B CA 1
ATOM 7735 C C . ILE B 1 445 ? 3.436 15.719 0.236 1 89.44 445 ILE B C 1
ATOM 7737 O O . ILE B 1 445 ? 2.947 15.406 -0.851 1 89.44 445 ILE B O 1
ATOM 7741 N N . TRP B 1 446 ? 2.906 15.391 1.447 1 86.38 446 TRP B N 1
ATOM 7742 C CA . TRP B 1 446 ? 1.689 14.594 1.567 1 86.38 446 TRP B CA 1
ATOM 7743 C C . TRP B 1 446 ? 0.499 15.477 1.937 1 86.38 446 TRP B C 1
ATOM 7745 O O . TRP B 1 446 ? 0.668 16.547 2.527 1 86.38 446 TRP B O 1
ATOM 7755 N N . LEU B 1 447 ? -0.647 14.992 1.459 1 77.44 447 LEU B N 1
ATOM 7756 C CA . LEU B 1 447 ? -1.874 15.539 2.027 1 77.44 447 LEU B CA 1
ATOM 7757 C C . LEU B 1 447 ? -2.193 14.883 3.365 1 77.44 447 LEU B C 1
ATOM 7759 O O . LEU B 1 447 ? -1.659 13.82 3.684 1 77.44 447 LEU B O 1
ATOM 7763 N N . ALA B 1 448 ? -2.883 15.586 4.238 1 68.5 448 ALA B N 1
ATOM 7764 C CA . ALA B 1 448 ? -3.348 15.031 5.504 1 68.5 448 ALA B CA 1
ATOM 7765 C C . ALA B 1 448 ? -4.859 14.812 5.484 1 68.5 448 ALA B C 1
ATOM 7767 O O . ALA B 1 448 ? -5.629 15.773 5.504 1 68.5 448 ALA B O 1
ATOM 7768 N N . PRO B 1 449 ? -5.273 13.547 5.355 1 74 449 PRO B N 1
ATOM 7769 C CA . PRO B 1 449 ? -4.477 12.32 5.426 1 74 449 PRO B CA 1
ATOM 7770 C C . PRO B 1 449 ? -3.809 11.969 4.098 1 74 449 PRO B C 1
ATOM 7772 O O . PRO B 1 449 ? -4.211 12.484 3.049 1 74 449 PRO B O 1
ATOM 7775 N N . PRO B 1 450 ? -2.793 11.102 4.227 1 76.94 450 PRO B N 1
ATOM 7776 C CA . PRO B 1 450 ? -2.08 10.734 3 1 76.94 450 PRO B CA 1
ATOM 7777 C C . PRO B 1 450 ? -2.951 9.953 2.02 1 76.94 450 PRO B C 1
ATOM 7779 O O . PRO B 1 450 ? -3.793 9.156 2.438 1 76.94 450 PRO B O 1
ATOM 7782 N N . ARG B 1 451 ? -2.711 10.18 0.761 1 72.56 451 ARG B N 1
ATOM 7783 C CA . ARG B 1 451 ? -3.373 9.438 -0.309 1 72.56 451 ARG B CA 1
ATOM 7784 C C . ARG B 1 451 ? -2.645 8.133 -0.605 1 72.56 451 ARG B C 1
ATOM 7786 O O . ARG B 1 451 ? -1.502 7.945 -0.18 1 72.56 451 ARG B O 1
ATOM 7793 N N . ALA B 1 452 ? -3.35 7.246 -1.312 1 67.44 452 ALA B N 1
ATOM 7794 C CA . ALA B 1 452 ? -2.721 6.004 -1.756 1 67.44 452 ALA B CA 1
ATOM 7795 C C . ALA B 1 452 ? -1.479 6.289 -2.598 1 67.44 452 ALA B C 1
ATOM 7797 O O . ALA B 1 452 ? -0.473 5.582 -2.486 1 67.44 452 ALA B O 1
ATOM 7798 N N . SER B 1 453 ? -1.608 7.336 -3.402 1 70 453 SER B N 1
ATOM 7799 C CA . SER B 1 453 ? -0.472 7.691 -4.246 1 70 453 SER B CA 1
ATOM 7800 C C . SER B 1 453 ? 0.715 8.156 -3.408 1 70 453 SER B C 1
ATOM 7802 O O . SER B 1 453 ? 1.869 7.918 -3.773 1 70 453 SER B O 1
ATOM 7804 N N . ASP B 1 454 ? 0.399 8.844 -2.279 1 80.5 454 ASP B N 1
ATOM 7805 C CA . ASP B 1 454 ? 1.47 9.281 -1.386 1 80.5 454 ASP B CA 1
ATOM 7806 C C . ASP B 1 454 ? 2.238 8.078 -0.833 1 80.5 454 ASP B C 1
ATOM 7808 O O . ASP B 1 454 ? 3.471 8.086 -0.809 1 80.5 454 ASP B O 1
ATOM 7812 N N . TRP B 1 455 ? 1.576 7.125 -0.494 1 77.38 455 TRP B N 1
ATOM 7813 C CA . TRP B 1 455 ? 2.209 5.926 0.043 1 77.38 455 TRP B CA 1
ATOM 7814 C C . TRP B 1 455 ? 2.996 5.195 -1.039 1 77.38 455 TRP B C 1
ATOM 7816 O O . TRP B 1 455 ? 4.078 4.664 -0.776 1 77.38 455 TRP B O 1
ATOM 7826 N N . GLN B 1 456 ? 2.389 5.156 -2.193 1 72 456 GLN B N 1
ATOM 7827 C CA . GLN B 1 456 ? 3.096 4.543 -3.312 1 72 456 GLN B CA 1
ATOM 7828 C C . GLN B 1 456 ? 4.418 5.254 -3.588 1 72 456 GLN B C 1
ATOM 7830 O O . GLN B 1 456 ? 5.453 4.609 -3.768 1 72 456 GLN B O 1
ATOM 7835 N N . ASN B 1 457 ? 4.336 6.566 -3.639 1 79.12 457 ASN B N 1
ATOM 7836 C CA . ASN B 1 457 ? 5.543 7.355 -3.875 1 79.12 457 ASN B CA 1
ATOM 7837 C C . ASN B 1 457 ? 6.57 7.16 -2.766 1 79.12 457 ASN B C 1
ATOM 7839 O O . ASN B 1 457 ? 7.773 7.109 -3.027 1 79.12 457 ASN B O 1
ATOM 7843 N N . PHE B 1 458 ? 6.07 7.02 -1.588 1 88.12 458 PHE B N 1
ATOM 7844 C CA . PHE B 1 458 ? 6.957 6.762 -0.459 1 88.12 458 PHE B CA 1
ATOM 7845 C C . PHE B 1 458 ? 7.676 5.43 -0.626 1 88.12 458 PHE B C 1
ATOM 7847 O O . PHE B 1 458 ? 8.891 5.352 -0.464 1 88.12 458 PHE B O 1
ATOM 7854 N N . GLY B 1 459 ? 6.828 4.484 -0.912 1 77 459 GLY B N 1
ATOM 7855 C CA . GLY B 1 459 ? 7.414 3.178 -1.154 1 77 459 GLY B CA 1
ATOM 7856 C C . GLY B 1 459 ? 8.484 3.191 -2.23 1 77 459 GLY B C 1
ATOM 7857 O O . GLY B 1 459 ? 9.562 2.617 -2.049 1 77 459 GLY B O 1
ATOM 7858 N N . ASN B 1 460 ? 8.156 3.889 -3.285 1 76 460 ASN B N 1
ATOM 7859 C CA . ASN B 1 460 ? 9.109 3.984 -4.383 1 76 460 ASN B CA 1
ATOM 7860 C C . ASN B 1 460 ? 10.398 4.672 -3.949 1 76 460 ASN B C 1
ATOM 7862 O O . ASN B 1 460 ? 11.492 4.246 -4.324 1 76 460 ASN B O 1
ATOM 7866 N N . GLU B 1 461 ? 10.266 5.723 -3.205 1 85.88 461 GLU B N 1
ATOM 7867 C CA . GLU B 1 461 ? 11.438 6.484 -2.779 1 85.88 461 GLU B CA 1
ATOM 7868 C C . GLU B 1 461 ? 12.281 5.691 -1.783 1 85.88 461 GLU B C 1
ATOM 7870 O O . GLU B 1 461 ? 13.508 5.762 -1.81 1 85.88 461 GLU B O 1
ATOM 7875 N N . ILE B 1 462 ? 11.656 5.027 -0.926 1 83.88 462 ILE B N 1
ATOM 7876 C CA . ILE B 1 462 ? 12.367 4.242 0.078 1 83.88 462 ILE B CA 1
ATOM 7877 C C . ILE B 1 462 ? 13.18 3.146 -0.604 1 83.88 462 ILE B C 1
ATOM 7879 O O . ILE B 1 462 ? 14.312 2.865 -0.204 1 83.88 462 ILE B O 1
ATOM 7883 N N . VAL B 1 463 ? 12.547 2.572 -1.581 1 75.12 463 VAL B N 1
ATOM 7884 C CA . VAL B 1 463 ? 13.234 1.532 -2.336 1 75.12 463 VAL B CA 1
ATOM 7885 C C . VAL B 1 463 ? 14.453 2.125 -3.043 1 75.12 463 VAL B C 1
ATOM 7887 O O . VAL B 1 463 ? 15.539 1.532 -3.031 1 75.12 463 VAL B O 1
ATOM 7890 N N . ARG B 1 464 ? 14.242 3.225 -3.67 1 80.69 464 ARG B N 1
ATOM 7891 C CA . ARG B 1 464 ? 15.328 3.904 -4.363 1 80.69 464 ARG B CA 1
ATOM 7892 C C . ARG B 1 464 ? 16.469 4.238 -3.398 1 80.69 464 ARG B C 1
ATOM 7894 O O . ARG B 1 464 ? 17.641 3.992 -3.699 1 80.69 464 ARG B O 1
ATOM 7901 N N . ILE B 1 465 ? 16.172 4.797 -2.258 1 87.19 465 ILE B N 1
ATOM 7902 C CA . ILE B 1 465 ? 17.172 5.188 -1.257 1 87.19 465 ILE B CA 1
ATOM 7903 C C . ILE B 1 465 ? 17.906 3.949 -0.763 1 87.19 465 ILE B C 1
ATOM 7905 O O . ILE B 1 465 ? 19.141 3.977 -0.61 1 87.19 465 ILE B O 1
ATOM 7909 N N . ASN B 1 466 ? 17.172 2.959 -0.525 1 79.25 466 ASN B N 1
ATOM 7910 C CA . ASN B 1 466 ? 17.797 1.722 -0.065 1 79.25 466 ASN B CA 1
ATOM 7911 C C . ASN B 1 466 ? 18.781 1.177 -1.091 1 79.25 466 ASN B C 1
ATOM 7913 O O . ASN B 1 466 ? 19.859 0.685 -0.727 1 79.25 466 ASN B O 1
ATOM 7917 N N . LYS B 1 467 ? 18.406 1.242 -2.299 1 75.12 467 LYS B N 1
ATOM 7918 C CA . LYS B 1 467 ? 19.297 0.807 -3.375 1 75.12 467 LYS B CA 1
ATOM 7919 C C . LYS B 1 467 ? 20.578 1.628 -3.393 1 75.12 467 LYS B C 1
ATOM 7921 O O . LYS B 1 467 ? 21.672 1.079 -3.559 1 75.12 467 LYS B O 1
ATOM 7926 N N . GLU B 1 468 ? 20.391 2.887 -3.219 1 81.56 468 GLU B N 1
ATOM 7927 C CA . GLU B 1 468 ? 21.547 3.781 -3.221 1 81.56 468 GLU B CA 1
ATOM 7928 C C . GLU B 1 468 ? 22.453 3.518 -2.02 1 81.56 468 GLU B C 1
ATOM 7930 O O . GLU B 1 468 ? 23.672 3.541 -2.143 1 81.56 468 GLU B O 1
ATOM 7935 N N . LEU B 1 469 ? 21.844 3.268 -0.928 1 80.75 469 LEU B N 1
ATOM 7936 C CA . LEU B 1 469 ? 22.609 3 0.287 1 80.75 469 LEU B CA 1
ATOM 7937 C C . LEU B 1 469 ? 23.359 1.68 0.175 1 80.75 469 LEU B C 1
ATOM 7939 O O . LEU B 1 469 ? 24.5 1.569 0.636 1 80.75 469 LEU B O 1
ATOM 7943 N N . GLN B 1 470 ? 22.719 0.744 -0.425 1 73.56 470 GLN B N 1
ATOM 7944 C CA . GLN B 1 470 ? 23.359 -0.555 -0.616 1 73.56 470 GLN B CA 1
ATOM 7945 C C . GLN B 1 470 ? 24.516 -0.457 -1.601 1 73.56 470 GLN B C 1
ATOM 7947 O O . GLN B 1 470 ? 25.562 -1.09 -1.406 1 73.56 470 GLN B O 1
ATOM 7952 N N . GLN B 1 471 ? 24.266 0.262 -2.559 1 72.06 471 GLN B N 1
ATOM 7953 C CA . GLN B 1 471 ? 25.312 0.442 -3.555 1 72.06 471 GLN B CA 1
ATOM 7954 C C . GLN B 1 471 ? 26.516 1.168 -2.961 1 72.06 471 GLN B C 1
ATOM 7956 O O . GLN B 1 471 ? 27.656 0.838 -3.271 1 72.06 471 GLN B O 1
ATOM 7961 N N . THR B 1 472 ? 26.203 2.174 -2.164 1 74.19 472 THR B N 1
ATOM 7962 C CA . THR B 1 472 ? 27.281 2.918 -1.523 1 74.19 472 THR B CA 1
ATOM 7963 C C . THR B 1 472 ? 28.047 2.029 -0.543 1 74.19 472 THR B C 1
ATOM 7965 O O . THR B 1 472 ? 29.266 2.133 -0.425 1 74.19 472 THR B O 1
ATOM 7968 N N . LYS B 1 473 ? 27.391 1.188 0.105 1 71.12 473 LYS B N 1
ATOM 7969 C CA . LYS B 1 473 ? 28.031 0.26 1.032 1 71.12 473 LYS B CA 1
ATOM 7970 C C . LYS B 1 473 ? 28.906 -0.736 0.289 1 71.12 473 LYS B C 1
ATOM 7972 O O . LYS B 1 473 ? 30 -1.089 0.765 1 71.12 473 LYS B O 1
ATOM 7977 N N . GLN B 1 474 ? 28.406 -1.18 -0.791 1 61.62 474 GLN B N 1
ATOM 7978 C CA . GLN B 1 474 ? 29.188 -2.121 -1.595 1 61.62 474 GLN B CA 1
ATOM 7979 C C . GLN B 1 474 ? 30.469 -1.477 -2.115 1 61.62 474 GLN B C 1
ATOM 7981 O O . GLN B 1 474 ? 31.516 -2.121 -2.164 1 61.62 474 GLN B O 1
ATOM 7986 N N . ARG B 1 475 ? 30.375 -0.263 -2.508 1 61.84 475 ARG B N 1
ATOM 7987 C CA . ARG B 1 475 ? 31.547 0.459 -2.996 1 61.84 475 ARG B CA 1
ATOM 7988 C C . ARG B 1 475 ? 32.562 0.653 -1.887 1 61.84 475 ARG B C 1
ATOM 7990 O O . ARG B 1 475 ? 33.781 0.595 -2.133 1 61.84 475 ARG B O 1
ATOM 7997 N N . LYS B 1 476 ? 32.062 0.757 -0.705 1 61.88 476 LYS B N 1
ATOM 7998 C CA . LYS B 1 476 ? 32.969 0.956 0.415 1 61.88 476 LYS B CA 1
ATOM 7999 C C . LYS B 1 476 ? 33.625 -0.361 0.838 1 61.88 476 LYS B C 1
ATOM 8001 O O . LYS B 1 476 ? 34.719 -0.369 1.386 1 61.88 476 LYS B O 1
ATOM 8006 N N . SER B 1 477 ? 32.781 -1.277 0.626 1 55.59 477 SER B N 1
ATOM 8007 C CA . SER B 1 477 ? 33.312 -2.59 0.969 1 55.59 477 SER B CA 1
ATOM 8008 C C . SER B 1 477 ? 34.219 -3.117 -0.132 1 55.59 477 SER B C 1
ATOM 8010 O O . SER B 1 477 ? 35 -4.055 0.089 1 55.59 477 SER B O 1
ATOM 8012 N N . GLU B 1 478 ? 34.188 -2.627 -1.239 1 47.84 478 GLU B N 1
ATOM 8013 C CA . GLU B 1 478 ? 35.156 -2.955 -2.262 1 47.84 478 GLU B CA 1
ATOM 8014 C C . GLU B 1 478 ? 36.406 -2.074 -2.131 1 47.84 478 GLU B C 1
ATOM 8016 O O . GLU B 1 478 ? 37.531 -2.547 -2.305 1 47.84 478 GLU B O 1
#

Sequence (956 aa):
MEFLLLDDRENLKLAIIRKLEQQYSFSERKDRLCKQLAISPYLLERNITEINADLQRFGLINEMEISEKNNEILLSQSLRISSSIIEEYYLKDSLEFNLLKTIFFHQFTSIKKYGEKHGMSRTVVYKIVDHIRKELGQYGIKLSKNLQLSGNEMAIRQYFTMLYYRIYKDSEELYNQTDLRAVNQLLAQLKGSYENITNFHLFKHYVLVALERTQRKANYFLSQEENPFAFDEESSIYQEIQSWINEVMKATHAEKNAEIQGIIGNLSVYQSELISEHLLSSHNEAITATKTLFFSYMPFTISDEEFYQEIVPIIYQHRFITPFIDITLRIMDLEFFQERYPIVFNSCRQFLFALDCSAFEFSKLSLFFDLLLVLSRLYDQRNEKSTINLYVNFTQGEKYTQFIKEQIKIFESFSIHFHSAIRPDTDLVVSDYLPKTLFSVKCLIWLAPPRASDWQNFGNEIVRINKELQQTKQRKSEMEFLLLDDRENLKLAIIRKLEQQYSFSERKDRLCKQLAISPYLLERNITEINADLQRFGLINEMEISEKNNEILLSQSLRISSSIIEEYYLKDSLEFNLLKTIFFHQFTSIKKYGEKHGMSRTVVYKIVDHIRKELGQYGIKLSKNLQLSGNEMAIRQYFTMLYYRIYKDSEELYNQTDLRAVNQLLAQLKGSYENITNFHLFKHYVLVALERTQRKANYFLSQEENPFAFDEESSIYQEIQSWINEVMKATHAEKNAEIQGIIGNLSVYQSELISEHLLSSHNEAITATKTLFFSYMPFTISDEEFYQEIVPIIYQHRFITPFIDITLRIMDLEFFQERYPIVFNSCRQFLFALDCSAFEFSKLSLFFDLLLVLSRLYDQRNEKSTINLYVNFTQGEKYTQFIKEQIKIFESFSIHFHSAIRPDTDLVVSDYLPKTLFSVKCLIWLAPPRASDWQNFGNEIVRINKELQQTKQRKSE

Secondary structure (DSSP, 8-state):
---TTS-HHHHHHHHHHHHHHTSTTSEEEHHHHHHHHT--HHHHHHHHHHHHHHHHHHT-TTTEEEEEETTEEEEEE-TT--HHHHHHHHHHH-HHHHHHHHHHTT----HHHHHHHHT--HHHHHHHHHHHHHHHHTTTEEE-TT--EEE-HHHHHHHHHHHHHHHHTT--TTS-HHHHHHHHHHHHHHHTT-TT-S--HHHHHHHHHHHHHHHSS---PPPTTT------TTSHHHHHHHHHHHHH----HHHHHHHHHHHHHHHTTT-GGGS-HHHHHHTHHHHHHHHHHHHHH-SS---HHHIIIIIHHHHHIIIII-TTGGGT------HHHHHH-HHHHHHHHHHHHHS-GGGGTTTHHHHHHHHHHHHHHHHHHHS--PEEEEEEE-TT-HHHHHHHHHHHTT-TTSEEEEESS--TT--EEEESS--S--TT-EEEE--SSPPHHHHHHHHHHHHHHHHHHHHHHHHHH-/---TTS-HHHHHHHHHHHHHHTSTTSEEEHHHHHHHHT--HHHHHHHHHHHHHHHHHHT-TTTEEEEEETTEEEEEE-TT--HHHHHHHHHHH-HHHHHHHHHHTT----HHHHHHHHT--HHHHHHHHHHHHHHHHTTT-EE-TT--EES-HHHHHHHHHHHHHHHHTT--TTS-HHHHHHHHHHHHHHHTT-TT-S--HHHHHHHHHHHHHHHSTT--PPPTTT------TTSHHHHHHHHHHHHH----HHHHHHHHHHHHHHHTTT-GGGS-HHHHHHTHHHHHHHHHHHHHH-SS---HHHIIIIIHHHHHIIIII-TTGGGT------HHHHHH-HHHHHHHHHHHHHS-GGGGTTTHHHHHHHHHHHHHHHHHHHS--PEEEEEEE-TT-HHHHHHHHHHHTT-TTSEEEEESS--TT--EEEESS--S--TT-EEEE--SSPPHHHHHHHHHHHHHHHHHHHHHHHHHH-

Nearest PDB structures (foldseek):
  5way-assembly1_A  TM=6.178E-01  e=1.886E-12  Streptococcus pneumoniae
  4r6i-assembly1_A  TM=5.283E-01  e=1.721E-12  Bacillus anthracis str. 'Ames Ancestor'
  4r6i-assembly1_B  TM=5.441E-01  e=5.524E-10  Bacillus anthracis str. 'Ames Ancestor'
  7rmw-assembly2_D  TM=6.019E-01  e=7.368E+00  Bacillus subtilis
  7te2-assembly1_A  TM=2.446E-01  e=9.819E-01  Rhodobacter capsulatus Y262

Organism: Enterococcus faecalis (strain ATCC 700802 / V583) (NCBI:txid226185)

InterPro domains:
  IPR007737 Mga helix-turn-helix domain [PF05043] (81-164)
  IPR050661 BglG family transcriptional antiterminators [PTHR30185] (14-249)